Protein AF-0000000082343359 (afdb_homodimer)

Sequence (1246 aa):
MNHGQMELICETCSARFQRDDHLRRHRLSHAEPRFKCADPQCGMRFHRRDAARRHEKSHQQTAAPKRRRPRRGILPCPRIATKPIHPVGPSSCDHDNHALSAPDNAAGGPLHESPNLISSSDTDQKSAMLMDCSQCAATNMLCDECISGLLPATGLGEQDWNAFRFCMQHFVRIHAQGFPFLHSSSWRMDWEQSGKLLAMAAVGGREIAPYAEISKVYFEMAVNRLEYFMVSMGDTSCITERDDSFHRRLLVCFETCILLIEYSVWSRHRELRQRGLKEFTHQAIVAVPVLADVMNSMPKHTRWPLWILLEESKRALWCFYCLGVKSGHFLNHPLSTPEIVKNMHLPCPDAVFEAPNSPAWRERNDSNNHQSGGPVLFREALYQLMSADRMRQLIVDETAKYSSHILICGVLDNYQTSITIPCNFATLDAYMELDMSRFRLRDDLMRALRYWKALFWHDPHELWHSKHPDHKLNDIMLWMYIEVQAWRCPESHPLSPLHRRVAAELALDIFSSISLTGFLEVGAKSPLYVERAVYFSSRCLASAMLTWLDGLKPPGNTGRTMPREDGALYEKLLDCLQGIPEVSSLCQVDGTSLPSNRLREATVRVWAIVTSDARWMDGGGEHMNHGQMELICETCSARFQRDDHLRRHRLSHAEPRFKCADPQCGMRFHRRDAARRHEKSHQQTAAPKRRRPRRGILPCPRIATKPIHPVGPSSCDHDNHALSAPDNAAGGPLHESPNLISSSDTDQKSAMLMDCSQCAATNMLCDECISGLLPATGLGEQDWNAFRFCMQHFVRIHAQGFPFLHSSSWRMDWEQSGKLLAMAAVGGREIAPYAEISKVYFEMAVNRLEYFMVSMGDTSCITERDDSFHRRLLVCFETCILLIEYSVWSRHRELRQRGLKEFTHQAIVAVPVLADVMNSMPKHTRWPLWILLEESKRALWCFYCLGVKSGHFLNHPLSTPEIVKNMHLPCPDAVFEAPNSPAWRERNDSNNHQSGGPVLFREALYQLMSADRMRQLIVDETAKYSSHILICGVLDNYQTSITIPCNFATLDAYMELDMSRFRLRDDLMRALRYWKALFWHDPHELWHSKHPDHKLNDIMLWMYIEVQAWRCPESHPLSPLHRRVAAELALDIFSSISLTGFLEVGAKSPLYVERAVYFSSRCLASAMLTWLDGLKPPGNTGRTMPREDGALYEKLLDCLQGIPEVSSLCQVDGTSLPSNRLREATVRVWAIVTSDARWMDGGGEH

pLDDT: mean 72.96, std 23.95, range [14.09, 97.38]

Radius of gyration: 36.02 Å; Cα contacts (8 Å, |Δi|>4): 1416; chains: 2; bounding box: 114×90×90 Å

Secondary structure (DSSP, 8-state):
-------EE-TTT--EESSHHHHHHHHHHHS---EE-S-TT---EESSHHHHHHHHHHHHTTS----------------------------------------------------------HHHHHHHHGGG-HHHHHHTS--HHHHHHHGGGG---GGGHHHHHHHHHHIIIIIGGG-TT--TTTTTSSHHHH-HHHHHHHHHHTT-GGGHHHHHHHHHHHHHHHHHHHHHT--TT--TT--HHHHHHHHHHHHHHHHHHHHHHT-SSHHHHHHHHHHHHHHHHHTHHHHHHHHHHS----SHHHHHHHHHHHHHHHHHHHHHHHHHHHHT------HHHHTSBPPPPHHHHT-SSHHHHHHHHHHHHHHSSS--BHHHHHHHHHH----------TT-HHHHHHHHHHHHHHHHHHTT-GGGBSSHHHHHHT-GGGBTTHHHHHHHHHHHHHHH---HHHHHHSSS--THHHHHHHHHHHHHHTT---TTSTTHHHHHHHHHHHHHHHHHHHHHH-HHHHHHHHHHHS-HHHHHHHHHHHHHHHHHHHTS----SS-----HHHHHHHHHHHHHHHT-HHHHGGG---TTS--HHHHHHHHHHHHHHHHT-TTSSSS----/-------EE-TTT--EESSHHHHHHHHHHHS---EE-SSTT---EESSHHHHHHHHHHHH-------------------------------------------------------------HHHHHHHGGGG-HHHHHHTS--HHHHHHHGGGGT--GGGHHHHHHHHHHIIIIIGGG-TT--TTTTTSSHHHHTHHHHHHHHHHTTSGGGHHHHHHHHHHHHHHHHHHHHHT--TT--TT--HHHHHHHHHHHHHHHHHHHHHHT-SSHHHHHHHHHHHHHHHHHTHHHHHHHHHHS----SHHHHHHHHHHHHHHHHHHHHHHHHHHHHT------HHHHTSBPPPPHHHHT-SSHHHHHHHHHHHHHHSSS--BHHHHHHHHHH----------TT-HHHHHHHHHHHHHHHHHHTT-GGGBSSHHHHHHT-GGGBTTHHHHHHHHHHHHHHH---HHHHHHSSS--THHHHHHHHHHHHHHTT---TTSTTHHHHHHHHHHHHHHHHHHHHHH-HHHHHHHHHHHS-HHHHHHHHHHHHHHHHHHHTS----TT-----HHHHHHHHHHHHHHHT-HHHHGGG---TTS--HHHHHHHHHHHHHHHHT-TTSSSS----

Solvent-accessible surface area (backbone atoms only — not comparable to full-atom values): 71207 Å² total; per-residue (Å²): 139,76,90,73,79,83,70,48,52,35,88,83,81,67,47,75,26,93,46,72,65,56,31,52,57,49,45,40,68,73,40,75,42,74,28,59,31,79,47,90,87,46,87,52,54,25,72,44,65,66,60,18,49,55,51,34,44,67,67,58,64,67,74,83,86,82,86,83,84,86,84,81,84,81,83,80,78,83,76,78,81,69,81,78,77,84,81,85,90,88,87,94,87,93,88,93,89,95,85,88,89,82,89,84,93,87,89,79,85,83,81,83,78,80,84,80,77,86,63,84,55,63,73,64,46,57,62,57,57,62,73,74,40,63,65,21,32,73,66,39,39,82,40,74,68,56,52,61,69,45,47,75,55,68,72,60,56,80,85,49,45,62,61,45,51,49,16,37,52,42,14,62,74,50,49,41,76,80,45,78,38,67,42,47,89,53,58,72,59,64,31,66,50,38,20,36,59,33,22,44,22,14,53,31,13,53,84,38,76,90,36,30,67,59,15,52,49,29,39,53,51,14,52,53,32,30,54,52,40,53,59,71,66,48,79,75,80,72,54,77,84,69,43,73,65,52,53,48,52,51,45,52,48,51,52,30,47,49,43,45,28,61,53,20,46,74,39,88,47,62,68,47,16,50,50,15,51,51,50,50,55,47,39,41,67,61,49,44,59,58,54,47,48,51,59,72,66,52,65,94,60,88,46,58,73,59,39,50,53,48,52,30,48,51,33,41,53,48,51,50,45,43,52,33,41,50,50,16,63,76,66,68,40,56,53,51,64,43,67,70,62,55,69,32,59,50,68,74,45,49,72,42,69,53,38,69,46,60,68,57,25,52,54,42,46,52,54,43,51,73,70,30,98,60,86,48,42,39,57,56,54,53,36,31,35,34,63,64,45,84,52,65,75,67,64,62,54,90,62,32,65,65,51,55,47,50,48,54,38,48,51,50,44,46,52,61,54,49,70,71,39,52,85,39,23,82,42,70,68,34,45,77,62,56,21,30,87,43,32,72,57,44,66,39,52,50,39,22,51,52,47,49,44,74,72,64,64,68,63,64,50,60,37,68,66,36,94,69,51,50,72,59,57,46,46,51,38,50,50,51,36,52,56,40,57,61,37,32,52,48,80,88,41,88,60,21,66,60,30,33,48,52,30,19,50,56,32,44,52,55,50,43,35,40,40,74,74,27,48,68,56,44,15,67,46,32,73,63,56,47,54,74,69,42,54,56,27,50,42,51,34,48,48,32,40,46,55,34,51,68,63,53,71,66,68,50,92,66,81,61,72,75,55,67,71,58,46,55,52,51,50,50,53,48,60,50,43,60,77,33,80,92,35,32,76,44,63,61,71,64,90,78,62,70,54,52,67,36,46,44,51,37,51,55,52,50,51,19,43,35,58,64,34,78,63,62,71,52,81,66,62,84,120,133,82,82,67,83,67,68,34,60,28,87,86,86,65,47,82,24,79,41,63,69,56,25,53,54,53,45,38,69,75,43,74,48,73,28,57,35,81,50,88,88,43,87,50,57,24,62,44,62,65,60,25,48,52,54,43,43,67,69,54,70,67,74,75,81,81,82,79,80,79,82,73,82,76,79,82,76,79,78,82,78,75,82,79,85,84,83,82,88,83,80,84,90,80,89,87,79,91,78,93,88,84,86,82,91,82,90,75,81,86,79,80,81,73,84,78,75,83,66,82,59,67,72,62,51,61,66,57,62,65,71,77,41,63,65,22,34,72,67,39,39,80,39,73,67,56,52,61,67,45,46,75,57,70,73,62,56,80,87,49,45,62,61,47,51,48,15,38,51,42,16,61,74,49,50,41,75,81,45,78,37,65,45,47,88,54,58,72,62,64,29,66,53,36,19,35,59,33,22,45,21,14,53,32,13,53,82,39,75,90,35,31,67,59,16,50,50,30,37,52,52,16,53,52,32,30,53,52,38,54,58,70,67,50,78,75,79,73,52,81,83,69,45,72,65,53,55,49,52,50,46,52,49,51,53,31,46,49,43,44,28,62,54,19,46,76,38,89,46,64,68,47,17,51,50,14,51,50,50,48,54,48,39,41,68,62,49,45,58,56,55,48,48,50,60,73,65,53,64,94,60,88,47,57,73,59,37,50,53,49,51,32,47,51,32,39,52,48,50,50,46,43,51,33,42,51,50,16,63,78,69,69,40,57,54,51,64,44,67,70,59,54,70,32,60,49,68,75,43,49,73,42,70,55,36,67,44,59,68,56,25,52,54,42,44,54,54,44,51,73,70,32,98,59,86,48,42,38,55,58,54,52,36,29,36,34,63,61,46,81,54,64,76,67,63,64,53,90,58,35,63,67,51,54,46,49,46,54,40,48,50,49,45,45,50,62,55,50,71,70,38,52,84,40,25,80,43,70,66,31,45,78,62,56,23,32,88,44,31,71,58,43,64,38,52,51,39,22,50,51,48,48,43,74,72,66,64,69,64,62,49,60,38,68,66,37,93,68,52,50,71,58,57,47,46,50,39,50,50,50,38,52,55,40,59,60,36,33,51,48,80,88,42,89,60,21,65,60,30,32,46,53,30,19,49,56,33,45,52,55,50,43,36,41,39,74,72,27,49,68,58,46,15,69,45,33,71,63,55,47,55,73,69,43,56,56,27,50,41,52,35,50,46,30,39,46,56,35,48,69,63,54,73,65,67,52,91,77,72,62,74,74,55,67,70,57,48,54,51,51,49,51,51,48,61,50,43,61,76,33,81,93,34,32,75,46,61,61,70,63,91,78,62,71,56,54,66,37,47,45,51,38,52,54,50,50,51,20,42,34,58,65,34,80,65,63,69,52,76,66,63,84,119

Nearest PDB structures (foldseek):
  3nc0-assembly2_A  TM=1.835E-01  e=4.895E-01  Mus musculus
  5k7v-assembly1_B  TM=3.058E-01  e=3.503E+00  synthetic construct
  6vfk-assembly1_B  TM=2.499E-01  e=4.770E+00  synthetic construct
  4gmx-assembly1_C  TM=1.573E-01  e=1.442E+00  Saccharomyces cerevisiae
  8e0m-assembly2_D  TM=5.984E-01  e=7.051E+00  synthetic construct

InterPro domains:
  IPR007219 Xylanolytic transcriptional activator, regulatory domain [PF04082] (170-397)
  IPR013087 Zinc finger C2H2-type [PS00028] (10-30)
  IPR013087 Zinc finger C2H2-type [PS00028] (37-59)
  IPR013087 Zinc finger C2H2-type [PS50157] (8-35)
  IPR013087 Zinc finger C2H2-type [PS50157] (35-64)
  IPR013087 Zinc finger C2H2-type [SM00355] (8-30)
  IPR013087 Zinc finger C2H2-type [SM00355] (35-59)
  IPR036236 Zinc finger C2H2 superfamily [SSF57667] (9-59)
  IPR051059 Transcription factor verF-like [PTHR40626] (171-375)

Organism: NCBI:txid1220207

Foldseek 3Di:
DDDDDPFPAQPQPRRTDNDPVVSVVVNLVVDWQPQAQPPPVGRDGHSDVVVSVVVNVVVVPPDDDDDDDDDPDDDDDPDPPDPDDDDDDDDDDDDDDDDDDDDDDDDDDDDDDPDDPPPVPPVVVLLVVQQPDPVCLVVQFDDLVNLLSCQVLLVDDPVCSVLQSQLLVQLRQFVVQLQLLRGSNLCSPCCSQQLLSLLSSLLSCCLPVVCNVVSVVSLVSNVVSNVVLVVVLPDVPPPDCCDPVSLSSLLSSLSSLLSSLQSQCLDLDPVSNVVSLVSLQVCLPPRLVVLLVCLVPDPPDLDDVVVSSNLSSLSSSLSSQLVQLLSCVLVVNPRDHDCSNQFDWDHDFSCLNSNSDSVSNVVVVVVCVVVPVDTDRNVLVLVCLLVVPPPPCCVLPLGRVSSLSSNLSVLSNCVVVLLQDCVQFPDPVCSVQVALVRGNSLSSSVSSLVSSCVRHNDQVLVQLPDPRRDQVVQSVLSSLLSVLSSLDHDPPDPCNLVSLLVNLVSLLVVLLSCLVVNLLSLLVCVSRHYRSSSLSSLLSSLVSNLVNLVPQPKPPPPPDDPPPSSVVSVVSLLVSQCPDPVLVVLSPPDPHTPSSVSSNVSSLVSSCSNNVHNCSNVPPSVD/DPPDQDFQAQPQPRHTHSDPVVSVVVNLVVDDQPDAQPPPVGRDGHSDVVVSVVVNVVVVPPDDPDPPDDPPDPPDDPDPDDDDDDDDDDDDDDDDDDDDDDDDDDDDDDPDDPDDPPPVPPVVVLLVVLQPDPVCLVVQFDDLVNLLSCQVLLVDDPVCSVLLSQLLVQLRQFVVQLQLLRGSNLCSPCCSQQLLSLLSSLLSCCLPVVCNVVSVVSLVSNVVSNVVLVVVLPDCPVVDPCDPVSLSSLLSSLSSLLSSLQSQCLDLDPVSNVVSLVSLQVCLPPRLVVLLVCLVPDPPDLDDVVVSSNLSSLSSSLSSQLVQLLSCVLVVHPRDHDCSNQFDWDHDFSCLNSNSDSVSNVVVVVVCVVVPVDTDRNVLVLVCLLVVPVPDCCVLPLRRVSSLSSNLSVLSNCVVVLLQDCVQFPDPVCSVQVALVRGNSLSSSVSSLVSSCVRHNDQVLVQLPDPHRHQVVQSVLSSLLSVLSSLDHDPPDPCNLVSLLVNLVSLLVVLLSCLVVNLLSLLVCDSRHYRSSSLSSLLSSLVSNLVNLVPQPKPPPPPDDGPPSSVVSVVSLLVSQCVDPVLVVLSPPPPHTPPSVSSNVSSLVSSCSNNVHNCSNVPPSVD

Structure (mmCIF, N/CA/C/O backbone):
data_AF-0000000082343359-model_v1
#
loop_
_entity.id
_entity.type
_entity.pdbx_description
1 polymer 'C2H2-type domain-containing protein'
#
loop_
_atom_site.group_PDB
_atom_site.id
_atom_site.type_symbol
_atom_site.label_atom_id
_atom_site.label_alt_id
_atom_site.label_comp_id
_atom_site.label_asym_id
_atom_site.label_entity_id
_atom_site.label_seq_id
_atom_site.pdbx_PDB_ins_code
_atom_site.Cartn_x
_atom_site.Cartn_y
_atom_site.Cartn_z
_atom_site.occupancy
_atom_site.B_iso_or_equiv
_atom_site.auth_seq_id
_atom_site.auth_comp_id
_atom_site.auth_asym_id
_atom_site.auth_atom_id
_atom_site.pdbx_PDB_model_num
ATOM 1 N N . MET A 1 1 ? 22.938 21.547 -34.094 1 17.52 1 MET A N 1
ATOM 2 C CA . MET A 1 1 ? 21.609 21.578 -34.688 1 17.52 1 MET A CA 1
ATOM 3 C C . MET A 1 1 ? 20.578 22.156 -33.719 1 17.52 1 MET A C 1
ATOM 5 O O . MET A 1 1 ? 20.609 21.875 -32.531 1 17.52 1 MET A O 1
ATOM 9 N N . ASN A 1 2 ? 19.703 23.188 -33.938 1 19.17 2 ASN A N 1
ATOM 10 C CA . ASN A 1 2 ? 18.812 24.234 -33.406 1 19.17 2 ASN A CA 1
ATOM 11 C C . ASN A 1 2 ? 17.438 23.672 -33.062 1 19.17 2 ASN A C 1
ATOM 13 O O . ASN A 1 2 ? 16.438 24.391 -33.156 1 19.17 2 ASN A O 1
ATOM 17 N N . HIS A 1 3 ? 17.062 22.703 -32.562 1 22.98 3 HIS A N 1
ATOM 18 C CA . HIS A 1 3 ? 15.664 22.359 -32.75 1 22.98 3 HIS A CA 1
ATOM 19 C C . HIS A 1 3 ? 14.758 23.344 -32.031 1 22.98 3 HIS A C 1
ATOM 21 O O . HIS A 1 3 ? 14.883 23.516 -30.797 1 22.98 3 HIS A O 1
ATOM 27 N N . GLY A 1 4 ? 14.133 24.312 -32.406 1 29.48 4 GLY A N 1
ATOM 28 C CA . GLY A 1 4 ? 13.102 25.344 -32.344 1 29.48 4 GLY A CA 1
ATOM 29 C C . GLY A 1 4 ? 11.805 24.844 -31.734 1 29.48 4 GLY A C 1
ATOM 30 O O . GLY A 1 4 ? 11.625 23.641 -31.531 1 29.48 4 GLY A O 1
ATOM 31 N N . GLN A 1 5 ? 10.781 25.688 -31.531 1 34.41 5 GLN A N 1
ATOM 32 C CA . GLN A 1 5 ? 9.414 25.672 -31.016 1 34.41 5 GLN A CA 1
ATOM 33 C C . GLN A 1 5 ? 8.531 24.734 -31.844 1 34.41 5 GLN A C 1
ATOM 35 O O . GLN A 1 5 ? 8.234 25.031 -33 1 34.41 5 GLN A O 1
ATOM 40 N N . MET A 1 6 ? 8.297 23.672 -32.125 1 36.62 6 MET A N 1
ATOM 41 C CA . MET A 1 6 ? 7.469 23.219 -33.25 1 36.62 6 MET A CA 1
ATOM 42 C C . MET A 1 6 ? 5.992 23.484 -32.969 1 36.62 6 MET A C 1
ATOM 44 O O . MET A 1 6 ? 5.445 23 -31.969 1 36.62 6 MET A O 1
ATOM 48 N N . GLU A 1 7 ? 5.426 24.672 -33.188 1 48.5 7 GLU A N 1
ATOM 49 C CA . GLU A 1 7 ? 4.023 25.016 -33.438 1 48.5 7 GLU A CA 1
ATOM 50 C C . GLU A 1 7 ? 3.348 24 -34.344 1 48.5 7 GLU A C 1
ATOM 52 O O . GLU A 1 7 ? 3.881 23.656 -35.375 1 48.5 7 GLU A O 1
ATOM 57 N N . LEU A 1 8 ? 2.395 23.297 -33.906 1 50.16 8 LEU A N 1
ATOM 58 C CA . LEU A 1 8 ? 1.672 22.375 -34.781 1 50.16 8 LEU A CA 1
ATOM 59 C C . LEU A 1 8 ? 0.702 23.125 -35.656 1 50.16 8 LEU A C 1
ATOM 61 O O . LEU A 1 8 ? -0.133 23.891 -35.188 1 50.16 8 LEU A O 1
ATOM 65 N N . ILE A 1 9 ? 1.071 23.375 -36.781 1 59.47 9 ILE A N 1
ATOM 66 C CA . ILE A 1 9 ? 0.345 24.156 -37.75 1 59.47 9 ILE A CA 1
ATOM 67 C C . ILE A 1 9 ? -0.517 23.25 -38.625 1 59.47 9 ILE A C 1
ATOM 69 O O . ILE A 1 9 ? -0.063 22.188 -39.062 1 59.47 9 ILE A O 1
ATOM 73 N N . CYS A 1 10 ? -1.765 23.469 -38.688 1 58.22 10 CYS A N 1
ATOM 74 C CA . CYS A 1 10 ? -2.629 22.688 -39.531 1 58.22 10 CYS A CA 1
ATOM 75 C C . CYS A 1 10 ? -2.139 22.734 -41 1 58.22 10 CYS A C 1
ATOM 77 O O . CYS A 1 10 ? -1.843 23.812 -41.5 1 58.22 10 CYS A O 1
ATOM 79 N N . GLU A 1 11 ? -1.929 21.812 -41.594 1 65.31 11 GLU A N 1
ATOM 80 C CA . GLU A 1 11 ? -1.331 21.734 -42.938 1 65.31 11 GLU A CA 1
ATOM 81 C C . GLU A 1 11 ? -2.275 22.281 -44 1 65.31 11 GLU A C 1
ATOM 83 O O . GLU A 1 11 ? -1.831 22.75 -45.031 1 65.31 11 GLU A O 1
ATOM 88 N N . THR A 1 12 ? -3.584 22.344 -43.719 1 60.47 12 THR A N 1
ATOM 89 C CA . THR A 1 12 ? -4.598 22.75 -44.688 1 60.47 12 THR A CA 1
ATOM 90 C C . THR A 1 12 ? -4.902 24.234 -44.562 1 60.47 12 THR A C 1
ATOM 92 O O . THR A 1 12 ? -5.031 24.938 -45.562 1 60.47 12 THR A O 1
ATOM 95 N N . CYS A 1 13 ? -5.238 24.906 -43.531 1 56.66 13 CYS A N 1
ATOM 96 C CA . CYS A 1 13 ? -5.695 26.281 -43.406 1 56.66 13 CYS A CA 1
ATOM 97 C C . CYS A 1 13 ? -4.664 27.141 -42.656 1 56.66 13 CYS A C 1
ATOM 99 O O . CYS A 1 13 ? -4.898 28.312 -42.406 1 56.66 13 CYS A O 1
ATOM 101 N N . SER A 1 14 ? -3.361 26.656 -42.281 1 58.31 14 SER A N 1
ATOM 102 C CA . SER A 1 14 ? -2.244 27.359 -41.656 1 58.31 14 SER A CA 1
ATOM 103 C C . SER A 1 14 ? -2.598 27.828 -40.25 1 58.31 14 SER A C 1
ATOM 105 O O . SER A 1 14 ? -1.932 28.703 -39.688 1 58.31 14 SER A O 1
ATOM 107 N N . ALA A 1 15 ? -3.631 27.359 -39.875 1 61.12 15 ALA A N 1
ATOM 108 C CA . ALA A 1 15 ? -4.039 27.703 -38.531 1 61.12 15 ALA A CA 1
ATOM 109 C C . ALA A 1 15 ? -3.09 27.094 -37.5 1 61.12 15 ALA A C 1
ATOM 111 O O . ALA A 1 15 ? -2.617 25.969 -37.656 1 61.12 15 ALA A O 1
ATOM 112 N N . ARG A 1 16 ? -2.598 27.688 -36.531 1 62.31 16 ARG A N 1
ATOM 113 C CA . ARG A 1 16 ? -1.533 27.375 -35.562 1 62.31 16 ARG A CA 1
ATOM 114 C C . ARG A 1 16 ? -2.105 26.812 -34.281 1 62.31 16 ARG A C 1
ATOM 116 O O . ARG A 1 16 ? -3.076 27.344 -33.75 1 62.31 16 ARG A O 1
ATOM 123 N N . PHE A 1 17 ? -1.796 25.609 -33.938 1 54.84 17 PHE A N 1
ATOM 124 C CA . PHE A 1 17 ? -2.42 24.938 -32.812 1 54.84 17 PHE A CA 1
ATOM 125 C C . PHE A 1 17 ? -1.376 24.531 -31.781 1 54.84 17 PHE A C 1
ATOM 127 O O . PHE A 1 17 ? -0.228 24.25 -32.125 1 54.84 17 PHE A O 1
ATOM 134 N N . GLN A 1 18 ? -1.352 24.609 -30.641 1 53.69 18 GLN A N 1
ATOM 135 C CA . GLN A 1 18 ? -0.394 24.453 -29.562 1 53.69 18 GLN A CA 1
ATOM 136 C C . GLN A 1 18 ? -0.391 23.016 -29.031 1 53.69 18 GLN A C 1
ATOM 138 O O . GLN A 1 18 ? 0.606 22.547 -28.484 1 53.69 18 GLN A O 1
ATOM 143 N N . ARG A 1 19 ? -1.537 22.156 -29.172 1 50.81 19 ARG A N 1
ATOM 144 C CA . ARG A 1 19 ? -1.858 20.781 -28.766 1 50.81 19 ARG A CA 1
ATOM 145 C C . ARG A 1 19 ? -2.158 19.906 -29.984 1 50.81 19 ARG A C 1
ATOM 147 O O . ARG A 1 19 ? -2.842 20.344 -30.906 1 50.81 19 ARG A O 1
ATOM 154 N N . ASP A 1 20 ? -1.566 18.859 -29.922 1 50.22 20 ASP A N 1
ATOM 155 C CA . ASP A 1 20 ? -1.711 17.969 -31.062 1 50.22 20 ASP A CA 1
ATOM 156 C C . ASP A 1 20 ? -3.162 17.516 -31.219 1 50.22 20 ASP A C 1
ATOM 158 O O . ASP A 1 20 ? -3.67 17.453 -32.344 1 50.22 20 ASP A O 1
ATOM 162 N N . ASP A 1 21 ? -3.885 17.344 -30.25 1 52.28 21 ASP A N 1
ATOM 163 C CA . ASP A 1 21 ? -5.266 16.875 -30.328 1 52.28 21 ASP A CA 1
ATOM 164 C C . ASP A 1 21 ? -6.191 18 -30.812 1 52.28 21 ASP A C 1
ATOM 166 O O . ASP A 1 21 ? -7.129 17.75 -31.578 1 52.28 21 ASP A O 1
ATOM 170 N N . HIS A 1 22 ? -5.754 19.141 -30.469 1 65.81 22 HIS A N 1
ATOM 171 C CA . HIS A 1 22 ? -6.504 20.266 -31.016 1 65.81 22 HIS A CA 1
ATOM 172 C C . HIS A 1 22 ? -6.23 20.453 -32.5 1 65.81 22 HIS A C 1
ATOM 174 O O . HIS A 1 22 ? -7.148 20.734 -33.281 1 65.81 22 HIS A O 1
ATOM 180 N N . LEU A 1 23 ? -5.09 20.281 -32.75 1 60.34 23 LEU A N 1
ATOM 181 C CA . LEU A 1 23 ? -4.668 20.312 -34.156 1 60.34 23 LEU A CA 1
ATOM 182 C C . LEU A 1 23 ? -5.348 19.203 -34.938 1 60.34 23 LEU A C 1
ATOM 184 O O . LEU A 1 23 ? -5.828 19.422 -36.062 1 60.34 23 LEU A O 1
ATOM 188 N N . ARG A 1 24 ? -5.516 18.141 -34.469 1 58.41 24 ARG A N 1
ATOM 189 C CA . ARG A 1 24 ? -6.176 16.984 -35.062 1 58.41 24 ARG A CA 1
ATOM 190 C C . ARG A 1 24 ? -7.676 17.219 -35.219 1 58.41 24 ARG A C 1
ATOM 192 O O . ARG A 1 24 ? -8.258 16.922 -36.25 1 58.41 24 ARG A O 1
ATOM 199 N N . ARG A 1 25 ? -8.273 17.703 -34.25 1 60.44 25 ARG A N 1
ATOM 200 C CA . ARG A 1 25 ? -9.68 18.078 -34.25 1 60.44 25 ARG A CA 1
ATOM 201 C C . ARG A 1 25 ? -9.922 19.234 -35.219 1 60.44 25 ARG A C 1
ATOM 203 O O . ARG A 1 25 ? -10.914 19.234 -35.969 1 60.44 25 ARG A O 1
ATOM 210 N N . HIS A 1 26 ? -8.977 20.078 -35.219 1 65.06 26 HIS A N 1
ATOM 211 C CA . HIS A 1 26 ? -9.023 21.188 -36.156 1 65.06 26 HIS A CA 1
ATOM 212 C C . HIS A 1 26 ? -8.852 20.688 -37.594 1 65.06 26 HIS A C 1
ATOM 214 O O . HIS A 1 26 ? -9.57 21.125 -38.5 1 65.06 26 HIS A O 1
ATOM 220 N N . ARG A 1 27 ? -8.062 19.859 -37.719 1 63.31 27 ARG A N 1
ATOM 221 C CA . ARG A 1 27 ? -7.781 19.25 -39.031 1 63.31 27 ARG A CA 1
ATOM 222 C C . ARG A 1 27 ? -9.008 18.516 -39.562 1 63.31 27 ARG A C 1
ATOM 224 O O . ARG A 1 27 ? -9.219 18.469 -40.781 1 63.31 27 ARG A O 1
ATOM 231 N N . LEU A 1 28 ? -9.758 17.953 -38.781 1 59.09 28 LEU A N 1
ATOM 232 C CA . LEU A 1 28 ? -11.023 17.312 -39.125 1 59.09 28 LEU A CA 1
ATOM 233 C C . LEU A 1 28 ? -12.023 18.344 -39.656 1 59.09 28 LEU A C 1
ATOM 235 O O . LEU A 1 28 ? -12.852 18.031 -40.5 1 59.09 28 LEU A O 1
ATOM 239 N N . SER A 1 29 ? -11.828 19.469 -39.219 1 59.38 29 SER A N 1
ATOM 240 C CA . SER A 1 29 ? -12.703 20.531 -39.688 1 59.38 29 SER A CA 1
ATOM 241 C C . SER A 1 29 ? -12.391 20.922 -41.125 1 59.38 29 SER A C 1
ATOM 243 O O . SER A 1 29 ? -13.234 21.5 -41.812 1 59.38 29 SER A O 1
ATOM 245 N N . HIS A 1 30 ? -11.156 20.656 -41.469 1 61.03 30 HIS A N 1
ATOM 246 C CA . HIS A 1 30 ? -10.711 20.906 -42.812 1 61.03 30 HIS A CA 1
ATOM 247 C C . HIS A 1 30 ? -11.055 19.734 -43.75 1 61.03 30 HIS A C 1
ATOM 249 O O . HIS A 1 30 ? -10.984 19.859 -44.969 1 61.03 30 HIS A O 1
ATOM 255 N N . ALA A 1 31 ? -11.258 18.734 -43.219 1 53.75 31 ALA A N 1
ATOM 256 C CA . ALA A 1 31 ? -11.602 17.562 -44 1 53.75 31 ALA A CA 1
ATOM 257 C C . ALA A 1 31 ? -13.086 17.516 -44.312 1 53.75 31 ALA A C 1
ATOM 259 O O . ALA A 1 31 ? -13.891 18.172 -43.656 1 53.75 31 ALA A O 1
ATOM 260 N N . GLU A 1 32 ? -13.492 17.078 -45.344 1 60.53 32 GLU A N 1
ATOM 261 C CA . GLU A 1 32 ? -14.891 16.938 -45.719 1 60.53 32 GLU A CA 1
ATOM 262 C C . GLU A 1 32 ? -15.688 16.156 -44.688 1 60.53 32 GLU A C 1
ATOM 264 O O . GLU A 1 32 ? -15.227 15.125 -44.188 1 60.53 32 GLU A O 1
ATOM 269 N N . PRO A 1 33 ? -16.594 16.766 -43.969 1 54.53 33 PRO A N 1
ATOM 270 C CA . PRO A 1 33 ? -17.406 16.016 -43 1 54.53 33 PRO A CA 1
ATOM 271 C C . PRO A 1 33 ? -17.75 14.602 -43.469 1 54.53 33 PRO A C 1
ATOM 273 O O . PRO A 1 33 ? -18.25 14.414 -44.562 1 54.53 33 PRO A O 1
ATOM 276 N N . ARG A 1 34 ? -17.234 13.68 -42.875 1 59.66 34 ARG A N 1
ATOM 277 C CA . ARG A 1 34 ? -17.25 12.312 -43.375 1 59.66 34 ARG A CA 1
ATOM 278 C C . ARG A 1 34 ? -18.609 11.664 -43.156 1 59.66 34 ARG A C 1
ATOM 280 O O . ARG A 1 34 ? -18.969 10.727 -43.844 1 59.66 34 ARG A O 1
ATOM 287 N N . PHE A 1 35 ? -19.391 12.102 -42.031 1 61.97 35 PHE A N 1
ATOM 288 C CA . PHE A 1 35 ? -20.641 11.445 -41.656 1 61.97 35 PHE A CA 1
ATOM 289 C C . PHE A 1 35 ? -21.844 12.211 -42.219 1 61.97 35 PHE A C 1
ATOM 291 O O . PHE A 1 35 ? -22.047 13.375 -41.875 1 61.97 35 PHE A O 1
ATOM 298 N N . LYS A 1 36 ? -22.359 11.648 -43.062 1 65.31 36 LYS A N 1
ATOM 299 C CA . LYS A 1 36 ? -23.562 12.156 -43.719 1 65.31 36 LYS A CA 1
ATOM 300 C C . LYS A 1 36 ? -24.828 11.75 -42.969 1 65.31 36 LYS A C 1
ATOM 302 O O . LYS A 1 36 ? -24.906 10.633 -42.438 1 65.31 36 LYS A O 1
ATOM 307 N N . CYS A 1 37 ? -25.578 12.703 -42.594 1 59.94 37 CYS A N 1
ATOM 308 C CA . CYS A 1 37 ? -26.891 12.375 -42.062 1 59.94 37 CYS A CA 1
ATOM 309 C C . CYS A 1 37 ? -27.641 11.414 -42.969 1 59.94 37 CYS A C 1
ATOM 311 O O . CYS A 1 37 ? -27.656 11.602 -44.188 1 59.94 37 CYS A O 1
ATOM 313 N N . ALA A 1 38 ? -28.078 10.359 -42.531 1 63.66 38 ALA A N 1
ATOM 314 C CA . ALA A 1 38 ? -28.672 9.281 -43.344 1 63.66 38 ALA A CA 1
ATOM 315 C C . ALA A 1 38 ? -30.047 9.664 -43.844 1 63.66 38 ALA A C 1
ATOM 317 O O . ALA A 1 38 ? -30.625 8.969 -44.688 1 63.66 38 ALA A O 1
ATOM 318 N N . ASP A 1 39 ? -30.703 10.805 -43.438 1 59.06 39 ASP A N 1
ATOM 319 C CA . ASP A 1 39 ? -32 11.258 -43.938 1 59.06 39 ASP A CA 1
ATOM 320 C C . ASP A 1 39 ? -31.891 11.797 -45.375 1 59.06 39 ASP A C 1
ATOM 322 O O . ASP A 1 39 ? -31.062 12.664 -45.656 1 59.06 39 ASP A O 1
ATOM 326 N N . PRO A 1 40 ? -32.469 11.133 -46.281 1 59.06 40 PRO A N 1
ATOM 327 C CA . PRO A 1 40 ? -32.312 11.492 -47.688 1 59.06 40 PRO A CA 1
ATOM 328 C C . PRO A 1 40 ? -32.469 12.984 -47.938 1 59.06 40 PRO A C 1
ATOM 330 O O . PRO A 1 40 ? -31.906 13.516 -48.906 1 59.06 40 PRO A O 1
ATOM 333 N N . GLN A 1 41 ? -33.312 13.633 -47.094 1 54.25 41 GLN A N 1
ATOM 334 C CA . GLN A 1 41 ? -33.594 15.047 -47.344 1 54.25 41 GLN A CA 1
ATOM 335 C C . GLN A 1 41 ? -32.625 15.945 -46.594 1 54.25 41 GLN A C 1
ATOM 337 O O . GLN A 1 41 ? -32.688 17.172 -46.719 1 54.25 41 GLN A O 1
ATOM 342 N N . CYS A 1 42 ? -31.812 15.398 -45.719 1 55 42 CYS A N 1
ATOM 343 C CA . CYS A 1 42 ? -30.938 16.203 -44.844 1 55 42 CYS A CA 1
ATOM 344 C C . CYS A 1 42 ? -29.484 16.125 -45.344 1 55 42 CYS A C 1
ATOM 346 O O . CYS A 1 42 ? -28.938 15.031 -45.5 1 55 42 CYS A O 1
ATOM 348 N N . GLY A 1 43 ? -28.812 16.766 -46.375 1 60.59 43 GLY A N 1
ATOM 349 C CA . GLY A 1 43 ? -27.5 16.875 -47 1 60.59 43 GLY A CA 1
ATOM 350 C C . GLY A 1 43 ? -26.391 17.25 -46.031 1 60.59 43 GLY A C 1
ATOM 351 O O . GLY A 1 43 ? -25.281 17.594 -46.469 1 60.59 43 GLY A O 1
ATOM 352 N N . MET A 1 44 ? -26.703 17.172 -44.844 1 63.66 44 MET A N 1
ATOM 353 C CA . MET A 1 44 ? -25.734 17.75 -43.906 1 63.66 44 MET A CA 1
ATOM 354 C C . MET A 1 44 ? -24.625 16.75 -43.562 1 63.66 44 MET A C 1
ATOM 356 O O . MET A 1 44 ? -24.859 15.547 -43.531 1 63.66 44 MET A O 1
ATOM 360 N N . ARG A 1 45 ? -23.406 17 -43.562 1 68.31 45 ARG A N 1
ATOM 361 C CA . ARG A 1 45 ? -22.203 16.203 -43.281 1 68.31 45 ARG A CA 1
ATOM 362 C C . ARG A 1 45 ? -21.547 16.656 -42 1 68.31 45 ARG A C 1
ATOM 364 O O . ARG A 1 45 ? -21.578 17.844 -41.656 1 68.31 45 ARG A O 1
ATOM 371 N N . PHE A 1 46 ? -21.203 15.773 -41.156 1 63.09 46 PHE A N 1
ATOM 372 C CA . PHE A 1 46 ? -20.688 16.047 -39.812 1 63.09 46 PHE A CA 1
ATOM 373 C C . PHE A 1 46 ? -19.281 15.508 -39.656 1 63.09 46 PHE A C 1
ATOM 375 O O . PHE A 1 46 ? -18.906 14.523 -40.312 1 63.09 46 PHE A O 1
ATOM 382 N N . HIS A 1 47 ? -18.328 15.977 -39.094 1 61.25 47 HIS A N 1
ATOM 383 C CA . HIS A 1 47 ? -16.922 15.633 -38.938 1 61.25 47 HIS A CA 1
ATOM 384 C C . HIS A 1 47 ? -16.75 14.555 -37.844 1 61.25 47 HIS A C 1
ATOM 386 O O . HIS A 1 47 ? -15.734 13.852 -37.844 1 61.25 47 HIS A O 1
ATOM 392 N N . ARG A 1 48 ? -17.891 14.289 -36.969 1 56.75 48 ARG A N 1
ATOM 393 C CA . ARG A 1 48 ? -17.984 13.297 -35.906 1 56.75 48 ARG A CA 1
ATOM 394 C C . ARG A 1 48 ? -19.234 12.445 -36.062 1 56.75 48 ARG A C 1
ATOM 396 O O . ARG A 1 48 ? -20.297 12.953 -36.406 1 56.75 48 ARG A O 1
ATOM 403 N N . ARG A 1 49 ? -19.172 11.156 -35.719 1 60.06 49 ARG A N 1
ATOM 404 C CA . ARG A 1 49 ? -20.266 10.219 -35.938 1 60.06 49 ARG A CA 1
ATOM 405 C C . ARG A 1 49 ? -21.391 10.43 -34.938 1 60.06 49 ARG A C 1
ATOM 407 O O . ARG A 1 49 ? -22.578 10.297 -35.281 1 60.06 49 ARG A O 1
ATOM 414 N N . ASP A 1 50 ? -21.188 10.82 -33.781 1 58.16 50 ASP A N 1
ATOM 415 C CA . ASP A 1 50 ? -22.172 11.07 -32.75 1 58.16 50 ASP A CA 1
ATOM 416 C C . ASP A 1 50 ? -23 12.32 -33.031 1 58.16 50 ASP A C 1
ATOM 418 O O . ASP A 1 50 ? -24.203 12.352 -32.812 1 58.16 50 ASP A O 1
ATOM 422 N N . ALA A 1 51 ? -22.234 13.203 -33.594 1 64.25 51 ALA A N 1
ATOM 423 C CA . ALA A 1 51 ? -22.938 14.414 -34.031 1 64.25 51 ALA A CA 1
ATOM 424 C C . ALA A 1 51 ? -23.875 14.117 -35.188 1 64.25 51 ALA A C 1
ATOM 426 O O . ALA A 1 51 ? -25 14.625 -35.25 1 64.25 51 ALA A O 1
ATOM 427 N N . ALA A 1 52 ? -23.375 13.352 -35.938 1 63.31 52 ALA A N 1
ATOM 428 C CA . ALA A 1 52 ? -24.172 12.891 -37.094 1 63.31 52 ALA A CA 1
ATOM 429 C C . ALA A 1 52 ? -25.359 12.047 -36.625 1 63.31 52 ALA A C 1
ATOM 431 O O . ALA A 1 52 ? -26.484 12.234 -37.094 1 63.31 52 ALA A O 1
ATOM 432 N N . ARG A 1 53 ? -25.234 11.234 -35.75 1 61.75 53 ARG A N 1
ATOM 433 C CA . ARG A 1 53 ? -26.281 10.359 -35.219 1 61.75 53 ARG A CA 1
ATOM 434 C C . ARG A 1 53 ? -27.297 11.148 -34.406 1 61.75 53 ARG A C 1
ATOM 436 O O . ARG A 1 53 ? -28.5 10.898 -34.5 1 61.75 53 ARG A O 1
ATOM 443 N N . ARG A 1 54 ? -26.859 11.992 -33.719 1 60.97 54 ARG A N 1
ATOM 444 C CA . ARG A 1 54 ? -27.75 12.906 -33 1 60.97 54 ARG A CA 1
ATOM 445 C C . ARG A 1 54 ? -28.578 13.734 -33.938 1 60.97 54 ARG A C 1
ATOM 447 O O . ARG A 1 54 ? -29.781 13.922 -33.75 1 60.97 54 ARG A O 1
ATOM 454 N N . HIS A 1 55 ? -27.906 14.062 -34.938 1 65.5 55 HIS A N 1
ATOM 455 C CA . HIS A 1 55 ? -28.578 14.828 -36 1 65.5 55 HIS A CA 1
ATOM 456 C C . HIS A 1 55 ? -29.578 13.961 -36.75 1 65.5 55 HIS A C 1
ATOM 458 O O . HIS A 1 55 ? -30.688 14.398 -37.031 1 65.5 55 HIS A O 1
ATOM 464 N N . GLU A 1 56 ? -29.25 12.812 -36.906 1 63.53 56 GLU A N 1
ATOM 465 C CA . GLU A 1 56 ? -30.094 11.836 -37.594 1 63.53 56 GLU A CA 1
ATOM 466 C C . GLU A 1 56 ? -31.328 11.477 -36.781 1 63.53 56 GLU A C 1
ATOM 468 O O . GLU A 1 56 ? -32.406 11.266 -37.344 1 63.53 56 GLU A O 1
ATOM 473 N N . LYS A 1 57 ? -31.172 11.344 -35.531 1 55.28 57 LYS A N 1
ATOM 474 C CA . LYS A 1 57 ? -32.281 11.109 -34.625 1 55.28 57 LYS A CA 1
ATOM 475 C C . LYS A 1 57 ? -33.281 12.273 -34.656 1 55.28 57 LYS A C 1
ATOM 477 O O . LYS A 1 57 ? -34.469 12.086 -34.438 1 55.28 57 LYS A O 1
ATOM 482 N N . SER A 1 58 ? -32.688 13.305 -34.781 1 49.66 58 SER A N 1
ATOM 483 C CA . SER A 1 58 ? -33.562 14.461 -34.875 1 49.66 58 SER A CA 1
ATOM 484 C C . SER A 1 58 ? -34.5 14.328 -36.094 1 49.66 58 SER A C 1
ATOM 486 O O . SER A 1 58 ? -35.594 14.898 -36.094 1 49.66 58 SER A O 1
ATOM 488 N N . HIS A 1 59 ? -33.938 13.547 -37 1 49.59 59 HIS A N 1
ATOM 489 C CA . HIS A 1 59 ? -34.781 13.312 -38.156 1 49.59 59 HIS A CA 1
ATOM 490 C C . HIS A 1 59 ? -35.875 12.266 -37.875 1 49.59 59 HIS A C 1
ATOM 492 O O . HIS A 1 59 ? -36.938 12.281 -38.469 1 49.59 59 HIS A O 1
ATOM 498 N N . GLN A 1 60 ? -35.469 11.234 -37.156 1 41.31 60 GLN A N 1
ATOM 499 C CA . GLN A 1 60 ? -36.375 10.102 -37 1 41.31 60 GLN A CA 1
ATOM 500 C C . GLN A 1 60 ? -37.438 10.398 -35.938 1 41.31 60 GLN A C 1
ATOM 502 O O . GLN A 1 60 ? -38.281 9.547 -35.625 1 41.31 60 GLN A O 1
ATOM 507 N N . GLN A 1 61 ? -37.219 11.328 -35.062 1 36.44 61 GLN A N 1
ATOM 508 C CA . GLN A 1 61 ? -38.156 11.57 -33.938 1 36.44 61 GLN A CA 1
ATOM 509 C C . GLN A 1 61 ? -39.594 11.688 -34.438 1 36.44 61 GLN A C 1
ATOM 511 O O . GLN A 1 61 ? -40.125 12.789 -34.531 1 36.44 61 GLN A O 1
ATOM 516 N N . THR A 1 62 ? -39.812 10.844 -35.375 1 30.12 62 THR A N 1
ATOM 517 C CA . THR A 1 62 ? -41.25 10.984 -35.5 1 30.12 62 THR A CA 1
ATOM 518 C C . THR A 1 62 ? -41.969 10.562 -34.219 1 30.12 62 THR A C 1
ATOM 520 O O . THR A 1 62 ? -43.188 10.766 -34.062 1 30.12 62 THR A O 1
ATOM 523 N N . ALA A 1 63 ? -41.438 9.391 -33.594 1 27.44 63 ALA A N 1
ATOM 524 C CA . ALA A 1 63 ? -42.531 8.727 -32.875 1 27.44 63 ALA A CA 1
ATOM 525 C C . ALA A 1 63 ? -42.938 9.523 -31.641 1 27.44 63 ALA A C 1
ATOM 527 O O . ALA A 1 63 ? -42.156 10.344 -31.141 1 27.44 63 ALA A O 1
ATOM 528 N N . ALA A 1 64 ? -44.125 9.008 -30.797 1 26.3 64 ALA A N 1
ATOM 529 C CA . ALA A 1 64 ? -45.031 9.578 -29.797 1 26.3 64 ALA A CA 1
ATOM 530 C C . ALA A 1 64 ? -44.375 9.625 -28.422 1 26.3 64 ALA A C 1
ATOM 532 O O . ALA A 1 64 ? -43.594 8.734 -28.062 1 26.3 64 ALA A O 1
ATOM 533 N N . PRO A 1 65 ? -44.438 10.562 -27.5 1 24.19 65 PRO A N 1
ATOM 534 C CA . PRO A 1 65 ? -43.781 11.047 -26.281 1 24.19 65 PRO A CA 1
ATOM 535 C C . PRO A 1 65 ? -44.125 10.195 -25.047 1 24.19 65 PRO A C 1
ATOM 537 O O . PRO A 1 65 ? -45.25 10.234 -24.578 1 24.19 65 PRO A O 1
ATOM 540 N N . LYS A 1 66 ? -44 8.797 -25.016 1 24.67 66 LYS A N 1
ATOM 541 C CA . LYS A 1 66 ? -44.75 8.117 -23.938 1 24.67 66 LYS A CA 1
ATOM 542 C C . LYS A 1 66 ? -44.25 8.547 -22.578 1 24.67 66 LYS A C 1
ATOM 544 O O . LYS A 1 66 ? -43.031 8.68 -22.359 1 24.67 66 LYS A O 1
ATOM 549 N N . ARG A 1 67 ? -45.094 8.789 -21.422 1 24.31 67 ARG A N 1
ATOM 550 C CA . ARG A 1 67 ? -45.25 9.414 -20.125 1 24.31 67 ARG A CA 1
ATOM 551 C C . ARG A 1 67 ? -44.656 8.539 -19.016 1 24.31 67 ARG A C 1
ATOM 553 O O . ARG A 1 67 ? -45.125 7.406 -18.828 1 24.31 67 ARG A O 1
ATOM 560 N N . ARG A 1 68 ? -43.375 8.438 -18.656 1 22.17 68 ARG A N 1
ATOM 561 C CA . ARG A 1 68 ? -42.594 7.562 -17.812 1 22.17 68 ARG A CA 1
ATOM 562 C C . ARG A 1 68 ? -43.031 7.668 -16.344 1 22.17 68 ARG A C 1
ATOM 564 O O . ARG A 1 68 ? -43.062 8.766 -15.789 1 22.17 68 ARG A O 1
ATOM 571 N N . ARG A 1 69 ? -43.719 6.594 -15.695 1 23.14 69 ARG A N 1
ATOM 572 C CA . ARG A 1 69 ? -44.406 6.504 -14.406 1 23.14 69 ARG A CA 1
ATOM 573 C C . ARG A 1 69 ? -43.406 6.559 -13.25 1 23.14 69 ARG A C 1
ATOM 575 O O . ARG A 1 69 ? -42.375 5.914 -13.297 1 23.14 69 ARG A O 1
ATOM 582 N N . PRO A 1 70 ? -43.406 7.43 -12.086 1 21.8 70 PRO A N 1
ATOM 583 C CA . PRO A 1 70 ? -42.562 7.922 -11.016 1 21.8 70 PRO A CA 1
ATOM 584 C C . PRO A 1 70 ? -42.438 6.941 -9.844 1 21.8 70 PRO A C 1
ATOM 586 O O . PRO A 1 70 ? -43.438 6.613 -9.219 1 21.8 70 PRO A O 1
ATOM 589 N N . ARG A 1 71 ? -41.906 5.664 -9.805 1 19.73 71 ARG A N 1
ATOM 590 C CA . ARG A 1 71 ? -42.062 4.535 -8.898 1 19.73 71 ARG A CA 1
ATOM 591 C C . ARG A 1 71 ? -41.5 4.844 -7.523 1 19.73 71 ARG A C 1
ATOM 593 O O . ARG A 1 71 ? -40.312 5.168 -7.402 1 19.73 71 ARG A O 1
ATOM 600 N N . ARG A 1 72 ? -42.219 5.133 -6.266 1 21.69 72 ARG A N 1
ATOM 601 C CA . ARG A 1 72 ? -42.219 5.652 -4.902 1 21.69 72 ARG A CA 1
ATOM 602 C C . ARG A 1 72 ? -41.688 4.617 -3.92 1 21.69 72 ARG A C 1
ATOM 604 O O . ARG A 1 72 ? -42.281 4.375 -2.871 1 21.69 72 ARG A O 1
ATOM 611 N N . GLY A 1 73 ? -40.75 3.656 -4.152 1 17.97 73 GLY A N 1
ATOM 612 C CA . GLY A 1 73 ? -40.75 2.475 -3.305 1 17.97 73 GLY A CA 1
ATOM 613 C C . GLY A 1 73 ? -40.281 2.754 -1.891 1 17.97 73 GLY A C 1
ATOM 614 O O . GLY A 1 73 ? -39.531 3.709 -1.658 1 17.97 73 GLY A O 1
ATOM 615 N N . ILE A 1 74 ? -41 2.285 -0.741 1 19.72 74 ILE A N 1
ATOM 616 C CA . ILE A 1 74 ? -41.188 2.4 0.704 1 19.72 74 ILE A CA 1
ATOM 617 C C . ILE A 1 74 ? -40 1.729 1.414 1 19.72 74 ILE A C 1
ATOM 619 O O . ILE A 1 74 ? -39.656 0.58 1.117 1 19.72 74 ILE A O 1
ATOM 623 N N . LEU A 1 75 ? -39.062 2.371 2.008 1 19.89 75 LEU A N 1
ATOM 624 C CA . LEU A 1 75 ? -37.781 2.035 2.6 1 19.89 75 LEU A CA 1
ATOM 625 C C . LEU A 1 75 ? -37.938 1.231 3.881 1 19.89 75 LEU A C 1
ATOM 627 O O . LEU A 1 75 ? -38.594 1.703 4.832 1 19.89 75 LEU A O 1
ATOM 631 N N . PRO A 1 76 ? -38.125 -0.165 3.803 1 18.83 76 PRO A N 1
ATOM 632 C CA . PRO A 1 76 ? -38.562 -1.006 4.922 1 18.83 76 PRO A CA 1
ATOM 633 C C . PRO A 1 76 ? -37.625 -0.918 6.117 1 18.83 76 PRO A C 1
ATOM 635 O O . PRO A 1 76 ? -36.438 -0.609 5.953 1 18.83 76 PRO A O 1
ATOM 638 N N . CYS A 1 77 ? -38.156 -0.686 7.305 1 19.22 77 CYS A N 1
ATOM 639 C CA . CYS A 1 77 ? -37.781 -0.484 8.695 1 19.22 77 CYS A CA 1
ATOM 640 C C . CYS A 1 77 ? -37.094 -1.729 9.258 1 19.22 77 CYS A C 1
ATOM 642 O O . CYS A 1 77 ? -37.656 -2.826 9.188 1 19.22 77 CYS A O 1
ATOM 644 N N . PRO A 1 78 ? -35.812 -1.848 9.227 1 18.05 78 PRO A N 1
ATOM 645 C CA . PRO A 1 78 ? -35.094 -3.072 9.57 1 18.05 78 PRO A CA 1
ATOM 646 C C . PRO A 1 78 ? -35.406 -3.572 10.977 1 18.05 78 PRO A C 1
ATOM 648 O O . PRO A 1 78 ? -35.531 -2.771 11.906 1 18.05 78 PRO A O 1
ATOM 651 N N . ARG A 1 79 ? -36.188 -4.707 11.008 1 19.34 79 ARG A N 1
ATOM 652 C CA . ARG A 1 79 ? -36.719 -5.449 12.148 1 19.34 79 ARG A CA 1
ATOM 653 C C . ARG A 1 79 ? -35.625 -5.816 13.133 1 19.34 79 ARG A C 1
ATOM 655 O O . ARG A 1 79 ? -34.562 -6.312 12.727 1 19.34 79 ARG A O 1
ATOM 662 N N . ILE A 1 80 ? -35.656 -5.27 14.266 1 19.5 80 ILE A N 1
ATOM 663 C CA . ILE A 1 80 ? -34.938 -5.488 15.516 1 19.5 80 ILE A CA 1
ATOM 664 C C . ILE A 1 80 ? -35.219 -6.891 16.047 1 19.5 80 ILE A C 1
ATOM 666 O O . ILE A 1 80 ? -36.344 -7.184 16.438 1 19.5 80 ILE A O 1
ATOM 670 N N . ALA A 1 81 ? -34.75 -7.926 15.25 1 18.25 81 ALA A N 1
ATOM 671 C CA . ALA A 1 81 ? -35.031 -9.32 15.586 1 18.25 81 ALA A CA 1
ATOM 672 C C . ALA A 1 81 ? -34.719 -9.609 17.047 1 18.25 81 ALA A C 1
ATOM 674 O O . ALA A 1 81 ? -33.562 -9.484 17.5 1 18.25 81 ALA A O 1
ATOM 675 N N . THR A 1 82 ? -35.75 -9.406 17.812 1 16.66 82 THR A N 1
ATOM 676 C CA . THR A 1 82 ? -35.781 -9.773 19.219 1 16.66 82 THR A CA 1
ATOM 677 C C . THR A 1 82 ? -35.719 -11.289 19.375 1 16.66 82 THR A C 1
ATOM 679 O O . THR A 1 82 ? -36.219 -12.031 18.531 1 16.66 82 THR A O 1
ATOM 682 N N . LYS A 1 83 ? -34.875 -11.852 20.266 1 19.59 83 LYS A N 1
ATOM 683 C CA . LYS A 1 83 ? -34.5 -13.203 20.672 1 19.59 83 LYS A CA 1
ATOM 684 C C . LYS A 1 83 ? -35.688 -13.961 21.25 1 19.59 83 LYS A C 1
ATOM 686 O O . LYS A 1 83 ? -35.531 -15.094 21.703 1 19.59 83 LYS A O 1
ATOM 691 N N . PRO A 1 84 ? -37.062 -13.891 20.625 1 15.98 84 PRO A N 1
ATOM 692 C CA . PRO A 1 84 ? -37.875 -14.445 21.719 1 15.98 84 PRO A CA 1
ATOM 693 C C . PRO A 1 84 ? -37.562 -15.922 21.984 1 15.98 84 PRO A C 1
ATOM 695 O O . PRO A 1 84 ? -37.031 -16.609 21.109 1 15.98 84 PRO A O 1
ATOM 698 N N . ILE A 1 85 ? -38.094 -16.453 23.188 1 18.09 85 ILE A N 1
ATOM 699 C CA . ILE A 1 85 ? -38.094 -17.516 24.188 1 18.09 85 ILE A CA 1
ATOM 700 C C . ILE A 1 85 ? -39 -18.656 23.75 1 18.09 85 ILE A C 1
ATOM 702 O O . ILE A 1 85 ? -39.188 -19.641 24.469 1 18.09 85 ILE A O 1
ATOM 706 N N . HIS A 1 86 ? -39.344 -18.891 22.406 1 15.42 86 HIS A N 1
ATOM 707 C CA . HIS A 1 86 ? -40.531 -19.734 22.406 1 15.42 86 HIS A CA 1
ATOM 708 C C . HIS A 1 86 ? -40.219 -21.125 22.953 1 15.42 86 HIS A C 1
ATOM 710 O O . HIS A 1 86 ? -39.156 -21.703 22.656 1 15.42 86 HIS A O 1
ATOM 716 N N . PRO A 1 87 ? -41.188 -21.562 23.766 1 16.8 87 PRO A N 1
ATOM 717 C CA . PRO A 1 87 ? -41.312 -22.781 24.578 1 16.8 87 PRO A CA 1
ATOM 718 C C . PRO A 1 87 ? -41.594 -24.031 23.75 1 16.8 87 PRO A C 1
ATOM 720 O O . PRO A 1 87 ? -40.844 -25 23.812 1 16.8 87 PRO A O 1
ATOM 723 N N . VAL A 1 88 ? -42.969 -24.312 23.531 1 16.3 88 VAL A N 1
ATOM 724 C CA . VAL A 1 88 ? -43.656 -25.438 24.172 1 16.3 88 VAL A CA 1
ATOM 725 C C . VAL A 1 88 ? -43.781 -26.578 23.172 1 16.3 88 VAL A C 1
ATOM 727 O O . VAL A 1 88 ? -43.562 -26.406 21.969 1 16.3 88 VAL A O 1
ATOM 730 N N . GLY A 1 89 ? -45.125 -27 22.75 1 15.69 89 GLY A N 1
ATOM 731 C CA . GLY A 1 89 ? -45.75 -28.281 23.062 1 15.69 89 GLY A CA 1
ATOM 732 C C . GLY A 1 89 ? -45.75 -29.25 21.891 1 15.69 89 GLY A C 1
ATOM 733 O O . GLY A 1 89 ? -45.375 -28.875 20.766 1 15.69 89 GLY A O 1
ATOM 734 N N . PRO A 1 90 ? -46.781 -30.312 21.75 1 17.33 90 PRO A N 1
ATOM 735 C CA . PRO A 1 90 ? -46.719 -31.766 21.578 1 17.33 90 PRO A CA 1
ATOM 736 C C . PRO A 1 90 ? -47.094 -32.188 20.156 1 17.33 90 PRO A C 1
ATOM 738 O O . PRO A 1 90 ? -46.406 -33 19.547 1 17.33 90 PRO A O 1
ATOM 741 N N . SER A 1 91 ? -48.344 -31.859 19.438 1 14.94 91 SER A N 1
ATOM 742 C CA . SER A 1 91 ? -49.312 -32.938 19.328 1 14.94 91 SER A CA 1
ATOM 743 C C . SER A 1 91 ? -49.25 -33.625 17.969 1 14.94 91 SER A C 1
ATOM 745 O O . SER A 1 91 ? -48.688 -33.062 17.031 1 14.94 91 SER A O 1
ATOM 747 N N . SER A 1 92 ? -50.5 -34.281 17.344 1 15.94 92 SER A N 1
ATOM 748 C CA . SER A 1 92 ? -50.906 -35.594 16.906 1 15.94 92 SER A CA 1
ATOM 749 C C . SER A 1 92 ? -50.969 -35.688 15.375 1 15.94 92 SER A C 1
ATOM 751 O O . SER A 1 92 ? -50.875 -34.656 14.688 1 15.94 92 SER A O 1
ATOM 753 N N . CYS A 1 93 ? -52.125 -36.312 14.578 1 15.97 93 CYS A N 1
ATOM 754 C CA . CYS A 1 93 ? -52.406 -37.625 13.945 1 15.97 93 CYS A CA 1
ATOM 755 C C . CYS A 1 93 ? -52.688 -37.438 12.461 1 15.97 93 CYS A C 1
ATOM 757 O O . CYS A 1 93 ? -52.156 -38.188 11.633 1 15.97 93 CYS A O 1
ATOM 759 N N . ASP A 1 94 ? -53.781 -36.719 11.812 1 14.24 94 ASP A N 1
ATOM 760 C CA . ASP A 1 94 ? -54.812 -37.469 11.109 1 14.24 94 ASP A CA 1
ATOM 761 C C . ASP A 1 94 ? -54.562 -37.469 9.602 1 14.24 94 ASP A C 1
ATOM 763 O O . ASP A 1 94 ? -53.844 -36.625 9.086 1 14.24 94 ASP A O 1
ATOM 767 N N . HIS A 1 95 ? -55.688 -37.781 8.578 1 15.6 95 HIS A N 1
ATOM 768 C CA . HIS A 1 95 ? -56.125 -38.812 7.645 1 15.6 95 HIS A CA 1
ATOM 769 C C . HIS A 1 95 ? -56.094 -38.312 6.207 1 15.6 95 HIS A C 1
ATOM 771 O O . HIS A 1 95 ? -55.531 -38.969 5.32 1 15.6 95 HIS A O 1
ATOM 777 N N . ASP A 1 96 ? -56.906 -37.281 5.551 1 14.41 96 ASP A N 1
ATOM 778 C CA . ASP A 1 96 ? -57.938 -37.719 4.605 1 14.41 96 ASP A CA 1
ATOM 779 C C . ASP A 1 96 ? -57.438 -37.594 3.166 1 14.41 96 ASP A C 1
ATOM 781 O O . ASP A 1 96 ? -56.5 -36.844 2.887 1 14.41 96 ASP A O 1
ATOM 785 N N . ASN A 1 97 ? -58.469 -37.5 1.981 1 15.64 97 ASN A N 1
ATOM 786 C CA . ASN A 1 97 ? -58.906 -38.312 0.868 1 15.64 97 ASN A CA 1
ATOM 787 C C . ASN A 1 97 ? -58.562 -37.719 -0.477 1 15.64 97 ASN A C 1
ATOM 789 O O . ASN A 1 97 ? -57.969 -38.375 -1.338 1 15.64 97 ASN A O 1
ATOM 793 N N . HIS A 1 98 ? -59.25 -36.594 -1.204 1 14.71 98 HIS A N 1
ATOM 794 C CA . HIS A 1 98 ? -60.062 -36.875 -2.379 1 14.71 98 HIS A CA 1
ATOM 795 C C . HIS A 1 98 ? -59.344 -36.5 -3.664 1 14.71 98 HIS A C 1
ATOM 797 O O . HIS A 1 98 ? -58.406 -35.688 -3.646 1 14.71 98 HIS A O 1
ATOM 803 N N . ALA A 1 99 ? -59.844 -36.844 -5.145 1 15.6 99 ALA A N 1
ATOM 804 C CA . ALA A 1 99 ? -59.594 -37.5 -6.422 1 15.6 99 ALA A CA 1
ATOM 805 C C . ALA A 1 99 ? -59.5 -36.469 -7.551 1 15.6 99 ALA A C 1
ATOM 807 O O . ALA A 1 99 ? -58.812 -36.719 -8.555 1 15.6 99 ALA A O 1
ATOM 808 N N . LEU A 1 100 ? -59.938 -35.156 -7.609 1 14.09 100 LEU A N 1
ATOM 809 C CA . LEU A 1 100 ? -60.75 -34.969 -8.797 1 14.09 100 LEU A CA 1
ATOM 810 C C . LEU A 1 100 ? -59.906 -34.75 -10.031 1 14.09 100 LEU A C 1
ATOM 812 O O . LEU A 1 100 ? -58.719 -34.406 -9.906 1 14.09 100 LEU A O 1
ATOM 816 N N . SER A 1 101 ? -60.531 -33.906 -11.25 1 14.63 101 SER A N 1
ATOM 817 C CA . SER A 1 101 ? -60.969 -34.156 -12.633 1 14.63 101 SER A CA 1
ATOM 818 C C . SER A 1 101 ? -60.062 -33.375 -13.609 1 14.63 101 SER A C 1
ATOM 820 O O . SER A 1 101 ? -59.469 -32.375 -13.25 1 14.63 101 SER A O 1
ATOM 822 N N . ALA A 1 102 ? -59.906 -33.812 -15.031 1 15.16 102 ALA A N 1
ATOM 823 C CA . ALA A 1 102 ? -58.969 -34 -16.141 1 15.16 102 ALA A CA 1
ATOM 824 C C . ALA A 1 102 ? -59.125 -32.875 -17.172 1 15.16 102 ALA A C 1
ATOM 826 O O . ALA A 1 102 ? -58.312 -32.781 -18.094 1 15.16 102 ALA A O 1
ATOM 827 N N . PRO A 1 103 ? -59.719 -31.656 -17 1 14.55 103 PRO A N 1
ATOM 828 C CA . PRO A 1 103 ? -60.375 -31.359 -18.281 1 14.55 103 PRO A CA 1
ATOM 829 C C . PRO A 1 103 ? -59.375 -30.938 -19.359 1 14.55 103 PRO A C 1
ATOM 831 O O . PRO A 1 103 ? -58.281 -30.484 -19.062 1 14.55 103 PRO A O 1
ATOM 834 N N . ASP A 1 104 ? -59.875 -30.719 -20.797 1 15.15 104 ASP A N 1
ATOM 835 C CA . ASP A 1 104 ? -59.625 -31.078 -22.188 1 15.15 104 ASP A CA 1
ATOM 836 C C . ASP A 1 104 ? -59.062 -29.891 -22.969 1 15.15 104 ASP A C 1
ATOM 838 O O . ASP A 1 104 ? -58.156 -30.062 -23.797 1 15.15 104 ASP A O 1
ATOM 842 N N . ASN A 1 105 ? -59.562 -28.562 -22.953 1 14.6 105 ASN A N 1
ATOM 843 C CA . ASN A 1 105 ? -60.031 -28.031 -24.234 1 14.6 105 ASN A CA 1
ATOM 844 C C . ASN A 1 105 ? -58.875 -27.5 -25.078 1 14.6 105 ASN A C 1
ATOM 846 O O . ASN A 1 105 ? -57.812 -27.172 -24.562 1 14.6 105 ASN A O 1
ATOM 850 N N . ALA A 1 106 ? -59.25 -26.797 -26.469 1 15.74 106 ALA A N 1
ATOM 851 C CA . ALA A 1 106 ? -59.062 -26.891 -27.922 1 15.74 106 ALA A CA 1
ATOM 852 C C . ALA A 1 106 ? -58.125 -25.812 -28.422 1 15.74 106 ALA A C 1
ATOM 854 O O . ALA A 1 106 ? -57.156 -26.094 -29.125 1 15.74 106 ALA A O 1
ATOM 855 N N . ALA A 1 107 ? -58.594 -24.5 -28.844 1 15.9 107 ALA A N 1
ATOM 856 C CA . ALA A 1 107 ? -58.656 -24.047 -30.234 1 15.9 107 ALA A CA 1
ATOM 857 C C . ALA A 1 107 ? -57.469 -23.172 -30.578 1 15.9 107 ALA A C 1
ATOM 859 O O . ALA A 1 107 ? -56.938 -22.453 -29.719 1 15.9 107 ALA A O 1
ATOM 860 N N . GLY A 1 108 ? -56.812 -23.234 -31.906 1 15.48 108 GLY A N 1
ATOM 861 C CA . GLY A 1 108 ? -55.594 -23.125 -32.688 1 15.48 108 GLY A CA 1
ATOM 862 C C . GLY A 1 108 ? -55.375 -21.75 -33.312 1 15.48 108 GLY A C 1
ATOM 863 O O . GLY A 1 108 ? -54.469 -21.547 -34.094 1 15.48 108 GLY A O 1
ATOM 864 N N . GLY A 1 109 ? -56 -20.609 -33 1 16.36 109 GLY A N 1
ATOM 865 C CA . GLY A 1 109 ? -56.125 -19.656 -34.094 1 16.36 109 GLY A CA 1
ATOM 866 C C . GLY A 1 109 ? -54.812 -19.016 -34.469 1 16.36 109 GLY A C 1
ATOM 867 O O . GLY A 1 109 ? -53.844 -19 -33.688 1 16.36 109 GLY A O 1
ATOM 868 N N . PRO A 1 110 ? -54.594 -18.609 -35.938 1 17.11 110 PRO A N 1
ATOM 869 C CA . PRO A 1 110 ? -53.5 -18.422 -36.906 1 17.11 110 PRO A CA 1
ATOM 870 C C . PRO A 1 110 ? -52.875 -17.031 -36.844 1 17.11 110 PRO A C 1
ATOM 872 O O . PRO A 1 110 ? -53.562 -16.031 -37.094 1 17.11 110 PRO A O 1
ATOM 875 N N . LEU A 1 111 ? -52.219 -16.625 -35.906 1 16.48 111 LEU A N 1
ATOM 876 C CA . LEU A 1 111 ? -51.781 -15.234 -35.719 1 16.48 111 LEU A CA 1
ATOM 877 C C . LEU A 1 111 ? -50.844 -14.812 -36.844 1 16.48 111 LEU A C 1
ATOM 879 O O . LEU A 1 111 ? -50 -15.586 -37.281 1 16.48 111 LEU A O 1
ATOM 883 N N . HIS A 1 112 ? -51.219 -13.773 -37.531 1 17.14 112 HIS A N 1
ATOM 884 C CA . HIS A 1 112 ? -50.844 -13.055 -38.75 1 17.14 112 HIS A CA 1
ATOM 885 C C . HIS A 1 112 ? -49.406 -12.555 -38.656 1 17.14 112 HIS A C 1
ATOM 887 O O . HIS A 1 112 ? -48.875 -12.336 -37.562 1 17.14 112 HIS A O 1
ATOM 893 N N . GLU A 1 113 ? -48.625 -12.352 -39.938 1 17.3 113 GLU A N 1
ATOM 894 C CA . GLU A 1 113 ? -47.344 -12.383 -40.656 1 17.3 113 GLU A CA 1
ATOM 895 C C . GLU A 1 113 ? -46.656 -11.039 -40.562 1 17.3 113 GLU A C 1
ATOM 897 O O . GLU A 1 113 ? -45.594 -10.836 -41.188 1 17.3 113 GLU A O 1
ATOM 902 N N . SER A 1 114 ? -46.656 -10.281 -39.531 1 18.23 114 SER A N 1
ATOM 903 C CA . SER A 1 114 ? -46.156 -8.922 -39.719 1 18.23 114 SER A CA 1
ATOM 904 C C . SER A 1 114 ? -44.719 -8.938 -40.281 1 18.23 114 SER A C 1
ATOM 906 O O . SER A 1 114 ? -43.938 -9.828 -39.969 1 18.23 114 SER A O 1
ATOM 908 N N . PRO A 1 115 ? -44.312 -7.984 -41.25 1 19.53 115 PRO A N 1
ATOM 909 C CA . PRO A 1 115 ? -43.25 -7.906 -42.25 1 19.53 115 PRO A CA 1
ATOM 910 C C . PRO A 1 115 ? -41.875 -7.812 -41.625 1 19.53 115 PRO A C 1
ATOM 912 O O . PRO A 1 115 ? -41.719 -7.34 -40.5 1 19.53 115 PRO A O 1
ATOM 915 N N . ASN A 1 116 ? -40.781 -8.523 -42.281 1 19.75 116 ASN A N 1
ATOM 916 C CA . ASN A 1 116 ? -39.469 -9.117 -42.031 1 19.75 116 ASN A CA 1
ATOM 917 C C . ASN A 1 116 ? -38.344 -8.07 -42.094 1 19.75 116 ASN A C 1
ATOM 919 O O . ASN A 1 116 ? -37.969 -7.637 -43.188 1 19.75 116 ASN A O 1
ATOM 923 N N . LEU A 1 117 ? -38.5 -6.809 -41.562 1 21.56 117 LEU A N 1
ATOM 924 C CA . LEU A 1 117 ? -37.344 -5.91 -41.719 1 21.56 117 LEU A CA 1
ATOM 925 C C . LEU A 1 117 ? -36.031 -6.645 -41.438 1 21.56 117 LEU A C 1
ATOM 927 O O . LEU A 1 117 ? -35.906 -7.332 -40.438 1 21.56 117 LEU A O 1
ATOM 931 N N . ILE A 1 118 ? -35.094 -6.758 -42.5 1 23.73 118 ILE A N 1
ATOM 932 C CA . ILE A 1 118 ? -33.938 -7.566 -42.781 1 23.73 118 ILE A CA 1
ATOM 933 C C . ILE A 1 118 ? -32.812 -7.219 -41.812 1 23.73 118 ILE A C 1
ATOM 935 O O . ILE A 1 118 ? -32.25 -6.113 -41.875 1 23.73 118 ILE A O 1
ATOM 939 N N . SER A 1 119 ? -32.875 -7.352 -40.531 1 24.75 119 SER A N 1
ATOM 940 C CA . SER A 1 119 ? -32 -7.348 -39.375 1 24.75 119 SER A CA 1
ATOM 941 C C . SER A 1 119 ? -30.719 -8.109 -39.625 1 24.75 119 SER A C 1
ATOM 943 O O . SER A 1 119 ? -30.75 -9.289 -40 1 24.75 119 SER A O 1
ATOM 945 N N . SER A 1 120 ? -29.609 -7.289 -40.188 1 28.11 120 SER A N 1
ATOM 946 C CA . SER A 1 120 ? -28.375 -7.934 -40.625 1 28.11 120 SER A CA 1
ATOM 947 C C . SER A 1 120 ? -27.969 -9.055 -39.656 1 28.11 120 SER A C 1
ATOM 949 O O . SER A 1 120 ? -27.531 -8.797 -38.562 1 28.11 120 SER A O 1
ATOM 951 N N . SER A 1 121 ? -28.453 -10.188 -39.688 1 29.12 121 SER A N 1
ATOM 952 C CA . SER A 1 121 ? -28.656 -11.477 -39.031 1 29.12 121 SER A CA 1
ATOM 953 C C . SER A 1 121 ? -27.344 -12.25 -38.938 1 29.12 121 SER A C 1
ATOM 955 O O . SER A 1 121 ? -27.25 -13.203 -38.156 1 29.12 121 SER A O 1
ATOM 957 N N . ASP A 1 122 ? -26.406 -11.891 -39.906 1 29.92 122 ASP A N 1
ATOM 958 C CA . ASP A 1 122 ? -25.328 -12.883 -40 1 29.92 122 ASP A CA 1
ATOM 959 C C . ASP A 1 122 ? -24.297 -12.68 -38.875 1 29.92 122 ASP A C 1
ATOM 961 O O . ASP A 1 122 ? -23.656 -13.633 -38.438 1 29.92 122 ASP A O 1
ATOM 965 N N . THR A 1 123 ? -23.875 -11.469 -38.625 1 32.91 123 THR A N 1
ATOM 966 C CA . THR A 1 123 ? -22.828 -11.219 -37.656 1 32.91 123 THR A CA 1
ATOM 967 C C . THR A 1 123 ? -23.297 -11.539 -36.25 1 32.91 123 THR A C 1
ATOM 969 O O . THR A 1 123 ? -22.484 -11.836 -35.344 1 32.91 123 THR A O 1
ATOM 972 N N . ASP A 1 124 ? -24.516 -11.344 -35.969 1 34.84 124 ASP A N 1
ATOM 973 C CA . ASP A 1 124 ? -25.109 -11.703 -34.688 1 34.84 124 ASP A CA 1
ATOM 974 C C . ASP A 1 124 ? -25.188 -13.219 -34.5 1 34.84 124 ASP A C 1
ATOM 976 O O . ASP A 1 124 ? -25.25 -13.719 -33.375 1 34.84 124 ASP A O 1
ATOM 980 N N . GLN A 1 125 ? -25.344 -13.992 -35.594 1 34 125 GLN A N 1
ATOM 981 C CA . GLN A 1 125 ? -25.469 -15.445 -35.625 1 34 125 GLN A CA 1
ATOM 982 C C . GLN A 1 125 ? -24.141 -16.125 -35.312 1 34 125 GLN A C 1
ATOM 984 O O . GLN A 1 125 ? -24.109 -17.188 -34.688 1 34 125 GLN A O 1
ATOM 989 N N . LYS A 1 126 ? -23.031 -15.617 -35.875 1 37 126 LYS A N 1
ATOM 990 C CA . LYS A 1 126 ? -21.75 -16.266 -35.656 1 37 126 LYS A CA 1
ATOM 991 C C . LYS A 1 126 ? -21.266 -16.078 -34.219 1 37 126 LYS A C 1
ATOM 993 O O . LYS A 1 126 ? -20.5 -16.891 -33.688 1 37 126 LYS A O 1
ATOM 998 N N . SER A 1 127 ? -21.453 -15.055 -33.688 1 37.97 127 SER A N 1
ATOM 999 C CA . SER A 1 127 ? -21.094 -14.867 -32.281 1 37.97 127 SER A CA 1
ATOM 1000 C C . SER A 1 127 ? -21.906 -15.773 -31.391 1 37.97 127 SER A C 1
ATOM 1002 O O . SER A 1 127 ? -21.438 -16.172 -30.312 1 37.97 127 SER A O 1
ATOM 1004 N N . ALA A 1 128 ? -23.219 -16.047 -31.688 1 37.47 128 ALA A N 1
ATOM 1005 C CA . ALA A 1 128 ? -24.094 -16.969 -30.984 1 37.47 128 ALA A CA 1
ATOM 1006 C C . ALA A 1 128 ? -23.609 -18.406 -31.125 1 37.47 128 ALA A C 1
ATOM 1008 O O . ALA A 1 128 ? -24.031 -19.297 -30.359 1 37.47 128 ALA A O 1
ATOM 1009 N N . MET A 1 129 ? -23.062 -18.75 -32.25 1 38.41 129 MET A N 1
ATOM 1010 C CA . MET A 1 129 ? -22.641 -20.109 -32.562 1 38.41 129 MET A CA 1
ATOM 1011 C C . MET A 1 129 ? -21.547 -20.594 -31.625 1 38.41 129 MET A C 1
ATOM 1013 O O . MET A 1 129 ? -21.281 -21.797 -31.531 1 38.41 129 MET A O 1
ATOM 1017 N N . LEU A 1 130 ? -20.688 -19.734 -31.141 1 44.38 130 LEU A N 1
ATOM 1018 C CA . LEU A 1 130 ? -19.578 -20.156 -30.312 1 44.38 130 LEU A CA 1
ATOM 1019 C C . LEU A 1 130 ? -20.047 -20.594 -28.938 1 44.38 130 LEU A C 1
ATOM 1021 O O . LEU A 1 130 ? -19.266 -21.109 -28.125 1 44.38 130 LEU A O 1
ATOM 1025 N N . MET A 1 131 ? -21.234 -20.234 -28.516 1 50.94 131 MET A N 1
ATOM 1026 C CA . MET A 1 131 ? -21.844 -20.516 -27.203 1 50.94 131 MET A CA 1
ATOM 1027 C C . MET A 1 131 ? -21.922 -22.016 -26.953 1 50.94 131 MET A C 1
ATOM 1029 O O . MET A 1 131 ? -21.984 -22.453 -25.812 1 50.94 131 MET A O 1
ATOM 1033 N N . ASP A 1 132 ? -22.234 -22.781 -27.984 1 60.34 132 ASP A N 1
ATOM 1034 C CA . ASP A 1 132 ? -22.562 -24.172 -27.672 1 60.34 132 ASP A CA 1
ATOM 1035 C C . ASP A 1 132 ? -21.5 -25.125 -28.203 1 60.34 132 ASP A C 1
ATOM 1037 O O . ASP A 1 132 ? -21.812 -26.188 -28.75 1 60.34 132 ASP A O 1
ATOM 1041 N N . CYS A 1 133 ? -20.188 -24.516 -27.969 1 75.25 133 CYS A N 1
ATOM 1042 C CA . CYS A 1 133 ? -19.188 -25.453 -28.453 1 75.25 133 CYS A CA 1
ATOM 1043 C C . CYS A 1 133 ? -18.922 -26.531 -27.406 1 75.25 133 CYS A C 1
ATOM 1045 O O . CYS A 1 133 ? -18.469 -26.234 -26.297 1 75.25 133 CYS A O 1
ATOM 1047 N N . SER A 1 134 ? -19.234 -27.688 -27.766 1 77.06 134 SER A N 1
ATOM 1048 C CA . SER A 1 134 ? -19.094 -28.828 -26.859 1 77.06 134 SER A CA 1
ATOM 1049 C C . SER A 1 134 ? -17.641 -29.078 -26.516 1 77.06 134 SER A C 1
ATOM 1051 O O . SER A 1 134 ? -17.312 -29.5 -25.406 1 77.06 134 SER A O 1
ATOM 1053 N N . GLN A 1 135 ? -16.797 -28.812 -27.453 1 80.31 135 GLN A N 1
ATOM 1054 C CA . GLN A 1 135 ? -15.383 -29.047 -27.203 1 80.31 135 GLN A CA 1
ATOM 1055 C C . GLN A 1 135 ? -14.82 -28.031 -26.219 1 80.31 135 GLN A C 1
ATOM 1057 O O . GLN A 1 135 ? -14.031 -28.391 -25.328 1 80.31 135 GLN A O 1
ATOM 1062 N N . CYS A 1 136 ? -15.195 -26.844 -26.375 1 78.88 136 CYS A N 1
ATOM 1063 C CA . CYS A 1 136 ? -14.75 -25.812 -25.469 1 78.88 136 CYS A CA 1
ATOM 1064 C C . CYS A 1 136 ? -15.289 -26.047 -24.062 1 78.88 136 CYS A C 1
ATOM 1066 O O . CYS A 1 136 ? -14.57 -25.875 -23.078 1 78.88 136 CYS A O 1
ATOM 1068 N N . ALA A 1 137 ? -16.469 -26.5 -24 1 75.19 137 ALA A N 1
ATOM 1069 C CA . ALA A 1 137 ? -17.094 -26.766 -22.719 1 75.19 137 ALA A CA 1
ATOM 1070 C C . ALA A 1 137 ? -16.406 -27.922 -22 1 75.19 137 ALA A C 1
ATOM 1072 O O . ALA A 1 137 ? -16.25 -27.891 -20.766 1 75.19 137 ALA A O 1
ATOM 1073 N N . ALA A 1 138 ? -15.961 -28.844 -22.797 1 76.75 138 ALA A N 1
ATOM 1074 C CA . ALA A 1 138 ? -15.352 -30.047 -22.219 1 76.75 138 ALA A CA 1
ATOM 1075 C C . ALA A 1 138 ? -13.984 -29.734 -21.625 1 76.75 138 ALA A C 1
ATOM 1077 O O . ALA A 1 138 ? -13.602 -30.297 -20.609 1 76.75 138 ALA A O 1
ATOM 1078 N N . THR A 1 139 ? -13.281 -28.844 -22.188 1 74.44 139 THR A N 1
ATOM 1079 C CA . THR A 1 139 ? -11.93 -28.547 -21.734 1 74.44 139 THR A CA 1
ATOM 1080 C C . THR A 1 139 ? -11.891 -27.234 -20.953 1 74.44 139 THR A C 1
ATOM 1082 O O . THR A 1 139 ? -10.859 -26.875 -20.391 1 74.44 139 THR A O 1
ATOM 1085 N N . ASN A 1 140 ? -13.016 -26.562 -20.891 1 74.5 140 ASN A N 1
ATOM 1086 C CA . ASN A 1 140 ? -13.125 -25.234 -20.281 1 74.5 140 ASN A CA 1
ATOM 1087 C C . ASN A 1 140 ? -12.125 -24.266 -20.891 1 74.5 140 ASN A C 1
ATOM 1089 O O . ASN A 1 140 ? -11.531 -23.453 -20.172 1 74.5 140 ASN A O 1
ATOM 1093 N N . MET A 1 141 ? -11.766 -24.531 -22.203 1 78.88 141 MET A N 1
ATOM 1094 C CA . MET A 1 141 ? -10.859 -23.656 -22.938 1 78.88 141 MET A CA 1
ATOM 1095 C C . MET A 1 141 ? -11.266 -23.562 -24.406 1 78.88 141 MET A C 1
ATOM 1097 O O . MET A 1 141 ? -11.984 -24.422 -24.906 1 78.88 141 MET A O 1
ATOM 1101 N N . LEU A 1 142 ? -10.781 -22.531 -25.047 1 79.44 142 LEU A N 1
ATOM 1102 C CA . LEU A 1 142 ? -11.109 -22.312 -26.453 1 79.44 142 LEU A CA 1
ATOM 1103 C C . LEU A 1 142 ? -10.461 -23.359 -27.328 1 79.44 142 LEU A C 1
ATOM 1105 O O . LEU A 1 142 ? -9.258 -23.625 -27.219 1 79.44 142 LEU A O 1
ATOM 1109 N N . CYS A 1 143 ? -11.266 -24 -28.078 1 83 143 CYS A N 1
ATOM 1110 C CA . CYS A 1 143 ? -10.719 -24.938 -29.047 1 83 143 CYS A CA 1
ATOM 1111 C C . CYS A 1 143 ? -10.219 -24.219 -30.297 1 83 143 CYS A C 1
ATOM 1113 O O . CYS A 1 143 ? -10.484 -23.031 -30.484 1 83 143 CYS A O 1
ATOM 1115 N N . ASP A 1 144 ? -9.508 -24.922 -31.172 1 84.69 144 ASP A N 1
ATOM 1116 C CA . ASP A 1 144 ? -8.891 -24.328 -32.344 1 84.69 144 ASP A CA 1
ATOM 1117 C C . ASP A 1 144 ? -9.945 -23.797 -33.312 1 84.69 144 ASP A C 1
ATOM 1119 O O . ASP A 1 144 ? -9.75 -22.75 -33.938 1 84.69 144 ASP A O 1
ATOM 1123 N N . GLU A 1 145 ? -11.039 -24.469 -33.375 1 84.06 145 GLU A N 1
ATOM 1124 C CA . GLU A 1 145 ? -12.117 -24.047 -34.281 1 84.06 145 GLU A CA 1
ATOM 1125 C C . GLU A 1 145 ? -12.742 -22.734 -33.812 1 84.06 145 GLU A C 1
ATOM 1127 O O . GLU A 1 145 ? -13.031 -21.859 -34.594 1 84.06 145 GLU A O 1
ATOM 1132 N N . CYS A 1 146 ? -12.93 -22.688 -32.531 1 82.44 146 CYS A N 1
ATOM 1133 C CA . CYS A 1 146 ? -13.523 -21.484 -31.984 1 82.44 146 CYS A CA 1
ATOM 1134 C C . CYS A 1 146 ? -12.57 -20.297 -32.094 1 82.44 146 CYS A C 1
ATOM 1136 O O . CYS A 1 146 ? -13.008 -19.172 -32.312 1 82.44 146 CYS A O 1
ATOM 1138 N N . ILE A 1 147 ? -11.266 -20.516 -32 1 84.81 147 ILE A N 1
ATOM 1139 C CA . ILE A 1 147 ? -10.281 -19.453 -32.188 1 84.81 147 ILE A CA 1
ATOM 1140 C C . ILE A 1 147 ? -10.344 -18.922 -33.594 1 84.81 147 ILE A C 1
ATOM 1142 O O . ILE A 1 147 ? -10.312 -17.703 -33.812 1 84.81 147 ILE A O 1
ATOM 1146 N N . SER A 1 148 ? -10.469 -19.844 -34.469 1 84.25 148 SER A N 1
ATOM 1147 C CA . SER A 1 148 ? -10.539 -19.438 -35.875 1 84.25 148 SER A CA 1
ATOM 1148 C C . SER A 1 148 ? -11.797 -18.625 -36.156 1 84.25 148 SER A C 1
ATOM 1150 O O . SER A 1 148 ? -11.781 -17.719 -37 1 84.25 148 SER A O 1
ATOM 1152 N N . GLY A 1 149 ? -12.844 -18.953 -35.469 1 79.81 149 GLY A N 1
ATOM 1153 C CA . GLY A 1 149 ? -14.102 -18.25 -35.656 1 79.81 149 GLY A CA 1
ATOM 1154 C C . GLY A 1 149 ? -14.078 -16.828 -35.094 1 79.81 149 GLY A C 1
ATOM 1155 O O . GLY A 1 149 ? -14.883 -15.992 -35.5 1 79.81 149 GLY A O 1
ATOM 1156 N N . LEU A 1 150 ? -13.117 -16.594 -34.219 1 80.38 150 LEU A N 1
ATOM 1157 C CA . LEU A 1 150 ? -13.062 -15.297 -33.562 1 80.38 150 LEU A CA 1
ATOM 1158 C C . LEU A 1 150 ? -12.133 -14.344 -34.312 1 80.38 150 LEU A C 1
ATOM 1160 O O . LEU A 1 150 ? -12.086 -13.156 -34 1 80.38 150 LEU A O 1
ATOM 1164 N N . LEU A 1 151 ? -11.477 -14.781 -35.312 1 83.69 151 LEU A N 1
ATOM 1165 C CA . LEU A 1 151 ? -10.43 -14.031 -36 1 83.69 151 LEU A CA 1
ATOM 1166 C C . LEU A 1 151 ? -11 -12.758 -36.625 1 83.69 151 LEU A C 1
ATOM 1168 O O . LEU A 1 151 ? -10.414 -11.688 -36.5 1 83.69 151 LEU A O 1
ATOM 1172 N N . PRO A 1 152 ? -12.18 -12.828 -37.156 1 78.88 152 PRO A N 1
ATOM 1173 C CA . PRO A 1 152 ? -12.711 -11.609 -37.75 1 78.88 152 PRO A CA 1
ATOM 1174 C C . PRO A 1 152 ? -13.039 -10.531 -36.719 1 78.88 152 PRO A C 1
ATOM 1176 O O . PRO A 1 152 ? -12.984 -9.336 -37.031 1 78.88 152 PRO A O 1
ATOM 1179 N N . ALA A 1 153 ? -13.234 -10.922 -35.562 1 75.12 153 ALA A N 1
ATOM 1180 C CA . ALA A 1 153 ? -13.641 -9.992 -34.5 1 75.12 153 ALA A CA 1
ATOM 1181 C C . ALA A 1 153 ? -12.438 -9.234 -33.938 1 75.12 153 ALA A C 1
ATOM 1183 O O . ALA A 1 153 ? -12.594 -8.211 -33.281 1 75.12 153 ALA A O 1
ATOM 1184 N N . THR A 1 154 ? -11.289 -9.633 -34.281 1 81.69 154 THR A N 1
ATOM 1185 C CA . THR A 1 154 ? -10.086 -9.008 -33.75 1 81.69 154 THR A CA 1
ATOM 1186 C C . THR A 1 154 ? -9.797 -7.684 -34.438 1 81.69 154 THR A C 1
ATOM 1188 O O . THR A 1 154 ? -9.102 -6.824 -33.906 1 81.69 154 THR A O 1
ATOM 1191 N N . GLY A 1 155 ? -10.25 -7.484 -35.625 1 80.81 155 GLY A N 1
ATOM 1192 C CA . GLY A 1 155 ? -9.953 -6.301 -36.438 1 80.81 155 GLY A CA 1
ATOM 1193 C C . GLY A 1 155 ? -8.609 -6.375 -37.125 1 80.81 155 GLY A C 1
ATOM 1194 O O . GLY A 1 155 ? -8.203 -5.426 -37.812 1 80.81 155 GLY A O 1
ATOM 1195 N N . LEU A 1 156 ? -7.992 -7.539 -37.031 1 86.56 156 LEU A N 1
ATOM 1196 C CA . LEU A 1 156 ? -6.703 -7.73 -37.688 1 86.56 156 LEU A CA 1
ATOM 1197 C C . LEU A 1 156 ? -6.891 -8.078 -39.156 1 86.56 156 LEU A C 1
ATOM 1199 O O . LEU A 1 156 ? -7.922 -8.641 -39.531 1 86.56 156 LEU A O 1
ATOM 1203 N N . GLY A 1 157 ? -5.902 -7.695 -39.969 1 86.06 157 GLY A N 1
ATOM 1204 C CA . GLY A 1 157 ? -5.902 -8.133 -41.375 1 86.06 157 GLY A CA 1
ATOM 1205 C C . GLY A 1 157 ? -5.66 -9.625 -41.531 1 86.06 157 GLY A C 1
ATOM 1206 O O . GLY A 1 157 ? -5.086 -10.258 -40.625 1 86.06 157 GLY A O 1
ATOM 1207 N N . GLU A 1 158 ? -6.109 -10.203 -42.625 1 87.06 158 GLU A N 1
ATOM 1208 C CA . GLU A 1 158 ? -5.992 -11.633 -42.875 1 87.06 158 GLU A CA 1
ATOM 1209 C C . GLU A 1 158 ? -4.535 -12.086 -42.844 1 87.06 158 GLU A C 1
ATOM 1211 O O . GLU A 1 158 ? -4.238 -13.227 -42.5 1 87.06 158 GLU A O 1
ATOM 1216 N N . GLN A 1 159 ? -3.615 -11.172 -43.094 1 87.31 159 GLN A N 1
ATOM 1217 C CA . GLN A 1 159 ? -2.197 -11.516 -43.094 1 87.31 159 GLN A CA 1
ATOM 1218 C C . GLN A 1 159 ? -1.68 -11.773 -41.688 1 87.31 159 GLN A C 1
ATOM 1220 O O . GLN A 1 159 ? -0.7 -12.492 -41.5 1 87.31 159 GLN A O 1
ATOM 1225 N N . ASP A 1 160 ? -2.359 -11.273 -40.781 1 89.44 160 ASP A N 1
ATOM 1226 C CA . ASP A 1 160 ? -1.892 -11.391 -39.406 1 89.44 160 ASP A CA 1
ATOM 1227 C C . ASP A 1 160 ? -2.658 -12.477 -38.656 1 89.44 160 ASP A C 1
ATOM 1229 O O . ASP A 1 160 ? -2.385 -12.734 -37.469 1 89.44 160 ASP A O 1
ATOM 1233 N N . TRP A 1 161 ? -3.578 -13.219 -39.312 1 91.25 161 TRP A N 1
ATOM 1234 C CA . TRP A 1 161 ? -4.441 -14.195 -38.656 1 91.25 161 TRP A CA 1
ATOM 1235 C C . TRP A 1 161 ? -3.639 -15.406 -38.188 1 91.25 161 TRP A C 1
ATOM 1237 O O . TRP A 1 161 ? -3.926 -15.992 -37.156 1 91.25 161 TRP A O 1
ATOM 1247 N N . ASN A 1 162 ? -2.686 -15.711 -38.938 1 91.56 162 ASN A N 1
ATOM 1248 C CA . ASN A 1 162 ? -1.885 -16.875 -38.562 1 91.56 162 ASN A CA 1
ATOM 1249 C C . ASN A 1 162 ? -1.075 -16.625 -37.312 1 91.56 162 ASN A C 1
ATOM 1251 O O . ASN A 1 162 ? -0.998 -17.484 -36.438 1 91.56 162 ASN A O 1
ATOM 1255 N N . ALA A 1 163 ? -0.502 -15.484 -37.281 1 94.06 163 ALA A N 1
ATOM 1256 C CA . ALA A 1 163 ? 0.265 -15.125 -36.094 1 94.06 163 ALA A CA 1
ATOM 1257 C C . ALA A 1 163 ? -0.636 -15.039 -34.875 1 94.06 163 ALA A C 1
ATOM 1259 O O . ALA A 1 163 ? -0.262 -15.492 -33.781 1 94.06 163 ALA A O 1
ATOM 1260 N N . PHE A 1 164 ? -1.772 -14.523 -35.094 1 93.75 164 PHE A N 1
ATOM 1261 C CA . PHE A 1 164 ? -2.723 -14.398 -34 1 93.75 164 PHE A CA 1
ATOM 1262 C C . PHE A 1 164 ? -3.18 -15.766 -33.5 1 93.75 164 PHE A C 1
ATOM 1264 O O . PHE A 1 164 ? -3.258 -16.016 -32.281 1 93.75 164 PHE A O 1
ATOM 1271 N N . ARG A 1 165 ? -3.51 -16.609 -34.438 1 92.31 165 ARG A N 1
ATOM 1272 C CA . ARG A 1 165 ? -3.939 -17.953 -34.094 1 92.31 165 ARG A CA 1
ATOM 1273 C C . ARG A 1 165 ? -2.875 -18.688 -33.281 1 92.31 165 ARG A C 1
ATOM 1275 O O . ARG A 1 165 ? -3.188 -19.344 -32.281 1 92.31 165 ARG A O 1
ATOM 1282 N N . PHE A 1 166 ? -1.703 -18.484 -33.688 1 93.5 166 PHE A N 1
ATOM 1283 C CA . PHE A 1 166 ? -0.613 -19.125 -32.969 1 93.5 166 PHE A CA 1
ATOM 1284 C C . PHE A 1 166 ? -0.52 -18.609 -31.531 1 93.5 166 PHE A C 1
ATOM 1286 O O . PHE A 1 166 ? -0.421 -19.375 -30.578 1 93.5 166 PHE A O 1
ATOM 1293 N N . CYS A 1 167 ? -0.498 -17.297 -31.406 1 94.06 167 CYS A N 1
ATOM 1294 C CA . CYS A 1 167 ? -0.378 -16.672 -30.094 1 94.06 167 CYS A CA 1
ATOM 1295 C C . CYS A 1 167 ? -1.534 -17.078 -29.188 1 94.06 167 CYS A C 1
ATOM 1297 O O . CYS A 1 167 ? -1.334 -17.359 -28 1 94.06 167 CYS A O 1
ATOM 1299 N N . MET A 1 168 ? -2.697 -17.188 -29.75 1 91.38 168 MET A N 1
ATOM 1300 C CA . MET A 1 168 ? -3.873 -17.578 -28.984 1 91.38 168 MET A CA 1
ATOM 1301 C C . MET A 1 168 ? -3.785 -19.031 -28.562 1 91.38 168 MET A C 1
ATOM 1303 O O . MET A 1 168 ? -4.141 -19.391 -27.438 1 91.38 168 MET A O 1
ATOM 1307 N N . GLN A 1 169 ? -3.395 -19.859 -29.438 1 90.12 169 GLN A N 1
ATOM 1308 C CA . GLN A 1 169 ? -3.232 -21.281 -29.125 1 90.12 169 GLN A CA 1
ATOM 1309 C C . GLN A 1 169 ? -2.191 -21.484 -28.031 1 90.12 169 GLN A C 1
ATOM 1311 O O . GLN A 1 169 ? -2.381 -22.297 -27.125 1 90.12 169 GLN A O 1
ATOM 1316 N N . HIS A 1 170 ? -1.172 -20.688 -28.172 1 89.75 170 HIS A N 1
ATOM 1317 C CA . HIS A 1 170 ? -0.135 -20.766 -27.156 1 89.75 170 HIS A CA 1
ATOM 1318 C C . HIS A 1 170 ? -0.658 -20.297 -25.797 1 89.75 170 HIS A C 1
ATOM 1320 O O . HIS A 1 170 ? -0.319 -20.875 -24.766 1 89.75 170 HIS A O 1
ATOM 1326 N N . PHE A 1 171 ? -1.399 -19.234 -25.828 1 90.88 171 PHE A N 1
ATOM 1327 C CA . PHE A 1 171 ? -2 -18.75 -24.578 1 90.88 171 PHE A CA 1
ATOM 1328 C C . PHE A 1 171 ? -2.875 -19.828 -23.953 1 90.88 171 PHE A C 1
ATOM 1330 O O . PHE A 1 171 ? -2.764 -20.094 -22.75 1 90.88 171 PHE A O 1
ATOM 1337 N N . VAL A 1 172 ? -3.725 -20.438 -24.719 1 87.44 172 VAL A N 1
ATOM 1338 C CA . VAL A 1 172 ? -4.699 -21.406 -24.219 1 87.44 172 VAL A CA 1
ATOM 1339 C C . VAL A 1 172 ? -3.975 -22.625 -23.656 1 87.44 172 VAL A C 1
ATOM 1341 O O . VAL A 1 172 ? -4.359 -23.172 -22.609 1 87.44 172 VAL A O 1
ATOM 1344 N N . ARG A 1 173 ? -2.926 -22.984 -24.219 1 81.75 173 ARG A N 1
ATOM 1345 C CA . ARG A 1 173 ? -2.246 -24.219 -23.844 1 81.75 173 ARG A CA 1
ATOM 1346 C C . ARG A 1 173 ? -1.305 -23.984 -22.672 1 81.75 173 ARG A C 1
ATOM 1348 O O . ARG A 1 173 ? -1.117 -24.875 -21.828 1 81.75 173 ARG A O 1
ATOM 1355 N N . ILE A 1 174 ? -0.79 -22.781 -22.625 1 81.56 174 ILE A N 1
ATOM 1356 C CA . ILE A 1 174 ? 0.312 -22.625 -21.672 1 81.56 174 ILE A CA 1
ATOM 1357 C C . ILE A 1 174 ? -0.078 -21.609 -20.594 1 81.56 174 ILE A C 1
ATOM 1359 O O . ILE A 1 174 ? 0.083 -21.875 -19.406 1 81.56 174 ILE A O 1
ATOM 1363 N N . HIS A 1 175 ? -0.651 -20.484 -20.969 1 86.12 175 HIS A N 1
ATOM 1364 C CA . HIS A 1 175 ? -0.76 -19.359 -20.047 1 86.12 175 HIS A CA 1
ATOM 1365 C C . HIS A 1 175 ? -2.131 -19.328 -19.375 1 86.12 175 HIS A C 1
ATOM 1367 O O . HIS A 1 175 ? -2.303 -18.688 -18.344 1 86.12 175 HIS A O 1
ATOM 1373 N N . ALA A 1 176 ? -3.07 -20 -19.906 1 85.94 176 ALA A N 1
ATOM 1374 C CA . ALA A 1 176 ? -4.445 -19.906 -19.422 1 85.94 176 ALA A CA 1
ATOM 1375 C C . ALA A 1 176 ? -4.547 -20.344 -17.953 1 85.94 176 ALA A C 1
ATOM 1377 O O . ALA A 1 176 ? -5.375 -19.828 -17.203 1 85.94 176 ALA A O 1
ATOM 1378 N N . GLN A 1 177 ? -3.715 -21.172 -17.547 1 81 177 GLN A N 1
ATOM 1379 C CA . GLN A 1 177 ? -3.742 -21.688 -16.188 1 81 177 GLN A CA 1
ATOM 1380 C C . GLN A 1 177 ? -3.369 -20.594 -15.18 1 81 177 GLN A C 1
ATOM 1382 O O . GLN A 1 177 ? -3.744 -20.672 -14.008 1 81 177 GLN A O 1
ATOM 1387 N N . GLY A 1 178 ? -2.67 -19.625 -15.703 1 85.12 178 GLY A N 1
ATOM 1388 C CA . GLY A 1 178 ? -2.297 -18.5 -14.852 1 85.12 178 GLY A CA 1
ATOM 1389 C C . GLY A 1 178 ? -3.428 -17.516 -14.625 1 85.12 178 GLY A C 1
ATOM 1390 O O . GLY A 1 178 ? -3.312 -16.609 -13.797 1 85.12 178 GLY A O 1
ATOM 1391 N N . PHE A 1 179 ? -4.512 -17.766 -15.336 1 90.5 179 PHE A N 1
ATOM 1392 C CA . PHE A 1 179 ? -5.684 -16.906 -15.227 1 90.5 179 PHE A CA 1
ATOM 1393 C C . PHE A 1 179 ? -6.934 -17.734 -14.938 1 90.5 179 PHE A C 1
ATOM 1395 O O . PHE A 1 179 ? -7.832 -17.828 -15.773 1 90.5 179 PHE A O 1
ATOM 1402 N N . PRO A 1 180 ? -7.012 -18.188 -13.719 1 89.31 180 PRO A N 1
ATOM 1403 C CA . PRO A 1 180 ? -8.039 -19.188 -13.383 1 89.31 180 PRO A CA 1
ATOM 1404 C C . PRO A 1 180 ? -9.43 -18.562 -13.25 1 89.31 180 PRO A C 1
ATOM 1406 O O . PRO A 1 180 ? -10.305 -19.141 -12.602 1 89.31 180 PRO A O 1
ATOM 1409 N N . PHE A 1 181 ? -9.641 -17.391 -13.797 1 91.38 181 PHE A N 1
ATOM 1410 C CA . PHE A 1 181 ? -10.969 -16.797 -13.758 1 91.38 181 PHE A CA 1
ATOM 1411 C C . PHE A 1 181 ? -11.672 -16.938 -15.102 1 91.38 181 PHE A C 1
ATOM 1413 O O . PHE A 1 181 ? -12.836 -16.578 -15.242 1 91.38 181 PHE A O 1
ATOM 1420 N N . LEU A 1 182 ? -10.969 -17.547 -16.016 1 86.62 182 LEU A N 1
ATOM 1421 C CA . LEU A 1 182 ? -11.531 -17.734 -17.359 1 86.62 182 LEU A CA 1
ATOM 1422 C C . LEU A 1 182 ? -12.414 -18.969 -17.422 1 86.62 182 LEU A C 1
ATOM 1424 O O . LEU A 1 182 ? -11.938 -20.078 -17.188 1 86.62 182 LEU A O 1
ATOM 1428 N N . HIS A 1 183 ? -13.648 -18.797 -17.594 1 85.44 183 HIS A N 1
ATOM 1429 C CA . HIS A 1 183 ? -14.602 -19.891 -17.75 1 85.44 183 HIS A CA 1
ATOM 1430 C C . HIS A 1 183 ? -15.125 -19.984 -19.172 1 85.44 183 HIS A C 1
ATOM 1432 O O . HIS A 1 183 ? -15.383 -18.953 -19.812 1 85.44 183 HIS A O 1
ATOM 1438 N N . SER A 1 184 ? -15.32 -21.156 -19.672 1 76.56 184 SER A N 1
ATOM 1439 C CA . SER A 1 184 ? -15.711 -21.391 -21.062 1 76.56 184 SER A CA 1
ATOM 1440 C C . SER A 1 184 ? -17.047 -20.719 -21.375 1 76.56 184 SER A C 1
ATOM 1442 O O . SER A 1 184 ? -17.266 -20.266 -22.5 1 76.56 184 SER A O 1
ATOM 1444 N N . SER A 1 185 ? -17.891 -20.625 -20.359 1 71.69 185 SER A N 1
ATOM 1445 C CA . SER A 1 185 ? -19.203 -20.047 -20.594 1 71.69 185 SER A CA 1
ATOM 1446 C C . SER A 1 185 ? -19.125 -18.547 -20.781 1 71.69 185 SER A C 1
ATOM 1448 O O . SER A 1 185 ? -20.047 -17.922 -21.312 1 71.69 185 SER A O 1
ATOM 1450 N N . SER A 1 186 ? -17.984 -17.953 -20.297 1 68.19 186 SER A N 1
ATOM 1451 C CA . SER A 1 186 ? -17.891 -16.5 -20.344 1 68.19 186 SER A CA 1
ATOM 1452 C C . SER A 1 186 ? -17.016 -16.031 -21.5 1 68.19 186 SER A C 1
ATOM 1454 O O . SER A 1 186 ? -16.922 -14.836 -21.766 1 68.19 186 SER A O 1
ATOM 1456 N N . TRP A 1 187 ? -16.312 -16.938 -22.078 1 63.66 187 TRP A N 1
ATOM 1457 C CA . TRP A 1 187 ? -15.375 -16.547 -23.141 1 63.66 187 TRP A CA 1
ATOM 1458 C C . TRP A 1 187 ? -16.078 -15.75 -24.234 1 63.66 187 TRP A C 1
ATOM 1460 O O . TRP A 1 187 ? -15.492 -14.828 -24.797 1 63.66 187 TRP A O 1
ATOM 1470 N N . ARG A 1 188 ? -17.234 -16.016 -24.375 1 56.38 188 ARG A N 1
ATOM 1471 C CA . ARG A 1 188 ? -17.812 -15.492 -25.594 1 56.38 188 ARG A CA 1
ATOM 1472 C C . ARG A 1 188 ? -18.625 -14.227 -25.312 1 56.38 188 ARG A C 1
ATOM 1474 O O . ARG A 1 188 ? -19.156 -13.602 -26.234 1 56.38 188 ARG A O 1
ATOM 1481 N N . MET A 1 189 ? -18.547 -13.82 -24.094 1 59.88 189 MET A N 1
ATOM 1482 C CA . MET A 1 189 ? -19.344 -12.633 -23.828 1 59.88 189 MET A CA 1
ATOM 1483 C C . MET A 1 189 ? -18.516 -11.367 -24 1 59.88 189 MET A C 1
ATOM 1485 O O . MET A 1 189 ? -17.484 -11.188 -23.344 1 59.88 189 MET A O 1
ATOM 1489 N N . ASP A 1 190 ? -18.891 -10.508 -24.891 1 59.69 190 ASP A N 1
ATOM 1490 C CA . ASP A 1 190 ? -18.391 -9.156 -25.141 1 59.69 190 ASP A CA 1
ATOM 1491 C C . ASP A 1 190 ? -16.891 -9.18 -25.438 1 59.69 190 ASP A C 1
ATOM 1493 O O . ASP A 1 190 ? -16.188 -8.188 -25.219 1 59.69 190 ASP A O 1
ATOM 1497 N N . TRP A 1 191 ? -16.359 -10.305 -25.875 1 64.5 191 TRP A N 1
ATOM 1498 C CA . TRP A 1 191 ? -14.93 -10.422 -26.125 1 64.5 191 TRP A CA 1
ATOM 1499 C C . TRP A 1 191 ? -14.508 -9.539 -27.297 1 64.5 191 TRP A C 1
ATOM 1501 O O . TRP A 1 191 ? -13.391 -9.016 -27.328 1 64.5 191 TRP A O 1
ATOM 1511 N N . GLU A 1 192 ? -15.43 -9.43 -28.109 1 62.81 192 GLU A N 1
ATOM 1512 C CA . GLU A 1 192 ? -15.141 -8.656 -29.297 1 62.81 192 GLU A CA 1
ATOM 1513 C C . GLU A 1 192 ? -14.953 -7.172 -28.969 1 62.81 192 GLU A C 1
ATOM 1515 O O . GLU A 1 192 ? -14.141 -6.488 -29.594 1 62.81 192 GLU A O 1
ATOM 1520 N N . GLN A 1 193 ? -15.547 -6.855 -27.891 1 72.94 193 GLN A N 1
ATOM 1521 C CA . GLN A 1 193 ? -15.586 -5.418 -27.641 1 72.94 193 GLN A CA 1
ATOM 1522 C C . GLN A 1 193 ? -14.594 -5.012 -26.562 1 72.94 193 GLN A C 1
ATOM 1524 O O . GLN A 1 193 ? -14.094 -3.885 -26.547 1 72.94 193 GLN A O 1
ATOM 1529 N N . SER A 1 194 ? -14.242 -5.844 -25.781 1 79.12 194 SER A N 1
ATOM 1530 C CA . SER A 1 194 ? -13.438 -5.461 -24.625 1 79.12 194 SER A CA 1
ATOM 1531 C C . SER A 1 194 ? -11.945 -5.516 -24.953 1 79.12 194 SER A C 1
ATOM 1533 O O . SER A 1 194 ? -11.133 -4.945 -24.234 1 79.12 194 SER A O 1
ATOM 1535 N N . GLY A 1 195 ? -11.547 -6.211 -26.047 1 88.5 195 GLY A N 1
ATOM 1536 C CA . GLY A 1 195 ? -10.141 -6.41 -26.359 1 88.5 195 GLY A CA 1
ATOM 1537 C C . GLY A 1 195 ? -9.516 -7.562 -25.594 1 88.5 195 GLY A C 1
ATOM 1538 O O . GLY A 1 195 ? -8.305 -7.758 -25.625 1 88.5 195 GLY A O 1
ATOM 1539 N N . LYS A 1 196 ? -10.312 -8.328 -24.938 1 90.38 196 LYS A N 1
ATOM 1540 C CA . LYS A 1 196 ? -9.828 -9.445 -24.125 1 90.38 196 LYS A CA 1
ATOM 1541 C C . LYS A 1 196 ? -9.07 -10.461 -24.969 1 90.38 196 LYS A C 1
ATOM 1543 O O . LYS A 1 196 ? -8.023 -10.961 -24.562 1 90.38 196 LYS A O 1
ATOM 1548 N N . LEU A 1 197 ? -9.555 -10.719 -26.188 1 89.19 197 LEU A N 1
ATOM 1549 C CA . LEU A 1 197 ? -8.906 -11.664 -27.094 1 89.19 197 LEU A CA 1
ATOM 1550 C C . LEU A 1 197 ? -7.508 -11.18 -27.469 1 89.19 197 LEU A C 1
ATOM 1552 O O . LEU A 1 197 ? -6.562 -11.969 -27.516 1 89.19 197 LEU A O 1
ATOM 1556 N N . LEU A 1 198 ? -7.469 -9.938 -27.719 1 92.75 198 LEU A N 1
ATOM 1557 C CA . LEU A 1 198 ? -6.188 -9.352 -28.094 1 92.75 198 LEU A CA 1
ATOM 1558 C C . LEU A 1 198 ? -5.207 -9.398 -26.922 1 92.75 198 LEU A C 1
ATOM 1560 O O . LEU A 1 198 ? -4.02 -9.672 -27.109 1 92.75 198 LEU A O 1
ATOM 1564 N N . ALA A 1 199 ? -5.746 -9.125 -25.734 1 94.75 199 ALA A N 1
ATOM 1565 C CA . ALA A 1 199 ? -4.898 -9.18 -24.547 1 94.75 199 ALA A CA 1
ATOM 1566 C C . ALA A 1 199 ? -4.367 -10.594 -24.312 1 94.75 199 ALA A C 1
ATOM 1568 O O . ALA A 1 199 ? -3.201 -10.773 -23.969 1 94.75 199 ALA A O 1
ATOM 1569 N N . MET A 1 200 ? -5.211 -11.594 -24.547 1 93 200 MET A N 1
ATOM 1570 C CA . MET A 1 200 ? -4.797 -12.992 -24.422 1 93 200 MET A CA 1
ATOM 1571 C C . MET A 1 200 ? -3.705 -13.336 -25.422 1 93 200 MET A C 1
ATOM 1573 O O . MET A 1 200 ? -2.699 -13.953 -25.062 1 93 200 MET A O 1
ATOM 1577 N N . ALA A 1 201 ? -3.926 -12.891 -26.562 1 94.25 201 ALA A N 1
ATOM 1578 C CA . ALA A 1 201 ? -2.936 -13.156 -27.609 1 94.25 201 ALA A CA 1
ATOM 1579 C C . ALA A 1 201 ? -1.615 -12.453 -27.297 1 94.25 201 ALA A C 1
ATOM 1581 O O . ALA A 1 201 ? -0.541 -12.992 -27.578 1 94.25 201 ALA A O 1
ATOM 1582 N N . ALA A 1 202 ? -1.711 -11.258 -26.781 1 95.88 202 ALA A N 1
ATOM 1583 C CA . ALA A 1 202 ? -0.5 -10.531 -26.406 1 95.88 202 ALA A CA 1
ATOM 1584 C C . ALA A 1 202 ? 0.312 -11.297 -25.375 1 95.88 202 ALA A C 1
ATOM 1586 O O . ALA A 1 202 ? 1.53 -11.438 -25.516 1 95.88 202 ALA A O 1
ATOM 1587 N N . VAL A 1 203 ? -0.345 -11.82 -24.406 1 93.88 203 VAL A N 1
ATOM 1588 C CA . VAL A 1 203 ? 0.327 -12.594 -23.375 1 93.88 203 VAL A CA 1
ATOM 1589 C C . VAL A 1 203 ? 0.893 -13.883 -23.969 1 93.88 203 VAL A C 1
ATOM 1591 O O . VAL A 1 203 ? 2 -14.305 -23.625 1 93.88 203 VAL A O 1
ATOM 1594 N N . GLY A 1 204 ? 0.227 -14.469 -24.859 1 92.06 204 GLY A N 1
ATOM 1595 C CA . GLY A 1 204 ? 0.645 -15.719 -25.484 1 92.06 204 GLY A CA 1
ATOM 1596 C C . GLY A 1 204 ? 1.914 -15.578 -26.297 1 92.06 204 GLY A C 1
ATOM 1597 O O . GLY A 1 204 ? 2.713 -16.516 -26.375 1 92.06 204 GLY A O 1
ATOM 1598 N N . GLY A 1 205 ? 2.096 -14.422 -26.875 1 91.69 205 GLY A N 1
ATOM 1599 C CA . GLY A 1 205 ? 3.232 -14.25 -27.766 1 91.69 205 GLY A CA 1
ATOM 1600 C C . GLY A 1 205 ? 4.367 -13.461 -27.156 1 91.69 205 GLY A C 1
ATOM 1601 O O . GLY A 1 205 ? 5.41 -13.266 -27.766 1 91.69 205 GLY A O 1
ATOM 1602 N N . ARG A 1 206 ? 4.277 -13.047 -25.969 1 88.56 206 ARG A N 1
ATOM 1603 C CA . ARG A 1 206 ? 5.188 -12.102 -25.328 1 88.56 206 ARG A CA 1
ATOM 1604 C C . ARG A 1 206 ? 6.602 -12.664 -25.25 1 88.56 206 ARG A C 1
ATOM 1606 O O . ARG A 1 206 ? 7.574 -11.953 -25.484 1 88.56 206 ARG A O 1
ATOM 1613 N N . GLU A 1 207 ? 6.746 -13.992 -24.984 1 81.56 207 GLU A N 1
ATOM 1614 C CA . GLU A 1 207 ? 8.062 -14.562 -24.703 1 81.56 207 GLU A CA 1
ATOM 1615 C C . GLU A 1 207 ? 8.609 -15.305 -25.906 1 81.56 207 GLU A C 1
ATOM 1617 O O . GLU A 1 207 ? 9.672 -15.922 -25.844 1 81.56 207 GLU A O 1
ATOM 1622 N N . ILE A 1 208 ? 7.84 -15.297 -26.953 1 85.81 208 ILE A N 1
ATOM 1623 C CA . ILE A 1 208 ? 8.289 -15.953 -28.172 1 85.81 208 ILE A CA 1
ATOM 1624 C C . ILE A 1 208 ? 8.906 -14.922 -29.125 1 85.81 208 ILE A C 1
ATOM 1626 O O . ILE A 1 208 ? 8.195 -14.078 -29.672 1 85.81 208 ILE A O 1
ATOM 1630 N N . ALA A 1 209 ? 10.141 -15.039 -29.312 1 84.5 209 ALA A N 1
ATOM 1631 C CA . ALA A 1 209 ? 10.969 -14.023 -29.953 1 84.5 209 ALA A CA 1
ATOM 1632 C C . ALA A 1 209 ? 10.367 -13.586 -31.281 1 84.5 209 ALA A C 1
ATOM 1634 O O . ALA A 1 209 ? 10.211 -12.391 -31.547 1 84.5 209 ALA A O 1
ATOM 1635 N N . PRO A 1 210 ? 9.922 -14.516 -32.125 1 89.94 210 PRO A N 1
ATOM 1636 C CA . PRO A 1 210 ? 9.398 -14.07 -33.438 1 89.94 210 PRO A CA 1
ATOM 1637 C C . PRO A 1 210 ? 8.078 -13.32 -33.312 1 89.94 210 PRO A C 1
ATOM 1639 O O . PRO A 1 210 ? 7.684 -12.602 -34.219 1 89.94 210 PRO A O 1
ATOM 1642 N N . TYR A 1 211 ? 7.414 -13.547 -32.219 1 92.38 211 TYR A N 1
ATOM 1643 C CA . TYR A 1 211 ? 6.086 -12.961 -32.094 1 92.38 211 TYR A CA 1
ATOM 1644 C C . TYR A 1 211 ? 6.094 -11.805 -31.094 1 92.38 211 TYR A C 1
ATOM 1646 O O . TYR A 1 211 ? 5.047 -11.242 -30.766 1 92.38 211 TYR A O 1
ATOM 1654 N N . ALA A 1 212 ? 7.246 -11.438 -30.578 1 89.75 212 ALA A N 1
ATOM 1655 C CA . ALA A 1 212 ? 7.359 -10.406 -29.547 1 89.75 212 ALA A CA 1
ATOM 1656 C C . ALA A 1 212 ? 6.887 -9.055 -30.062 1 89.75 212 ALA A C 1
ATOM 1658 O O . ALA A 1 212 ? 6.195 -8.32 -29.359 1 89.75 212 ALA A O 1
ATOM 1659 N N . GLU A 1 213 ? 7.203 -8.742 -31.25 1 91.31 213 GLU A N 1
ATOM 1660 C CA . GLU A 1 213 ? 6.844 -7.441 -31.812 1 91.31 213 GLU A CA 1
ATOM 1661 C C . GLU A 1 213 ? 5.348 -7.352 -32.094 1 91.31 213 GLU A C 1
ATOM 1663 O O . GLU A 1 213 ? 4.715 -6.332 -31.812 1 91.31 213 GLU A O 1
ATOM 1668 N N . ILE A 1 214 ? 4.844 -8.414 -32.656 1 93.25 214 ILE A N 1
ATOM 1669 C CA . ILE A 1 214 ? 3.422 -8.383 -32.969 1 93.25 214 ILE A CA 1
ATOM 1670 C C . ILE A 1 214 ? 2.6 -8.438 -31.703 1 93.25 214 ILE A C 1
ATOM 1672 O O . ILE A 1 214 ? 1.49 -7.906 -31.641 1 93.25 214 ILE A O 1
ATOM 1676 N N . SER A 1 215 ? 3.096 -9.109 -30.734 1 94.75 215 SER A N 1
ATOM 1677 C CA . SER A 1 215 ? 2.424 -9.156 -29.438 1 94.75 215 SER A CA 1
ATOM 1678 C C . SER A 1 215 ? 2.275 -7.762 -28.844 1 94.75 215 SER A C 1
ATOM 1680 O O . SER A 1 215 ? 1.288 -7.473 -28.172 1 94.75 215 SER A O 1
ATOM 1682 N N . LYS A 1 216 ? 3.223 -6.934 -29.047 1 94.69 216 LYS A N 1
ATOM 1683 C CA . LYS A 1 216 ? 3.145 -5.551 -28.578 1 94.69 216 LYS A CA 1
ATOM 1684 C C . LYS A 1 216 ? 2.01 -4.801 -29.281 1 94.69 216 LYS A C 1
ATOM 1686 O O . LYS A 1 216 ? 1.334 -3.977 -28.656 1 94.69 216 LYS A O 1
ATOM 1691 N N . VAL A 1 217 ? 1.856 -5.129 -30.5 1 94.25 217 VAL A N 1
ATOM 1692 C CA . VAL A 1 217 ? 0.765 -4.52 -31.25 1 94.25 217 VAL A CA 1
ATOM 1693 C C . VAL A 1 217 ? -0.575 -4.98 -30.672 1 94.25 217 VAL A C 1
ATOM 1695 O O . VAL A 1 217 ? -1.493 -4.176 -30.516 1 94.25 217 VAL A O 1
ATOM 1698 N N . TYR A 1 218 ? -0.686 -6.32 -30.453 1 95.81 218 TYR A N 1
ATOM 1699 C CA . TYR A 1 218 ? -1.905 -6.828 -29.828 1 95.81 218 TYR A CA 1
ATOM 1700 C C . TYR A 1 218 ? -2.201 -6.102 -28.531 1 95.81 218 TYR A C 1
ATOM 1702 O O . TYR A 1 218 ? -3.352 -5.758 -28.25 1 95.81 218 TYR A O 1
ATOM 1710 N N . PHE A 1 219 ? -1.137 -5.855 -27.781 1 96.31 219 PHE A N 1
ATOM 1711 C CA . PHE A 1 219 ? -1.259 -5.164 -26.5 1 96.31 219 PHE A CA 1
ATOM 1712 C C . PHE A 1 219 ? -1.82 -3.76 -26.703 1 96.31 219 PHE A C 1
ATOM 1714 O O . PHE A 1 219 ? -2.768 -3.363 -26.016 1 96.31 219 PHE A O 1
ATOM 1721 N N . GLU A 1 220 ? -1.284 -3.035 -27.609 1 95.38 220 GLU A N 1
ATOM 1722 C CA . GLU A 1 220 ? -1.718 -1.662 -27.844 1 95.38 220 GLU A CA 1
ATOM 1723 C C . GLU A 1 220 ? -3.158 -1.619 -28.344 1 95.38 220 GLU A C 1
ATOM 1725 O O . GLU A 1 220 ? -3.936 -0.752 -27.953 1 95.38 220 GLU A O 1
ATOM 1730 N N . MET A 1 221 ? -3.475 -2.545 -29.172 1 93.75 221 MET A N 1
ATOM 1731 C CA . MET A 1 221 ? -4.84 -2.617 -29.688 1 93.75 221 MET A CA 1
ATOM 1732 C C . MET A 1 221 ? -5.824 -2.941 -28.562 1 93.75 221 MET A C 1
ATOM 1734 O O . MET A 1 221 ? -6.93 -2.395 -28.516 1 93.75 221 MET A O 1
ATOM 1738 N N . ALA A 1 222 ? -5.414 -3.84 -27.75 1 94.88 222 ALA A N 1
ATOM 1739 C CA . ALA A 1 222 ? -6.27 -4.223 -26.625 1 94.88 222 ALA A CA 1
ATOM 1740 C C . ALA A 1 222 ? -6.512 -3.043 -25.688 1 94.88 222 ALA A C 1
ATOM 1742 O O . ALA A 1 222 ? -7.633 -2.842 -25.219 1 94.88 222 ALA A O 1
ATOM 1743 N N . VAL A 1 223 ? -5.457 -2.264 -25.391 1 94.94 223 VAL A N 1
ATOM 1744 C CA . VAL A 1 223 ? -5.57 -1.102 -24.516 1 94.94 223 VAL A CA 1
ATOM 1745 C C . VAL A 1 223 ? -6.551 -0.097 -25.109 1 94.94 223 VAL A C 1
ATOM 1747 O O . VAL A 1 223 ? -7.414 0.431 -24.406 1 94.94 223 VAL A O 1
ATOM 1750 N N . ASN A 1 224 ? -6.426 0.108 -26.344 1 91.31 224 ASN A N 1
ATOM 1751 C CA . ASN A 1 224 ? -7.301 1.062 -27.016 1 91.31 224 ASN A CA 1
ATOM 1752 C C . ASN A 1 224 ? -8.75 0.595 -27 1 91.31 224 ASN A C 1
ATOM 1754 O O . ASN A 1 224 ? -9.656 1.383 -26.719 1 91.31 224 ASN A O 1
ATOM 1758 N N . ARG A 1 225 ? -8.953 -0.628 -27.312 1 90.94 225 ARG A N 1
ATOM 1759 C CA . ARG A 1 225 ? -10.305 -1.173 -27.328 1 90.94 225 ARG A CA 1
ATOM 1760 C C . ARG A 1 225 ? -10.93 -1.132 -25.938 1 90.94 225 ARG A C 1
ATOM 1762 O O . ARG A 1 225 ? -12.125 -0.89 -25.797 1 90.94 225 ARG A O 1
ATOM 1769 N N . LEU A 1 226 ? -10.133 -1.445 -25.016 1 91.62 226 LEU A N 1
ATOM 1770 C CA . LEU A 1 226 ? -10.617 -1.428 -23.641 1 91.62 226 LEU A CA 1
ATOM 1771 C C . LEU A 1 226 ? -11.047 -0.023 -23.234 1 91.62 226 LEU A C 1
ATOM 1773 O O . LEU A 1 226 ? -12.062 0.145 -22.547 1 91.62 226 LEU A O 1
ATOM 1777 N N . GLU A 1 227 ? -10.297 0.955 -23.562 1 87.94 227 GLU A N 1
ATOM 1778 C CA . GLU A 1 227 ? -10.648 2.338 -23.25 1 87.94 227 GLU A CA 1
ATOM 1779 C C . GLU A 1 227 ? -11.992 2.721 -23.859 1 87.94 227 GLU A C 1
ATOM 1781 O O . GLU A 1 227 ? -12.82 3.354 -23.188 1 87.94 227 GLU A O 1
ATOM 1786 N N . TYR A 1 228 ? -12.188 2.25 -25.047 1 84.5 228 TYR A N 1
ATOM 1787 C CA . TYR A 1 228 ? -13.453 2.535 -25.703 1 84.5 228 TYR A CA 1
ATOM 1788 C C . TYR A 1 228 ? -14.602 1.79 -25.031 1 84.5 228 TYR A C 1
ATOM 1790 O O . TYR A 1 228 ? -15.695 2.334 -24.891 1 84.5 228 TYR A O 1
ATOM 1798 N N . PHE A 1 229 ? -14.273 0.617 -24.703 1 85.81 229 PHE A N 1
ATOM 1799 C CA . PHE A 1 229 ? -15.281 -0.208 -24.047 1 85.81 229 PHE A CA 1
ATOM 1800 C C . PHE A 1 229 ? -15.68 0.389 -22.703 1 85.81 229 PHE A C 1
ATOM 1802 O O . PHE A 1 229 ? -16.875 0.443 -22.375 1 85.81 229 PHE A O 1
ATOM 1809 N N . MET A 1 230 ? -14.812 0.87 -21.984 1 83.06 230 MET A N 1
ATOM 1810 C CA . MET A 1 230 ? -15.062 1.452 -20.672 1 83.06 230 MET A CA 1
ATOM 1811 C C . MET A 1 230 ? -15.867 2.742 -20.797 1 83.06 230 MET A C 1
ATOM 1813 O O . MET A 1 230 ? -16.734 3.023 -19.969 1 83.06 230 MET A O 1
ATOM 1817 N N . VAL A 1 231 ? -15.578 3.479 -21.766 1 78.44 231 VAL A N 1
ATOM 1818 C CA . VAL A 1 231 ? -16.312 4.711 -22.016 1 78.44 231 VAL A CA 1
ATOM 1819 C C . VAL A 1 231 ? -17.766 4.383 -22.375 1 78.44 231 VAL A C 1
ATOM 1821 O O . VAL A 1 231 ? -18.688 5.094 -21.969 1 78.44 231 VAL A O 1
ATOM 1824 N N . SER A 1 232 ? -17.906 3.32 -23.062 1 77.62 232 SER A N 1
ATOM 1825 C CA . SER A 1 232 ? -19.234 2.92 -23.484 1 77.62 232 SER A CA 1
ATOM 1826 C C . SER A 1 232 ? -20.094 2.465 -22.312 1 77.62 232 SER A C 1
ATOM 1828 O O . SER A 1 232 ? -21.328 2.436 -22.406 1 77.62 232 SER A O 1
ATOM 1830 N N . MET A 1 233 ? -19.422 2.016 -21.297 1 75.56 233 MET A N 1
ATOM 1831 C CA . MET A 1 233 ? -20.156 1.557 -20.125 1 75.56 233 MET A CA 1
ATOM 1832 C C . MET A 1 233 ? -20.75 2.732 -19.359 1 75.56 233 MET A C 1
ATOM 1834 O O . MET A 1 233 ? -21.703 2.561 -18.594 1 75.56 233 MET A O 1
ATOM 1838 N N . GLY A 1 234 ? -20.516 3.91 -19.594 1 60.06 234 GLY A N 1
ATOM 1839 C CA . GLY A 1 234 ? -21.031 5.074 -18.891 1 60.06 234 GLY A CA 1
ATOM 1840 C C . GLY A 1 234 ? -20.469 5.215 -17.484 1 60.06 234 GLY A C 1
ATOM 1841 O O . GLY A 1 234 ? -19.578 4.461 -17.094 1 60.06 234 GLY A O 1
ATOM 1842 N N . ASP A 1 235 ? -20.844 6.309 -16.688 1 53.59 235 ASP A N 1
ATOM 1843 C CA . ASP A 1 235 ? -20.359 6.668 -15.359 1 53.59 235 ASP A CA 1
ATOM 1844 C C . ASP A 1 235 ? -20.734 5.598 -14.336 1 53.59 235 ASP A C 1
ATOM 1846 O O . ASP A 1 235 ? -21.922 5.344 -14.086 1 53.59 235 ASP A O 1
ATOM 1850 N N . THR A 1 236 ? -19.859 4.613 -14.109 1 50.22 236 THR A N 1
ATOM 1851 C CA . THR A 1 236 ? -19.984 3.514 -13.156 1 50.22 236 THR A CA 1
ATOM 1852 C C . THR A 1 236 ? -20.453 4.02 -11.805 1 50.22 236 THR A C 1
ATOM 1854 O O . THR A 1 236 ? -20.672 3.23 -10.883 1 50.22 236 THR A O 1
ATOM 1857 N N . SER A 1 237 ? -20.281 5.297 -11.5 1 43.69 237 SER A N 1
ATOM 1858 C CA . SER A 1 237 ? -20.562 5.797 -10.164 1 43.69 237 SER A CA 1
ATOM 1859 C C . SER A 1 237 ? -22.047 5.668 -9.828 1 43.69 237 SER A C 1
ATOM 1861 O O . SER A 1 237 ? -22.453 5.84 -8.68 1 43.69 237 SER A O 1
ATOM 1863 N N . CYS A 1 238 ? -22.969 5.77 -10.711 1 38.22 238 CYS A N 1
ATOM 1864 C CA . CYS A 1 238 ? -24.391 5.746 -10.359 1 38.22 238 CYS A CA 1
ATOM 1865 C C . CYS A 1 238 ? -24.875 4.316 -10.133 1 38.22 238 CYS A C 1
ATOM 1867 O O . CYS A 1 238 ? -25.172 3.598 -11.086 1 38.22 238 CYS A O 1
ATOM 1869 N N . ILE A 1 239 ? -24.484 3.715 -9.172 1 43.59 239 ILE A N 1
ATOM 1870 C CA . ILE A 1 239 ? -24.641 2.363 -8.641 1 43.59 239 ILE A CA 1
ATOM 1871 C C . ILE A 1 239 ? -26.125 1.997 -8.586 1 43.59 239 ILE A C 1
ATOM 1873 O O . ILE A 1 239 ? -26.484 0.943 -8.062 1 43.59 239 ILE A O 1
ATOM 1877 N N . THR A 1 240 ? -27.047 2.861 -8.711 1 42.03 240 THR A N 1
ATOM 1878 C CA . THR A 1 240 ? -28.312 2.275 -8.297 1 42.03 240 THR A CA 1
ATOM 1879 C C . THR A 1 240 ? -28.469 0.859 -8.844 1 42.03 240 THR A C 1
ATOM 1881 O O . THR A 1 240 ? -28.688 -0.087 -8.086 1 42.03 240 THR A O 1
ATOM 1884 N N . GLU A 1 241 ? -29.234 0.751 -9.961 1 47.53 241 GLU A N 1
ATOM 1885 C CA . GLU A 1 241 ? -29.828 -0.495 -10.445 1 47.53 241 GLU A CA 1
ATOM 1886 C C . GLU A 1 241 ? -28.812 -1.325 -11.219 1 47.53 241 GLU A C 1
ATOM 1888 O O . GLU A 1 241 ? -28.859 -1.396 -12.445 1 47.53 241 GLU A O 1
ATOM 1893 N N . ARG A 1 242 ? -27.609 -1.349 -10.672 1 54.84 242 ARG A N 1
ATOM 1894 C CA . ARG A 1 242 ? -26.594 -2.104 -11.383 1 54.84 242 ARG A CA 1
ATOM 1895 C C . ARG A 1 242 ? -27.016 -3.551 -11.594 1 54.84 242 ARG A C 1
ATOM 1897 O O . ARG A 1 242 ? -27.25 -4.281 -10.625 1 54.84 242 ARG A O 1
ATOM 1904 N N . ASP A 1 243 ? -27.516 -3.738 -12.742 1 68.44 243 ASP A N 1
ATOM 1905 C CA . ASP A 1 243 ? -28.016 -5.039 -13.164 1 68.44 243 ASP A CA 1
ATOM 1906 C C . ASP A 1 243 ? -26.875 -5.996 -13.5 1 68.44 243 ASP A C 1
ATOM 1908 O O . ASP A 1 243 ? -25.703 -5.617 -13.43 1 68.44 243 ASP A O 1
ATOM 1912 N N . ASP A 1 244 ? -27.188 -7.156 -13.609 1 74.06 244 ASP A N 1
ATOM 1913 C CA . ASP A 1 244 ? -26.281 -8.258 -13.914 1 74.06 244 ASP A CA 1
ATOM 1914 C C . ASP A 1 244 ? -25.453 -7.961 -15.164 1 74.06 244 ASP A C 1
ATOM 1916 O O . ASP A 1 244 ? -24.281 -8.336 -15.25 1 74.06 244 ASP A O 1
ATOM 1920 N N . SER A 1 245 ? -26.031 -7.121 -15.969 1 77.12 245 SER A N 1
ATOM 1921 C CA . SER A 1 245 ? -25.344 -6.816 -17.219 1 77.12 245 SER A CA 1
ATOM 1922 C C . SER A 1 245 ? -24.172 -5.871 -16.984 1 77.12 245 SER A C 1
ATOM 1924 O O . SER A 1 245 ? -23.094 -6.043 -17.562 1 77.12 245 SER A O 1
ATOM 1926 N N . PHE A 1 246 ? -24.391 -4.953 -16.125 1 80.5 246 PHE A N 1
ATOM 1927 C CA . PHE A 1 246 ? -23.312 -4.023 -15.812 1 80.5 246 PHE A CA 1
ATOM 1928 C C . PHE A 1 246 ? -22.156 -4.746 -15.125 1 80.5 246 PHE A C 1
ATOM 1930 O O . PHE A 1 246 ? -21 -4.535 -15.477 1 80.5 246 PHE A O 1
ATOM 1937 N N . HIS A 1 247 ? -22.516 -5.562 -14.227 1 82.06 247 HIS A N 1
ATOM 1938 C CA . HIS A 1 247 ? -21.484 -6.27 -13.484 1 82.06 247 HIS A CA 1
ATOM 1939 C C . HIS A 1 247 ? -20.688 -7.203 -14.406 1 82.06 247 HIS A C 1
ATOM 1941 O O . HIS A 1 247 ? -19.484 -7.387 -14.219 1 82.06 247 HIS A O 1
ATOM 1947 N N . ARG A 1 248 ? -21.328 -7.707 -15.32 1 83.94 248 ARG A N 1
ATOM 1948 C CA . ARG A 1 248 ? -20.656 -8.578 -16.281 1 83.94 248 ARG A CA 1
ATOM 1949 C C . ARG A 1 248 ? -19.703 -7.781 -17.156 1 83.94 248 ARG A C 1
ATOM 1951 O O . ARG A 1 248 ? -18.578 -8.234 -17.438 1 83.94 248 ARG A O 1
ATOM 1958 N N . ARG A 1 249 ? -20.125 -6.676 -17.562 1 85.19 249 ARG A N 1
ATOM 1959 C CA . ARG A 1 249 ? -19.266 -5.828 -18.391 1 85.19 249 ARG A CA 1
ATOM 1960 C C . ARG A 1 249 ? -18.062 -5.34 -17.578 1 85.19 249 ARG A C 1
ATOM 1962 O O . ARG A 1 249 ? -16.938 -5.289 -18.094 1 85.19 249 ARG A O 1
ATOM 1969 N N . LEU A 1 250 ? -18.359 -4.988 -16.344 1 88.06 250 LEU A N 1
ATOM 1970 C CA . LEU A 1 250 ? -17.266 -4.562 -15.469 1 88.06 250 LEU A CA 1
ATOM 1971 C C . LEU A 1 250 ? -16.266 -5.695 -15.258 1 88.06 250 LEU A C 1
ATOM 1973 O O . LEU A 1 250 ? -15.062 -5.465 -15.234 1 88.06 250 LEU A O 1
ATOM 1977 N N . LEU A 1 251 ? -16.828 -6.848 -15.102 1 90.06 251 LEU A N 1
ATOM 1978 C CA . LEU A 1 251 ? -15.969 -8.008 -14.906 1 90.06 251 LEU A CA 1
ATOM 1979 C C . LEU A 1 251 ? -15.086 -8.25 -16.125 1 90.06 251 LEU A C 1
ATOM 1981 O O . LEU A 1 251 ? -13.891 -8.516 -15.992 1 90.06 251 LEU A O 1
ATOM 1985 N N . VAL A 1 252 ? -15.641 -8.141 -17.25 1 89.94 252 VAL A N 1
ATOM 1986 C CA . VAL A 1 252 ? -14.891 -8.367 -18.484 1 89.94 252 VAL A CA 1
ATOM 1987 C C . VAL A 1 252 ? -13.773 -7.328 -18.609 1 89.94 252 VAL A C 1
ATOM 1989 O O . VAL A 1 252 ? -12.648 -7.66 -18.984 1 89.94 252 VAL A O 1
ATOM 1992 N N . CYS A 1 253 ? -14.07 -6.141 -18.281 1 91.62 253 CYS A N 1
ATOM 1993 C CA . CYS A 1 253 ? -13.062 -5.09 -18.297 1 91.62 253 CYS A CA 1
ATOM 1994 C C . CYS A 1 253 ? -11.945 -5.395 -17.297 1 91.62 253 CYS A C 1
ATOM 1996 O O . CYS A 1 253 ? -10.766 -5.262 -17.625 1 91.62 253 CYS A O 1
ATOM 1998 N N . PHE A 1 254 ? -12.383 -5.77 -16.172 1 93.81 254 PHE A N 1
ATOM 1999 C CA . PHE A 1 254 ? -11.422 -6.047 -15.109 1 93.81 254 PHE A CA 1
ATOM 2000 C C . PHE A 1 254 ? -10.516 -7.211 -15.484 1 93.81 254 PHE A C 1
ATOM 2002 O O . PHE A 1 254 ? -9.305 -7.152 -15.281 1 93.81 254 PHE A O 1
ATOM 2009 N N . GLU A 1 255 ? -11.086 -8.234 -16.031 1 93.88 255 GLU A N 1
ATOM 2010 C CA . GLU A 1 255 ? -10.312 -9.391 -16.5 1 93.88 255 GLU A CA 1
ATOM 2011 C C . GLU A 1 255 ? -9.328 -9 -17.594 1 93.88 255 GLU A C 1
ATOM 2013 O O . GLU A 1 255 ? -8.188 -9.461 -17.609 1 93.88 255 GLU A O 1
ATOM 2018 N N . THR A 1 256 ? -9.789 -8.203 -18.484 1 94.31 256 THR A N 1
ATOM 2019 C CA . THR A 1 256 ? -8.922 -7.723 -19.547 1 94.31 256 THR A CA 1
ATOM 2020 C C . THR A 1 256 ? -7.758 -6.914 -18.984 1 94.31 256 THR A C 1
ATOM 2022 O O . THR A 1 256 ? -6.617 -7.055 -19.422 1 94.31 256 THR A O 1
ATOM 2025 N N . CYS A 1 257 ? -8.062 -6.113 -18.016 1 95.88 257 CYS A N 1
ATOM 2026 C CA . CYS A 1 257 ? -7.023 -5.312 -17.375 1 95.88 257 CYS A CA 1
ATOM 2027 C C . CYS A 1 257 ? -5.984 -6.199 -16.703 1 95.88 257 CYS A C 1
ATOM 2029 O O . CYS A 1 257 ? -4.789 -5.91 -16.75 1 95.88 257 CYS A O 1
ATOM 2031 N N . ILE A 1 258 ? -6.422 -7.266 -16.094 1 96.88 258 ILE A N 1
ATOM 2032 C CA . ILE A 1 258 ? -5.492 -8.172 -15.438 1 96.88 258 ILE A CA 1
ATOM 2033 C C . ILE A 1 258 ? -4.504 -8.734 -16.453 1 96.88 258 ILE A C 1
ATOM 2035 O O . ILE A 1 258 ? -3.299 -8.781 -16.203 1 96.88 258 ILE A O 1
ATOM 2039 N N . LEU A 1 259 ? -5.043 -9.102 -17.562 1 95.94 259 LEU A N 1
ATOM 2040 C CA . LEU A 1 259 ? -4.199 -9.633 -18.625 1 95.94 259 LEU A CA 1
ATOM 2041 C C . LEU A 1 259 ? -3.199 -8.578 -19.109 1 95.94 259 LEU A C 1
ATOM 2043 O O . LEU A 1 259 ? -2.02 -8.883 -19.297 1 95.94 259 LEU A O 1
ATOM 2047 N N . LEU A 1 260 ? -3.66 -7.418 -19.25 1 97 260 LEU A N 1
ATOM 2048 C CA . LEU A 1 260 ? -2.807 -6.336 -19.734 1 97 260 LEU A CA 1
ATOM 2049 C C . LEU A 1 260 ? -1.753 -5.973 -18.688 1 97 260 LEU A C 1
ATOM 2051 O O . LEU A 1 260 ? -0.611 -5.66 -19.031 1 97 260 LEU A O 1
ATOM 2055 N N . ILE A 1 261 ? -2.145 -5.957 -17.438 1 96.94 261 ILE A N 1
ATOM 2056 C CA . ILE A 1 261 ? -1.188 -5.684 -16.375 1 96.94 261 ILE A CA 1
ATOM 2057 C C . ILE A 1 261 ? -0.127 -6.781 -16.344 1 96.94 261 ILE A C 1
ATOM 2059 O O . ILE A 1 261 ? 1.068 -6.492 -16.25 1 96.94 261 ILE A O 1
ATOM 2063 N N . GLU A 1 262 ? -0.528 -8.023 -16.438 1 95.62 262 GLU A N 1
ATOM 2064 C CA . GLU A 1 262 ? 0.415 -9.133 -16.453 1 95.62 262 GLU A CA 1
ATOM 2065 C C . GLU A 1 262 ? 1.414 -8.992 -17.594 1 95.62 262 GLU A C 1
ATOM 2067 O O . GLU A 1 262 ? 2.6 -9.297 -17.438 1 95.62 262 GLU A O 1
ATOM 2072 N N . TYR A 1 263 ? 0.951 -8.586 -18.703 1 95.81 263 TYR A N 1
ATOM 2073 C CA . TYR A 1 263 ? 1.81 -8.398 -19.859 1 95.81 263 TYR A CA 1
ATOM 2074 C C . TYR A 1 263 ? 2.824 -7.285 -19.609 1 95.81 263 TYR A C 1
ATOM 2076 O O . TYR A 1 263 ? 3.982 -7.395 -20.016 1 95.81 263 TYR A O 1
ATOM 2084 N N . SER A 1 264 ? 2.455 -6.242 -18.953 1 95.94 264 SER A N 1
ATOM 2085 C CA . SER A 1 264 ? 3.236 -5.012 -18.938 1 95.94 264 SER A CA 1
ATOM 2086 C C . SER A 1 264 ? 4.098 -4.918 -17.688 1 95.94 264 SER A C 1
ATOM 2088 O O . SER A 1 264 ? 5.23 -4.434 -17.734 1 95.94 264 SER A O 1
ATOM 2090 N N . VAL A 1 265 ? 3.664 -5.363 -16.578 1 93.69 265 VAL A N 1
ATOM 2091 C CA . VAL A 1 265 ? 4.305 -5.109 -15.297 1 93.69 265 VAL A CA 1
ATOM 2092 C C . VAL A 1 265 ? 5.676 -5.785 -15.266 1 93.69 265 VAL A C 1
ATOM 2094 O O . VAL A 1 265 ? 6.617 -5.258 -14.664 1 93.69 265 VAL A O 1
ATOM 2097 N N . TRP A 1 266 ? 5.801 -6.895 -15.93 1 89.56 266 TRP A N 1
ATOM 2098 C CA . TRP A 1 266 ? 7.035 -7.668 -15.867 1 89.56 266 TRP A CA 1
ATOM 2099 C C . TRP A 1 266 ? 7.961 -7.312 -17.031 1 89.56 266 TRP A C 1
ATOM 2101 O O . TRP A 1 266 ? 8.992 -7.961 -17.234 1 89.56 266 TRP A O 1
ATOM 2111 N N . SER A 1 267 ? 7.586 -6.301 -17.781 1 88.56 267 SER A N 1
ATOM 2112 C CA . SER A 1 267 ? 8.352 -5.941 -18.969 1 88.56 267 SER A CA 1
ATOM 2113 C C . SER A 1 267 ? 9.727 -5.387 -18.594 1 88.56 267 SER A C 1
ATOM 2115 O O . SER A 1 267 ? 9.883 -4.754 -17.547 1 88.56 267 SER A O 1
ATOM 2117 N N . ARG A 1 268 ? 10.633 -5.617 -19.469 1 80.75 268 ARG A N 1
ATOM 2118 C CA . ARG A 1 268 ? 11.977 -5.074 -19.297 1 80.75 268 ARG A CA 1
ATOM 2119 C C . ARG A 1 268 ? 12.016 -3.584 -19.609 1 80.75 268 ARG A C 1
ATOM 2121 O O . ARG A 1 268 ? 12.922 -2.871 -19.172 1 80.75 268 ARG A O 1
ATOM 2128 N N . HIS A 1 269 ? 11.039 -3.248 -20.359 1 85.25 269 HIS A N 1
ATOM 2129 C CA . HIS A 1 269 ? 10.953 -1.831 -20.703 1 85.25 269 HIS A CA 1
ATOM 2130 C C . HIS A 1 269 ? 10.312 -1.034 -19.578 1 85.25 269 HIS A C 1
ATOM 2132 O O . HIS A 1 269 ? 9.156 -1.279 -19.203 1 85.25 269 HIS A O 1
ATOM 2138 N N . ARG A 1 270 ? 11.016 -0.107 -19.141 1 83.94 270 ARG A N 1
ATOM 2139 C CA . ARG A 1 270 ? 10.602 0.678 -17.984 1 83.94 270 ARG A CA 1
ATOM 2140 C C . ARG A 1 270 ? 9.25 1.341 -18.219 1 83.94 270 ARG A C 1
ATOM 2142 O O . ARG A 1 270 ? 8.391 1.358 -17.344 1 83.94 270 ARG A O 1
ATOM 2149 N N . GLU A 1 271 ? 9.094 1.905 -19.359 1 85.19 271 GLU A N 1
ATOM 2150 C CA . GLU A 1 271 ? 7.852 2.613 -19.656 1 85.19 271 GLU A CA 1
ATOM 2151 C C . GLU A 1 271 ? 6.652 1.672 -19.609 1 85.19 271 GLU A C 1
ATOM 2153 O O . GLU A 1 271 ? 5.605 2.02 -19.047 1 85.19 271 GLU A O 1
ATOM 2158 N N . LEU A 1 272 ? 6.859 0.534 -20.25 1 91.69 272 LEU A N 1
ATOM 2159 C CA . LEU A 1 272 ? 5.773 -0.44 -20.25 1 91.69 272 LEU A CA 1
ATOM 2160 C C . LEU A 1 272 ? 5.492 -0.944 -18.844 1 91.69 272 LEU A C 1
ATOM 2162 O O . LEU A 1 272 ? 4.332 -1.139 -18.469 1 91.69 272 LEU A O 1
ATOM 2166 N N . ARG A 1 273 ? 6.512 -1.161 -18.109 1 92.31 273 ARG A N 1
ATOM 2167 C CA . ARG A 1 273 ? 6.352 -1.581 -16.719 1 92.31 273 ARG A CA 1
ATOM 2168 C C . ARG A 1 273 ? 5.59 -0.531 -15.914 1 92.31 273 ARG A C 1
ATOM 2170 O O . ARG A 1 273 ? 4.691 -0.865 -15.141 1 92.31 273 ARG A O 1
ATOM 2177 N N . GLN A 1 274 ? 5.941 0.725 -16.094 1 87.94 274 GLN A N 1
ATOM 2178 C CA . GLN A 1 274 ? 5.27 1.81 -15.383 1 87.94 274 GLN A CA 1
ATOM 2179 C C . GLN A 1 274 ? 3.795 1.888 -15.758 1 87.94 274 GLN A C 1
ATOM 2181 O O . GLN A 1 274 ? 2.945 2.172 -14.914 1 87.94 274 GLN A O 1
ATOM 2186 N N . ARG A 1 275 ? 3.557 1.608 -16.984 1 89.88 275 ARG A N 1
ATOM 2187 C CA . ARG A 1 275 ? 2.164 1.583 -17.422 1 89.88 275 ARG A CA 1
ATOM 2188 C C . ARG A 1 275 ? 1.382 0.491 -16.703 1 89.88 275 ARG A C 1
ATOM 2190 O O . ARG A 1 275 ? 0.228 0.696 -16.328 1 89.88 275 ARG A O 1
ATOM 2197 N N . GLY A 1 276 ? 2.016 -0.666 -16.609 1 94.06 276 GLY A N 1
ATOM 2198 C CA . GLY A 1 276 ? 1.381 -1.76 -15.898 1 94.06 276 GLY A CA 1
ATOM 2199 C C . GLY A 1 276 ? 1.131 -1.448 -14.438 1 94.06 276 GLY A C 1
ATOM 2200 O O . GLY A 1 276 ? 0.052 -1.73 -13.914 1 94.06 276 GLY A O 1
ATOM 2201 N N . LEU A 1 277 ? 2.08 -0.815 -13.836 1 91.31 277 LEU A N 1
ATOM 2202 C CA . LEU A 1 277 ? 1.962 -0.462 -12.422 1 91.31 277 LEU A CA 1
ATOM 2203 C C . LEU A 1 277 ? 0.87 0.581 -12.219 1 91.31 277 LEU A C 1
ATOM 2205 O O . LEU A 1 277 ? 0.084 0.482 -11.273 1 91.31 277 LEU A O 1
ATOM 2209 N N . LYS A 1 278 ? 0.821 1.541 -13.102 1 87.69 278 LYS A N 1
ATOM 2210 C CA . LYS A 1 278 ? -0.203 2.58 -13.031 1 87.69 278 LYS A CA 1
ATOM 2211 C C . LYS A 1 278 ? -1.599 1.989 -13.203 1 87.69 278 LYS A C 1
ATOM 2213 O O . LYS A 1 278 ? -2.527 2.352 -12.477 1 87.69 278 LYS A O 1
ATOM 2218 N N . GLU A 1 279 ? -1.672 1.123 -14.125 1 92.06 279 GLU A N 1
ATOM 2219 C CA . GLU A 1 279 ? -2.965 0.489 -14.367 1 92.06 279 GLU A CA 1
ATOM 2220 C C . GLU A 1 279 ? -3.396 -0.354 -13.172 1 92.06 279 GLU A C 1
ATOM 2222 O O . GLU A 1 279 ? -4.582 -0.396 -12.828 1 92.06 279 GLU A O 1
ATOM 2227 N N . PHE A 1 280 ? -2.488 -1.02 -12.602 1 93.19 280 PHE A N 1
ATOM 2228 C CA . PHE A 1 280 ? -2.795 -1.813 -11.422 1 93.19 280 PHE A CA 1
ATOM 2229 C C . PHE A 1 280 ? -3.398 -0.94 -10.32 1 93.19 280 PHE A C 1
ATOM 2231 O O . PHE A 1 280 ? -4.43 -1.285 -9.742 1 93.19 280 PHE A O 1
ATOM 2238 N N . THR A 1 281 ? -2.793 0.132 -10.031 1 88.25 281 THR A N 1
ATOM 2239 C CA . THR A 1 281 ? -3.246 1.021 -8.961 1 88.25 281 THR A CA 1
ATOM 2240 C C . THR A 1 281 ? -4.605 1.628 -9.305 1 88.25 281 THR A C 1
ATOM 2242 O O . THR A 1 281 ? -5.453 1.803 -8.43 1 88.25 281 THR A O 1
ATOM 2245 N N . HIS A 1 282 ? -4.738 1.902 -10.547 1 87.12 282 HIS A N 1
ATOM 2246 C CA . HIS A 1 282 ? -6.016 2.443 -11 1 87.12 282 HIS A CA 1
ATOM 2247 C C . HIS A 1 282 ? -7.152 1.465 -10.727 1 87.12 282 HIS A C 1
ATOM 2249 O O . HIS A 1 282 ? -8.195 1.851 -10.195 1 87.12 282 HIS A O 1
ATOM 2255 N N . GLN A 1 283 ? -6.941 0.256 -11.07 1 91.12 283 GLN A N 1
ATOM 2256 C CA . GLN A 1 283 ? -7.977 -0.755 -10.883 1 91.12 283 GLN A CA 1
ATOM 2257 C C . GLN A 1 283 ? -8.234 -1.009 -9.398 1 91.12 283 GLN A C 1
ATOM 2259 O O . GLN A 1 283 ? -9.367 -1.289 -9 1 91.12 283 GLN A O 1
ATOM 2264 N N . ALA A 1 284 ? -7.234 -0.938 -8.609 1 90.06 284 ALA A N 1
ATOM 2265 C CA . ALA A 1 284 ? -7.363 -1.14 -7.168 1 90.06 284 ALA A CA 1
ATOM 2266 C C . ALA A 1 284 ? -8.281 -0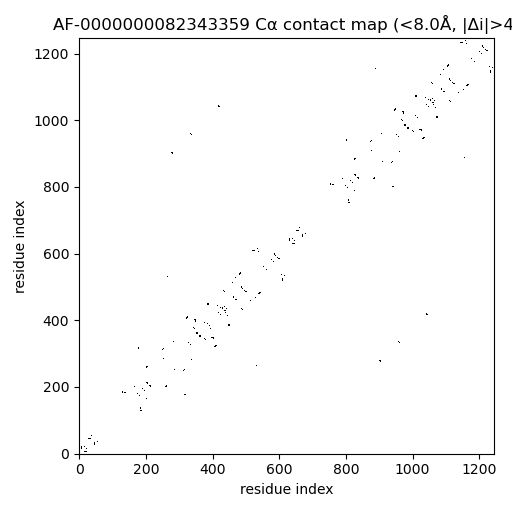.089 -6.547 1 90.06 284 ALA A C 1
ATOM 2268 O O . ALA A 1 284 ? -8.969 -0.359 -5.559 1 90.06 284 ALA A O 1
ATOM 2269 N N . ILE A 1 285 ? -8.312 1.064 -7.148 1 84.19 285 ILE A N 1
ATOM 2270 C CA . ILE A 1 285 ? -9.07 2.18 -6.598 1 84.19 285 ILE A CA 1
ATOM 2271 C C . ILE A 1 285 ? -10.484 2.178 -7.176 1 84.19 285 ILE A C 1
ATOM 2273 O O . ILE A 1 285 ? -11.461 2.408 -6.457 1 84.19 285 ILE A O 1
ATOM 2277 N N . VAL A 1 286 ? -10.609 1.789 -8.461 1 83.31 286 VAL A N 1
ATOM 2278 C CA . VAL A 1 286 ? -11.875 2.068 -9.133 1 83.31 286 VAL A CA 1
ATOM 2279 C C . VAL A 1 286 ? -12.688 0.779 -9.273 1 83.31 286 VAL A C 1
ATOM 2281 O O . VAL A 1 286 ? -13.875 0.753 -8.969 1 83.31 286 VAL A O 1
ATOM 2284 N N . ALA A 1 287 ? -12.094 -0.276 -9.656 1 87.81 287 ALA A N 1
ATOM 2285 C CA . ALA A 1 287 ? -12.844 -1.469 -10.031 1 87.81 287 ALA A CA 1
ATOM 2286 C C . ALA A 1 287 ? -12.969 -2.436 -8.859 1 87.81 287 ALA A C 1
ATOM 2288 O O . ALA A 1 287 ? -14.047 -2.996 -8.617 1 87.81 287 ALA A O 1
ATOM 2289 N N . VAL A 1 288 ? -11.945 -2.621 -8.102 1 91.06 288 VAL A N 1
ATOM 2290 C CA . VAL A 1 288 ? -11.867 -3.67 -7.094 1 91.06 288 VAL A CA 1
ATOM 2291 C C . VAL A 1 288 ? -12.922 -3.426 -6.012 1 91.06 288 VAL A C 1
ATOM 2293 O O . VAL A 1 288 ? -13.672 -4.336 -5.652 1 91.06 288 VAL A O 1
ATOM 2296 N N . PRO A 1 289 ? -13.039 -2.17 -5.523 1 83.75 289 PRO A N 1
ATOM 2297 C CA . PRO A 1 289 ? -14.039 -1.98 -4.477 1 83.75 289 PRO A CA 1
ATOM 2298 C C . PRO A 1 289 ? -15.461 -2.268 -4.957 1 83.75 289 PRO A C 1
ATOM 2300 O O . PRO A 1 289 ? -16.266 -2.824 -4.211 1 83.75 289 PRO A O 1
ATOM 2303 N N . VAL A 1 290 ? -15.75 -2.018 -6.199 1 83.06 290 VAL A N 1
ATOM 2304 C CA . VAL A 1 290 ? -17.094 -2.217 -6.75 1 83.06 290 VAL A CA 1
ATOM 2305 C C . VAL A 1 290 ? -17.359 -3.711 -6.906 1 83.06 290 VAL A C 1
ATOM 2307 O O . VAL A 1 290 ? -18.438 -4.195 -6.516 1 83.06 290 VAL A O 1
ATOM 2310 N N . LEU A 1 291 ? -16.438 -4.391 -7.422 1 87.12 291 LEU A N 1
ATOM 2311 C CA . LEU A 1 291 ? -16.609 -5.824 -7.637 1 87.12 291 LEU A CA 1
ATOM 2312 C C . LEU A 1 291 ? -16.641 -6.57 -6.309 1 87.12 291 LEU A C 1
ATOM 2314 O O . LEU A 1 291 ? -17.422 -7.516 -6.152 1 87.12 291 LEU A O 1
ATOM 2318 N N . ALA A 1 292 ? -15.789 -6.148 -5.418 1 87.12 292 ALA A N 1
ATOM 2319 C CA . ALA A 1 292 ? -15.766 -6.805 -4.113 1 87.12 292 ALA A CA 1
ATOM 2320 C C . ALA A 1 292 ? -17.078 -6.582 -3.359 1 87.12 292 ALA A C 1
ATOM 2322 O O . ALA A 1 292 ? -17.547 -7.469 -2.648 1 87.12 292 ALA A O 1
ATOM 2323 N N . ASP A 1 293 ? -17.625 -5.434 -3.504 1 79.06 293 ASP A N 1
ATOM 2324 C CA . ASP A 1 293 ? -18.891 -5.117 -2.838 1 79.06 293 ASP A CA 1
ATOM 2325 C C . ASP A 1 293 ? -20.031 -5.988 -3.373 1 79.06 293 ASP A C 1
ATOM 2327 O O . ASP A 1 293 ? -20.875 -6.445 -2.607 1 79.06 293 ASP A O 1
ATOM 2331 N N . VAL A 1 294 ? -20.016 -6.242 -4.605 1 74.88 294 VAL A N 1
ATOM 2332 C CA . VAL A 1 294 ? -21.047 -7.066 -5.227 1 74.88 294 VAL A CA 1
ATOM 2333 C C . VAL A 1 294 ? -20.953 -8.5 -4.707 1 74.88 294 VAL A C 1
ATOM 2335 O O . VAL A 1 294 ? -21.953 -9.156 -4.457 1 74.88 294 VAL A O 1
ATOM 2338 N N . MET A 1 295 ? -19.766 -8.906 -4.516 1 77.5 295 MET A N 1
ATOM 2339 C CA . MET A 1 295 ? -19.516 -10.266 -4.051 1 77.5 295 MET A CA 1
ATOM 2340 C C . MET A 1 295 ? -19.984 -10.445 -2.611 1 77.5 295 MET A C 1
ATOM 2342 O O . MET A 1 295 ? -20.531 -11.492 -2.254 1 77.5 295 MET A O 1
ATOM 2346 N N . ASN A 1 296 ? -19.828 -9.391 -1.892 1 68 296 ASN A N 1
ATOM 2347 C CA . ASN A 1 296 ? -20.172 -9.477 -0.48 1 68 296 ASN A CA 1
ATOM 2348 C C . ASN A 1 296 ? -21.688 -9.312 -0.271 1 68 296 ASN A C 1
ATOM 2350 O O . ASN A 1 296 ? -22.219 -9.773 0.735 1 68 296 ASN A O 1
ATOM 2354 N N . SER A 1 297 ? -22.344 -8.641 -1.226 1 59.12 297 SER A N 1
ATOM 2355 C CA . SER A 1 297 ? -23.75 -8.344 -1.059 1 59.12 297 SER A CA 1
ATOM 2356 C C . SER A 1 297 ? -24.625 -9.461 -1.639 1 59.12 297 SER A C 1
ATOM 2358 O O . SER A 1 297 ? -25.812 -9.57 -1.309 1 59.12 297 SER A O 1
ATOM 2360 N N . MET A 1 298 ? -24.125 -10.242 -2.523 1 56.56 298 MET A N 1
ATOM 2361 C CA . MET A 1 298 ? -25.031 -11.109 -3.262 1 56.56 298 MET A CA 1
ATOM 2362 C C . MET A 1 298 ? -25.297 -12.414 -2.5 1 56.56 298 MET A C 1
ATOM 2364 O O . MET A 1 298 ? -24.344 -13.062 -2.045 1 56.56 298 MET A O 1
ATOM 2368 N N . PRO A 1 299 ? -26.422 -12.516 -2.094 1 53.06 299 PRO A N 1
ATOM 2369 C CA . PRO A 1 299 ? -26.875 -13.75 -1.448 1 53.06 299 PRO A CA 1
ATOM 2370 C C . PRO A 1 299 ? -26.453 -15 -2.219 1 53.06 299 PRO A C 1
ATOM 2372 O O . PRO A 1 299 ? -26.156 -14.922 -3.412 1 53.06 299 PRO A O 1
ATOM 2375 N N . LYS A 1 300 ? -26.234 -16.141 -1.424 1 56.72 300 LYS A N 1
ATOM 2376 C CA . LYS A 1 300 ? -26 -17.5 -1.924 1 56.72 300 LYS A CA 1
ATOM 2377 C C . LYS A 1 300 ? -26.891 -17.797 -3.127 1 56.72 300 LYS A C 1
ATOM 2379 O O . LYS A 1 300 ? -28.109 -17.844 -3.006 1 56.72 300 LYS A O 1
ATOM 2384 N N . HIS A 1 301 ? -26.406 -17.328 -4.309 1 58.53 301 HIS A N 1
ATOM 2385 C CA . HIS A 1 301 ? -27.25 -17.406 -5.5 1 58.53 301 HIS A CA 1
ATOM 2386 C C . HIS A 1 301 ? -27.297 -18.828 -6.055 1 58.53 301 HIS A C 1
ATOM 2388 O O . HIS A 1 301 ? -26.281 -19.516 -6.066 1 58.53 301 HIS A O 1
ATOM 2394 N N . THR A 1 302 ? -28.438 -19.281 -6.246 1 64.31 302 THR A N 1
ATOM 2395 C CA . THR A 1 302 ? -28.766 -20.641 -6.676 1 64.31 302 THR A CA 1
ATOM 2396 C C . THR A 1 302 ? -28.844 -20.719 -8.195 1 64.31 302 THR A C 1
ATOM 2398 O O . THR A 1 302 ? -28.938 -21.812 -8.758 1 64.31 302 THR A O 1
ATOM 2401 N N . ARG A 1 303 ? -28.703 -19.609 -8.961 1 79.69 303 ARG A N 1
ATOM 2402 C CA . ARG A 1 303 ? -28.781 -19.688 -10.414 1 79.69 303 ARG A CA 1
ATOM 2403 C C . ARG A 1 303 ? -27.391 -19.734 -11.039 1 79.69 303 ARG A C 1
ATOM 2405 O O . ARG A 1 303 ? -26.516 -18.969 -10.648 1 79.69 303 ARG A O 1
ATOM 2412 N N . TRP A 1 304 ? -27.312 -20.578 -12.055 1 84.44 304 TRP A N 1
ATOM 2413 C CA . TRP A 1 304 ? -26.047 -20.906 -12.695 1 84.44 304 TRP A CA 1
ATOM 2414 C C . TRP A 1 304 ? -25.391 -19.656 -13.273 1 84.44 304 TRP A C 1
ATOM 2416 O O . TRP A 1 304 ? -24.219 -19.359 -13 1 84.44 304 TRP A O 1
ATOM 2426 N N . PRO A 1 305 ? -26.109 -18.75 -14.031 1 79.5 305 PRO A N 1
ATOM 2427 C CA . PRO A 1 305 ? -25.438 -17.594 -14.633 1 79.5 305 PRO A CA 1
ATOM 2428 C C . PRO A 1 305 ? -24.922 -16.594 -13.586 1 79.5 305 PRO A C 1
ATOM 2430 O O . PRO A 1 305 ? -23.875 -15.984 -13.781 1 79.5 305 PRO A O 1
ATOM 2433 N N . LEU A 1 306 ? -25.703 -16.531 -12.594 1 83 306 LEU A N 1
ATOM 2434 C CA . LEU A 1 306 ? -25.281 -15.617 -11.539 1 83 306 LEU A CA 1
ATOM 2435 C C . LEU A 1 306 ? -24.125 -16.203 -10.734 1 83 306 LEU A C 1
ATOM 2437 O O . LEU A 1 306 ? -23.219 -15.484 -10.312 1 83 306 LEU A O 1
ATOM 2441 N N . TRP A 1 307 ? -24.203 -17.438 -10.531 1 87.12 307 TRP A N 1
ATOM 2442 C CA . TRP A 1 307 ? -23.125 -18.094 -9.797 1 87.12 307 TRP A CA 1
ATOM 2443 C C . TRP A 1 307 ? -21.797 -17.953 -10.547 1 87.12 307 TRP A C 1
ATOM 2445 O O . TRP A 1 307 ? -20.766 -17.688 -9.93 1 87.12 307 TRP A O 1
ATOM 2455 N N . ILE A 1 308 ? -21.844 -18.109 -11.805 1 87.25 308 ILE A N 1
ATOM 2456 C CA . ILE A 1 308 ? -20.641 -18.016 -12.617 1 87.25 308 ILE A CA 1
ATOM 2457 C C . ILE A 1 308 ? -20.078 -16.594 -12.539 1 87.25 308 ILE A C 1
ATOM 2459 O O . ILE A 1 308 ? -18.859 -16.391 -12.438 1 87.25 308 ILE A O 1
ATOM 2463 N N . LEU A 1 309 ? -20.969 -15.656 -12.633 1 86 309 LEU A N 1
ATOM 2464 C CA . LEU A 1 309 ? -20.547 -14.266 -12.555 1 86 309 LEU A CA 1
ATOM 2465 C C . LEU A 1 309 ? -19.844 -13.984 -11.234 1 86 309 LEU A C 1
ATOM 2467 O O . LEU A 1 309 ? -18.766 -13.359 -11.211 1 86 309 LEU A O 1
ATOM 2471 N N . LEU A 1 310 ? -20.375 -14.461 -10.219 1 88.38 310 LEU A N 1
ATOM 2472 C CA . LEU A 1 310 ? -19.844 -14.188 -8.891 1 88.38 310 LEU A CA 1
ATOM 2473 C C . LEU A 1 310 ? -18.531 -14.938 -8.68 1 88.38 310 LEU A C 1
ATOM 2475 O O . LEU A 1 310 ? -17.562 -14.383 -8.141 1 88.38 310 LEU A O 1
ATOM 2479 N N . GLU A 1 311 ? -18.5 -16.188 -9.094 1 90.75 311 GLU A N 1
ATOM 2480 C CA . GLU A 1 311 ? -17.297 -16.984 -8.906 1 90.75 311 GLU A CA 1
ATOM 2481 C C . GLU A 1 311 ? -16.156 -16.469 -9.797 1 90.75 311 GLU A C 1
ATOM 2483 O O . GLU A 1 311 ? -15 -16.438 -9.375 1 90.75 311 GLU A O 1
ATOM 2488 N N . GLU A 1 312 ? -16.469 -16.078 -10.984 1 91.25 312 GLU A N 1
ATOM 2489 C CA . GLU A 1 312 ? -15.469 -15.484 -11.852 1 91.25 312 GLU A CA 1
ATOM 2490 C C . GLU A 1 312 ? -14.922 -14.188 -11.258 1 91.25 312 GLU A C 1
ATOM 2492 O O . GLU A 1 312 ? -13.727 -13.906 -11.359 1 91.25 312 GLU A O 1
ATOM 2497 N N . SER A 1 313 ? -15.844 -13.422 -10.719 1 91.81 313 SER A N 1
ATOM 2498 C CA . SER A 1 313 ? -15.414 -12.18 -10.078 1 91.81 313 SER A CA 1
ATOM 2499 C C . SER A 1 313 ? -14.484 -12.453 -8.906 1 91.81 313 SER A C 1
ATOM 2501 O O . SER A 1 313 ? -13.461 -11.797 -8.75 1 91.81 313 SER A O 1
ATOM 2503 N N . LYS A 1 314 ? -14.852 -13.398 -8.156 1 92.5 314 LYS A N 1
ATOM 2504 C CA . LYS A 1 314 ? -14.031 -13.781 -7.012 1 92.5 314 LYS A CA 1
ATOM 2505 C C . LYS A 1 314 ? -12.648 -14.242 -7.457 1 92.5 314 LYS A C 1
ATOM 2507 O O . LYS A 1 314 ? -11.633 -13.797 -6.91 1 92.5 314 LYS A O 1
ATOM 2512 N N . ARG A 1 315 ? -12.617 -15.062 -8.414 1 93.69 315 ARG A N 1
ATOM 2513 C CA . ARG A 1 315 ? -11.367 -15.602 -8.922 1 93.69 315 ARG A CA 1
ATOM 2514 C C . ARG A 1 315 ? -10.523 -14.508 -9.57 1 93.69 315 ARG A C 1
ATOM 2516 O O . ARG A 1 315 ? -9.297 -14.508 -9.445 1 93.69 315 ARG A O 1
ATOM 2523 N N . ALA A 1 316 ? -11.18 -13.594 -10.25 1 95.5 316 ALA A N 1
ATOM 2524 C CA . ALA A 1 316 ? -10.461 -12.484 -10.859 1 95.5 316 ALA A CA 1
ATOM 2525 C C . ALA A 1 316 ? -9.852 -11.57 -9.797 1 95.5 316 ALA A C 1
ATOM 2527 O O . ALA A 1 316 ? -8.719 -11.109 -9.945 1 95.5 316 ALA A O 1
ATOM 2528 N N . LEU A 1 317 ? -10.594 -11.305 -8.766 1 95.75 317 LEU A N 1
ATOM 2529 C CA . LEU A 1 317 ? -10.094 -10.469 -7.688 1 95.75 317 LEU A CA 1
ATOM 2530 C C . LEU A 1 317 ? -8.883 -11.109 -7.012 1 95.75 317 LEU A C 1
ATOM 2532 O O . LEU A 1 317 ? -7.902 -10.422 -6.711 1 95.75 317 LEU A O 1
ATOM 2536 N N . TRP A 1 318 ? -8.906 -12.367 -6.875 1 95.06 318 TRP A N 1
ATOM 2537 C CA . TRP A 1 318 ? -7.777 -13.062 -6.27 1 95.06 318 TRP A CA 1
ATOM 2538 C C . TRP A 1 318 ? -6.574 -13.07 -7.211 1 95.06 318 TRP A C 1
ATOM 2540 O O . TRP A 1 318 ? -5.43 -12.977 -6.766 1 95.06 318 TRP A O 1
ATOM 2550 N N . CYS A 1 319 ? -6.871 -13.266 -8.477 1 96.06 319 CYS A N 1
ATOM 2551 C CA . CYS A 1 319 ? -5.777 -13.188 -9.445 1 96.06 319 CYS A CA 1
ATOM 2552 C C . CYS A 1 319 ? -5.102 -11.82 -9.391 1 96.06 319 CYS A C 1
ATOM 2554 O O . CYS A 1 319 ? -3.875 -11.727 -9.453 1 96.06 319 CYS A O 1
ATOM 2556 N N . PHE A 1 320 ? -5.918 -10.789 -9.289 1 96.56 320 PHE A N 1
ATOM 2557 C CA . PHE A 1 320 ? -5.426 -9.422 -9.156 1 96.56 320 PHE A CA 1
ATOM 2558 C C . PHE A 1 320 ? -4.598 -9.266 -7.887 1 96.56 320 PHE A C 1
ATOM 2560 O O . PHE A 1 320 ? -3.521 -8.664 -7.91 1 96.56 320 PHE A O 1
ATOM 2567 N N . TYR A 1 321 ? -5.074 -9.836 -6.762 1 96.31 321 TYR A N 1
ATOM 2568 C CA . TYR A 1 321 ? -4.371 -9.805 -5.484 1 96.31 321 TYR A CA 1
ATOM 2569 C C . TYR A 1 321 ? -3.01 -10.484 -5.598 1 96.31 321 TYR A C 1
ATOM 2571 O O . TYR A 1 321 ? -1.994 -9.922 -5.18 1 96.31 321 TYR A O 1
ATOM 2579 N N . CYS A 1 322 ? -2.955 -11.68 -6.191 1 95.88 322 CYS A N 1
ATOM 2580 C CA . CYS A 1 322 ? -1.713 -12.438 -6.305 1 95.88 322 CYS A CA 1
ATOM 2581 C C . CYS A 1 322 ? -0.719 -11.719 -7.211 1 95.88 322 CYS A C 1
ATOM 2583 O O . CYS A 1 322 ? 0.478 -11.68 -6.922 1 95.88 322 CYS A O 1
ATOM 2585 N N . LEU A 1 323 ? -1.262 -11.18 -8.281 1 95.62 323 LEU A N 1
ATOM 2586 C CA . LEU A 1 323 ? -0.415 -10.414 -9.195 1 95.62 323 LEU A CA 1
ATOM 2587 C C . LEU A 1 323 ? 0.194 -9.211 -8.484 1 95.62 323 LEU A C 1
ATOM 2589 O O . LEU A 1 323 ? 1.377 -8.914 -8.664 1 95.62 323 LEU A O 1
ATOM 2593 N N . GLY A 1 324 ? -0.623 -8.539 -7.684 1 94.5 324 GLY A N 1
ATOM 2594 C CA . GLY A 1 324 ? -0.142 -7.391 -6.938 1 94.5 324 GLY A CA 1
ATOM 2595 C C . GLY A 1 324 ? 0.904 -7.75 -5.898 1 94.5 324 GLY A C 1
ATOM 2596 O O . GLY A 1 324 ? 1.908 -7.047 -5.754 1 94.5 324 GLY A O 1
ATOM 2597 N N . VAL A 1 325 ? 0.714 -8.812 -5.191 1 95.69 325 VAL A N 1
ATOM 2598 C CA . VAL A 1 325 ? 1.637 -9.242 -4.148 1 95.69 325 VAL A CA 1
ATOM 2599 C C . VAL A 1 325 ? 2.988 -9.594 -4.766 1 95.69 325 VAL A C 1
ATOM 2601 O O . VAL A 1 325 ? 4.031 -9.125 -4.301 1 95.69 325 VAL A O 1
ATOM 2604 N N . LYS A 1 326 ? 2.949 -10.344 -5.82 1 95.69 326 LYS A N 1
ATOM 2605 C CA . LYS A 1 326 ? 4.191 -10.789 -6.441 1 95.69 326 LYS A CA 1
ATOM 2606 C C . LYS A 1 326 ? 4.922 -9.625 -7.105 1 95.69 326 LYS A C 1
ATOM 2608 O O . LYS A 1 326 ? 6.113 -9.422 -6.875 1 95.69 326 LYS A O 1
ATOM 2613 N N . SER A 1 327 ? 4.227 -8.875 -7.883 1 93.75 327 SER A N 1
ATOM 2614 C CA . SER A 1 327 ? 4.871 -7.766 -8.578 1 93.75 327 SER A CA 1
ATOM 2615 C C . SER A 1 327 ? 5.367 -6.711 -7.594 1 93.75 327 SER A C 1
ATOM 2617 O O . SER A 1 327 ? 6.457 -6.16 -7.762 1 93.75 327 SER A O 1
ATOM 2619 N N . GLY A 1 328 ? 4.523 -6.457 -6.59 1 91.56 328 GLY A N 1
ATOM 2620 C CA . GLY A 1 328 ? 4.949 -5.492 -5.59 1 91.56 328 GLY A CA 1
ATOM 2621 C C . GLY A 1 328 ? 6.207 -5.914 -4.852 1 91.56 328 GLY A C 1
ATOM 2622 O O . GLY A 1 328 ? 7.105 -5.098 -4.633 1 91.56 328 GLY A O 1
ATOM 2623 N N . HIS A 1 329 ? 6.312 -7.121 -4.504 1 93.56 329 HIS A N 1
ATOM 2624 C CA . HIS A 1 329 ? 7.449 -7.637 -3.742 1 93.56 329 HIS A CA 1
ATOM 2625 C C . HIS A 1 329 ? 8.711 -7.672 -4.598 1 93.56 329 HIS A C 1
ATOM 2627 O O . HIS A 1 329 ? 9.75 -7.152 -4.191 1 93.56 329 HIS A O 1
ATOM 2633 N N . PHE A 1 330 ? 8.602 -8.203 -5.762 1 93.06 330 PHE A N 1
ATOM 2634 C CA . PHE A 1 330 ? 9.805 -8.484 -6.543 1 93.06 330 PHE A CA 1
ATOM 2635 C C . PHE A 1 330 ? 10.273 -7.238 -7.285 1 93.06 330 PHE A C 1
ATOM 2637 O O . PHE A 1 330 ? 11.461 -7.082 -7.559 1 93.06 330 PHE A O 1
ATOM 2644 N N . LEU A 1 331 ? 9.352 -6.359 -7.59 1 89 331 LEU A N 1
ATOM 2645 C CA . LEU A 1 331 ? 9.742 -5.129 -8.273 1 89 331 LEU A CA 1
ATOM 2646 C C . LEU A 1 331 ? 9.922 -3.986 -7.281 1 89 331 LEU A C 1
ATOM 2648 O O . LEU A 1 331 ? 10.227 -2.859 -7.676 1 89 331 LEU A O 1
ATOM 2652 N N . ASN A 1 332 ? 9.648 -4.266 -5.992 1 85 332 ASN A N 1
ATOM 2653 C CA . ASN A 1 332 ? 9.844 -3.309 -4.91 1 85 332 ASN A CA 1
ATOM 2654 C C . ASN A 1 332 ? 8.977 -2.064 -5.102 1 85 332 ASN A C 1
ATOM 2656 O O . ASN A 1 332 ? 9.484 -0.941 -5.066 1 85 332 ASN A O 1
ATOM 2660 N N . HIS A 1 333 ? 7.758 -2.309 -5.426 1 83.88 333 HIS A N 1
ATOM 2661 C CA . HIS A 1 333 ? 6.758 -1.25 -5.504 1 83.88 333 HIS A CA 1
ATOM 2662 C C . HIS A 1 333 ? 5.629 -1.483 -4.504 1 83.88 333 HIS A C 1
ATOM 2664 O O . HIS A 1 333 ? 5.234 -2.627 -4.266 1 83.88 333 HIS A O 1
ATOM 2670 N N . PRO A 1 334 ? 5.211 -0.463 -3.926 1 78.5 334 PRO A N 1
ATOM 2671 C CA . PRO A 1 334 ? 4.133 -0.631 -2.947 1 78.5 334 PRO A CA 1
ATOM 2672 C C . PRO A 1 334 ? 2.766 -0.823 -3.602 1 78.5 334 PRO A C 1
ATOM 2674 O O . PRO A 1 334 ? 1.946 0.1 -3.609 1 78.5 334 PRO A O 1
ATOM 2677 N N . LEU A 1 335 ? 2.562 -1.983 -4.098 1 83.88 335 LEU A N 1
ATOM 2678 C CA . LEU A 1 335 ? 1.254 -2.297 -4.66 1 83.88 335 LEU A CA 1
ATOM 2679 C C . LEU A 1 335 ? 0.347 -2.926 -3.605 1 83.88 335 LEU A C 1
ATOM 2681 O O . LEU A 1 335 ? 0.767 -3.828 -2.879 1 83.88 335 LEU A O 1
ATOM 2685 N N . SER A 1 336 ? -0.702 -2.262 -3.305 1 77.19 336 SER A N 1
ATOM 2686 C CA . SER A 1 336 ? -1.598 -2.809 -2.291 1 77.19 336 SER A CA 1
ATOM 2687 C C . SER A 1 336 ? -3.012 -2.982 -2.836 1 77.19 336 SER A C 1
ATOM 2689 O O . SER A 1 336 ? -3.443 -2.223 -3.705 1 77.19 336 SER A O 1
ATOM 2691 N N . THR A 1 337 ? -3.537 -4.07 -2.463 1 82.25 337 THR A N 1
ATOM 2692 C CA . THR A 1 337 ? -4.945 -4.324 -2.748 1 82.25 337 THR A CA 1
ATOM 2693 C C . THR A 1 337 ? -5.816 -3.936 -1.555 1 82.25 337 THR A C 1
ATOM 2695 O O . THR A 1 337 ? -5.418 -4.121 -0.403 1 82.25 337 THR A O 1
ATOM 2698 N N . PRO A 1 338 ? -6.949 -3.4 -1.881 1 81.44 338 PRO A N 1
ATOM 2699 C CA . PRO A 1 338 ? -7.859 -3.014 -0.801 1 81.44 338 PRO A CA 1
ATOM 2700 C C . PRO A 1 338 ? -8.164 -4.164 0.158 1 81.44 338 PRO A C 1
ATOM 2702 O O . PRO A 1 338 ? -8.242 -5.32 -0.266 1 81.44 338 PRO A O 1
ATOM 2705 N N . GLU A 1 339 ? -8.367 -3.859 1.361 1 84.06 339 GLU A N 1
ATOM 2706 C CA . GLU A 1 339 ? -8.578 -4.836 2.428 1 84.06 339 GLU A CA 1
ATOM 2707 C C . GLU A 1 339 ? -9.867 -5.621 2.213 1 84.06 339 GLU A C 1
ATOM 2709 O O . GLU A 1 339 ? -9.984 -6.758 2.668 1 84.06 339 GLU A O 1
ATOM 2714 N N . ILE A 1 340 ? -10.727 -5.031 1.499 1 86.25 340 ILE A N 1
ATOM 2715 C CA . ILE A 1 340 ? -12.008 -5.684 1.26 1 86.25 340 ILE A CA 1
ATOM 2716 C C . ILE A 1 340 ? -11.781 -7.012 0.545 1 86.25 340 ILE A C 1
ATOM 2718 O O . ILE A 1 340 ? -12.547 -7.965 0.735 1 86.25 340 ILE A O 1
ATOM 2722 N N . VAL A 1 341 ? -10.742 -7.113 -0.187 1 88.88 341 VAL A N 1
ATOM 2723 C CA . VAL A 1 341 ? -10.445 -8.328 -0.936 1 88.88 341 VAL A CA 1
ATOM 2724 C C . VAL A 1 341 ? -9.992 -9.43 0.021 1 88.88 341 VAL A C 1
ATOM 2726 O O . VAL A 1 341 ? -10.359 -10.594 -0.14 1 88.88 341 VAL A O 1
ATOM 2729 N N . LYS A 1 342 ? -9.281 -9.055 1.025 1 88.38 342 LYS A N 1
ATOM 2730 C CA . LYS A 1 342 ? -8.75 -10.031 1.973 1 88.38 342 LYS A CA 1
ATOM 2731 C C . LYS A 1 342 ? -9.844 -10.57 2.885 1 88.38 342 LYS A C 1
ATOM 2733 O O . LYS A 1 342 ? -9.648 -11.562 3.586 1 88.38 342 LYS A O 1
ATOM 2738 N N . ASN A 1 343 ? -11.008 -9.961 2.781 1 87.88 343 ASN A N 1
ATOM 2739 C CA . ASN A 1 343 ? -12.141 -10.414 3.576 1 87.88 343 ASN A CA 1
ATOM 2740 C C . ASN A 1 343 ? -13.078 -11.297 2.762 1 87.88 343 ASN A C 1
ATOM 2742 O O . ASN A 1 343 ? -14.188 -11.617 3.205 1 87.88 343 ASN A O 1
ATOM 2746 N N . MET A 1 344 ? -12.602 -11.742 1.672 1 90.31 344 MET A N 1
ATOM 2747 C CA . MET A 1 344 ? -13.422 -12.594 0.811 1 90.31 344 MET A CA 1
ATOM 2748 C C . MET A 1 344 ? -13.133 -14.07 1.066 1 90.31 344 MET A C 1
ATOM 2750 O O . MET A 1 344 ? -12.078 -14.414 1.611 1 90.31 344 MET A O 1
ATOM 2754 N N . HIS A 1 345 ? -14.055 -14.859 0.616 1 89.81 345 HIS A N 1
ATOM 2755 C CA . HIS A 1 345 ? -13.867 -16.312 0.658 1 89.81 345 HIS A CA 1
ATOM 2756 C C . HIS A 1 345 ? -12.883 -16.766 -0.414 1 89.81 345 HIS A C 1
ATOM 2758 O O . HIS A 1 345 ? -12.758 -16.125 -1.462 1 89.81 345 HIS A O 1
ATOM 2764 N N . LEU A 1 346 ? -12.18 -17.797 -0.119 1 90.25 346 LEU A N 1
ATOM 2765 C CA . LEU A 1 346 ? -11.391 -18.469 -1.152 1 90.25 346 LEU A CA 1
ATOM 2766 C C . LEU A 1 346 ? -12.289 -19.016 -2.248 1 90.25 346 LEU A C 1
ATOM 2768 O O . LEU A 1 346 ? -13.477 -19.266 -2.014 1 90.25 346 LEU A O 1
ATOM 2772 N N . PRO A 1 347 ? -11.781 -19.125 -3.438 1 90.25 347 PRO A N 1
ATOM 2773 C CA . PRO A 1 347 ? -12.602 -19.672 -4.512 1 90.25 347 PRO A CA 1
ATOM 2774 C C . PRO A 1 347 ? -13.016 -21.125 -4.25 1 90.25 347 PRO A C 1
ATOM 2776 O O . PRO A 1 347 ? -12.391 -21.812 -3.441 1 90.25 347 PRO A O 1
ATOM 2779 N N . CYS A 1 348 ? -14.07 -21.5 -4.93 1 87.44 348 CYS A N 1
ATOM 2780 C CA . CYS A 1 348 ? -14.484 -22.891 -4.867 1 87.44 348 CYS A CA 1
ATOM 2781 C C . CYS A 1 348 ? -13.445 -23.797 -5.508 1 87.44 348 CYS A C 1
ATOM 2783 O O . CYS A 1 348 ? -12.547 -23.328 -6.207 1 87.44 348 CYS A O 1
ATOM 2785 N N . PRO A 1 349 ? -13.492 -25.031 -5.172 1 85.06 349 PRO A N 1
ATOM 2786 C CA . PRO A 1 349 ? -12.57 -25.953 -5.84 1 85.06 349 PRO A CA 1
ATOM 2787 C C . PRO A 1 349 ? -12.648 -25.875 -7.363 1 85.06 349 PRO A C 1
ATOM 2789 O O . PRO A 1 349 ? -13.727 -25.656 -7.918 1 85.06 349 PRO A O 1
ATOM 2792 N N . ASP A 1 350 ? -11.562 -26.094 -8.016 1 84.06 350 ASP A N 1
ATOM 2793 C CA . ASP A 1 350 ? -11.477 -25.953 -9.469 1 84.06 350 ASP A CA 1
ATOM 2794 C C . ASP A 1 350 ? -12.438 -26.906 -10.172 1 84.06 350 ASP A C 1
ATOM 2796 O O . ASP A 1 350 ? -12.992 -26.562 -11.219 1 84.06 350 ASP A O 1
ATOM 2800 N N . ALA A 1 351 ? -12.648 -28.047 -9.57 1 83.31 351 ALA A N 1
ATOM 2801 C CA . ALA A 1 351 ? -13.539 -29.031 -10.18 1 83.31 351 ALA A CA 1
ATOM 2802 C C . ALA A 1 351 ? -14.969 -28.5 -10.273 1 83.31 351 ALA A C 1
ATOM 2804 O O . ALA A 1 351 ? -15.688 -28.781 -11.234 1 83.31 351 ALA A O 1
ATOM 2805 N N . VAL A 1 352 ? -15.359 -27.766 -9.32 1 87 352 VAL A N 1
ATOM 2806 C CA . VAL A 1 352 ? -16.703 -27.188 -9.312 1 87 352 VAL A CA 1
ATOM 2807 C C . VAL A 1 352 ? -16.781 -26.047 -10.32 1 87 352 VAL A C 1
ATOM 2809 O O . VAL A 1 352 ? -17.766 -25.938 -11.07 1 87 352 VAL A O 1
ATOM 2812 N N . PHE A 1 353 ? -15.781 -25.234 -10.383 1 89.12 353 PHE A N 1
ATOM 2813 C CA . PHE A 1 353 ? -15.758 -24.078 -11.273 1 89.12 353 PHE A CA 1
ATOM 2814 C C . PHE A 1 353 ? -15.734 -24.516 -12.734 1 89.12 353 PHE A C 1
ATOM 2816 O O . PHE A 1 353 ? -16.328 -23.859 -13.594 1 89.12 353 PHE A O 1
ATOM 2823 N N . GLU A 1 354 ? -15.086 -25.609 -12.984 1 86.31 354 GLU A N 1
ATOM 2824 C CA . GLU A 1 354 ? -14.883 -26.062 -14.352 1 86.31 354 GLU A CA 1
ATOM 2825 C C . GLU A 1 354 ? -16.078 -26.859 -14.859 1 86.31 354 GLU A C 1
ATOM 2827 O O . GLU A 1 354 ? -16.062 -27.391 -15.969 1 86.31 354 GLU A O 1
ATOM 2832 N N . ALA A 1 355 ? -17.156 -26.891 -14.062 1 87.62 355 ALA A N 1
ATOM 2833 C CA . ALA A 1 355 ? -18.359 -27.547 -14.547 1 87.62 355 ALA A CA 1
ATOM 2834 C C . ALA A 1 355 ? -18.844 -26.922 -15.852 1 87.62 355 ALA A C 1
ATOM 2836 O O . ALA A 1 355 ? -18.922 -25.703 -15.969 1 87.62 355 ALA A O 1
ATOM 2837 N N . PRO A 1 356 ? -19.156 -27.719 -16.797 1 82.31 356 PRO A N 1
ATOM 2838 C CA . PRO A 1 356 ? -19.484 -27.172 -18.125 1 82.31 356 PRO A CA 1
ATOM 2839 C C . PRO A 1 356 ? -20.906 -26.609 -18.188 1 82.31 356 PRO A C 1
ATOM 2841 O O . PRO A 1 356 ? -21.203 -25.812 -19.078 1 82.31 356 PRO A O 1
ATOM 2844 N N . ASN A 1 357 ? -21.797 -27.141 -17.312 1 83 357 ASN A N 1
ATOM 2845 C CA . ASN A 1 357 ? -23.188 -26.719 -17.344 1 83 357 ASN A CA 1
ATOM 2846 C C . ASN A 1 357 ? -23.828 -26.734 -15.953 1 83 357 ASN A C 1
ATOM 2848 O O . ASN A 1 357 ? -23.188 -27.156 -14.984 1 83 357 ASN A O 1
ATOM 2852 N N . SER A 1 358 ? -25.078 -26.266 -15.906 1 86.81 358 SER A N 1
ATOM 2853 C CA . SER A 1 358 ? -25.781 -26.078 -14.641 1 86.81 358 SER A CA 1
ATOM 2854 C C . SER A 1 358 ? -26 -27.422 -13.93 1 86.81 358 SER A C 1
ATOM 2856 O O . SER A 1 358 ? -25.766 -27.531 -12.734 1 86.81 358 SER A O 1
ATOM 2858 N N . PRO A 1 359 ? -26.375 -28.469 -14.656 1 87.44 359 PRO A N 1
ATOM 2859 C CA . PRO A 1 359 ? -26.578 -29.734 -13.945 1 87.44 359 PRO A CA 1
ATOM 2860 C C . PRO A 1 359 ? -25.297 -30.312 -13.367 1 87.44 359 PRO A C 1
ATOM 2862 O O . PRO A 1 359 ? -25.281 -30.781 -12.227 1 87.44 359 PRO A O 1
ATOM 2865 N N . ALA A 1 360 ? -24.234 -30.297 -14.18 1 88.75 360 ALA A N 1
ATOM 2866 C CA . ALA A 1 360 ? -22.938 -30.781 -13.688 1 88.75 360 ALA A CA 1
ATOM 2867 C C . ALA A 1 360 ? -22.484 -29.953 -12.484 1 88.75 360 ALA A C 1
ATOM 2869 O O . ALA A 1 360 ? -21.891 -30.5 -11.547 1 88.75 360 ALA A O 1
ATOM 2870 N N . TRP A 1 361 ? -22.75 -28.719 -12.539 1 88.94 361 TRP A N 1
ATOM 2871 C CA . TRP A 1 361 ? -22.391 -27.812 -11.445 1 88.94 361 TRP A CA 1
ATOM 2872 C C . TRP A 1 361 ? -23.141 -28.172 -10.172 1 88.94 361 TRP A C 1
ATOM 2874 O O . TRP A 1 361 ? -22.547 -28.234 -9.086 1 88.94 361 TRP A O 1
ATOM 2884 N N . ARG A 1 362 ? -24.422 -28.391 -10.281 1 89.31 362 ARG A N 1
ATOM 2885 C CA . ARG A 1 362 ? -25.234 -28.719 -9.117 1 89.31 362 ARG A CA 1
ATOM 2886 C C . ARG A 1 362 ? -24.75 -30.016 -8.469 1 89.31 362 ARG A C 1
ATOM 2888 O O . ARG A 1 362 ? -24.688 -30.109 -7.238 1 89.31 362 ARG A O 1
ATOM 2895 N N . GLU A 1 363 ? -24.438 -30.906 -9.289 1 89.75 363 GLU A N 1
ATOM 2896 C CA . GLU A 1 363 ? -23.953 -32.188 -8.781 1 89.75 363 GLU A CA 1
ATOM 2897 C C . GLU A 1 363 ? -22.641 -32.031 -8.031 1 89.75 363 GLU A C 1
ATOM 2899 O O . GLU A 1 363 ? -22.484 -32.531 -6.914 1 89.75 363 GLU A O 1
ATOM 2904 N N . ARG A 1 364 ? -21.734 -31.312 -8.641 1 87.38 364 ARG A N 1
ATOM 2905 C CA . ARG A 1 364 ? -20.406 -31.141 -8.055 1 87.38 364 ARG A CA 1
ATOM 2906 C C . ARG A 1 364 ? -20.469 -30.234 -6.824 1 87.38 364 ARG A C 1
ATOM 2908 O O . ARG A 1 364 ? -19.734 -30.453 -5.855 1 87.38 364 ARG A O 1
ATOM 2915 N N . ASN A 1 365 ? -21.281 -29.266 -6.91 1 84.94 365 ASN A N 1
ATOM 2916 C CA . ASN A 1 365 ? -21.422 -28.328 -5.801 1 84.94 365 ASN A CA 1
ATOM 2917 C C . ASN A 1 365 ? -22.062 -29 -4.586 1 84.94 365 ASN A C 1
ATOM 2919 O O . ASN A 1 365 ? -21.672 -28.719 -3.449 1 84.94 365 ASN A O 1
ATOM 2923 N N . ASP A 1 366 ? -23.031 -29.766 -4.836 1 82.69 366 ASP A N 1
ATOM 2924 C CA . ASP A 1 366 ? -23.688 -30.5 -3.752 1 82.69 366 ASP A CA 1
ATOM 2925 C C . ASP A 1 366 ? -22.719 -31.484 -3.105 1 82.69 366 ASP A C 1
ATOM 2927 O O . ASP A 1 366 ? -22.688 -31.625 -1.881 1 82.69 366 ASP A O 1
ATOM 2931 N N . SER A 1 367 ? -21.984 -32.156 -3.887 1 82.44 367 SER A N 1
ATOM 2932 C CA . SER A 1 367 ? -20.984 -33.062 -3.371 1 82.44 367 SER A CA 1
ATOM 2933 C C . SER A 1 367 ? -19.938 -32.344 -2.525 1 82.44 367 SER A C 1
ATOM 2935 O O . SER A 1 367 ? -19.516 -32.844 -1.481 1 82.44 367 SER A O 1
ATOM 2937 N N . ASN A 1 368 ? -19.547 -31.203 -3.002 1 79.75 368 ASN A N 1
ATOM 2938 C CA . ASN A 1 368 ? -18.562 -30.422 -2.281 1 79.75 368 ASN A CA 1
ATOM 2939 C C . ASN A 1 368 ? -19.109 -29.906 -0.954 1 79.75 368 ASN A C 1
ATOM 2941 O O . ASN A 1 368 ? -18.391 -29.859 0.046 1 79.75 368 ASN A O 1
ATOM 2945 N N . ASN A 1 369 ? -20.281 -29.438 -0.99 1 75.44 369 ASN A N 1
ATOM 2946 C CA . ASN A 1 369 ? -20.891 -28.922 0.225 1 75.44 369 ASN A CA 1
ATOM 2947 C C . ASN A 1 369 ? -21.031 -30 1.292 1 75.44 369 ASN A C 1
ATOM 2949 O O . ASN A 1 369 ? -20.953 -29.719 2.488 1 75.44 369 ASN A O 1
ATOM 2953 N N . HIS A 1 370 ? -21.25 -31.141 0.878 1 70.31 370 HIS A N 1
ATOM 2954 C CA . HIS A 1 370 ? -21.391 -32.25 1.809 1 70.31 370 HIS A CA 1
ATOM 2955 C C . HIS A 1 370 ? -20.047 -32.625 2.434 1 70.31 370 HIS A C 1
ATOM 2957 O O . HIS A 1 370 ? -19.984 -33 3.6 1 70.31 370 HIS A O 1
ATOM 2963 N N . GLN A 1 371 ? -19.078 -32.406 1.644 1 67.81 371 GLN A N 1
ATOM 2964 C CA . GLN A 1 371 ? -17.75 -32.844 2.094 1 67.81 371 GLN A CA 1
ATOM 2965 C C . GLN A 1 371 ? -17.047 -31.703 2.844 1 67.81 371 GLN A C 1
ATOM 2967 O O . GLN A 1 371 ? -16.297 -31.953 3.795 1 67.81 371 GLN A O 1
ATOM 2972 N N . SER A 1 372 ? -17.391 -30.516 2.26 1 66.88 372 SER A N 1
ATOM 2973 C CA . SER A 1 372 ? -16.609 -29.406 2.781 1 66.88 372 SER A CA 1
ATOM 2974 C C . SER A 1 372 ? -17.438 -28.531 3.707 1 66.88 372 SER A C 1
ATOM 2976 O O . SER A 1 372 ? -18.672 -28.453 3.57 1 66.88 372 SER A O 1
ATOM 2978 N N . GLY A 1 373 ? -17.188 -28.391 5 1 63.69 373 GLY A N 1
ATOM 2979 C CA . GLY A 1 373 ? -17.828 -27.547 5.992 1 63.69 373 GLY A CA 1
ATOM 2980 C C . GLY A 1 373 ? -18.141 -26.156 5.477 1 63.69 373 GLY A C 1
ATOM 2981 O O . GLY A 1 373 ? -18.406 -25.234 6.262 1 63.69 373 GLY A O 1
ATOM 2982 N N . GLY A 1 374 ? -18.172 -25.859 4.035 1 71.25 374 GLY A N 1
ATOM 2983 C CA . GLY A 1 374 ? -18.547 -24.562 3.525 1 71.25 374 GLY A CA 1
ATOM 2984 C C . GLY A 1 374 ? -17.359 -23.719 3.078 1 71.25 374 GLY A C 1
ATOM 2985 O O . GLY A 1 374 ? -16.219 -24.172 3.166 1 71.25 374 GLY A O 1
ATOM 2986 N N . PRO A 1 375 ? -17.641 -22.5 2.52 1 78.44 375 PRO A N 1
ATOM 2987 C CA . PRO A 1 375 ? -16.578 -21.609 2.055 1 78.44 375 PRO A CA 1
ATOM 2988 C C . PRO A 1 375 ? -15.727 -21.047 3.197 1 78.44 375 PRO A C 1
ATOM 2990 O O . PRO A 1 375 ? -16.234 -20.797 4.289 1 78.44 375 PRO A O 1
ATOM 2993 N N . VAL A 1 376 ? -14.461 -20.969 2.971 1 83.38 376 VAL A N 1
ATOM 2994 C CA . VAL A 1 376 ? -13.516 -20.516 3.986 1 83.38 376 VAL A CA 1
ATOM 2995 C C . VAL A 1 376 ? -13.031 -19.109 3.65 1 83.38 376 VAL A C 1
ATOM 2997 O O . VAL A 1 376 ? -12.688 -18.812 2.502 1 83.38 376 VAL A O 1
ATOM 3000 N N . LEU A 1 377 ? -13.078 -18.266 4.676 1 88.75 377 LEU A N 1
ATOM 3001 C CA . LEU A 1 377 ? -12.531 -16.922 4.512 1 88.75 377 LEU A CA 1
ATOM 3002 C C . LEU A 1 377 ? -11.016 -16.969 4.391 1 88.75 377 LEU A C 1
ATOM 3004 O O . LEU A 1 377 ? -10.352 -17.734 5.082 1 88.75 377 LEU A O 1
ATOM 3008 N N . PHE A 1 378 ? -10.5 -16.234 3.557 1 92 378 PHE A N 1
ATOM 3009 C CA . PHE A 1 378 ? -9.055 -16.172 3.346 1 92 378 PHE A CA 1
ATOM 3010 C C . PHE A 1 378 ? -8.328 -15.867 4.652 1 92 378 PHE A C 1
ATOM 3012 O O . PHE A 1 378 ? -7.324 -16.5 4.973 1 92 378 PHE A O 1
ATOM 3019 N N . ARG A 1 379 ? -8.789 -14.867 5.363 1 90.88 379 ARG A N 1
ATOM 3020 C CA . ARG A 1 379 ? -8.148 -14.461 6.613 1 90.88 379 ARG A CA 1
ATOM 3021 C C . ARG A 1 379 ? -8.094 -15.625 7.598 1 90.88 379 ARG A C 1
ATOM 3023 O O . ARG A 1 379 ? -7.113 -15.789 8.32 1 90.88 379 ARG A O 1
ATOM 3030 N N . GLU A 1 380 ? -9.148 -16.375 7.582 1 88.81 380 GLU A N 1
ATOM 3031 C CA . GLU A 1 380 ? -9.203 -17.531 8.461 1 88.81 380 GLU A CA 1
ATOM 3032 C C . GLU A 1 380 ? -8.195 -18.609 8.023 1 88.81 380 GLU A C 1
ATOM 3034 O O . GLU A 1 380 ? -7.48 -19.172 8.852 1 88.81 380 GLU A O 1
ATOM 3039 N N . ALA A 1 381 ? -8.18 -18.859 6.75 1 88.62 381 ALA A N 1
ATOM 3040 C CA . ALA A 1 381 ? -7.266 -19.859 6.207 1 88.62 381 ALA A CA 1
ATOM 3041 C C . ALA A 1 381 ? -5.812 -19.453 6.445 1 88.62 381 ALA A C 1
ATOM 3043 O O . ALA A 1 381 ? -4.98 -20.297 6.789 1 88.62 381 ALA A O 1
ATOM 3044 N N . LEU A 1 382 ? -5.52 -18.203 6.242 1 90.31 382 LEU A N 1
ATOM 3045 C CA . LEU A 1 382 ? -4.156 -17.719 6.426 1 90.31 382 LEU A CA 1
ATOM 3046 C C . LEU A 1 382 ? -3.74 -17.797 7.891 1 90.31 382 LEU A C 1
ATOM 3048 O O . LEU A 1 382 ? -2.604 -18.156 8.195 1 90.31 382 LEU A O 1
ATOM 3052 N N . TYR A 1 383 ? -4.664 -17.391 8.773 1 90.5 383 TYR A N 1
ATOM 3053 C CA . TYR A 1 383 ? -4.379 -17.5 10.203 1 90.5 383 TYR A CA 1
ATOM 3054 C C . TYR A 1 383 ? -4.102 -18.938 10.602 1 90.5 383 TYR A C 1
ATOM 3056 O O . TYR A 1 383 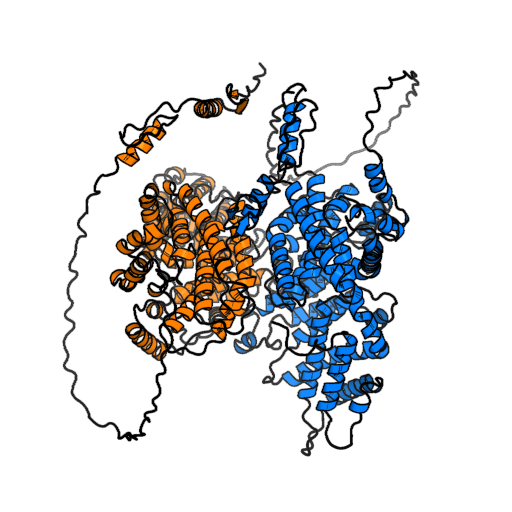? -3.17 -19.203 11.359 1 90.5 383 TYR A O 1
ATOM 3064 N N . GLN A 1 384 ? -4.852 -19.781 10.102 1 87.25 384 GLN A N 1
ATOM 3065 C CA . GLN A 1 384 ? -4.691 -21.203 10.43 1 87.25 384 GLN A CA 1
ATOM 3066 C C . GLN A 1 384 ? -3.375 -21.75 9.883 1 87.25 384 GLN A C 1
ATOM 3068 O O . GLN A 1 384 ? -2.73 -22.578 10.523 1 87.25 384 GLN A O 1
ATOM 3073 N N . LEU A 1 385 ? -3.023 -21.328 8.781 1 86.94 385 LEU A N 1
ATOM 3074 C CA . LEU A 1 385 ? -1.747 -21.734 8.203 1 86.94 385 LEU A CA 1
ATOM 3075 C C . LEU A 1 385 ? -0.585 -21.281 9.078 1 86.94 385 LEU A C 1
ATOM 3077 O O . LEU A 1 385 ? 0.391 -22 9.258 1 86.94 385 LEU A O 1
ATOM 3081 N N . MET A 1 386 ? -0.682 -20.141 9.672 1 85.44 386 MET A N 1
ATOM 3082 C CA . MET A 1 386 ? 0.428 -19.547 10.414 1 85.44 386 MET A CA 1
ATOM 3083 C C . MET A 1 386 ? 0.425 -20.031 11.867 1 85.44 386 MET A C 1
ATOM 3085 O O . MET A 1 386 ? 1.471 -20.047 12.516 1 85.44 386 MET A O 1
ATOM 3089 N N . SER A 1 387 ? -0.702 -20.297 12.531 1 79 387 SER A N 1
ATOM 3090 C CA . SER A 1 387 ? -0.796 -20.75 13.914 1 79 387 SER A CA 1
ATOM 3091 C C . SER A 1 387 ? -0.702 -22.266 14 1 79 387 SER A C 1
ATOM 3093 O O . SER A 1 387 ? -0.532 -22.828 15.094 1 79 387 SER A O 1
ATOM 3095 N N . ALA A 1 388 ? -0.454 -22.922 13.062 1 63.44 388 ALA A N 1
ATOM 3096 C CA . ALA A 1 388 ? -0.477 -24.375 12.977 1 63.44 388 ALA A CA 1
ATOM 3097 C C . ALA A 1 388 ? -1.626 -24.953 13.797 1 63.44 388 ALA A C 1
ATOM 3099 O O . ALA A 1 388 ? -1.49 -26.016 14.398 1 63.44 388 ALA A O 1
ATOM 3100 N N . ASP A 1 389 ? -2.531 -24.047 14.359 1 56 389 ASP A N 1
ATOM 3101 C CA . ASP A 1 389 ? -3.699 -24.609 15.039 1 56 389 ASP A CA 1
ATOM 3102 C C . ASP A 1 389 ? -4.445 -25.578 14.141 1 56 389 ASP A C 1
ATOM 3104 O O . ASP A 1 389 ? -4.402 -25.469 12.914 1 56 389 ASP A O 1
ATOM 3108 N N . ARG A 1 390 ? -4.703 -26.828 14.773 1 50.22 390 ARG A N 1
ATOM 3109 C CA . ARG A 1 390 ? -5.398 -27.875 14.031 1 50.22 390 ARG A CA 1
ATOM 3110 C C . ARG A 1 390 ? -6.453 -27.281 13.102 1 50.22 390 ARG A C 1
ATOM 3112 O O . ARG A 1 390 ? -7.375 -26.594 13.555 1 50.22 390 ARG A O 1
ATOM 3119 N N . MET A 1 391 ? -5.996 -26.734 12.078 1 49.16 391 MET A N 1
ATOM 3120 C CA . MET A 1 391 ? -6.906 -26.297 11.023 1 49.16 391 MET A CA 1
ATOM 3121 C C . MET A 1 391 ? -8.18 -27.141 11.023 1 49.16 391 MET A C 1
ATOM 3123 O O . MET A 1 391 ? -8.117 -28.375 11.117 1 49.16 391 MET A O 1
ATOM 3127 N N . ARG A 1 392 ? -9.164 -26.766 11.578 1 45.25 392 ARG A N 1
ATOM 3128 C CA . ARG A 1 392 ? -10.281 -27.484 10.984 1 45.25 392 ARG A CA 1
ATOM 3129 C C . ARG A 1 392 ? -9.953 -27.938 9.562 1 45.25 392 ARG A C 1
ATOM 3131 O O . ARG A 1 392 ? -9.117 -27.312 8.898 1 45.25 392 ARG A O 1
ATOM 3138 N N . GLN A 1 393 ? -10.305 -29.125 9.211 1 44.34 393 GLN A N 1
ATOM 3139 C CA . GLN A 1 393 ? -10.094 -29.766 7.914 1 44.34 393 GLN A CA 1
ATOM 3140 C C . GLN A 1 393 ? -10.078 -28.734 6.789 1 44.34 393 GLN A C 1
ATOM 3142 O O . GLN A 1 393 ? -11.117 -28.188 6.414 1 44.34 393 GLN A O 1
ATOM 3147 N N . LEU A 1 394 ? -9.43 -27.594 6.961 1 47.5 394 LEU A N 1
ATOM 3148 C CA . LEU A 1 394 ? -9.242 -27.078 5.605 1 47.5 394 LEU A CA 1
ATOM 3149 C C . LEU A 1 394 ? -9.305 -28.219 4.586 1 47.5 394 LEU A C 1
ATOM 3151 O O . LEU A 1 394 ? -8.469 -29.125 4.602 1 47.5 394 LEU A O 1
ATOM 3155 N N . ILE A 1 395 ? -10.445 -28.922 4.684 1 42.44 395 ILE A N 1
ATOM 3156 C CA . ILE A 1 395 ? -10.641 -29.969 3.689 1 42.44 395 ILE A CA 1
ATOM 3157 C C . ILE A 1 395 ? -9.875 -29.609 2.416 1 42.44 395 ILE A C 1
ATOM 3159 O O . ILE A 1 395 ? -10.25 -28.703 1.685 1 42.44 395 ILE A O 1
ATOM 3163 N N . VAL A 1 396 ? -8.586 -29.438 2.658 1 45.41 396 VAL A N 1
ATOM 3164 C CA . VAL A 1 396 ? -7.719 -29.438 1.484 1 45.41 396 VAL A CA 1
ATOM 3165 C C . VAL A 1 396 ? -8.25 -30.422 0.452 1 45.41 396 VAL A C 1
ATOM 3167 O O . VAL A 1 396 ? -8.094 -31.641 0.608 1 45.41 396 VAL A O 1
ATOM 3170 N N . ASP A 1 397 ? -9.359 -30.469 0.315 1 42.44 397 ASP A N 1
ATOM 3171 C CA . ASP A 1 397 ? -9.453 -31.281 -0.895 1 42.44 397 ASP A CA 1
ATOM 3172 C C . ASP A 1 397 ? -8.258 -31.031 -1.812 1 42.44 397 ASP A C 1
ATOM 3174 O O . ASP A 1 397 ? -7.711 -29.938 -1.852 1 42.44 397 ASP A O 1
ATOM 3178 N N . GLU A 1 398 ? -7.445 -32.031 -2 1 43 398 GLU A N 1
ATOM 3179 C CA . GLU A 1 398 ? -6.418 -32.156 -3.023 1 43 398 GLU A CA 1
ATOM 3180 C C . GLU A 1 398 ? -6.531 -31.078 -4.082 1 43 398 GLU A C 1
ATOM 3182 O O . GLU A 1 398 ? -5.551 -30.75 -4.758 1 43 398 GLU A O 1
ATOM 3187 N N . THR A 1 399 ? -7.805 -30.797 -4.555 1 47.03 399 THR A N 1
ATOM 3188 C CA . THR A 1 399 ? -8.094 -30.281 -5.887 1 47.03 399 THR A CA 1
ATOM 3189 C C . THR A 1 399 ? -8.039 -28.75 -5.898 1 47.03 399 THR A C 1
ATOM 3191 O O . THR A 1 399 ? -8.273 -28.125 -6.934 1 47.03 399 THR A O 1
ATOM 3194 N N . ALA A 1 400 ? -7.664 -27.938 -4.715 1 63.5 400 ALA A N 1
ATOM 3195 C CA . ALA A 1 400 ? -7.918 -26.516 -4.98 1 63.5 400 ALA A CA 1
ATOM 3196 C C . ALA A 1 400 ? -6.613 -25.766 -5.258 1 63.5 400 ALA A C 1
ATOM 3198 O O . ALA A 1 400 ? -6.078 -25.094 -4.375 1 63.5 400 ALA A O 1
ATOM 3199 N N . LYS A 1 401 ? -6.125 -26.094 -6.512 1 75.94 401 LYS A N 1
ATOM 3200 C CA . LYS A 1 401 ? -4.867 -25.547 -7.02 1 75.94 401 LYS A CA 1
ATOM 3201 C C . LYS A 1 401 ? -4.832 -24.031 -6.887 1 75.94 401 LYS A C 1
ATOM 3203 O O . LYS A 1 401 ? -3.83 -23.469 -6.441 1 75.94 401 LYS A O 1
ATOM 3208 N N . TYR A 1 402 ? -5.957 -23.484 -7.078 1 88.62 402 TYR A N 1
ATOM 3209 C CA . TYR A 1 402 ? -5.945 -22.031 -7.078 1 88.62 402 TYR A CA 1
ATOM 3210 C C . TYR A 1 402 ? -5.855 -21.484 -5.656 1 88.62 402 TYR A C 1
ATOM 3212 O O . TYR A 1 402 ? -5.164 -20.5 -5.41 1 88.62 402 TYR A O 1
ATOM 3220 N N . SER A 1 403 ? -6.469 -22.156 -4.672 1 88.94 403 SER A N 1
ATOM 3221 C CA . SER A 1 403 ? -6.422 -21.719 -3.283 1 88.94 403 SER A CA 1
ATOM 3222 C C . SER A 1 403 ? -5.016 -21.828 -2.709 1 88.94 403 SER A C 1
ATOM 3224 O O . SER A 1 403 ? -4.602 -21.016 -1.89 1 88.94 403 SER A O 1
ATOM 3226 N N . SER A 1 404 ? -4.285 -22.906 -3.129 1 90.06 404 SER A N 1
ATOM 3227 C CA . SER A 1 404 ? -2.91 -23.062 -2.668 1 90.06 404 SER A CA 1
ATOM 3228 C C . SER A 1 404 ? -2.041 -21.891 -3.1 1 90.06 404 SER A C 1
ATOM 3230 O O . SER A 1 404 ? -1.198 -21.406 -2.334 1 90.06 404 SER A O 1
ATOM 3232 N N . HIS A 1 405 ? -2.289 -21.453 -4.352 1 92.75 405 HIS A N 1
ATOM 3233 C CA . HIS A 1 405 ? -1.535 -20.328 -4.879 1 92.75 405 HIS A CA 1
ATOM 3234 C C . HIS A 1 405 ? -1.863 -19.047 -4.121 1 92.75 405 HIS A C 1
ATOM 3236 O O . HIS A 1 405 ? -0.965 -18.266 -3.791 1 92.75 405 HIS A O 1
ATOM 3242 N N . ILE A 1 406 ? -3.127 -18.859 -3.846 1 93.69 406 ILE A N 1
ATOM 3243 C CA . ILE A 1 406 ? -3.566 -17.672 -3.117 1 93.69 406 ILE A CA 1
ATOM 3244 C C . ILE A 1 406 ? -2.939 -17.656 -1.726 1 93.69 406 ILE A C 1
ATOM 3246 O O . ILE A 1 406 ? -2.459 -16.609 -1.265 1 93.69 406 ILE A O 1
ATOM 3250 N N . LEU A 1 407 ? -2.875 -18.75 -1.108 1 92.88 407 LEU A N 1
ATOM 3251 C CA . LEU A 1 407 ? -2.383 -18.828 0.263 1 92.88 407 LEU A CA 1
ATOM 3252 C C . LEU A 1 407 ? -0.879 -18.578 0.318 1 92.88 407 LEU A C 1
ATOM 3254 O O . LEU A 1 407 ? -0.389 -17.922 1.24 1 92.88 407 LEU A O 1
ATOM 3258 N N . ILE A 1 408 ? -0.114 -19.141 -0.663 1 95.31 408 ILE A N 1
ATOM 3259 C CA . ILE A 1 408 ? 1.324 -18.891 -0.63 1 95.31 408 ILE A CA 1
ATOM 3260 C C . ILE A 1 408 ? 1.604 -17.422 -0.916 1 95.31 408 ILE A C 1
ATOM 3262 O O . ILE A 1 408 ? 2.551 -16.844 -0.373 1 95.31 408 ILE A O 1
ATOM 3266 N N . CYS A 1 409 ? 0.791 -16.828 -1.8 1 95.62 409 CYS A N 1
ATOM 3267 C CA . CYS A 1 409 ? 0.902 -15.391 -2.006 1 95.62 409 CYS A CA 1
ATOM 3268 C C . CYS A 1 409 ? 0.545 -14.625 -0.735 1 95.62 409 CYS A C 1
ATOM 3270 O O . CYS A 1 409 ? 1.15 -13.594 -0.432 1 95.62 409 CYS A O 1
ATOM 3272 N N . GLY A 1 410 ? -0.487 -15.156 0.008 1 95 410 GLY A N 1
ATOM 3273 C CA . GLY A 1 410 ? -0.83 -14.57 1.294 1 95 410 GLY A CA 1
ATOM 3274 C C . GLY A 1 410 ? 0.309 -14.617 2.295 1 95 410 GLY A C 1
ATOM 3275 O O . GLY A 1 410 ? 0.529 -13.664 3.041 1 95 410 GLY A O 1
ATOM 3276 N N . VAL A 1 411 ? 1.047 -15.688 2.279 1 95.94 411 VAL A N 1
ATOM 3277 C CA . VAL A 1 411 ? 2.195 -15.828 3.168 1 95.94 411 VAL A CA 1
ATOM 3278 C C . VAL A 1 411 ? 3.287 -14.836 2.764 1 95.94 411 VAL A C 1
ATOM 3280 O O . VAL A 1 411 ? 3.916 -14.211 3.621 1 95.94 411 VAL A O 1
ATOM 3283 N N . LEU A 1 412 ? 3.49 -14.75 1.437 1 96.5 412 LEU A N 1
ATOM 3284 C CA . LEU A 1 412 ? 4.469 -13.781 0.945 1 96.5 412 LEU A CA 1
ATOM 3285 C C . LEU A 1 412 ? 4.082 -12.359 1.348 1 96.5 412 LEU A C 1
ATOM 3287 O O . LEU A 1 412 ? 4.934 -11.578 1.774 1 96.5 412 LEU A O 1
ATOM 3291 N N . ASP A 1 413 ? 2.824 -12.062 1.207 1 95.19 413 ASP A N 1
ATOM 3292 C CA . ASP A 1 413 ? 2.311 -10.742 1.566 1 95.19 413 ASP A CA 1
ATOM 3293 C C . ASP A 1 413 ? 2.52 -10.461 3.051 1 95.19 413 ASP A C 1
ATOM 3295 O O . ASP A 1 413 ? 2.943 -9.359 3.424 1 95.19 413 ASP A O 1
ATOM 3299 N N . ASN A 1 414 ? 2.221 -11.43 3.863 1 94.44 414 ASN A N 1
ATOM 3300 C CA . ASN A 1 414 ? 2.404 -11.297 5.305 1 94.44 414 ASN A CA 1
ATOM 3301 C C . ASN A 1 414 ? 3.879 -11.148 5.668 1 94.44 414 ASN A C 1
ATOM 3303 O O . ASN A 1 414 ? 4.223 -10.406 6.59 1 94.44 414 ASN A O 1
ATOM 3307 N N . TYR A 1 415 ? 4.738 -11.93 5.027 1 95.56 415 TYR A N 1
ATOM 3308 C CA . TYR A 1 415 ? 6.176 -11.797 5.25 1 95.56 415 TYR A CA 1
ATOM 3309 C C . TYR A 1 415 ? 6.652 -10.391 4.922 1 95.56 415 TYR A C 1
ATOM 3311 O O . TYR A 1 415 ? 7.336 -9.75 5.727 1 95.56 415 TYR A O 1
ATOM 3319 N N . GLN A 1 416 ? 6.207 -9.938 3.748 1 93.19 416 GLN A N 1
ATOM 3320 C CA . GLN A 1 416 ? 6.633 -8.625 3.271 1 93.19 416 GLN A CA 1
ATOM 3321 C C . GLN A 1 416 ? 6.188 -7.52 4.227 1 93.19 416 GLN A C 1
ATOM 3323 O O . GLN A 1 416 ? 6.945 -6.586 4.5 1 93.19 416 GLN A O 1
ATOM 3328 N N . THR A 1 417 ? 5.051 -7.582 4.727 1 92.31 417 THR A N 1
ATOM 3329 C CA . THR A 1 417 ? 4.5 -6.574 5.629 1 92.31 417 THR A CA 1
ATOM 3330 C C . THR A 1 417 ? 5.133 -6.684 7.012 1 92.31 417 THR A C 1
ATOM 3332 O O . THR A 1 417 ? 5.461 -5.672 7.633 1 92.31 417 THR A O 1
ATOM 3335 N N . SER A 1 418 ? 5.359 -7.867 7.48 1 94.44 418 SER A N 1
ATOM 3336 C CA . SER A 1 418 ? 5.848 -8.109 8.836 1 94.44 418 SER A CA 1
ATOM 3337 C C . SER A 1 418 ? 7.27 -7.582 9.008 1 94.44 418 SER A C 1
ATOM 3339 O O . SER A 1 418 ? 7.641 -7.133 10.094 1 94.44 418 SER A O 1
ATOM 3341 N N . ILE A 1 419 ? 8.023 -7.613 7.965 1 94 419 ILE A N 1
ATOM 3342 C CA . ILE A 1 419 ? 9.43 -7.242 8.102 1 94 419 ILE A CA 1
ATOM 3343 C C . ILE A 1 419 ? 9.562 -5.719 8.133 1 94 419 ILE A C 1
ATOM 3345 O O . ILE A 1 419 ? 10.617 -5.191 8.492 1 94 419 ILE A O 1
ATOM 3349 N N . THR A 1 420 ? 8.484 -4.984 7.797 1 91.56 420 THR A N 1
ATOM 3350 C CA . THR A 1 420 ? 8.539 -3.525 7.812 1 91.56 420 THR A CA 1
ATOM 3351 C C . THR A 1 420 ? 8.203 -2.988 9.203 1 91.56 420 THR A C 1
ATOM 3353 O O . THR A 1 420 ? 8.375 -1.797 9.469 1 91.56 420 THR A O 1
ATOM 3356 N N . ILE A 1 421 ? 7.738 -3.812 10.117 1 92.5 421 ILE A N 1
ATOM 3357 C CA . ILE A 1 421 ? 7.332 -3.4 11.453 1 92.5 421 ILE A CA 1
ATOM 3358 C C . ILE A 1 421 ? 8.531 -3.469 12.398 1 92.5 421 ILE A C 1
ATOM 3360 O O . ILE A 1 421 ? 9.078 -4.547 12.641 1 92.5 421 ILE A O 1
ATOM 3364 N N . PRO A 1 422 ? 8.898 -2.363 12.969 1 90.81 422 PRO A N 1
ATOM 3365 C CA . PRO A 1 422 ? 10.102 -2.336 13.805 1 90.81 422 PRO A CA 1
ATOM 3366 C C . PRO A 1 422 ? 10.008 -3.279 15 1 90.81 422 PRO A C 1
ATOM 3368 O O . PRO A 1 422 ? 10.969 -4 15.297 1 90.81 422 PRO A O 1
ATOM 3371 N N . CYS A 1 423 ? 8.875 -3.408 15.602 1 88.94 423 CYS A N 1
ATOM 3372 C CA . CYS A 1 423 ? 8.727 -4.133 16.859 1 88.94 423 CYS A CA 1
ATOM 3373 C C . CYS A 1 423 ? 8.711 -5.641 16.625 1 88.94 423 CYS A C 1
ATOM 3375 O O . CYS A 1 423 ? 8.734 -6.422 17.578 1 88.94 423 CYS A O 1
ATOM 3377 N N . ASN A 1 424 ? 8.766 -6.012 15.383 1 93.06 424 ASN A N 1
ATOM 3378 C CA . ASN A 1 424 ? 8.883 -7.434 15.078 1 93.06 424 ASN A CA 1
ATOM 3379 C C . ASN A 1 424 ? 10.336 -7.902 15.156 1 93.06 424 ASN A C 1
ATOM 3381 O O . ASN A 1 424 ? 10.609 -9.094 15.023 1 93.06 424 ASN A O 1
ATOM 3385 N N . PHE A 1 425 ? 11.25 -6.98 15.414 1 92.62 425 PHE A N 1
ATOM 3386 C CA . PHE A 1 425 ? 12.656 -7.312 15.602 1 92.62 425 PHE A CA 1
ATOM 3387 C C . PHE A 1 425 ? 13.102 -7.004 17.031 1 92.62 425 PHE A C 1
ATOM 3389 O O . PHE A 1 425 ? 12.664 -6.016 17.609 1 92.62 425 PHE A O 1
ATOM 3396 N N . ALA A 1 426 ? 13.961 -7.766 17.547 1 89.56 426 ALA A N 1
ATOM 3397 C CA . ALA A 1 426 ? 14.375 -7.672 18.938 1 89.56 426 ALA A CA 1
ATOM 3398 C C . ALA A 1 426 ? 15.289 -6.473 19.156 1 89.56 426 ALA A C 1
ATOM 3400 O O . ALA A 1 426 ? 15.289 -5.875 20.25 1 89.56 426 ALA A O 1
ATOM 3401 N N . THR A 1 427 ? 16.125 -6.168 18.156 1 90.56 427 THR A N 1
ATOM 3402 C CA . THR A 1 427 ? 17.062 -5.066 18.281 1 90.56 427 THR A CA 1
ATOM 3403 C C . THR A 1 427 ? 17 -4.16 17.062 1 90.56 427 THR A C 1
ATOM 3405 O O . THR A 1 427 ? 16.516 -4.57 16 1 90.56 427 THR A O 1
ATOM 3408 N N . LEU A 1 428 ? 17.484 -2.971 17.25 1 90.06 428 LEU A N 1
ATOM 3409 C CA . LEU A 1 428 ? 17.516 -2.008 16.141 1 90.06 428 LEU A CA 1
ATOM 3410 C C . LEU A 1 428 ? 18.406 -2.506 15.016 1 90.06 428 LEU A C 1
ATOM 3412 O O . LEU A 1 428 ? 18.047 -2.389 13.844 1 90.06 428 LEU A O 1
ATOM 3416 N N . ASP A 1 429 ? 19.547 -3.074 15.344 1 90.81 429 ASP A N 1
ATOM 3417 C CA . ASP A 1 429 ? 20.469 -3.576 14.328 1 90.81 429 ASP A CA 1
ATOM 3418 C C . ASP A 1 429 ? 19.828 -4.691 13.5 1 90.81 429 ASP A C 1
ATOM 3420 O O . ASP A 1 429 ? 19.984 -4.746 12.281 1 90.81 429 ASP A O 1
ATOM 3424 N N . ALA A 1 430 ? 19.125 -5.539 14.242 1 93 430 ALA A N 1
ATOM 3425 C CA . ALA A 1 430 ? 18.438 -6.633 13.547 1 93 430 ALA A CA 1
ATOM 3426 C C . ALA A 1 430 ? 17.375 -6.098 12.594 1 93 430 ALA A C 1
ATOM 3428 O O . ALA A 1 430 ? 17.188 -6.637 11.5 1 93 430 ALA A O 1
ATOM 3429 N N . TYR A 1 431 ? 16.688 -5.023 13.055 1 92.81 431 TYR A N 1
ATOM 3430 C CA . TYR A 1 431 ? 15.656 -4.402 12.227 1 92.81 431 TYR A CA 1
ATOM 3431 C C . TYR A 1 431 ? 16.266 -3.77 10.984 1 92.81 431 TYR A C 1
ATOM 3433 O O . TYR A 1 431 ? 15.773 -3.959 9.867 1 92.81 431 TYR A O 1
ATOM 3441 N N . MET A 1 432 ? 17.406 -3.08 11.133 1 91.25 432 MET A N 1
ATOM 3442 C CA . MET A 1 432 ? 18.031 -2.348 10.039 1 91.25 432 MET A CA 1
ATOM 3443 C C . MET A 1 432 ? 18.656 -3.309 9.031 1 91.25 432 MET A C 1
ATOM 3445 O O . MET A 1 432 ? 18.672 -3.033 7.832 1 91.25 432 MET A O 1
ATOM 3449 N N . GLU A 1 433 ? 19.109 -4.465 9.484 1 91.75 433 GLU A N 1
ATOM 3450 C CA . GLU A 1 433 ? 19.781 -5.418 8.617 1 91.75 433 GLU A CA 1
ATOM 3451 C C . GLU A 1 433 ? 18.859 -6.551 8.203 1 91.75 433 GLU A C 1
ATOM 3453 O O . GLU A 1 433 ? 19.25 -7.441 7.445 1 91.75 433 GLU A O 1
ATOM 3458 N N . LEU A 1 434 ? 17.641 -6.535 8.672 1 92.88 434 LEU A N 1
ATOM 3459 C CA . LEU A 1 434 ? 16.656 -7.582 8.391 1 92.88 434 LEU A CA 1
ATOM 3460 C C . LEU A 1 434 ? 17.203 -8.953 8.789 1 92.88 434 LEU A C 1
ATOM 3462 O O . LEU A 1 434 ? 17.188 -9.883 7.977 1 92.88 434 LEU A O 1
ATOM 3466 N N . ASP A 1 435 ? 17.75 -8.992 10 1 93.94 435 ASP A N 1
ATOM 3467 C CA . ASP A 1 435 ? 18.25 -10.234 10.57 1 93.94 435 ASP A CA 1
ATOM 3468 C C . ASP A 1 435 ? 17.109 -11.141 11.016 1 93.94 435 ASP A C 1
ATOM 3470 O O . ASP A 1 435 ? 16.5 -10.906 12.062 1 93.94 435 ASP A O 1
ATOM 3474 N N . MET A 1 436 ? 16.922 -12.211 10.297 1 94.75 436 MET A N 1
ATOM 3475 C CA . MET A 1 436 ? 15.781 -13.086 10.539 1 94.75 436 MET A CA 1
ATOM 3476 C C . MET A 1 436 ? 16 -13.945 11.781 1 94.75 436 MET A C 1
ATOM 3478 O O . MET A 1 436 ? 15.062 -14.531 12.312 1 94.75 436 MET A O 1
ATOM 3482 N N . SER A 1 437 ? 17.266 -14.031 12.273 1 92.38 437 SER A N 1
ATOM 3483 C CA . SER A 1 437 ? 17.531 -14.758 13.508 1 92.38 437 SER A CA 1
ATOM 3484 C C . SER A 1 437 ? 16.922 -14.047 14.711 1 92.38 437 SER A C 1
ATOM 3486 O O . SER A 1 437 ? 16.703 -14.664 15.758 1 92.38 437 SER A O 1
ATOM 3488 N N . ARG A 1 438 ? 16.641 -12.805 14.555 1 93.38 438 ARG A N 1
ATOM 3489 C CA . ARG A 1 438 ? 16.062 -12.008 15.633 1 93.38 438 ARG A CA 1
ATOM 3490 C C . ARG A 1 438 ? 14.68 -11.492 15.258 1 93.38 438 ARG A C 1
ATOM 3492 O O . ARG A 1 438 ? 14.219 -10.484 15.797 1 93.38 438 ARG A O 1
ATOM 3499 N N . PHE A 1 439 ? 14.102 -12.117 14.242 1 94.56 439 PHE A N 1
ATOM 3500 C CA . PHE A 1 439 ? 12.75 -11.789 13.805 1 94.56 439 PHE A CA 1
ATOM 3501 C C . PHE A 1 439 ? 11.719 -12.555 14.617 1 94.56 439 PHE A C 1
ATOM 3503 O O . PHE A 1 439 ? 11.711 -13.789 14.617 1 94.56 439 PHE A O 1
ATOM 3510 N N . ARG A 1 440 ? 10.773 -11.891 15.328 1 92.19 440 ARG A N 1
ATOM 3511 C CA . ARG A 1 440 ? 9.875 -12.469 16.328 1 92.19 440 ARG A CA 1
ATOM 3512 C C . ARG A 1 440 ? 8.875 -13.414 15.672 1 92.19 440 ARG A C 1
ATOM 3514 O O . ARG A 1 440 ? 8.43 -14.375 16.297 1 92.19 440 ARG A O 1
ATOM 3521 N N . LEU A 1 441 ? 8.539 -13.148 14.406 1 92.75 441 LEU A N 1
ATOM 3522 C CA . LEU A 1 441 ? 7.496 -13.938 13.75 1 92.75 441 LEU A CA 1
ATOM 3523 C C . LEU A 1 441 ? 8.109 -15.016 12.867 1 92.75 441 LEU A C 1
ATOM 3525 O O . LEU A 1 441 ? 7.418 -15.594 12.023 1 92.75 441 LEU A O 1
ATOM 3529 N N . ARG A 1 442 ? 9.367 -15.273 12.961 1 93.62 442 ARG A N 1
ATOM 3530 C CA . ARG A 1 442 ? 10.055 -16.219 12.094 1 93.62 442 ARG A CA 1
ATOM 3531 C C . ARG A 1 442 ? 9.469 -17.625 12.242 1 93.62 442 ARG A C 1
ATOM 3533 O O . ARG A 1 442 ? 9.227 -18.312 11.25 1 93.62 442 ARG A O 1
ATOM 3540 N N . ASP A 1 443 ? 9.234 -18.047 13.508 1 91.88 443 ASP A N 1
ATOM 3541 C CA . ASP A 1 443 ? 8.695 -19.391 13.75 1 91.88 443 ASP A CA 1
ATOM 3542 C C . ASP A 1 443 ? 7.301 -19.531 13.148 1 91.88 443 ASP A C 1
ATOM 3544 O O . ASP A 1 443 ? 6.949 -20.594 12.641 1 91.88 443 ASP A O 1
ATOM 3548 N N . ASP A 1 444 ? 6.496 -18.5 13.297 1 92 444 ASP A N 1
ATOM 3549 C CA . ASP A 1 444 ? 5.168 -18.516 12.688 1 92 444 ASP A CA 1
ATOM 3550 C C . ASP A 1 444 ? 5.262 -18.641 11.172 1 92 444 ASP A C 1
ATOM 3552 O O . ASP A 1 444 ? 4.488 -19.391 10.555 1 92 444 ASP A O 1
ATOM 3556 N N . LEU A 1 445 ? 6.188 -17.938 10.562 1 94 445 LEU A N 1
ATOM 3557 C CA . LEU A 1 445 ? 6.41 -18 9.117 1 94 445 LEU A CA 1
ATOM 3558 C C . LEU A 1 445 ? 6.84 -19.391 8.695 1 94 445 LEU A C 1
ATOM 3560 O O . LEU A 1 445 ? 6.301 -19.953 7.738 1 94 445 LEU A O 1
ATOM 3564 N N . MET A 1 446 ? 7.785 -20 9.469 1 93.75 446 MET A N 1
ATOM 3565 C CA . MET A 1 446 ? 8.297 -21.328 9.148 1 93.75 446 MET A CA 1
ATOM 3566 C C . MET A 1 446 ? 7.203 -22.375 9.328 1 93.75 446 MET A C 1
ATOM 3568 O O . MET A 1 446 ? 7.117 -23.328 8.539 1 93.75 446 MET A O 1
ATOM 3572 N N . ARG A 1 447 ? 6.426 -22.188 10.297 1 91.94 447 ARG A N 1
ATOM 3573 C CA . ARG A 1 447 ? 5.297 -23.094 10.508 1 91.94 447 ARG A CA 1
ATOM 3574 C C . ARG A 1 447 ? 4.32 -23.016 9.336 1 91.94 447 ARG A C 1
ATOM 3576 O O . ARG A 1 447 ? 3.824 -24.047 8.875 1 91.94 447 ARG A O 1
ATOM 3583 N N . ALA A 1 448 ? 3.996 -21.812 8.914 1 93.12 448 ALA A N 1
ATOM 3584 C CA . ALA A 1 448 ? 3.1 -21.641 7.777 1 93.12 448 ALA A CA 1
ATOM 3585 C C . ALA A 1 448 ? 3.645 -22.344 6.535 1 93.12 448 ALA A C 1
ATOM 3587 O O . ALA A 1 448 ? 2.895 -22.984 5.797 1 93.12 448 ALA A O 1
ATOM 3588 N N . LEU A 1 449 ? 4.941 -22.219 6.324 1 94.38 449 LEU A N 1
ATOM 3589 C CA . LEU A 1 449 ? 5.574 -22.828 5.16 1 94.38 449 LEU A CA 1
ATOM 3590 C C . LEU A 1 449 ? 5.559 -24.359 5.266 1 94.38 449 LEU A C 1
ATOM 3592 O O . LEU A 1 449 ? 5.262 -25.047 4.289 1 94.38 449 LEU A O 1
ATOM 3596 N N . ARG A 1 450 ? 5.84 -24.844 6.438 1 92.06 450 ARG A N 1
ATOM 3597 C CA . ARG A 1 450 ? 5.82 -26.281 6.645 1 92.06 450 ARG A CA 1
ATOM 3598 C C . ARG A 1 450 ? 4.414 -26.844 6.438 1 92.06 450 ARG A C 1
ATOM 3600 O O . ARG A 1 450 ? 4.246 -27.891 5.82 1 92.06 450 ARG A O 1
ATOM 3607 N N . TYR A 1 451 ? 3.504 -26.141 6.973 1 89.88 451 TYR A N 1
ATOM 3608 C CA . TYR A 1 451 ? 2.123 -26.594 6.836 1 89.88 451 TYR A CA 1
ATOM 3609 C C . TYR A 1 451 ? 1.665 -26.516 5.387 1 89.88 451 TYR A C 1
ATOM 3611 O O . TYR A 1 451 ? 0.972 -27.422 4.898 1 89.88 451 TYR A O 1
ATOM 3619 N N . TRP A 1 452 ? 1.945 -25.453 4.688 1 91.31 452 TRP A N 1
ATOM 3620 C CA . TRP A 1 452 ? 1.611 -25.328 3.271 1 91.31 452 TRP A CA 1
ATOM 3621 C C . TRP A 1 452 ? 2.234 -26.469 2.467 1 91.31 452 TRP A C 1
ATOM 3623 O O . TRP A 1 452 ? 1.585 -27.047 1.594 1 91.31 452 TRP A O 1
ATOM 3633 N N . LYS A 1 453 ? 3.49 -26.781 2.738 1 90.25 453 LYS A N 1
ATOM 3634 C CA . LYS A 1 453 ? 4.188 -27.875 2.061 1 90.25 453 LYS A CA 1
ATOM 3635 C C . LYS A 1 453 ? 3.498 -29.203 2.311 1 90.25 453 LYS A C 1
ATOM 3637 O O . LYS A 1 453 ? 3.35 -30.016 1.393 1 90.25 453 LYS A O 1
ATOM 3642 N N . ALA A 1 454 ? 3.119 -29.406 3.52 1 87.75 454 ALA A N 1
ATOM 3643 C CA . ALA A 1 454 ? 2.455 -30.656 3.879 1 87.75 454 ALA A CA 1
ATOM 3644 C C . ALA A 1 454 ? 1.146 -30.828 3.113 1 87.75 454 ALA A C 1
ATOM 3646 O O . ALA A 1 454 ? 0.761 -31.938 2.762 1 87.75 454 ALA A O 1
ATOM 3647 N N . LEU A 1 455 ? 0.521 -29.734 2.812 1 83 455 LEU A N 1
ATOM 3648 C CA . LEU A 1 455 ? -0.798 -29.781 2.191 1 83 455 LEU A CA 1
ATOM 3649 C C . LEU A 1 455 ? -0.683 -29.812 0.671 1 83 455 LEU A C 1
ATOM 3651 O O . LEU A 1 455 ? -1.462 -30.5 0.001 1 83 455 LEU A O 1
ATOM 3655 N N . PHE A 1 456 ? 0.266 -29.094 0.128 1 84.62 456 PHE A N 1
ATOM 3656 C CA . PHE A 1 456 ? 0.129 -28.781 -1.291 1 84.62 456 PHE A CA 1
ATOM 3657 C C . PHE A 1 456 ? 1.39 -29.172 -2.053 1 84.62 456 PHE A C 1
ATOM 3659 O O . PHE A 1 456 ? 1.421 -29.109 -3.285 1 84.62 456 PHE A O 1
ATOM 3666 N N . TRP A 1 457 ? 2.406 -29.641 -1.438 1 88.06 457 TRP A N 1
ATOM 3667 C CA . TRP A 1 457 ? 3.691 -29.891 -2.08 1 88.06 457 TRP A CA 1
ATOM 3668 C C . TRP A 1 457 ? 3.586 -31.047 -3.066 1 88.06 457 TRP A C 1
ATOM 3670 O O . TRP A 1 457 ? 2.873 -32.031 -2.816 1 88.06 457 TRP A O 1
ATOM 3680 N N . HIS A 1 458 ? 4.199 -30.812 -4.172 1 85.75 458 HIS A N 1
ATOM 3681 C CA . HIS A 1 458 ? 4.41 -31.859 -5.168 1 85.75 458 HIS A CA 1
ATOM 3682 C C . HIS A 1 458 ? 5.875 -31.938 -5.578 1 85.75 458 HIS A C 1
ATOM 3684 O O . HIS A 1 458 ? 6.547 -30.922 -5.707 1 85.75 458 HIS A O 1
ATOM 3690 N N . ASP A 1 459 ? 6.359 -33.094 -5.801 1 85.12 459 ASP A N 1
ATOM 3691 C CA . ASP A 1 459 ? 7.762 -33.281 -6.148 1 85.12 459 ASP A CA 1
ATOM 3692 C C . ASP A 1 459 ? 8.117 -32.531 -7.438 1 85.12 459 ASP A C 1
ATOM 3694 O O . ASP A 1 459 ? 7.547 -32.812 -8.492 1 85.12 459 ASP A O 1
ATOM 3698 N N . PRO A 1 460 ? 9.031 -31.609 -7.301 1 86.12 460 PRO A N 1
ATOM 3699 C CA . PRO A 1 460 ? 9.398 -30.812 -8.477 1 86.12 460 PRO A CA 1
ATOM 3700 C C . PRO A 1 460 ? 9.922 -31.688 -9.625 1 86.12 460 PRO A C 1
ATOM 3702 O O . PRO A 1 460 ? 9.742 -31.328 -10.797 1 86.12 460 PRO A O 1
ATOM 3705 N N . HIS A 1 461 ? 10.578 -32.781 -9.328 1 84.94 461 HIS A N 1
ATOM 3706 C CA . HIS A 1 461 ? 11.07 -33.688 -10.375 1 84.94 461 HIS A CA 1
ATOM 3707 C C . HIS A 1 461 ? 9.93 -34.188 -11.242 1 84.94 461 HIS A C 1
ATOM 3709 O O . HIS A 1 461 ? 10.047 -34.25 -12.469 1 84.94 461 HIS A O 1
ATOM 3715 N N . GLU A 1 462 ? 8.883 -34.531 -10.648 1 84.06 462 GLU A N 1
ATOM 3716 C CA . GLU A 1 462 ? 7.723 -35.031 -11.375 1 84.06 462 GLU A CA 1
ATOM 3717 C C . GLU A 1 462 ? 7.062 -33.938 -12.195 1 84.06 462 GLU A C 1
ATOM 3719 O O . GLU A 1 462 ? 6.562 -34.188 -13.289 1 84.06 462 GLU A O 1
ATOM 3724 N N . LEU A 1 463 ? 7.082 -32.812 -11.664 1 84.12 463 LEU A N 1
ATOM 3725 C CA . LEU A 1 463 ? 6.438 -31.688 -12.336 1 84.12 463 LEU A CA 1
ATOM 3726 C C . LEU A 1 463 ? 7.195 -31.297 -13.602 1 84.12 463 LEU A C 1
ATOM 3728 O O . LEU A 1 463 ? 6.586 -31.016 -14.641 1 84.12 463 LEU A O 1
ATOM 3732 N N . TRP A 1 464 ? 8.453 -31.344 -13.586 1 81.19 464 TRP A N 1
ATOM 3733 C CA . TRP A 1 464 ? 9.266 -30.984 -14.75 1 81.19 464 TRP A CA 1
ATOM 3734 C C . TRP A 1 464 ? 9.211 -32.094 -15.805 1 81.19 464 TRP A C 1
ATOM 3736 O O . TRP A 1 464 ? 9.352 -31.812 -17 1 81.19 464 TRP A O 1
ATOM 3746 N N . HIS A 1 465 ? 8.977 -33.25 -15.289 1 77.44 465 HIS A N 1
ATOM 3747 C CA . HIS A 1 465 ? 8.961 -34.375 -16.203 1 77.44 465 HIS A CA 1
ATOM 3748 C C . HIS A 1 465 ? 7.637 -34.469 -16.953 1 77.44 465 HIS A C 1
ATOM 3750 O O . HIS A 1 465 ? 7.559 -35.062 -18.031 1 77.44 465 HIS A O 1
ATOM 3756 N N . SER A 1 466 ? 6.676 -33.812 -16.391 1 74.06 466 SER A N 1
ATOM 3757 C CA . SER A 1 466 ? 5.379 -33.812 -17.062 1 74.06 466 SER A CA 1
ATOM 3758 C C . SER A 1 466 ? 5.418 -33 -18.359 1 74.06 466 SER A C 1
ATOM 3760 O O . SER A 1 466 ? 6.234 -32.094 -18.5 1 74.06 466 SER A O 1
ATOM 3762 N N . LYS A 1 467 ? 4.672 -33.469 -19.297 1 64.25 467 LYS A N 1
ATOM 3763 C CA . LYS A 1 467 ? 4.602 -32.781 -20.594 1 64.25 467 LYS A CA 1
ATOM 3764 C C . LYS A 1 467 ? 4.129 -31.328 -20.406 1 64.25 467 LYS A C 1
ATOM 3766 O O . LYS A 1 467 ? 4.617 -30.422 -21.094 1 64.25 467 LYS A O 1
ATOM 3771 N N . HIS A 1 468 ? 3.232 -31.234 -19.5 1 64.81 468 HIS A N 1
ATOM 3772 C CA . HIS A 1 468 ? 2.736 -29.906 -19.203 1 64.81 468 HIS A CA 1
ATOM 3773 C C . HIS A 1 468 ? 2.895 -29.562 -17.734 1 64.81 468 HIS A C 1
ATOM 3775 O O . HIS A 1 468 ? 2.02 -29.891 -16.922 1 64.81 468 HIS A O 1
ATOM 3781 N N . PRO A 1 469 ? 4.113 -28.969 -17.578 1 58.19 469 PRO A N 1
ATOM 3782 C CA . PRO A 1 469 ? 4.336 -28.656 -16.172 1 58.19 469 PRO A CA 1
ATOM 3783 C C . PRO A 1 469 ? 3.252 -27.734 -15.586 1 58.19 469 PRO A C 1
ATOM 3785 O O . PRO A 1 469 ? 2.713 -26.891 -16.297 1 58.19 469 PRO A O 1
ATOM 3788 N N . ASP A 1 470 ? 2.83 -28.109 -14.406 1 64.44 470 ASP A N 1
ATOM 3789 C CA . ASP A 1 470 ? 1.698 -27.516 -13.695 1 64.44 470 ASP A CA 1
ATOM 3790 C C . ASP A 1 470 ? 2.109 -26.234 -12.984 1 64.44 470 ASP A C 1
ATOM 3792 O O . ASP A 1 470 ? 3.293 -26.016 -12.719 1 64.44 470 ASP A O 1
ATOM 3796 N N . HIS A 1 471 ? 1.209 -25.359 -12.812 1 71.81 471 HIS A N 1
ATOM 3797 C CA . HIS A 1 471 ? 1.34 -24.078 -12.125 1 71.81 471 HIS A CA 1
ATOM 3798 C C . HIS A 1 471 ? 1.77 -24.266 -10.672 1 71.81 471 HIS A C 1
ATOM 3800 O O . HIS A 1 471 ? 2.188 -23.312 -10.016 1 71.81 471 HIS A O 1
ATOM 3806 N N . LYS A 1 472 ? 1.892 -25.5 -10.344 1 81.88 472 LYS A N 1
ATOM 3807 C CA . LYS A 1 472 ? 2.355 -25.797 -8.992 1 81.88 472 LYS A CA 1
ATOM 3808 C C . LYS A 1 472 ? 3.836 -25.469 -8.828 1 81.88 472 LYS A C 1
ATOM 3810 O O . LYS A 1 472 ? 4.301 -25.203 -7.723 1 81.88 472 LYS A O 1
ATOM 3815 N N . LEU A 1 473 ? 4.539 -25.531 -10 1 86.94 473 LEU A N 1
ATOM 3816 C CA . LEU A 1 473 ? 5.953 -25.172 -9.953 1 86.94 473 LEU A CA 1
ATOM 3817 C C . LEU A 1 473 ? 6.145 -23.734 -9.5 1 86.94 473 LEU A C 1
ATOM 3819 O O . LEU A 1 473 ? 7.109 -23.422 -8.797 1 86.94 473 LEU A O 1
ATOM 3823 N N . ASN A 1 474 ? 5.215 -22.906 -9.914 1 90.19 474 ASN A N 1
ATOM 3824 C CA . ASN A 1 474 ? 5.285 -21.516 -9.508 1 90.19 474 ASN A CA 1
ATOM 3825 C C . ASN A 1 474 ? 5.152 -21.359 -7.992 1 90.19 474 ASN A C 1
ATOM 3827 O O . ASN A 1 474 ? 5.883 -20.594 -7.375 1 90.19 474 ASN A O 1
ATOM 3831 N N . ASP A 1 475 ? 4.266 -22.141 -7.426 1 92.38 475 ASP A N 1
ATOM 3832 C CA . ASP A 1 475 ? 4.047 -22.078 -5.984 1 92.38 475 ASP A CA 1
ATOM 3833 C C . ASP A 1 475 ? 5.246 -22.641 -5.227 1 92.38 475 ASP A C 1
ATOM 3835 O O . ASP A 1 475 ? 5.629 -22.109 -4.18 1 92.38 475 ASP A O 1
ATOM 3839 N N . ILE A 1 476 ? 5.816 -23.703 -5.766 1 92.81 476 ILE A N 1
ATOM 3840 C CA . ILE A 1 476 ? 6.957 -24.344 -5.121 1 92.81 476 ILE A CA 1
ATOM 3841 C C . ILE A 1 476 ? 8.148 -23.375 -5.117 1 92.81 476 ILE A C 1
ATOM 3843 O O . ILE A 1 476 ? 8.836 -23.234 -4.102 1 92.81 476 ILE A O 1
ATOM 3847 N N . MET A 1 477 ? 8.344 -22.734 -6.254 1 93.25 477 MET A N 1
ATOM 3848 C CA . MET A 1 477 ? 9.461 -21.797 -6.344 1 93.25 477 MET A CA 1
ATOM 3849 C C . MET A 1 477 ? 9.25 -20.609 -5.41 1 93.25 477 MET A C 1
ATOM 3851 O O . MET A 1 477 ? 10.203 -20.125 -4.805 1 93.25 477 MET A O 1
ATOM 3855 N N . LEU A 1 478 ? 8.023 -20.141 -5.324 1 95 478 LEU A N 1
ATOM 3856 C CA . LEU A 1 478 ? 7.711 -19.062 -4.395 1 95 478 LEU A CA 1
ATOM 3857 C C . LEU A 1 478 ? 7.922 -19.5 -2.953 1 95 478 LEU A C 1
ATOM 3859 O O . LEU A 1 478 ? 8.445 -18.75 -2.133 1 95 478 LEU A O 1
ATOM 3863 N N . TRP A 1 479 ? 7.457 -20.719 -2.705 1 95.94 479 TRP A N 1
ATOM 3864 C CA . TRP A 1 479 ? 7.664 -21.312 -1.389 1 95.94 479 TRP A CA 1
ATOM 3865 C C . TRP A 1 479 ? 9.148 -21.344 -1.034 1 95.94 479 TRP A C 1
ATOM 3867 O O . TRP A 1 479 ? 9.539 -20.953 0.069 1 95.94 479 TRP A O 1
ATOM 3877 N N . MET A 1 480 ? 9.992 -21.797 -1.956 1 95.75 480 MET A N 1
ATOM 3878 C CA . MET A 1 480 ? 11.438 -21.875 -1.745 1 95.75 480 MET A CA 1
ATOM 3879 C C . MET A 1 480 ? 12.023 -20.484 -1.503 1 95.75 480 MET A C 1
ATOM 3881 O O . MET A 1 480 ? 12.875 -20.312 -0.629 1 95.75 480 MET A O 1
ATOM 3885 N N . TYR A 1 481 ? 11.531 -19.578 -2.254 1 96.5 481 TYR A N 1
ATOM 3886 C CA . TYR A 1 481 ? 12 -18.203 -2.098 1 96.5 481 TYR A CA 1
ATOM 3887 C C . TYR A 1 481 ? 11.75 -17.703 -0.679 1 96.5 481 TYR A C 1
ATOM 3889 O O . TYR A 1 481 ? 12.656 -17.172 -0.037 1 96.5 481 TYR A O 1
ATOM 3897 N N . ILE A 1 482 ? 10.531 -17.875 -0.186 1 97.38 482 ILE A N 1
ATOM 3898 C CA . ILE A 1 482 ? 10.164 -17.375 1.133 1 97.38 482 ILE A CA 1
ATOM 3899 C C . ILE A 1 482 ? 10.984 -18.078 2.207 1 97.38 482 ILE A C 1
ATOM 3901 O O . ILE A 1 482 ? 11.438 -17.453 3.166 1 97.38 482 ILE A O 1
ATOM 3905 N N . GLU A 1 483 ? 11.172 -19.359 2.035 1 97 483 GLU A N 1
ATOM 3906 C CA . GLU A 1 483 ? 11.945 -20.125 3.004 1 97 483 GLU A CA 1
ATOM 3907 C C . GLU A 1 483 ? 13.391 -19.625 3.062 1 97 483 GLU A C 1
ATOM 3909 O O . GLU A 1 483 ? 13.969 -19.516 4.145 1 97 483 GLU A O 1
ATOM 3914 N N . VAL A 1 484 ? 13.953 -19.344 1.919 1 96.31 484 VAL A N 1
ATOM 3915 C CA . VAL A 1 484 ? 15.32 -18.844 1.885 1 96.31 484 VAL A CA 1
ATOM 3916 C C . VAL A 1 484 ? 15.383 -17.484 2.568 1 96.31 484 VAL A C 1
ATOM 3918 O O . VAL A 1 484 ? 16.328 -17.188 3.301 1 96.31 484 VAL A O 1
ATOM 3921 N N . GLN A 1 485 ? 14.359 -16.641 2.324 1 95.38 485 GLN A N 1
ATOM 3922 C CA . GLN A 1 485 ? 14.305 -15.32 2.959 1 95.38 485 GLN A CA 1
ATOM 3923 C C . GLN A 1 485 ? 14.242 -15.453 4.477 1 95.38 485 GLN A C 1
ATOM 3925 O O . GLN A 1 485 ? 14.766 -14.602 5.199 1 95.38 485 GLN A O 1
ATOM 3930 N N . ALA A 1 486 ? 13.609 -16.5 4.969 1 95.5 486 ALA A N 1
ATOM 3931 C CA . ALA A 1 486 ? 13.438 -16.719 6.402 1 95.5 486 ALA A CA 1
ATOM 3932 C C . ALA A 1 486 ? 14.766 -17.078 7.062 1 95.5 486 ALA A C 1
ATOM 3934 O O . ALA A 1 486 ? 14.883 -17.047 8.289 1 95.5 486 ALA A O 1
ATOM 3935 N N . TRP A 1 487 ? 15.812 -17.297 6.223 1 94.38 487 TRP A N 1
ATOM 3936 C CA . TRP A 1 487 ? 17.125 -17.656 6.77 1 94.38 487 TRP A CA 1
ATOM 3937 C C . TRP A 1 487 ? 18.141 -16.547 6.543 1 94.38 487 TRP A C 1
ATOM 3939 O O . TRP A 1 487 ? 19.344 -16.75 6.723 1 94.38 487 TRP A O 1
ATOM 3949 N N . ARG A 1 488 ? 17.719 -15.398 6.191 1 92.06 488 ARG A N 1
ATOM 3950 C CA . ARG A 1 488 ? 18.594 -14.258 6 1 92.06 488 ARG A CA 1
ATOM 3951 C C . ARG A 1 488 ? 19.281 -13.867 7.309 1 92.06 488 ARG A C 1
ATOM 3953 O O . ARG A 1 488 ? 18.625 -13.766 8.352 1 92.06 488 ARG A O 1
ATOM 3960 N N . CYS A 1 489 ? 20.562 -13.688 7.227 1 91.25 489 CYS A N 1
ATOM 3961 C CA . CYS A 1 489 ? 21.375 -13.336 8.383 1 91.25 489 CYS A CA 1
ATOM 3962 C C . CYS A 1 489 ? 22.609 -12.539 7.953 1 91.25 489 CYS A C 1
ATOM 3964 O O . CYS A 1 489 ? 23.281 -12.898 6.988 1 91.25 489 CYS A O 1
ATOM 3966 N N . PRO A 1 490 ? 22.797 -11.445 8.625 1 88.88 490 PRO A N 1
ATOM 3967 C CA . PRO A 1 490 ? 23.984 -10.656 8.289 1 88.88 490 PRO A CA 1
ATOM 3968 C C . PRO A 1 490 ? 25.281 -11.445 8.438 1 88.88 490 PRO A C 1
ATOM 3970 O O . PRO A 1 490 ? 25.375 -12.336 9.289 1 88.88 490 PRO A O 1
ATOM 3973 N N . GLU A 1 491 ? 26.266 -11.016 7.684 1 84.75 491 GLU A N 1
ATOM 3974 C CA . GLU A 1 491 ? 27.547 -11.734 7.633 1 84.75 491 GLU A CA 1
ATOM 3975 C C . GLU A 1 491 ? 28.266 -11.664 8.977 1 84.75 491 GLU A C 1
ATOM 3977 O O . GLU A 1 491 ? 28.969 -12.602 9.352 1 84.75 491 GLU A O 1
ATOM 3982 N N . SER A 1 492 ? 28.031 -10.578 9.641 1 83.69 492 SER A N 1
ATOM 3983 C CA . SER A 1 492 ? 28.766 -10.359 10.891 1 83.69 492 SER A CA 1
ATOM 3984 C C . SER A 1 492 ? 28.172 -11.172 12.031 1 83.69 492 SER A C 1
ATOM 3986 O O . SER A 1 492 ? 28.828 -11.375 13.055 1 83.69 492 SER A O 1
ATOM 3988 N N . HIS A 1 493 ? 27.094 -11.812 11.758 1 86.94 493 HIS A N 1
ATOM 3989 C CA . HIS A 1 493 ? 26.422 -12.562 12.805 1 86.94 493 HIS A CA 1
ATOM 3990 C C . HIS A 1 493 ? 27.047 -13.945 12.992 1 86.94 493 HIS A C 1
ATOM 3992 O O . HIS A 1 493 ? 27.422 -14.594 12.016 1 86.94 493 HIS A O 1
ATOM 3998 N N . PRO A 1 494 ? 27.125 -14.445 14.18 1 84.38 494 PRO A N 1
ATOM 3999 C CA . PRO A 1 494 ? 27.734 -15.75 14.461 1 84.38 494 PRO A CA 1
ATOM 4000 C C . PRO A 1 494 ? 26.984 -16.906 13.82 1 84.38 494 PRO A C 1
ATOM 4002 O O . PRO A 1 494 ? 27.578 -17.953 13.508 1 84.38 494 PRO A O 1
ATOM 4005 N N . LEU A 1 495 ? 25.719 -16.75 13.672 1 87.88 495 LEU A N 1
ATOM 4006 C CA . LEU A 1 495 ? 24.906 -17.812 13.102 1 87.88 495 LEU A CA 1
ATOM 4007 C C . LEU A 1 495 ? 24.891 -17.734 11.578 1 87.88 495 LEU A C 1
ATOM 4009 O O . LEU A 1 495 ? 24.297 -18.578 10.906 1 87.88 495 LEU A O 1
ATOM 4013 N N . SER A 1 496 ? 25.562 -16.844 11.016 1 89.31 496 SER A N 1
ATOM 4014 C CA . SER A 1 496 ? 25.531 -16.578 9.578 1 89.31 496 SER A CA 1
ATOM 4015 C C . SER A 1 496 ? 25.953 -17.797 8.773 1 89.31 496 SER A C 1
ATOM 4017 O O . SER A 1 496 ? 25.312 -18.156 7.789 1 89.31 496 SER A O 1
ATOM 4019 N N . PRO A 1 497 ? 27.031 -18.531 9.203 1 87.12 497 PRO A N 1
ATOM 4020 C CA . PRO A 1 497 ? 27.438 -19.703 8.414 1 87.12 497 PRO A CA 1
ATOM 4021 C C . PRO A 1 497 ? 26.359 -20.797 8.375 1 87.12 497 PRO A C 1
ATOM 4023 O O . PRO A 1 497 ? 26.141 -21.406 7.336 1 87.12 497 PRO A O 1
ATOM 4026 N N . LEU A 1 498 ? 25.766 -21.016 9.508 1 90.62 498 LEU A N 1
ATOM 4027 C CA . LEU A 1 498 ? 24.703 -22.016 9.57 1 90.62 498 LEU A CA 1
ATOM 4028 C C . LEU A 1 498 ? 23.531 -21.609 8.688 1 90.62 498 LEU A C 1
ATOM 4030 O O . LEU A 1 498 ? 22.984 -22.438 7.945 1 90.62 498 LEU A O 1
ATOM 4034 N N . HIS A 1 499 ? 23.109 -20.359 8.766 1 92.75 499 HIS A N 1
ATOM 4035 C CA . HIS A 1 499 ? 21.984 -19.859 7.996 1 92.75 499 HIS A CA 1
ATOM 4036 C C . HIS A 1 499 ? 22.266 -19.922 6.5 1 92.75 499 HIS A C 1
ATOM 4038 O O . HIS A 1 499 ? 21.391 -20.297 5.711 1 92.75 499 HIS A O 1
ATOM 4044 N N . ARG A 1 500 ? 23.438 -19.609 6.156 1 91.25 500 ARG A N 1
ATOM 4045 C CA . ARG A 1 500 ? 23.844 -19.656 4.754 1 91.25 500 ARG A CA 1
ATOM 4046 C C . ARG A 1 500 ? 23.828 -21.094 4.23 1 91.25 500 ARG A C 1
ATOM 4048 O O . ARG A 1 500 ? 23.422 -21.344 3.094 1 91.25 500 ARG A O 1
ATOM 4055 N N . ARG A 1 501 ? 24.281 -21.984 5.051 1 93.19 501 ARG A N 1
ATOM 4056 C CA . ARG A 1 501 ? 24.312 -23.391 4.66 1 93.19 501 ARG A CA 1
ATOM 4057 C C . ARG A 1 501 ? 22.906 -23.922 4.441 1 93.19 501 ARG A C 1
ATOM 4059 O O . ARG A 1 501 ? 22.641 -24.609 3.455 1 93.19 501 ARG A O 1
ATOM 4066 N N . VAL A 1 502 ? 22.031 -23.594 5.348 1 94.75 502 VAL A N 1
ATOM 4067 C CA . VAL A 1 502 ? 20.656 -24.094 5.242 1 94.75 502 VAL A CA 1
ATOM 4068 C C . VAL A 1 502 ? 20 -23.516 3.986 1 94.75 502 VAL A C 1
ATOM 4070 O O . VAL A 1 502 ? 19.312 -24.234 3.262 1 94.75 502 VAL A O 1
ATOM 4073 N N . ALA A 1 503 ? 20.172 -22.219 3.75 1 95.06 503 ALA A N 1
ATOM 4074 C CA . ALA A 1 503 ? 19.641 -21.594 2.547 1 95.06 503 ALA A CA 1
ATOM 4075 C C . ALA A 1 503 ? 20.203 -22.234 1.287 1 95.06 503 ALA A C 1
ATOM 4077 O O . ALA A 1 503 ? 19.469 -22.469 0.322 1 95.06 503 ALA A O 1
ATOM 4078 N N . ALA A 1 504 ? 21.453 -22.531 1.281 1 95 504 ALA A N 1
ATOM 4079 C CA . ALA A 1 504 ? 22.094 -23.172 0.136 1 95 504 ALA A CA 1
ATOM 4080 C C . ALA A 1 504 ? 21.578 -24.594 -0.056 1 95 504 ALA A C 1
ATOM 4082 O O . ALA A 1 504 ? 21.453 -25.078 -1.188 1 95 504 ALA A O 1
ATOM 4083 N N . GLU A 1 505 ? 21.422 -25.281 1.032 1 95.56 505 GLU A N 1
ATOM 4084 C CA . GLU A 1 505 ? 20.891 -26.641 0.959 1 95.56 505 GLU A CA 1
ATOM 4085 C C . GLU A 1 505 ? 19.516 -26.656 0.3 1 95.56 505 GLU A C 1
ATOM 4087 O O . GLU A 1 505 ? 19.234 -27.516 -0.535 1 95.56 505 GLU A O 1
ATOM 4092 N N . LEU A 1 506 ? 18.703 -25.703 0.688 1 94.31 506 LEU A N 1
ATOM 4093 C CA . LEU A 1 506 ? 17.375 -25.594 0.09 1 94.31 506 LEU A CA 1
ATOM 4094 C C . LEU A 1 506 ? 17.469 -25.328 -1.409 1 94.31 506 LEU A C 1
ATOM 4096 O O . LEU A 1 506 ? 16.75 -25.953 -2.201 1 94.31 506 LEU A O 1
ATOM 4100 N N . ALA A 1 507 ? 18.312 -24.438 -1.772 1 94.81 507 ALA A N 1
ATOM 4101 C CA . ALA A 1 507 ? 18.5 -24.094 -3.18 1 94.81 507 ALA A CA 1
ATOM 4102 C C . ALA A 1 507 ? 19.047 -25.281 -3.963 1 94.81 507 ALA A C 1
ATOM 4104 O O . ALA A 1 507 ? 18.641 -25.531 -5.098 1 94.81 507 ALA A O 1
ATOM 4105 N N . LEU A 1 508 ? 19.953 -26 -3.365 1 94.06 508 LEU A N 1
ATOM 4106 C CA . LEU A 1 508 ? 20.594 -27.141 -4.027 1 94.06 508 LEU A CA 1
ATOM 4107 C C . LEU A 1 508 ? 19.609 -28.297 -4.203 1 94.06 508 LEU A C 1
ATOM 4109 O O . LEU A 1 508 ? 19.734 -29.094 -5.137 1 94.06 508 LEU A O 1
ATOM 4113 N N . ASP A 1 509 ? 18.656 -28.406 -3.309 1 92 509 ASP A N 1
ATOM 4114 C CA . ASP A 1 509 ? 17.656 -29.438 -3.451 1 92 509 ASP A CA 1
ATOM 4115 C C . ASP A 1 509 ? 16.875 -29.281 -4.758 1 92 509 ASP A C 1
ATOM 4117 O O . ASP A 1 509 ? 16.672 -30.266 -5.48 1 92 509 ASP A O 1
ATOM 4121 N N . ILE A 1 510 ? 16.469 -28.078 -5.031 1 91.75 510 ILE A N 1
ATOM 4122 C CA . ILE A 1 510 ? 15.742 -27.844 -6.277 1 91.75 510 ILE A CA 1
ATOM 4123 C C . ILE A 1 510 ? 16.703 -27.953 -7.457 1 91.75 510 ILE A C 1
ATOM 4125 O O . ILE A 1 510 ? 16.328 -28.422 -8.531 1 91.75 510 ILE A O 1
ATOM 4129 N N . PHE A 1 511 ? 17.891 -27.5 -7.258 1 91.94 511 PHE A N 1
ATOM 4130 C CA . PHE A 1 511 ? 18.922 -27.594 -8.281 1 91.94 511 PHE A CA 1
ATOM 4131 C C . PHE A 1 511 ? 19.188 -29.047 -8.664 1 91.94 511 PHE A C 1
ATOM 4133 O O . PHE A 1 511 ? 19.312 -29.375 -9.844 1 91.94 511 PHE A O 1
ATOM 4140 N N . SER A 1 512 ? 19.25 -29.859 -7.676 1 91.19 512 SER A N 1
ATOM 4141 C CA . SER A 1 512 ? 19.453 -31.281 -7.887 1 91.19 512 SER A CA 1
ATOM 4142 C C . SER A 1 512 ? 18.266 -31.906 -8.594 1 91.19 512 SER A C 1
ATOM 4144 O O . SER A 1 512 ? 18.422 -32.781 -9.461 1 91.19 512 SER A O 1
ATOM 4146 N N . SER A 1 513 ? 17.094 -31.516 -8.219 1 89.69 513 SER A N 1
ATOM 4147 C CA . SER A 1 513 ? 15.898 -32.031 -8.875 1 89.69 513 SER A CA 1
ATOM 4148 C C . SER A 1 513 ? 15.883 -31.656 -10.352 1 89.69 513 SER A C 1
ATOM 4150 O O . SER A 1 513 ? 15.453 -32.469 -11.188 1 89.69 513 SER A O 1
ATOM 4152 N N . ILE A 1 514 ? 16.281 -30.484 -10.68 1 89.06 514 ILE A N 1
ATOM 4153 C CA . ILE A 1 514 ? 16.359 -30.031 -12.062 1 89.06 514 ILE A CA 1
ATOM 4154 C C . ILE A 1 514 ? 17.422 -30.828 -12.812 1 89.06 514 ILE A C 1
ATOM 4156 O O . ILE A 1 514 ? 17.234 -31.188 -13.977 1 89.06 514 ILE A O 1
ATOM 4160 N N . SER A 1 515 ? 18.484 -31.078 -12.102 1 89 515 SER A N 1
ATOM 4161 C CA . SER A 1 515 ? 19.562 -31.859 -12.695 1 89 515 SER A CA 1
ATOM 4162 C C . SER A 1 515 ? 19.094 -33.25 -13.086 1 89 515 SER A C 1
ATOM 4164 O O . SER A 1 515 ? 19.516 -33.781 -14.125 1 89 515 SER A O 1
ATOM 4166 N N . LEU A 1 516 ? 18.312 -33.844 -12.273 1 86.75 516 LEU A N 1
ATOM 4167 C CA . LEU A 1 516 ? 17.797 -35.188 -12.555 1 86.75 516 LEU A CA 1
ATOM 4168 C C . LEU A 1 516 ? 16.953 -35.188 -13.828 1 86.75 516 LEU A C 1
ATOM 4170 O O . LEU A 1 516 ? 16.984 -36.156 -14.594 1 86.75 516 LEU A O 1
ATOM 4174 N N . THR A 1 517 ? 16.188 -34.156 -14.086 1 85.06 517 THR A N 1
ATOM 4175 C CA . THR A 1 517 ? 15.406 -34 -15.305 1 85.06 517 THR A CA 1
ATOM 4176 C C . THR A 1 517 ? 16.281 -33.594 -16.469 1 85.06 517 THR A C 1
ATOM 4178 O O . THR A 1 517 ? 16.062 -34 -17.609 1 85.06 517 THR A O 1
ATOM 4181 N N . GLY A 1 518 ? 17.297 -32.875 -16.203 1 87 518 GLY A N 1
ATOM 4182 C CA . GLY A 1 518 ? 18.188 -32.281 -17.203 1 87 518 GLY A CA 1
ATOM 4183 C C . GLY A 1 518 ? 18.078 -30.781 -17.297 1 87 518 GLY A C 1
ATOM 4184 O O . GLY A 1 518 ? 17.016 -30.25 -17.625 1 87 518 GLY A O 1
ATOM 4185 N N . PHE A 1 519 ? 19.141 -30.125 -17.047 1 88.75 519 PHE A N 1
ATOM 4186 C CA . PHE A 1 519 ? 19.156 -28.656 -17.016 1 88.75 519 PHE A CA 1
ATOM 4187 C C . PHE A 1 519 ? 18.734 -28.094 -18.375 1 88.75 519 PHE A C 1
ATOM 4189 O O . PHE A 1 519 ? 18.016 -27.094 -18.438 1 88.75 519 PHE A O 1
ATOM 4196 N N . LEU A 1 520 ? 19.141 -28.703 -19.438 1 85.75 520 LEU A N 1
ATOM 4197 C CA . LEU A 1 520 ? 18.812 -28.219 -20.781 1 85.75 520 LEU A CA 1
ATOM 4198 C C . LEU A 1 520 ? 17.328 -28.422 -21.094 1 85.75 520 LEU A C 1
ATOM 4200 O O . LEU A 1 520 ? 16.703 -27.562 -21.719 1 85.75 520 LEU A O 1
ATOM 4204 N N . GLU A 1 521 ? 16.891 -29.531 -20.609 1 85.69 521 GLU A N 1
ATOM 4205 C CA . GLU A 1 521 ? 15.477 -29.812 -20.828 1 85.69 521 GLU A CA 1
ATOM 4206 C C . GLU A 1 521 ? 14.602 -28.828 -20.062 1 85.69 521 GLU A C 1
ATOM 4208 O O . GLU A 1 521 ? 13.625 -28.297 -20.609 1 85.69 521 GLU A O 1
ATOM 4213 N N . VAL A 1 522 ? 14.961 -28.609 -18.844 1 87.06 522 VAL A N 1
ATOM 4214 C CA . VAL A 1 522 ? 14.203 -27.672 -18.031 1 87.06 522 VAL A CA 1
ATOM 4215 C C . VAL A 1 522 ? 14.352 -26.266 -18.578 1 87.06 522 VAL A C 1
ATOM 4217 O O . VAL A 1 522 ? 13.391 -25.5 -18.594 1 87.06 522 VAL A O 1
ATOM 4220 N N . GLY A 1 523 ? 15.523 -25.859 -19.016 1 84.69 523 GLY A N 1
ATOM 4221 C CA . GLY A 1 523 ? 15.75 -24.547 -19.609 1 84.69 523 GLY A CA 1
ATOM 4222 C C . GLY A 1 523 ? 14.914 -24.297 -20.844 1 84.69 523 GLY A C 1
ATOM 4223 O O . GLY A 1 523 ? 14.516 -23.172 -21.125 1 84.69 523 GLY A O 1
ATOM 4224 N N . ALA A 1 524 ? 14.641 -25.344 -21.547 1 81.94 524 ALA A N 1
ATOM 4225 C CA . ALA A 1 524 ? 13.844 -25.234 -22.766 1 81.94 524 ALA A CA 1
ATOM 4226 C C . ALA A 1 524 ? 12.359 -25.078 -22.438 1 81.94 524 ALA A C 1
ATOM 4228 O O . ALA A 1 524 ? 11.625 -24.391 -23.156 1 81.94 524 ALA A O 1
ATOM 4229 N N . LYS A 1 525 ? 11.977 -25.625 -21.375 1 80.69 525 LYS A N 1
ATOM 4230 C CA . LYS A 1 525 ? 10.562 -25.641 -21 1 80.69 525 LYS A CA 1
ATOM 4231 C C . LYS A 1 525 ? 10.227 -24.453 -20.094 1 80.69 525 LYS A C 1
ATOM 4233 O O . LYS A 1 525 ? 9.117 -23.922 -20.141 1 80.69 525 LYS A O 1
ATOM 4238 N N . SER A 1 526 ? 11.172 -23.984 -19.328 1 81.88 526 SER A N 1
ATOM 4239 C CA . SER A 1 526 ? 10.938 -23.062 -18.234 1 81.88 526 SER A CA 1
ATOM 4240 C C . SER A 1 526 ? 10.367 -21.734 -18.75 1 81.88 526 SER A C 1
ATOM 4242 O O . SER A 1 526 ? 9.391 -21.219 -18.188 1 81.88 526 SER A O 1
ATOM 4244 N N . PRO A 1 527 ? 10.805 -21.156 -19.828 1 75.38 527 PRO A N 1
ATOM 4245 C CA . PRO A 1 527 ? 10.281 -19.859 -20.25 1 75.38 527 PRO A CA 1
ATOM 4246 C C . PRO A 1 527 ? 8.805 -19.922 -20.625 1 75.38 527 PRO A C 1
ATOM 4248 O O . PRO A 1 527 ? 8.117 -18.891 -20.609 1 75.38 527 PRO A O 1
ATOM 4251 N N . LEU A 1 528 ? 8.367 -21.141 -20.844 1 75.31 528 LEU A N 1
ATOM 4252 C CA . LEU A 1 528 ? 6.996 -21.297 -21.328 1 75.31 528 LEU A CA 1
ATOM 4253 C C . LEU A 1 528 ? 6.039 -21.578 -20.172 1 75.31 528 LEU A C 1
ATOM 4255 O O . LEU A 1 528 ? 4.859 -21.219 -20.234 1 75.31 528 LEU A O 1
ATOM 4259 N N . TYR A 1 529 ? 6.57 -22.188 -19.141 1 77.75 529 TYR A N 1
ATOM 4260 C CA . TYR A 1 529 ? 5.629 -22.719 -18.172 1 77.75 529 TYR A CA 1
ATOM 4261 C C . TYR A 1 529 ? 5.746 -21.984 -16.844 1 77.75 529 TYR A C 1
ATOM 4263 O O . TYR A 1 529 ? 4.859 -22.094 -15.984 1 77.75 529 TYR A O 1
ATOM 4271 N N . VAL A 1 530 ? 6.77 -21.234 -16.672 1 83.25 530 VAL A N 1
ATOM 4272 C CA . VAL A 1 530 ? 6.934 -20.594 -15.367 1 83.25 530 VAL A CA 1
ATOM 4273 C C . VAL A 1 530 ? 6.594 -19.109 -15.469 1 83.25 530 VAL A C 1
ATOM 4275 O O . VAL A 1 530 ? 6.773 -18.5 -16.531 1 83.25 530 VAL A O 1
ATOM 4278 N N . GLU A 1 531 ? 5.996 -18.609 -14.383 1 85.5 531 GLU A N 1
ATOM 4279 C CA . GLU A 1 531 ? 5.703 -17.188 -14.289 1 85.5 531 GLU A CA 1
ATOM 4280 C C . GLU A 1 531 ? 6.98 -16.359 -14.125 1 85.5 531 GLU A C 1
ATOM 4282 O O . GLU A 1 531 ? 8.031 -16.906 -13.781 1 85.5 531 GLU A O 1
ATOM 4287 N N . ARG A 1 532 ? 6.875 -15.148 -14.328 1 83.56 532 ARG A N 1
ATOM 4288 C CA . ARG A 1 532 ? 8.031 -14.258 -14.266 1 83.56 532 ARG A CA 1
ATOM 4289 C C . ARG A 1 532 ? 8.555 -14.141 -12.836 1 83.56 532 ARG A C 1
ATOM 4291 O O . ARG A 1 532 ? 9.75 -13.945 -12.617 1 83.56 532 ARG A O 1
ATOM 4298 N N . ALA A 1 533 ? 7.688 -14.266 -11.898 1 88.44 533 ALA A N 1
ATOM 4299 C CA . ALA A 1 533 ? 8.102 -14.211 -10.5 1 88.44 533 ALA A CA 1
ATOM 4300 C C . ALA A 1 533 ? 9.102 -15.312 -10.188 1 88.44 533 ALA A C 1
ATOM 4302 O O . ALA A 1 533 ? 9.961 -15.156 -9.312 1 88.44 533 ALA A O 1
ATOM 4303 N N . VAL A 1 534 ? 9.039 -16.391 -10.914 1 88.88 534 VAL A N 1
ATOM 4304 C CA . VAL A 1 534 ? 9.914 -17.547 -10.695 1 88.88 534 VAL A CA 1
ATOM 4305 C C . VAL A 1 534 ? 11.352 -17.172 -11.039 1 88.88 534 VAL A C 1
ATOM 4307 O O . VAL A 1 534 ? 12.297 -17.672 -10.422 1 88.88 534 VAL A O 1
ATOM 4310 N N . TYR A 1 535 ? 11.531 -16.281 -11.914 1 87.69 535 TYR A N 1
ATOM 4311 C CA . TYR A 1 535 ? 12.875 -15.844 -12.266 1 87.69 535 TYR A CA 1
ATOM 4312 C C . TYR A 1 535 ? 13.539 -15.141 -11.086 1 87.69 535 TYR A C 1
ATOM 4314 O O . TYR A 1 535 ? 14.734 -15.336 -10.836 1 87.69 535 TYR A O 1
ATOM 4322 N N . PHE A 1 536 ? 12.758 -14.391 -10.43 1 90.56 536 PHE A N 1
ATOM 4323 C CA . PHE A 1 536 ? 13.289 -13.711 -9.258 1 90.56 536 PHE A CA 1
ATOM 4324 C C . PHE A 1 536 ? 13.586 -14.711 -8.141 1 90.56 536 PHE A C 1
ATOM 4326 O O . PHE A 1 536 ? 14.578 -14.57 -7.426 1 90.56 536 PHE A O 1
ATOM 4333 N N . SER A 1 537 ? 12.742 -15.68 -8.031 1 92.81 537 SER A N 1
ATOM 4334 C CA . SER A 1 537 ? 12.977 -16.734 -7.047 1 92.81 537 SER A CA 1
ATOM 4335 C C . SER A 1 537 ? 14.25 -17.5 -7.367 1 92.81 537 SER A C 1
ATOM 4337 O O . SER A 1 537 ? 15.031 -17.812 -6.469 1 92.81 537 SER A O 1
ATOM 4339 N N . SER A 1 538 ? 14.445 -17.781 -8.648 1 91.5 538 SER A N 1
ATOM 4340 C CA . SER A 1 538 ? 15.633 -18.516 -9.07 1 91.5 538 SER A CA 1
ATOM 4341 C C . SER A 1 538 ? 16.906 -17.703 -8.805 1 91.5 538 SER A C 1
ATOM 4343 O O . SER A 1 538 ? 17.938 -18.266 -8.438 1 91.5 538 SER A O 1
ATOM 4345 N N . ARG A 1 539 ? 16.797 -16.469 -8.969 1 91.19 539 ARG A N 1
ATOM 4346 C CA . ARG A 1 539 ? 17.938 -15.609 -8.672 1 91.19 539 ARG A CA 1
ATOM 4347 C C . ARG A 1 539 ? 18.281 -15.656 -7.191 1 91.19 539 ARG A C 1
ATOM 4349 O O . ARG A 1 539 ? 19.469 -15.688 -6.832 1 91.19 539 ARG A O 1
ATOM 4356 N N . CYS A 1 540 ? 17.297 -15.586 -6.469 1 93.31 540 CYS A N 1
ATOM 4357 C CA . CYS A 1 540 ? 17.5 -15.656 -5.027 1 93.31 540 CYS A CA 1
ATOM 4358 C C . CYS A 1 540 ? 18.141 -16.984 -4.629 1 93.31 540 CYS A C 1
ATOM 4360 O O . CYS A 1 540 ? 19.047 -17.016 -3.803 1 93.31 540 CYS A O 1
ATOM 4362 N N . LEU A 1 541 ? 17.688 -18.062 -5.223 1 94.31 541 LEU A N 1
ATOM 4363 C CA . LEU A 1 541 ? 18.25 -19.375 -4.93 1 94.31 541 LEU A CA 1
ATOM 4364 C C . LEU A 1 541 ? 19.688 -19.484 -5.387 1 94.31 541 LEU A C 1
ATOM 4366 O O . LEU A 1 541 ? 20.547 -20 -4.66 1 94.31 541 LEU A O 1
ATOM 4370 N N . ALA A 1 542 ? 19.938 -18.906 -6.504 1 92.81 542 ALA A N 1
ATOM 4371 C CA . ALA A 1 542 ? 21.312 -18.875 -7 1 92.81 542 ALA A CA 1
ATOM 4372 C C . ALA A 1 542 ? 22.219 -18.062 -6.078 1 92.81 542 ALA A C 1
ATOM 4374 O O . ALA A 1 542 ? 23.344 -18.469 -5.781 1 92.81 542 ALA A O 1
ATOM 4375 N N . SER A 1 543 ? 21.703 -16.922 -5.668 1 92.19 543 SER A N 1
ATOM 4376 C CA . SER A 1 543 ? 22.469 -16.062 -4.77 1 92.19 543 SER A CA 1
ATOM 4377 C C . SER A 1 543 ? 22.766 -16.766 -3.449 1 92.19 543 SER A C 1
ATOM 4379 O O . SER A 1 543 ? 23.828 -16.562 -2.852 1 92.19 543 SER A O 1
ATOM 4381 N N . ALA A 1 544 ? 21.812 -17.516 -2.982 1 94.12 544 ALA A N 1
ATOM 4382 C CA . ALA A 1 544 ? 22.016 -18.281 -1.75 1 94.12 544 ALA A CA 1
ATOM 4383 C C . ALA A 1 544 ? 23.141 -19.281 -1.91 1 94.12 544 ALA A C 1
ATOM 4385 O O . ALA A 1 544 ? 23.969 -19.453 -1.014 1 94.12 544 ALA A O 1
ATOM 4386 N N . MET A 1 545 ? 23.203 -19.953 -3.049 1 93.38 545 MET A N 1
ATOM 4387 C CA . MET A 1 545 ? 24.266 -20.906 -3.33 1 93.38 545 MET A CA 1
ATOM 4388 C C . MET A 1 545 ? 25.625 -20.219 -3.428 1 93.38 545 MET A C 1
ATOM 4390 O O . MET A 1 545 ? 26.609 -20.688 -2.871 1 93.38 545 MET A O 1
ATOM 4394 N N . LEU A 1 546 ? 25.625 -19.062 -4.055 1 90.81 546 LEU A N 1
ATOM 4395 C CA . LEU A 1 546 ? 26.859 -18.328 -4.27 1 90.81 546 LEU A CA 1
ATOM 4396 C C . LEU A 1 546 ? 27.391 -17.766 -2.957 1 90.81 546 LEU A C 1
ATOM 4398 O O . LEU A 1 546 ? 28.594 -17.797 -2.699 1 90.81 546 LEU A O 1
ATOM 4402 N N . THR A 1 547 ? 26.453 -17.188 -2.186 1 90.62 547 THR A N 1
ATOM 4403 C CA . THR A 1 547 ? 26.844 -16.656 -0.889 1 90.62 547 THR A CA 1
ATOM 4404 C C . THR A 1 547 ? 27.453 -17.75 -0.015 1 90.62 547 THR A C 1
ATOM 4406 O O . THR A 1 547 ? 28.406 -17.5 0.722 1 90.62 547 THR A O 1
ATOM 4409 N N . TRP A 1 548 ? 26.875 -18.906 -0.051 1 91.81 548 TRP A N 1
ATOM 4410 C CA . TRP A 1 548 ? 27.406 -20.047 0.675 1 91.81 548 TRP A CA 1
ATOM 4411 C C . TRP A 1 548 ? 28.781 -20.453 0.13 1 91.81 548 TRP A C 1
ATOM 4413 O O . TRP A 1 548 ? 29.719 -20.672 0.896 1 91.81 548 TRP A O 1
ATOM 4423 N N . LEU A 1 549 ? 28.938 -20.453 -1.179 1 88.38 549 LEU A N 1
ATOM 4424 C CA . LEU A 1 549 ? 30.203 -20.828 -1.815 1 88.38 549 LEU A CA 1
ATOM 4425 C C . LEU A 1 549 ? 31.297 -19.828 -1.447 1 88.38 549 LEU A C 1
ATOM 4427 O O . LEU A 1 549 ? 32.438 -20.219 -1.22 1 88.38 549 LEU A O 1
ATOM 4431 N N . ASP A 1 550 ? 30.922 -18.578 -1.416 1 84.44 550 ASP A N 1
ATOM 4432 C CA . ASP A 1 550 ? 31.875 -17.516 -1.083 1 84.44 550 ASP A CA 1
ATOM 4433 C C . ASP A 1 550 ? 32.344 -17.641 0.364 1 84.44 550 ASP A C 1
ATOM 4435 O O . ASP A 1 550 ? 33.469 -17.234 0.695 1 84.44 550 ASP A O 1
ATOM 4439 N N . GLY A 1 551 ? 31.5 -18.172 1.112 1 83.31 551 GLY A N 1
ATOM 4440 C CA . GLY A 1 551 ? 31.844 -18.281 2.521 1 83.31 551 GLY A CA 1
ATOM 4441 C C . GLY A 1 551 ? 32.688 -19.516 2.834 1 83.31 551 GLY A C 1
ATOM 4442 O O . GLY A 1 551 ? 33.188 -19.656 3.947 1 83.31 551 GLY A O 1
ATOM 4443 N N . LEU A 1 552 ? 32.844 -20.281 1.812 1 82.5 552 LEU A N 1
ATOM 4444 C CA . LEU A 1 552 ? 33.625 -21.484 2.043 1 82.5 552 LEU A CA 1
ATOM 4445 C C . LEU A 1 552 ? 35.125 -21.156 2.076 1 82.5 552 LEU A C 1
ATOM 4447 O O . LEU A 1 552 ? 35.594 -20.375 1.25 1 82.5 552 LEU A O 1
ATOM 4451 N N . LYS A 1 553 ? 35.75 -20.875 3.262 1 64.94 553 LYS A N 1
ATOM 4452 C CA . LYS A 1 553 ? 37.188 -20.594 3.414 1 64.94 553 LYS A CA 1
ATOM 4453 C C . LYS A 1 553 ? 38.031 -21.625 2.688 1 64.94 553 LYS A C 1
ATOM 4455 O O . LYS A 1 553 ? 37.75 -22.828 2.729 1 64.94 553 LYS A O 1
ATOM 4460 N N . PRO A 1 554 ? 38.938 -21.078 1.705 1 53.94 554 PRO A N 1
ATOM 4461 C CA . PRO A 1 554 ? 39.844 -22 1.033 1 53.94 554 PRO A CA 1
ATOM 4462 C C . PRO A 1 554 ? 40.531 -22.969 2.006 1 53.94 554 PRO A C 1
ATOM 4464 O O . PRO A 1 554 ? 40.75 -22.609 3.164 1 53.94 554 PRO A O 1
ATOM 4467 N N . PRO A 1 555 ? 40.406 -24.234 1.621 1 46.44 555 PRO A N 1
ATOM 4468 C CA . PRO A 1 555 ? 41.281 -25.094 2.447 1 46.44 555 PRO A CA 1
ATOM 4469 C C . PRO A 1 555 ? 42.688 -24.531 2.619 1 46.44 555 PRO A C 1
ATOM 4471 O O . PRO A 1 555 ? 43.469 -24.547 1.674 1 46.44 555 PRO A O 1
ATOM 4474 N N . GLY A 1 556 ? 42.844 -23.266 2.85 1 40.69 556 GLY A N 1
ATOM 4475 C CA . GLY A 1 556 ? 44.25 -22.969 3.057 1 40.69 556 GLY A CA 1
ATOM 4476 C C . GLY A 1 556 ? 45 -24.031 3.848 1 40.69 556 GLY A C 1
ATOM 4477 O O . GLY A 1 556 ? 44.375 -24.984 4.34 1 40.69 556 GLY A O 1
ATOM 4478 N N . ASN A 1 557 ? 46.469 -23.859 3.869 1 39.34 557 ASN A N 1
ATOM 4479 C CA . ASN A 1 557 ? 47.438 -24.609 4.664 1 39.34 557 ASN A CA 1
ATOM 4480 C C . ASN A 1 557 ? 46.969 -24.812 6.098 1 39.34 557 ASN A C 1
ATOM 4482 O O . ASN A 1 557 ? 47.688 -25.328 6.941 1 39.34 557 ASN A O 1
ATOM 4486 N N . THR A 1 558 ? 46.219 -23.734 6.609 1 41 558 THR A N 1
ATOM 4487 C CA . THR A 1 558 ? 46.062 -23.938 8.047 1 41 558 THR A CA 1
ATOM 4488 C C . THR A 1 558 ? 44.938 -24.953 8.305 1 41 558 THR A C 1
ATOM 4490 O O . THR A 1 558 ? 43.844 -24.859 7.738 1 41 558 THR A O 1
ATOM 4493 N N . GLY A 1 559 ? 45.031 -26.219 8.43 1 44.22 559 GLY A N 1
ATOM 4494 C CA . GLY A 1 559 ? 44.406 -27.438 8.922 1 44.22 559 GLY A CA 1
ATOM 4495 C C . GLY A 1 559 ? 42.906 -27.297 9.086 1 44.22 559 GLY A C 1
ATOM 4496 O O . GLY A 1 559 ? 42.25 -28.125 9.75 1 44.22 559 GLY A O 1
ATOM 4497 N N . ARG A 1 560 ? 42.438 -26.156 8.875 1 48.81 560 ARG A N 1
ATOM 4498 C CA . ARG A 1 560 ? 41.031 -26.188 9.273 1 48.81 560 ARG A CA 1
ATOM 4499 C C . ARG A 1 560 ? 40.156 -26.859 8.203 1 48.81 560 ARG A C 1
ATOM 4501 O O . ARG A 1 560 ? 40.188 -26.438 7.047 1 48.81 560 ARG A O 1
ATOM 4508 N N . THR A 1 561 ? 39.656 -28.078 8.328 1 60.59 561 THR A N 1
ATOM 4509 C CA . THR A 1 561 ? 38.844 -29 7.566 1 60.59 561 THR A CA 1
ATOM 4510 C C . THR A 1 561 ? 37.406 -28.438 7.41 1 60.59 561 THR A C 1
ATOM 4512 O O . THR A 1 561 ? 36.875 -27.828 8.336 1 60.59 561 THR A O 1
ATOM 4515 N N . MET A 1 562 ? 36.875 -28.234 6.137 1 74.44 562 MET A N 1
ATOM 4516 C CA . MET A 1 562 ? 35.469 -27.922 5.852 1 74.44 562 MET A CA 1
ATOM 4517 C C . MET A 1 562 ? 34.531 -28.766 6.707 1 74.44 562 MET A C 1
ATOM 4519 O O . MET A 1 562 ? 34.75 -29.969 6.855 1 74.44 562 MET A O 1
ATOM 4523 N N . PRO A 1 563 ? 33.688 -28.031 7.449 1 81.94 563 PRO A N 1
ATOM 4524 C CA . PRO A 1 563 ? 32.719 -28.844 8.195 1 81.94 563 PRO A CA 1
ATOM 4525 C C . PRO A 1 563 ? 32.062 -29.922 7.344 1 81.94 563 PRO A C 1
ATOM 4527 O O . PRO A 1 563 ? 31.891 -29.734 6.137 1 81.94 563 PRO A O 1
ATOM 4530 N N . ARG A 1 564 ? 31.844 -31.047 7.902 1 84.69 564 ARG A N 1
ATOM 4531 C CA . ARG A 1 564 ? 31.312 -32.219 7.219 1 84.69 564 ARG A CA 1
ATOM 4532 C C . ARG A 1 564 ? 30.047 -31.875 6.434 1 84.69 564 ARG A C 1
ATOM 4534 O O . ARG A 1 564 ? 29.859 -32.344 5.309 1 84.69 564 ARG A O 1
ATOM 4541 N N . GLU A 1 565 ? 29.234 -31.078 7.031 1 87.69 565 GLU A N 1
ATOM 4542 C CA . GLU A 1 565 ? 27.969 -30.734 6.383 1 87.69 565 GLU A CA 1
ATOM 4543 C C . GLU A 1 565 ? 28.219 -29.891 5.125 1 87.69 565 GLU A C 1
ATOM 4545 O O . GLU A 1 565 ? 27.531 -30.078 4.109 1 87.69 565 GLU A O 1
ATOM 4550 N N . ASP A 1 566 ? 29.141 -29.047 5.125 1 89.75 566 ASP A N 1
ATOM 4551 C CA . ASP A 1 566 ? 29.5 -28.25 3.959 1 89.75 566 ASP A CA 1
ATOM 4552 C C . ASP A 1 566 ? 30.156 -29.109 2.881 1 89.75 566 ASP A C 1
ATOM 4554 O O . ASP A 1 566 ? 29.969 -28.875 1.687 1 89.75 566 ASP A O 1
ATOM 4558 N N . GLY A 1 567 ? 30.891 -30.062 3.387 1 85.81 567 GLY A N 1
ATOM 4559 C CA . GLY A 1 567 ? 31.5 -30.984 2.445 1 85.81 567 GLY A CA 1
ATOM 4560 C C . GLY A 1 567 ? 30.484 -31.812 1.664 1 85.81 567 GLY A C 1
ATOM 4561 O O . GLY A 1 567 ? 30.641 -32 0.459 1 85.81 567 GLY A O 1
ATOM 4562 N N . ALA A 1 568 ? 29.5 -32.25 2.35 1 89.25 568 ALA A N 1
ATOM 4563 C CA . ALA A 1 568 ? 28.438 -33.031 1.7 1 89.25 568 ALA A CA 1
ATOM 4564 C C . ALA A 1 568 ? 27.703 -32.188 0.663 1 89.25 568 ALA A C 1
ATOM 4566 O O . ALA A 1 568 ? 27.359 -32.688 -0.417 1 89.25 568 ALA A O 1
ATOM 4567 N N . LEU A 1 569 ? 27.453 -30.953 0.979 1 91.19 569 LEU A N 1
ATOM 4568 C CA . LEU A 1 569 ? 26.766 -30.047 0.062 1 91.19 569 LEU A CA 1
ATOM 4569 C C . LEU A 1 569 ? 27.641 -29.734 -1.152 1 91.19 569 LEU A C 1
ATOM 4571 O O . LEU A 1 569 ? 27.125 -29.641 -2.271 1 91.19 569 LEU A O 1
ATOM 4575 N N . TYR A 1 570 ? 28.844 -29.578 -0.877 1 87.81 570 TYR A N 1
ATOM 4576 C CA . TYR A 1 570 ? 29.797 -29.297 -1.943 1 87.81 570 TYR A CA 1
ATOM 4577 C C . TYR A 1 570 ? 29.859 -30.469 -2.93 1 87.81 570 TYR A C 1
ATOM 4579 O O . TYR A 1 570 ? 29.859 -30.25 -4.145 1 87.81 570 TYR A O 1
ATOM 4587 N N . GLU A 1 571 ? 29.859 -31.656 -2.416 1 86.75 571 GLU A N 1
ATOM 4588 C CA . GLU A 1 571 ? 29.875 -32.844 -3.262 1 86.75 571 GLU A CA 1
ATOM 4589 C C . GLU A 1 571 ? 28.594 -32.969 -4.07 1 86.75 571 GLU A C 1
ATOM 4591 O O . GLU A 1 571 ? 28.609 -33.375 -5.234 1 86.75 571 GLU A O 1
ATOM 4596 N N . LYS A 1 572 ? 27.547 -32.656 -3.42 1 90.25 572 LYS A N 1
ATOM 4597 C CA . LYS A 1 572 ? 26.266 -32.688 -4.113 1 90.25 572 LYS A CA 1
ATOM 4598 C C . LYS A 1 572 ? 26.234 -31.719 -5.285 1 90.25 572 LYS A C 1
ATOM 4600 O O . LYS A 1 572 ? 25.719 -32.031 -6.359 1 90.25 572 LYS A O 1
ATOM 4605 N N . LEU A 1 573 ? 26.75 -30.516 -5.094 1 90.69 573 LEU A N 1
ATOM 4606 C CA . LEU A 1 573 ? 26.828 -29.516 -6.156 1 90.69 573 LEU A CA 1
ATOM 4607 C C . LEU A 1 573 ? 27.703 -30.016 -7.301 1 90.69 573 LEU A C 1
ATOM 4609 O O . LEU A 1 573 ? 27.344 -29.859 -8.469 1 90.69 573 LEU A O 1
ATOM 4613 N N . LEU A 1 574 ? 28.797 -30.656 -6.957 1 86.56 574 LEU A N 1
ATOM 4614 C CA . LEU A 1 574 ? 29.703 -31.188 -7.965 1 86.56 574 LEU A CA 1
ATOM 4615 C C . LEU A 1 574 ? 29.031 -32.281 -8.789 1 86.56 574 LEU A C 1
ATOM 4617 O O . LEU A 1 574 ? 29.219 -32.344 -10.008 1 86.56 574 LEU A O 1
ATOM 4621 N N . ASP A 1 575 ? 28.312 -33.062 -8.117 1 86.94 575 ASP A N 1
ATOM 4622 C CA . ASP A 1 575 ? 27.609 -34.125 -8.789 1 86.94 575 ASP A CA 1
ATOM 4623 C C . ASP A 1 575 ? 26.594 -33.594 -9.797 1 86.94 575 ASP A C 1
ATOM 4625 O O . ASP A 1 575 ? 26.422 -34.156 -10.875 1 86.94 575 ASP A O 1
ATOM 4629 N N . CYS A 1 576 ? 25.906 -32.5 -9.445 1 89.44 576 CYS A N 1
ATOM 4630 C CA . CYS A 1 576 ? 24.906 -31.906 -10.32 1 89.44 576 CYS A CA 1
ATOM 4631 C C . CYS A 1 576 ? 25.562 -31.281 -11.555 1 89.44 576 CYS A C 1
ATOM 4633 O O . CYS A 1 576 ? 25.016 -31.328 -12.648 1 89.44 576 CYS A O 1
ATOM 4635 N N . LEU A 1 577 ? 26.766 -30.75 -11.406 1 87.06 577 LEU A N 1
ATOM 4636 C CA . LEU A 1 577 ? 27.391 -29.984 -12.469 1 87.06 577 LEU A CA 1
ATOM 4637 C C . LEU A 1 577 ? 28.172 -30.891 -13.414 1 87.06 577 LEU A C 1
ATOM 4639 O O . LEU A 1 577 ? 28.391 -30.562 -14.578 1 87.06 577 LEU A O 1
ATOM 4643 N N . GLN A 1 578 ? 28.688 -31.953 -12.938 1 79.19 578 GLN A N 1
ATOM 4644 C CA . GLN A 1 578 ? 29.5 -32.844 -13.75 1 79.19 578 GLN A CA 1
ATOM 4645 C C . GLN A 1 578 ? 28.688 -33.406 -14.914 1 79.19 578 GLN A C 1
ATOM 4647 O O . GLN A 1 578 ? 29.25 -33.75 -15.961 1 79.19 578 GLN A O 1
ATOM 4652 N N . GLY A 1 579 ? 27.453 -33.438 -14.852 1 69.81 579 GLY A N 1
ATOM 4653 C CA . GLY A 1 579 ? 26.609 -34 -15.906 1 69.81 579 GLY A CA 1
ATOM 4654 C C . GLY A 1 579 ? 26.344 -33.031 -17.031 1 69.81 579 GLY A C 1
ATOM 4655 O O . GLY A 1 579 ? 25.719 -33.406 -18.031 1 69.81 579 GLY A O 1
ATOM 4656 N N . ILE A 1 580 ? 27.031 -31.828 -17.016 1 77.31 580 ILE A N 1
ATOM 4657 C CA . ILE A 1 580 ? 26.703 -30.828 -18.016 1 77.31 580 ILE A CA 1
ATOM 4658 C C . ILE A 1 580 ? 27.938 -30.531 -18.875 1 77.31 580 ILE A C 1
ATOM 4660 O O . ILE A 1 580 ? 28.922 -29.969 -18.391 1 77.31 580 ILE A O 1
ATOM 4664 N N . PRO A 1 581 ? 27.891 -30.906 -20.078 1 73.06 581 PRO A N 1
ATOM 4665 C CA . PRO A 1 581 ? 29.062 -30.703 -20.938 1 73.06 581 PRO A CA 1
ATOM 4666 C C . PRO A 1 581 ? 29.516 -29.25 -20.984 1 73.06 581 PRO A C 1
ATOM 4668 O O . PRO A 1 581 ? 30.719 -28.984 -21.047 1 73.06 581 PRO A O 1
ATOM 4671 N N . GLU A 1 582 ? 28.609 -28.344 -20.891 1 71.44 582 GLU A N 1
ATOM 4672 C CA . GLU A 1 582 ? 28.953 -26.938 -21.016 1 71.44 582 GLU A CA 1
ATOM 4673 C C . GLU A 1 582 ? 29.781 -26.453 -19.828 1 71.44 582 GLU A C 1
ATOM 4675 O O . GLU A 1 582 ? 30.5 -25.453 -19.922 1 71.44 582 GLU A O 1
ATOM 4680 N N . VAL A 1 583 ? 29.641 -27.156 -18.703 1 72.69 583 VAL A N 1
ATOM 4681 C CA . VAL A 1 583 ? 30.312 -26.656 -17.516 1 72.69 583 VAL A CA 1
ATOM 4682 C C . VAL A 1 583 ? 31.281 -27.719 -16.984 1 72.69 583 VAL A C 1
ATOM 4684 O O . VAL A 1 583 ? 32 -27.484 -16.016 1 72.69 583 VAL A O 1
ATOM 4687 N N . SER A 1 584 ? 31.391 -28.781 -17.594 1 70.94 584 SER A N 1
ATOM 4688 C CA . SER A 1 584 ? 32.219 -29.891 -17.109 1 70.94 584 SER A CA 1
ATOM 4689 C C . SER A 1 584 ? 33.656 -29.469 -16.969 1 70.94 584 SER A C 1
ATOM 4691 O O . SER A 1 584 ? 34.344 -29.891 -16.031 1 70.94 584 SER A O 1
ATOM 4693 N N . SER A 1 585 ? 34.062 -28.625 -17.812 1 68.62 585 SER A N 1
ATOM 4694 C CA . SER A 1 585 ? 35.469 -28.188 -17.766 1 68.62 585 SER A CA 1
ATOM 4695 C C . SER A 1 585 ? 35.719 -27.328 -16.516 1 68.62 585 SER A C 1
ATOM 4697 O O . SER A 1 585 ? 36.844 -27.281 -16.031 1 68.62 585 SER A O 1
ATOM 4699 N N . LEU A 1 586 ? 34.656 -26.75 -16.062 1 68.12 586 LEU A N 1
ATOM 4700 C CA . LEU A 1 586 ? 34.812 -25.859 -14.922 1 68.12 586 LEU A CA 1
ATOM 4701 C C . LEU A 1 586 ? 34.844 -26.656 -13.617 1 68.12 586 LEU A C 1
ATOM 4703 O O . LEU A 1 586 ? 35.312 -26.141 -12.594 1 68.12 586 LEU A O 1
ATOM 4707 N N . CYS A 1 587 ? 34.375 -27.828 -13.656 1 64.5 587 CYS A N 1
ATOM 4708 C CA . CYS A 1 587 ? 34.25 -28.641 -12.453 1 64.5 587 CYS A CA 1
ATOM 4709 C C . CYS A 1 587 ? 35.531 -29.469 -12.219 1 64.5 587 CYS A C 1
ATOM 4711 O O . CYS A 1 587 ? 35.656 -30.125 -11.195 1 64.5 587 CYS A O 1
ATOM 4713 N N . GLN A 1 588 ? 36.5 -29.438 -13.156 1 59.91 588 GLN A N 1
ATOM 4714 C CA . GLN A 1 588 ? 37.688 -30.25 -12.992 1 59.91 588 GLN A CA 1
ATOM 4715 C C . GLN A 1 588 ? 38.625 -29.656 -11.922 1 59.91 588 GLN A C 1
ATOM 4717 O O . GLN A 1 588 ? 38.875 -28.453 -11.922 1 59.91 588 GLN A O 1
ATOM 4722 N N . VAL A 1 589 ? 38.469 -30.172 -10.688 1 53.78 589 VAL A N 1
ATOM 4723 C CA . VAL A 1 589 ? 39.281 -29.812 -9.531 1 53.78 589 VAL A CA 1
ATOM 4724 C C . VAL A 1 589 ? 40.75 -30.062 -9.844 1 53.78 589 VAL A C 1
ATOM 4726 O O . VAL A 1 589 ? 41.156 -31.188 -10.164 1 53.78 589 VAL A O 1
ATOM 4729 N N . ASP A 1 590 ? 41.375 -29.141 -10.398 1 44.53 590 ASP A N 1
ATOM 4730 C CA . ASP A 1 590 ? 42.812 -29.375 -10.406 1 44.53 590 ASP A CA 1
ATOM 4731 C C . ASP A 1 590 ? 43.406 -29.344 -8.992 1 44.53 590 ASP A C 1
ATOM 4733 O O . ASP A 1 590 ? 43.125 -28.422 -8.227 1 44.53 590 ASP A O 1
ATOM 4737 N N . GLY A 1 591 ? 43.812 -30.453 -8.375 1 42.44 591 GLY A N 1
ATOM 4738 C CA . GLY A 1 591 ? 44.5 -30.844 -7.148 1 42.44 591 GLY A CA 1
ATOM 4739 C C . GLY A 1 591 ? 44.438 -29.766 -6.074 1 42.44 591 GLY A C 1
ATOM 4740 O O . GLY A 1 591 ? 44.531 -30.078 -4.883 1 42.44 591 GLY A O 1
ATOM 4741 N N . THR A 1 592 ? 45.031 -28.609 -6.109 1 42.88 592 THR A N 1
ATOM 4742 C CA . THR A 1 592 ? 45.344 -27.719 -4.988 1 42.88 592 THR A CA 1
ATOM 4743 C C . THR A 1 592 ? 44.094 -26.953 -4.547 1 42.88 592 THR A C 1
ATOM 4745 O O . THR A 1 592 ? 43.906 -26.703 -3.355 1 42.88 592 THR A O 1
ATOM 4748 N N . SER A 1 593 ? 43.594 -25.781 -5.109 1 46.69 593 SER A N 1
ATOM 4749 C CA . SER A 1 593 ? 42.781 -24.688 -4.625 1 46.69 593 SER A CA 1
ATOM 4750 C C . SER A 1 593 ? 41.281 -24.953 -4.867 1 46.69 593 SER A C 1
ATOM 4752 O O . SER A 1 593 ? 40.938 -25.547 -5.875 1 46.69 593 SER A O 1
ATOM 4754 N N . LEU A 1 594 ? 40.5 -25.219 -3.807 1 51.12 594 LEU A N 1
ATOM 4755 C CA . LEU A 1 594 ? 39.062 -25.266 -3.908 1 51.12 594 LEU A CA 1
ATOM 4756 C C . LEU A 1 594 ? 38.562 -24.344 -5.023 1 51.12 594 LEU A C 1
ATOM 4758 O O . LEU A 1 594 ? 38.812 -23.141 -5 1 51.12 594 LEU A O 1
ATOM 4762 N N . PRO A 1 595 ? 38.312 -24.781 -6.23 1 56.25 595 PRO A N 1
ATOM 4763 C CA . PRO A 1 595 ? 38.062 -23.812 -7.309 1 56.25 595 PRO A CA 1
ATOM 4764 C C . PRO A 1 595 ? 36.75 -23.078 -7.137 1 56.25 595 PRO A C 1
ATOM 4766 O O . PRO A 1 595 ? 35.75 -23.391 -7.809 1 56.25 595 PRO A O 1
ATOM 4769 N N . SER A 1 596 ? 36.562 -22.391 -5.906 1 61.88 596 SER A N 1
ATOM 4770 C CA . SER A 1 596 ? 35.344 -21.641 -5.582 1 61.88 596 SER A CA 1
ATOM 4771 C C . SER A 1 596 ? 34.938 -20.75 -6.738 1 61.88 596 SER A C 1
ATOM 4773 O O . SER A 1 596 ? 33.75 -20.688 -7.074 1 61.88 596 SER A O 1
ATOM 4775 N N . ASN A 1 597 ? 35.938 -20.266 -7.449 1 71.06 597 ASN A N 1
ATOM 4776 C CA . ASN A 1 597 ? 35.594 -19.328 -8.508 1 71.06 597 ASN A CA 1
ATOM 4777 C C . ASN A 1 597 ? 35.031 -20.031 -9.727 1 71.06 597 ASN A C 1
ATOM 4779 O O . ASN A 1 597 ? 34.062 -19.547 -10.344 1 71.06 597 ASN A O 1
ATOM 4783 N N . ARG A 1 598 ? 35.625 -21.25 -9.953 1 76.75 598 ARG A N 1
ATOM 4784 C CA . ARG A 1 598 ? 35.125 -22 -11.109 1 76.75 598 ARG A CA 1
ATOM 4785 C C . ARG A 1 598 ? 33.719 -22.547 -10.844 1 76.75 598 ARG A C 1
ATOM 4787 O O . ARG A 1 598 ? 32.844 -22.516 -11.727 1 76.75 598 ARG A O 1
ATOM 4794 N N . LEU A 1 599 ? 33.531 -23.047 -9.68 1 81.75 599 LEU A N 1
ATOM 4795 C CA . LEU A 1 599 ? 32.219 -23.562 -9.328 1 81.75 599 LEU A CA 1
ATOM 4796 C C . LEU A 1 599 ? 31.188 -22.453 -9.312 1 81.75 599 LEU A C 1
ATOM 4798 O O . LEU A 1 599 ? 30.016 -22.672 -9.641 1 81.75 599 LEU A O 1
ATOM 4802 N N . ARG A 1 600 ? 31.656 -21.297 -8.938 1 84.75 600 ARG A N 1
ATOM 4803 C CA . ARG A 1 600 ? 30.781 -20.125 -8.969 1 84.75 600 ARG A CA 1
ATOM 4804 C C . ARG A 1 600 ? 30.312 -19.844 -10.391 1 84.75 600 ARG A C 1
ATOM 4806 O O . ARG A 1 600 ? 29.125 -19.656 -10.625 1 84.75 600 ARG A O 1
ATOM 4813 N N . GLU A 1 601 ? 31.203 -19.828 -11.211 1 83.75 601 GLU A N 1
ATOM 4814 C CA . GLU A 1 601 ? 30.891 -19.547 -12.609 1 83.75 601 GLU A CA 1
ATOM 4815 C C . GLU A 1 601 ? 29.984 -20.625 -13.195 1 83.75 601 GLU A C 1
ATOM 4817 O O . GLU A 1 601 ? 29.062 -20.312 -13.945 1 83.75 601 GLU A O 1
ATOM 4822 N N . ALA A 1 602 ? 30.297 -21.859 -12.891 1 86.88 602 ALA A N 1
ATOM 4823 C CA . ALA A 1 602 ? 29.484 -22.969 -13.391 1 86.88 602 ALA A CA 1
ATOM 4824 C C . ALA A 1 602 ? 28.047 -22.859 -12.883 1 86.88 602 ALA A C 1
ATOM 4826 O O . ALA A 1 602 ? 27.094 -23.094 -13.633 1 86.88 602 ALA A O 1
ATOM 4827 N N . THR A 1 603 ? 27.938 -22.562 -11.625 1 87.69 603 THR A N 1
ATOM 4828 C CA . THR A 1 603 ? 26.625 -22.438 -11.016 1 87.69 603 THR A CA 1
ATOM 4829 C C . THR A 1 603 ? 25.828 -21.312 -11.68 1 87.69 603 THR A C 1
ATOM 4831 O O . THR A 1 603 ? 24.641 -21.484 -11.977 1 87.69 603 THR A O 1
ATOM 4834 N N . VAL A 1 604 ? 26.438 -20.188 -11.922 1 86.5 604 VAL A N 1
ATOM 4835 C CA . VAL A 1 604 ? 25.781 -19.047 -12.562 1 86.5 604 VAL A CA 1
ATOM 4836 C C . VAL A 1 604 ? 25.344 -19.422 -13.977 1 86.5 604 VAL A C 1
ATOM 4838 O O . VAL A 1 604 ? 24.234 -19.109 -14.398 1 86.5 604 VAL A O 1
ATOM 4841 N N . ARG A 1 605 ? 26.141 -20.156 -14.672 1 85.25 605 ARG A N 1
ATOM 4842 C CA . ARG A 1 605 ? 25.844 -20.547 -16.047 1 85.25 605 ARG A CA 1
ATOM 4843 C C . ARG A 1 605 ? 24.688 -21.516 -16.094 1 85.25 605 ARG A C 1
ATOM 4845 O O . ARG A 1 605 ? 23.844 -21.453 -17 1 85.25 605 ARG A O 1
ATOM 4852 N N . VAL A 1 606 ? 24.688 -22.438 -15.211 1 88.31 606 VAL A N 1
ATOM 4853 C CA . VAL A 1 606 ? 23.625 -23.438 -15.219 1 88.31 606 VAL A CA 1
ATOM 4854 C C . VAL A 1 606 ? 22.297 -22.781 -14.898 1 88.31 606 VAL A C 1
ATOM 4856 O O . VAL A 1 606 ? 21.281 -23.078 -15.523 1 88.31 606 VAL A O 1
ATOM 4859 N N . TRP A 1 607 ? 22.297 -21.906 -13.891 1 88.69 607 TRP A N 1
ATOM 4860 C CA . TRP A 1 607 ? 21.062 -21.203 -13.578 1 88.69 607 TRP A CA 1
ATOM 4861 C C . TRP A 1 607 ? 20.609 -20.344 -14.766 1 88.69 607 TRP A C 1
ATOM 4863 O O . TRP A 1 607 ? 19.422 -20.188 -14.992 1 88.69 607 TRP A O 1
ATOM 4873 N N . ALA A 1 608 ? 21.516 -19.781 -15.492 1 85.81 608 ALA A N 1
ATOM 4874 C CA . ALA A 1 608 ? 21.188 -19.016 -16.688 1 85.81 608 ALA A CA 1
ATOM 4875 C C . ALA A 1 608 ? 20.516 -19.906 -17.734 1 85.81 608 ALA A C 1
ATOM 4877 O O . ALA A 1 608 ? 19.609 -19.469 -18.438 1 85.81 608 ALA A O 1
ATOM 4878 N N . ILE A 1 609 ? 20.969 -21.125 -17.828 1 85 609 ILE A N 1
ATOM 4879 C CA . ILE A 1 609 ? 20.391 -22.094 -18.766 1 85 609 ILE A CA 1
ATOM 4880 C C . ILE A 1 609 ? 18.969 -22.438 -18.328 1 85 609 ILE A C 1
ATOM 4882 O O . ILE A 1 609 ? 18.047 -22.453 -19.156 1 85 609 ILE A O 1
ATOM 4886 N N . VAL A 1 610 ? 18.844 -22.641 -17.062 1 85.88 610 VAL A N 1
ATOM 4887 C CA . VAL A 1 610 ? 17.562 -23.062 -16.516 1 85.88 610 VAL A CA 1
ATOM 4888 C C . VAL A 1 610 ? 16.531 -21.953 -16.672 1 85.88 610 VAL A C 1
ATOM 4890 O O . VAL A 1 610 ? 15.359 -22.219 -16.953 1 85.88 610 VAL A O 1
ATOM 4893 N N . THR A 1 611 ? 16.938 -20.688 -16.5 1 82.75 611 THR A N 1
ATOM 4894 C CA . THR A 1 611 ? 16 -19.562 -16.578 1 82.75 611 THR A CA 1
ATOM 4895 C C . THR A 1 611 ? 15.977 -19 -18 1 82.75 611 THR A C 1
ATOM 4897 O O . THR A 1 611 ? 15.172 -18.109 -18.297 1 82.75 611 THR A O 1
ATOM 4900 N N . SER A 1 612 ? 16.703 -19.531 -18.875 1 74.06 612 SER A N 1
ATOM 4901 C CA . SER A 1 612 ? 16.812 -19.078 -20.25 1 74.06 612 SER A CA 1
ATOM 4902 C C . SER A 1 612 ? 17.062 -17.578 -20.328 1 74.06 612 SER A C 1
ATOM 4904 O O . SER A 1 612 ? 16.438 -16.875 -21.141 1 74.06 612 SER A O 1
ATOM 4906 N N . ASP A 1 613 ? 17.703 -17.031 -19.344 1 70.5 613 ASP A N 1
ATOM 4907 C CA . ASP A 1 613 ? 18.062 -15.617 -19.297 1 70.5 613 ASP A CA 1
ATOM 4908 C C . ASP A 1 613 ? 19.484 -15.43 -18.766 1 70.5 613 ASP A C 1
ATOM 4910 O O . ASP A 1 613 ? 19.719 -15.523 -17.562 1 70.5 613 ASP A O 1
ATOM 4914 N N . ALA A 1 614 ? 20.344 -15.227 -19.641 1 61.06 614 ALA A N 1
ATOM 4915 C CA . ALA A 1 614 ? 21.75 -15.086 -19.266 1 61.06 614 ALA A CA 1
ATOM 4916 C C . ALA A 1 614 ? 21.969 -13.844 -18.406 1 61.06 614 ALA A C 1
ATOM 4918 O O . ALA A 1 614 ? 22.953 -13.758 -17.672 1 61.06 614 ALA A O 1
ATOM 4919 N N . ARG A 1 615 ? 21.203 -12.836 -18.469 1 57.91 615 ARG A N 1
ATOM 4920 C CA . ARG A 1 615 ? 21.406 -11.578 -17.766 1 57.91 615 ARG A CA 1
ATOM 4921 C C . ARG A 1 615 ? 20.75 -11.602 -16.391 1 57.91 615 ARG A C 1
ATOM 4923 O O . ARG A 1 615 ? 20.703 -10.578 -15.703 1 57.91 615 ARG A O 1
ATOM 4930 N N . TRP A 1 616 ? 20.344 -12.727 -16.188 1 60.5 616 TRP A N 1
ATOM 4931 C CA . TRP A 1 616 ? 19.406 -12.789 -15.055 1 60.5 616 TRP A CA 1
ATOM 4932 C C . TRP A 1 616 ? 20.125 -12.523 -13.742 1 60.5 616 TRP A C 1
ATOM 4934 O O . TRP A 1 616 ? 19.547 -11.977 -12.805 1 60.5 616 TRP A O 1
ATOM 4944 N N . MET A 1 617 ? 21.328 -13.047 -13.664 1 58.38 617 MET A N 1
ATOM 4945 C CA . MET A 1 617 ? 22.078 -12.859 -12.422 1 58.38 617 MET A CA 1
ATOM 4946 C C . MET A 1 617 ? 22.797 -11.523 -12.414 1 58.38 617 MET A C 1
ATOM 4948 O O . MET A 1 617 ? 23.328 -11.094 -11.383 1 58.38 617 MET A O 1
ATOM 4952 N N . ASP A 1 618 ? 23.062 -11.008 -13.555 1 52.47 618 ASP A N 1
ATOM 4953 C CA . ASP A 1 618 ? 23.828 -9.766 -13.555 1 52.47 618 ASP A CA 1
ATOM 4954 C C . ASP A 1 618 ? 23.062 -8.648 -12.844 1 52.47 618 ASP A C 1
ATOM 4956 O O . ASP A 1 618 ? 21.844 -8.523 -12.984 1 52.47 618 ASP A O 1
ATOM 4960 N N . GLY A 1 619 ? 23.125 -8.648 -11.594 1 46.12 619 GLY A N 1
ATOM 4961 C CA . GLY A 1 619 ? 22.688 -7.625 -10.656 1 46.12 619 GLY A CA 1
ATOM 4962 C C . GLY A 1 619 ? 21.922 -6.492 -11.32 1 46.12 619 GLY A C 1
ATOM 4963 O O . GLY A 1 619 ? 21.562 -5.52 -10.656 1 46.12 619 GLY A O 1
ATOM 4964 N N . GLY A 1 620 ? 22.328 -6.121 -12.602 1 37.66 620 GLY A N 1
ATOM 4965 C CA . GLY A 1 620 ? 21.891 -4.848 -13.156 1 37.66 620 GLY A CA 1
ATOM 4966 C C . GLY A 1 620 ? 20.391 -4.793 -13.422 1 37.66 620 GLY A C 1
ATOM 4967 O O . GLY A 1 620 ? 19.938 -5.117 -14.523 1 37.66 620 GLY A O 1
ATOM 4968 N N . GLY A 1 621 ? 19.641 -5.359 -12.656 1 36.69 621 GLY A N 1
ATOM 4969 C CA . GLY A 1 621 ? 18.266 -4.898 -12.844 1 36.69 621 GLY A CA 1
ATOM 4970 C C . GLY A 1 621 ? 18.188 -3.539 -13.516 1 36.69 621 GLY A C 1
ATOM 4971 O O . GLY A 1 621 ? 18.906 -2.611 -13.148 1 36.69 621 GLY A O 1
ATOM 4972 N N . GLU A 1 622 ? 18.109 -3.512 -14.812 1 32.56 622 GLU A N 1
ATOM 4973 C CA . GLU A 1 622 ? 17.797 -2.186 -15.344 1 32.56 622 GLU A CA 1
ATOM 4974 C C . GLU A 1 622 ? 16.906 -1.396 -14.383 1 32.56 622 GLU A C 1
ATOM 4976 O O . GLU A 1 622 ? 15.797 -1.822 -14.07 1 32.56 622 GLU A O 1
ATOM 4981 N N . HIS A 1 623 ? 17.297 -0.966 -13.18 1 28.89 623 HIS A N 1
ATOM 4982 C CA . HIS A 1 623 ? 16.625 0.134 -12.508 1 28.89 623 HIS A CA 1
ATOM 4983 C C . HIS A 1 623 ? 15.977 1.084 -13.508 1 28.89 623 HIS A C 1
ATOM 4985 O O . HIS A 1 623 ? 16.578 1.399 -14.539 1 28.89 623 HIS A O 1
ATOM 4991 N N . MET B 1 1 ? -59.781 9.953 -2.689 1 20.39 1 MET B N 1
ATOM 4992 C CA . MET B 1 1 ? -59.281 11.031 -3.547 1 20.39 1 MET B CA 1
ATOM 4993 C C . MET B 1 1 ? -57.781 10.914 -3.775 1 20.39 1 MET B C 1
ATOM 4995 O O . MET B 1 1 ? -57.031 10.812 -2.82 1 20.39 1 MET B O 1
ATOM 4999 N N . ASN B 1 2 ? -57.375 10.242 -4.848 1 23.88 2 ASN B N 1
ATOM 5000 C CA . ASN B 1 2 ? -56.125 9.664 -5.332 1 23.88 2 ASN B CA 1
ATOM 5001 C C . ASN B 1 2 ? -55.062 10.742 -5.613 1 23.88 2 ASN B C 1
ATOM 5003 O O . ASN B 1 2 ? -55.219 11.531 -6.547 1 23.88 2 ASN B O 1
ATOM 5007 N N . HIS B 1 3 ? -54.656 11.445 -4.66 1 26.28 3 HIS B N 1
ATOM 5008 C CA . HIS B 1 3 ? -53.875 12.672 -4.828 1 26.28 3 HIS B CA 1
ATOM 5009 C C . HIS B 1 3 ? -52.625 12.414 -5.66 1 26.28 3 HIS B C 1
ATOM 5011 O O . HIS B 1 3 ? -51.75 11.617 -5.27 1 26.28 3 HIS B O 1
ATOM 5017 N N . GLY B 1 4 ? -52.688 12.406 -6.934 1 31.45 4 GLY B N 1
ATOM 5018 C CA . GLY B 1 4 ? -51.875 12.281 -8.133 1 31.45 4 GLY B CA 1
ATOM 5019 C C . GLY B 1 4 ? -50.656 13.172 -8.109 1 31.45 4 GLY B C 1
ATOM 5020 O O . GLY B 1 4 ? -50.75 14.383 -7.93 1 31.45 4 GLY B O 1
ATOM 5021 N N . GLN B 1 5 ? -49.688 12.812 -7.617 1 36.12 5 GLN B N 1
ATOM 5022 C CA . GLN B 1 5 ? -48.531 13.688 -7.41 1 36.12 5 GLN B CA 1
ATOM 5023 C C . GLN B 1 5 ? -48.094 14.344 -8.719 1 36.12 5 GLN B C 1
ATOM 5025 O O . GLN B 1 5 ? -47.844 13.656 -9.703 1 36.12 5 GLN B O 1
ATOM 5030 N N . MET B 1 6 ? -48.5 15.547 -9.117 1 35.78 6 MET B N 1
ATOM 5031 C CA . MET B 1 6 ? -48.344 16.453 -10.242 1 35.78 6 MET B CA 1
ATOM 5032 C C . MET B 1 6 ? -46.875 16.75 -10.523 1 35.78 6 MET B C 1
ATOM 5034 O O . MET B 1 6 ? -46.125 17.156 -9.625 1 35.78 6 MET B O 1
ATOM 5038 N N . GLU B 1 7 ? -46.344 16.047 -11.359 1 51.19 7 GLU B N 1
ATOM 5039 C CA . GLU B 1 7 ? -45 16.359 -11.875 1 51.19 7 GLU B CA 1
ATOM 5040 C C . GLU B 1 7 ? -45 17.719 -12.562 1 51.19 7 GLU B C 1
ATOM 5042 O O . GLU B 1 7 ? -45.812 18 -13.445 1 51.19 7 GLU B O 1
ATOM 5047 N N . LEU B 1 8 ? -44.438 18.734 -12.078 1 53.09 8 LEU B N 1
ATOM 5048 C CA . LEU B 1 8 ? -44.406 20.094 -12.617 1 53.09 8 LEU B CA 1
ATOM 5049 C C . LEU B 1 8 ? -43.375 20.234 -13.727 1 53.09 8 LEU B C 1
ATOM 5051 O O . LEU B 1 8 ? -42.219 19.891 -13.539 1 53.09 8 LEU B O 1
ATOM 5055 N N . ILE B 1 9 ? -43.812 20.406 -14.953 1 60.28 9 ILE B N 1
ATOM 5056 C CA . ILE B 1 9 ? -43 20.453 -16.156 1 60.28 9 ILE B CA 1
ATOM 5057 C C . ILE B 1 9 ? -42.75 21.906 -16.547 1 60.28 9 ILE B C 1
ATOM 5059 O O . ILE B 1 9 ? -43.688 22.734 -16.531 1 60.28 9 ILE B O 1
ATOM 5063 N N . CYS B 1 10 ? -41.531 22.234 -16.766 1 59.75 10 CYS B N 1
ATOM 5064 C CA . CYS B 1 10 ? -41.281 23.609 -17.219 1 59.75 10 CYS B CA 1
ATOM 5065 C C . CYS B 1 10 ? -41.812 23.844 -18.609 1 59.75 10 CYS B C 1
ATOM 5067 O O . CYS B 1 10 ? -41.656 23.031 -19.516 1 59.75 10 CYS B O 1
ATOM 5069 N N . GLU B 1 11 ? -42.531 24.719 -18.922 1 64 11 GLU B N 1
ATOM 5070 C CA . GLU B 1 11 ? -43.281 25 -20.141 1 64 11 GLU B CA 1
ATOM 5071 C C . GLU B 1 11 ? -42.344 25.453 -21.266 1 64 11 GLU B C 1
ATOM 5073 O O . GLU B 1 11 ? -42.656 25.281 -22.453 1 64 11 GLU B O 1
ATOM 5078 N N . THR B 1 12 ? -41.125 25.984 -20.938 1 57.94 12 THR B N 1
ATOM 5079 C CA . THR B 1 12 ? -40.25 26.609 -21.938 1 57.94 12 THR B CA 1
ATOM 5080 C C . THR B 1 12 ? -39.281 25.578 -22.516 1 57.94 12 THR B C 1
ATOM 5082 O O . THR B 1 12 ? -39.031 25.578 -23.719 1 57.94 12 THR B O 1
ATOM 5085 N N . CYS B 1 13 ? -38.562 24.828 -21.703 1 52.72 13 CYS B N 1
ATOM 5086 C CA . CYS B 1 13 ? -37.5 23.953 -22.188 1 52.72 13 CYS B CA 1
ATOM 5087 C C . CYS B 1 13 ? -37.844 22.484 -21.922 1 52.72 13 CYS B C 1
ATOM 5089 O O . CYS B 1 13 ? -37 21.609 -22.156 1 52.72 13 CYS B O 1
ATOM 5091 N N . SER B 1 14 ? -39.188 22.172 -21.234 1 57.59 14 SER B N 1
ATOM 5092 C CA . SER B 1 14 ? -39.781 20.844 -21 1 57.59 14 SER B CA 1
ATOM 5093 C C . SER B 1 14 ? -38.969 20.062 -19.969 1 57.59 14 SER B C 1
ATOM 5095 O O . SER B 1 14 ? -39.094 18.844 -19.859 1 57.59 14 SER B O 1
ATOM 5097 N N . ALA B 1 15 ? -38.312 20.688 -19.156 1 62.75 15 ALA B N 1
ATOM 5098 C CA . ALA B 1 15 ? -37.625 20.094 -18.031 1 62.75 15 ALA B CA 1
ATOM 5099 C C . ALA B 1 15 ? -38.594 19.688 -16.922 1 62.75 15 ALA B C 1
ATOM 5101 O O . ALA B 1 15 ? -39.562 20.391 -16.656 1 62.75 15 ALA B O 1
ATOM 5102 N N . ARG B 1 16 ? -38.406 18.531 -16.188 1 64.19 16 ARG B N 1
ATOM 5103 C CA . ARG B 1 16 ? -39.344 17.953 -15.242 1 64.19 16 ARG B CA 1
ATOM 5104 C C . ARG B 1 16 ? -38.906 18.172 -13.805 1 64.19 16 ARG B C 1
ATOM 5106 O O . ARG B 1 16 ? -37.719 17.984 -13.492 1 64.19 16 ARG B O 1
ATOM 5113 N N . PHE B 1 17 ? -39.781 18.703 -12.898 1 61.22 17 PHE B N 1
ATOM 5114 C CA . PHE B 1 17 ? -39.562 19.047 -11.492 1 61.22 17 PHE B CA 1
ATOM 5115 C C . PHE B 1 17 ? -40.594 18.375 -10.602 1 61.22 17 PHE B C 1
ATOM 5117 O O . PHE B 1 17 ? -41.75 18.172 -11.008 1 61.22 17 PHE B O 1
ATOM 5124 N N . GLN B 1 18 ? -40.344 17.734 -9.477 1 61.03 18 GLN B N 1
ATOM 5125 C CA . GLN B 1 18 ? -41.312 17.125 -8.57 1 61.03 18 GLN B CA 1
ATOM 5126 C C . GLN B 1 18 ? -41.938 18.172 -7.656 1 61.03 18 GLN B C 1
ATOM 5128 O O . GLN B 1 18 ? -43.031 17.969 -7.125 1 61.03 18 GLN B O 1
ATOM 5133 N N . ARG B 1 19 ? -41.219 19.25 -7.488 1 60.09 19 ARG B N 1
ATOM 5134 C CA . ARG B 1 19 ? -41.688 20.312 -6.594 1 60.09 19 ARG B CA 1
ATOM 5135 C C . ARG B 1 19 ? -41.938 21.594 -7.359 1 60.09 19 ARG B C 1
ATOM 5137 O O . ARG B 1 19 ? -41.25 21.922 -8.312 1 60.09 19 ARG B O 1
ATOM 5144 N N . ASP B 1 20 ? -42.875 22.078 -6.992 1 55.34 20 ASP B N 1
ATOM 5145 C CA . ASP B 1 20 ? -43.344 23.312 -7.609 1 55.34 20 ASP B CA 1
ATOM 5146 C C . ASP B 1 20 ? -42.281 24.422 -7.508 1 55.34 20 ASP B C 1
ATOM 5148 O O . ASP B 1 20 ? -42.094 25.172 -8.461 1 55.34 20 ASP B O 1
ATOM 5152 N N . ASP B 1 21 ? -41.594 24.438 -6.352 1 56.44 21 ASP B N 1
ATOM 5153 C CA . ASP B 1 21 ? -40.656 25.531 -6.129 1 56.44 21 ASP B CA 1
ATOM 5154 C C . ASP B 1 21 ? -39.438 25.391 -7.035 1 56.44 21 ASP B C 1
ATOM 5156 O O . ASP B 1 21 ? -38.906 26.375 -7.547 1 56.44 21 ASP B O 1
ATOM 5160 N N . HIS B 1 22 ? -39.094 24.156 -7.453 1 65 22 HIS B N 1
ATOM 5161 C CA . HIS B 1 22 ? -37.969 23.922 -8.359 1 65 22 HIS B CA 1
ATOM 5162 C C . HIS B 1 22 ? -38.344 24.25 -9.797 1 65 22 HIS B C 1
ATOM 5164 O O . HIS B 1 22 ? -37.531 24.828 -10.539 1 65 22 HIS B O 1
ATOM 5170 N N . LEU B 1 23 ? -39.5 23.859 -10.102 1 64.12 23 LEU B N 1
ATOM 5171 C CA . LEU B 1 23 ? -40.031 24.219 -11.406 1 64.12 23 LEU B CA 1
ATOM 5172 C C . LEU B 1 23 ? -40.062 25.734 -11.578 1 64.12 23 LEU B C 1
ATOM 5174 O O . LEU B 1 23 ? -39.688 26.25 -12.625 1 64.12 23 LEU B O 1
ATOM 5178 N N . ARG B 1 24 ? -40.438 26.359 -10.594 1 60.94 24 ARG B N 1
ATOM 5179 C CA . ARG B 1 24 ? -40.5 27.812 -10.594 1 60.94 24 ARG B CA 1
ATOM 5180 C C . ARG B 1 24 ? -39.125 28.438 -10.766 1 60.94 24 ARG B C 1
ATOM 5182 O O . ARG B 1 24 ? -38.969 29.391 -11.531 1 60.94 24 ARG B O 1
ATOM 5189 N N . ARG B 1 25 ? -38.219 27.859 -10.148 1 59.41 25 ARG B N 1
ATOM 5190 C CA . ARG B 1 25 ? -36.844 28.359 -10.242 1 59.41 25 ARG B CA 1
ATOM 5191 C C . ARG B 1 25 ? -36.25 28.062 -11.617 1 59.41 25 ARG B C 1
ATOM 5193 O O . ARG B 1 25 ? -35.562 28.906 -12.195 1 59.41 25 ARG B O 1
ATOM 5200 N N . HIS B 1 26 ? -36.531 26.969 -12.086 1 67.06 26 HIS B N 1
ATOM 5201 C CA . HIS B 1 26 ? -36.094 26.594 -13.43 1 67.06 26 HIS B CA 1
ATOM 5202 C C . HIS B 1 26 ? -36.688 27.516 -14.484 1 67.06 26 HIS B C 1
ATOM 5204 O O . HIS B 1 26 ? -36 27.953 -15.398 1 67.06 26 HIS B O 1
ATOM 5210 N N . ARG B 1 27 ? -37.812 27.828 -14.359 1 63.03 27 ARG B N 1
ATOM 5211 C CA . ARG B 1 27 ? -38.5 28.734 -15.258 1 63.03 27 ARG B CA 1
ATOM 5212 C C . ARG B 1 27 ? -37.844 30.109 -15.281 1 63.03 27 ARG B C 1
ATOM 5214 O O . ARG B 1 27 ? -37.875 30.797 -16.312 1 63.03 27 ARG B O 1
ATOM 5221 N N . LEU B 1 28 ? -37.375 30.438 -14.188 1 61.56 28 LEU B N 1
ATOM 5222 C CA . LEU B 1 28 ? -36.688 31.734 -14.094 1 61.56 28 LEU B CA 1
ATOM 5223 C C . LEU B 1 28 ? -35.406 31.734 -14.938 1 61.56 28 LEU B C 1
ATOM 5225 O O . LEU B 1 28 ? -35 32.75 -15.477 1 61.56 28 LEU B O 1
ATOM 5229 N N . SER B 1 29 ? -34.938 30.625 -15.227 1 56.56 29 SER B N 1
ATOM 5230 C CA . SER B 1 29 ? -33.719 30.531 -16.031 1 56.56 29 SER B CA 1
ATOM 5231 C C . SER B 1 29 ? -34.031 30.719 -17.516 1 56.56 29 SER B C 1
ATOM 5233 O O . SER B 1 29 ? -33.156 31.078 -18.297 1 56.56 29 SER B O 1
ATOM 5235 N N . HIS B 1 30 ? -35.219 30.5 -17.859 1 60.66 30 HIS B N 1
ATOM 5236 C CA . HIS B 1 30 ? -35.688 30.719 -19.219 1 60.66 30 HIS B CA 1
ATOM 5237 C C . HIS B 1 30 ? -36.062 32.188 -19.438 1 60.66 30 HIS B C 1
ATOM 5239 O O . HIS B 1 30 ? -36.219 32.625 -20.578 1 60.66 30 HIS B O 1
ATOM 5245 N N . ALA B 1 31 ? -36.344 32.812 -18.406 1 56.06 31 ALA B N 1
ATOM 5246 C CA . ALA B 1 31 ? -36.781 34.219 -18.516 1 56.06 31 ALA B CA 1
ATOM 5247 C C . ALA B 1 31 ? -35.594 35.156 -18.562 1 56.06 31 ALA B C 1
ATOM 5249 O O . ALA B 1 31 ? -34.5 34.812 -18.141 1 56.06 31 ALA B O 1
ATOM 5250 N N . GLU B 1 32 ? -35.688 36.25 -19.188 1 58.47 32 GLU B N 1
ATOM 5251 C CA . GLU B 1 32 ? -34.688 37.281 -19.188 1 58.47 32 GLU B CA 1
ATOM 5252 C C . GLU B 1 32 ? -34.344 37.75 -17.781 1 58.47 32 GLU B C 1
ATOM 5254 O O . GLU B 1 32 ? -35.219 37.938 -16.953 1 58.47 32 GLU B O 1
ATOM 5259 N N . PRO B 1 33 ? -33.125 37.562 -17.312 1 56.69 33 PRO B N 1
ATOM 5260 C CA . PRO B 1 33 ? -32.875 38.031 -15.961 1 56.69 33 PRO B CA 1
ATOM 5261 C C . PRO B 1 33 ? -33.469 39.406 -15.695 1 56.69 33 PRO B C 1
ATOM 5263 O O . PRO B 1 33 ? -33.25 40.344 -16.484 1 56.69 33 PRO B O 1
ATOM 5266 N N . ARG B 1 34 ? -34.344 39.5 -14.711 1 60.19 34 ARG B N 1
ATOM 5267 C CA . ARG B 1 34 ? -35.156 40.688 -14.492 1 60.19 34 ARG B CA 1
ATOM 5268 C C . ARG B 1 34 ? -34.438 41.719 -13.633 1 60.19 34 ARG B C 1
ATOM 5270 O O . ARG B 1 34 ? -34.75 42.906 -13.68 1 60.19 34 ARG B O 1
ATOM 5277 N N . PHE B 1 35 ? -33.5 41.156 -12.688 1 63.97 35 PHE B N 1
ATOM 5278 C CA . PHE B 1 35 ? -32.906 42.094 -11.734 1 63.97 35 PHE B CA 1
ATOM 5279 C C . PHE B 1 35 ? -31.516 42.531 -12.172 1 63.97 35 PHE B C 1
ATOM 5281 O O . PHE B 1 35 ? -30.625 41.688 -12.32 1 63.97 35 PHE B O 1
ATOM 5288 N N . LYS B 1 36 ? -31.312 43.625 -12.492 1 63.56 36 LYS B N 1
ATOM 5289 C CA . LYS B 1 36 ? -30.078 44.312 -12.883 1 63.56 36 LYS B CA 1
ATOM 5290 C C . LYS B 1 36 ? -29.297 44.781 -11.656 1 63.56 36 LYS B C 1
ATOM 5292 O O . LYS B 1 36 ? -29.891 45.25 -10.68 1 63.56 36 LYS B O 1
ATOM 5297 N N . CYS B 1 37 ? -28.094 44.344 -11.594 1 61.22 37 CYS B N 1
ATOM 5298 C CA . CYS B 1 37 ? -27.281 45 -10.57 1 61.22 37 CYS B CA 1
ATOM 5299 C C . CYS B 1 37 ? -27.359 46.5 -10.688 1 61.22 37 CYS B C 1
ATOM 5301 O O . CYS B 1 37 ? -27.328 47.062 -11.797 1 61.22 37 CYS B O 1
ATOM 5303 N N . ALA B 1 38 ? -27.578 47.188 -9.617 1 63.88 38 ALA B N 1
ATOM 5304 C CA . ALA B 1 38 ? -27.797 48.625 -9.578 1 63.88 38 ALA B CA 1
ATOM 5305 C C . ALA B 1 38 ? -26.484 49.375 -9.781 1 63.88 38 ALA B C 1
ATOM 5307 O O . ALA B 1 38 ? -26.484 50.594 -9.969 1 63.88 38 ALA B O 1
ATOM 5308 N N . ASP B 1 39 ? -25.266 48.688 -9.742 1 56.19 39 ASP B N 1
ATOM 5309 C CA . ASP B 1 39 ? -24.031 49.438 -9.961 1 56.19 39 ASP B CA 1
ATOM 5310 C C . ASP B 1 39 ? -23.844 49.781 -11.438 1 56.19 39 ASP B C 1
ATOM 5312 O O . ASP B 1 39 ? -23.969 48.906 -12.305 1 56.19 39 ASP B O 1
ATOM 5316 N N . PRO B 1 40 ? -23.844 51.031 -11.773 1 58.25 40 PRO B N 1
ATOM 5317 C CA . PRO B 1 40 ? -23.797 51.469 -13.164 1 58.25 40 PRO B CA 1
ATOM 5318 C C . PRO B 1 40 ? -22.75 50.75 -13.992 1 58.25 40 PRO B C 1
ATOM 5320 O O . PRO B 1 40 ? -22.875 50.656 -15.219 1 58.25 40 PRO B O 1
ATOM 5323 N N . GLN B 1 41 ? -21.703 50.344 -13.352 1 52.91 41 GLN B N 1
ATOM 5324 C CA . GLN B 1 41 ? -20.625 49.719 -14.117 1 52.91 41 GLN B CA 1
ATOM 5325 C C . GLN B 1 41 ? -20.797 48.219 -14.211 1 52.91 41 GLN B C 1
ATOM 5327 O O . GLN B 1 41 ? -19.984 47.531 -14.836 1 52.91 41 GLN B O 1
ATOM 5332 N N . CYS B 1 42 ? -21.906 47.625 -13.523 1 53.19 42 CYS B N 1
ATOM 5333 C CA . CYS B 1 42 ? -22.125 46.188 -13.5 1 53.19 42 CYS B CA 1
ATOM 5334 C C . CYS B 1 42 ? -23.344 45.812 -14.32 1 53.19 42 CYS B C 1
ATOM 5336 O O . CYS B 1 42 ? -24.438 46.312 -14.07 1 53.19 42 CYS B O 1
ATOM 5338 N N . GLY B 1 43 ? -23.375 45.594 -15.578 1 56.69 43 GLY B N 1
ATOM 5339 C CA . GLY B 1 43 ? -24.422 45.219 -16.516 1 56.69 43 GLY B CA 1
ATOM 5340 C C . GLY B 1 43 ? -24.969 43.812 -16.266 1 56.69 43 GLY B C 1
ATOM 5341 O O . GLY B 1 43 ? -25.703 43.281 -17.094 1 56.69 43 GLY B O 1
ATOM 5342 N N . MET B 1 44 ? -24.734 43.375 -15.148 1 61.59 44 MET B N 1
ATOM 5343 C CA . MET B 1 44 ? -25.141 42 -14.938 1 61.59 44 MET B CA 1
ATOM 5344 C C . MET B 1 44 ? -26.625 41.906 -14.562 1 61.59 44 MET B C 1
ATOM 5346 O O . MET B 1 44 ? -27.125 42.781 -13.859 1 61.59 44 MET B O 1
ATOM 5350 N N . ARG B 1 45 ? -27.297 41.031 -14.977 1 67.12 45 ARG B N 1
ATOM 5351 C CA . ARG B 1 45 ? -28.703 40.75 -14.727 1 67.12 45 ARG B CA 1
ATOM 5352 C C . ARG B 1 45 ? -28.891 39.375 -14.078 1 67.12 45 ARG B C 1
ATOM 5354 O O . ARG B 1 45 ? -28.125 38.469 -14.336 1 67.12 45 ARG B O 1
ATOM 5361 N N . PHE B 1 46 ? -29.766 39.375 -13.109 1 62.62 46 PHE B N 1
ATOM 5362 C CA . PHE B 1 46 ? -30.047 38.219 -12.281 1 62.62 46 PHE B CA 1
ATOM 5363 C C . PHE B 1 46 ? -31.5 37.812 -12.383 1 62.62 46 PHE B C 1
ATOM 5365 O O . PHE B 1 46 ? -32.375 38.656 -12.633 1 62.62 46 PHE B O 1
ATOM 5372 N N . HIS B 1 47 ? -31.844 36.656 -12.273 1 62.81 47 HIS B N 1
ATOM 5373 C CA . HIS B 1 47 ? -33.219 36.188 -12.336 1 62.81 47 HIS B CA 1
ATOM 5374 C C . HIS B 1 47 ? -33.906 36.281 -10.977 1 62.81 47 HIS B C 1
ATOM 5376 O O . HIS B 1 47 ? -35.125 36.312 -10.891 1 62.81 47 HIS B O 1
ATOM 5382 N N . ARG B 1 48 ? -33.125 36.312 -9.766 1 63.41 48 ARG B N 1
ATOM 5383 C CA . ARG B 1 48 ? -33.656 36.5 -8.422 1 63.41 48 ARG B CA 1
ATOM 5384 C C . ARG B 1 48 ? -33.156 37.812 -7.812 1 63.41 48 ARG B C 1
ATOM 5386 O O . ARG B 1 48 ? -32 38.188 -8.016 1 63.41 48 ARG B O 1
ATOM 5393 N N . ARG B 1 49 ? -33.906 38.344 -7.105 1 62.44 49 ARG B N 1
ATOM 5394 C CA . ARG B 1 49 ? -33.625 39.656 -6.469 1 62.44 49 ARG B CA 1
ATOM 5395 C C . ARG B 1 49 ? -32.594 39.5 -5.363 1 62.44 49 ARG B C 1
ATOM 5397 O O . ARG B 1 49 ? -31.75 40.375 -5.16 1 62.44 49 ARG B O 1
ATOM 5404 N N . ASP B 1 50 ? -32.562 38.438 -4.574 1 63.31 50 ASP B N 1
ATOM 5405 C CA . ASP B 1 50 ? -31.609 38.281 -3.477 1 63.31 50 ASP B CA 1
ATOM 5406 C C . ASP B 1 50 ? -30.203 38.031 -4.004 1 63.31 50 ASP B C 1
ATOM 5408 O O . ASP B 1 50 ? -29.219 38.5 -3.432 1 63.31 50 ASP B O 1
ATOM 5412 N N . ALA B 1 51 ? -30.078 37.344 -5.047 1 65.31 51 ALA B N 1
ATOM 5413 C CA . ALA B 1 51 ? -28.812 37.219 -5.754 1 65.31 51 ALA B CA 1
ATOM 5414 C C . ALA B 1 51 ? -28.344 38.562 -6.285 1 65.31 51 ALA B C 1
ATOM 5416 O O . ALA B 1 51 ? -27.156 38.875 -6.207 1 65.31 51 ALA B O 1
ATOM 5417 N N . ALA B 1 52 ? -29.25 39.219 -6.805 1 64.94 52 ALA B N 1
ATOM 5418 C CA . ALA B 1 52 ? -28.953 40.594 -7.227 1 64.94 52 ALA B CA 1
ATOM 5419 C C . ALA B 1 52 ? -28.562 41.469 -6.035 1 64.94 52 ALA B C 1
ATOM 5421 O O . ALA B 1 52 ? -27.594 42.219 -6.105 1 64.94 52 ALA B O 1
ATOM 5422 N N . ARG B 1 53 ? -29.141 41.312 -4.926 1 64 53 ARG B N 1
ATOM 5423 C CA . ARG B 1 53 ? -28.828 42.062 -3.703 1 64 53 ARG B CA 1
ATOM 5424 C C . ARG B 1 53 ? -27.5 41.594 -3.119 1 64 53 ARG B C 1
ATOM 5426 O O . ARG B 1 53 ? -26.703 42.438 -2.654 1 64 53 ARG B O 1
ATOM 5433 N N . ARG B 1 54 ? -27.266 40.406 -3.102 1 60.72 54 ARG B N 1
ATOM 5434 C CA . ARG B 1 54 ? -25.984 39.906 -2.625 1 60.72 54 ARG B CA 1
ATOM 5435 C C . ARG B 1 54 ? -24.844 40.312 -3.553 1 60.72 54 ARG B C 1
ATOM 5437 O O . ARG B 1 54 ? -23.766 40.688 -3.09 1 60.72 54 ARG B O 1
ATOM 5444 N N . HIS B 1 55 ? -25.156 40.281 -4.719 1 64.06 55 HIS B N 1
ATOM 5445 C CA . HIS B 1 55 ? -24.219 40.812 -5.707 1 64.06 55 HIS B CA 1
ATOM 5446 C C . HIS B 1 55 ? -24.031 42.312 -5.555 1 64.06 55 HIS B C 1
ATOM 5448 O O . HIS B 1 55 ? -22.906 42.812 -5.613 1 64.06 55 HIS B O 1
ATOM 5454 N N . GLU B 1 56 ? -24.969 42.906 -5.262 1 63.19 56 GLU B N 1
ATOM 5455 C CA . GLU B 1 56 ? -24.922 44.344 -5.031 1 63.19 56 GLU B CA 1
ATOM 5456 C C . GLU B 1 56 ? -24.188 44.656 -3.738 1 63.19 56 GLU B C 1
ATOM 5458 O O . GLU B 1 56 ? -23.484 45.688 -3.656 1 63.19 56 GLU B O 1
ATOM 5463 N N . LYS B 1 57 ? -24.312 43.812 -2.748 1 58.66 57 LYS B N 1
ATOM 5464 C CA . LYS B 1 57 ? -23.578 44.031 -1.507 1 58.66 57 LYS B CA 1
ATOM 5465 C C . LYS B 1 57 ? -22.078 43.812 -1.724 1 58.66 57 LYS B C 1
ATOM 5467 O O . LYS B 1 57 ? -21.25 44.406 -1.038 1 58.66 57 LYS B O 1
ATOM 5472 N N . SER B 1 58 ? -21.859 42.969 -2.473 1 51.25 58 SER B N 1
ATOM 5473 C CA . SER B 1 58 ? -20.453 42.75 -2.814 1 51.25 58 SER B CA 1
ATOM 5474 C C . SER B 1 58 ? -19.859 44 -3.461 1 51.25 58 SER B C 1
ATOM 5476 O O . SER B 1 58 ? -18.656 44.25 -3.365 1 51.25 58 SER B O 1
ATOM 5478 N N . HIS B 1 59 ? -20.703 44.688 -4.035 1 49.84 59 HIS B N 1
ATOM 5479 C CA . HIS B 1 59 ? -20.25 45.969 -4.551 1 49.84 59 HIS B CA 1
ATOM 5480 C C . HIS B 1 59 ? -20.109 47 -3.432 1 49.84 59 HIS B C 1
ATOM 5482 O O . HIS B 1 59 ? -19.344 47.969 -3.555 1 49.84 59 HIS B O 1
ATOM 5488 N N . GLN B 1 60 ? -20.859 46.844 -2.34 1 40.06 60 GLN B N 1
ATOM 5489 C CA . GLN B 1 60 ? -20.844 47.844 -1.267 1 40.06 60 GLN B CA 1
ATOM 5490 C C . GLN B 1 60 ? -19.688 47.562 -0.303 1 40.06 60 GLN B C 1
ATOM 5492 O O . GLN B 1 60 ? -19.328 48.438 0.503 1 40.06 60 GLN B O 1
ATOM 5497 N N . GLN B 1 61 ? -19.422 46.281 0.087 1 36.09 61 GLN B N 1
ATOM 5498 C CA . GLN B 1 61 ? -18.578 46.125 1.266 1 36.09 61 GLN B CA 1
ATOM 5499 C C . GLN B 1 61 ? -17.219 46.812 1.061 1 36.09 61 GLN B C 1
ATOM 5501 O O . GLN B 1 61 ? -16.266 46.156 0.633 1 36.09 61 GLN B O 1
ATOM 5506 N N . THR B 1 62 ? -17.156 47.781 0.455 1 31.28 62 THR B N 1
ATOM 5507 C CA . THR B 1 62 ? -15.977 48.625 0.5 1 31.28 62 THR B CA 1
ATOM 5508 C C . THR B 1 62 ? -15.633 49 1.939 1 31.28 62 THR B C 1
ATOM 5510 O O . THR B 1 62 ? -14.766 49.844 2.178 1 31.28 62 THR B O 1
ATOM 5513 N N . ALA B 1 63 ? -16.562 48.781 3 1 27.34 63 ALA B N 1
ATOM 5514 C CA . ALA B 1 63 ? -16.219 49.625 4.145 1 27.34 63 ALA B CA 1
ATOM 5515 C C . ALA B 1 63 ? -14.93 49.156 4.801 1 27.34 63 ALA B C 1
ATOM 5517 O O . ALA B 1 63 ? -14.625 47.938 4.805 1 27.34 63 ALA B O 1
ATOM 5518 N N . ALA B 1 64 ? -14.109 50.062 5.406 1 26.86 64 ALA B N 1
ATOM 5519 C CA . ALA B 1 64 ? -12.812 50.188 6.062 1 26.86 64 ALA B CA 1
ATOM 5520 C C . ALA B 1 64 ? -12.812 49.469 7.41 1 26.86 64 ALA B C 1
ATOM 5522 O O . ALA B 1 64 ? -13.547 49.844 8.328 1 26.86 64 ALA B O 1
ATOM 5523 N N . PRO B 1 65 ? -13.078 48.25 7.625 1 25.64 65 PRO B N 1
ATOM 5524 C CA . PRO B 1 65 ? -13.195 47.812 9.023 1 25.64 65 PRO B CA 1
ATOM 5525 C C . PRO B 1 65 ? -12.156 48.469 9.93 1 25.64 65 PRO B C 1
ATOM 5527 O O . PRO B 1 65 ? -11.047 48.781 9.484 1 25.64 65 PRO B O 1
ATOM 5530 N N . LYS B 1 66 ? -12.539 49.094 11.023 1 26.8 66 LYS B N 1
ATOM 5531 C CA . LYS B 1 66 ? -11.914 49.781 12.133 1 26.8 66 LYS B CA 1
ATOM 5532 C C . LYS B 1 66 ? -10.805 48.969 12.766 1 26.8 66 LYS B C 1
ATOM 5534 O O . LYS B 1 66 ? -11.008 47.781 13.078 1 26.8 66 LYS B O 1
ATOM 5539 N N . ARG B 1 67 ? -9.523 49.406 12.891 1 25.06 67 ARG B N 1
ATOM 5540 C CA . ARG B 1 67 ? -8.188 49.094 13.391 1 25.06 67 ARG B CA 1
ATOM 5541 C C . ARG B 1 67 ? -8.188 48.938 14.914 1 25.06 67 ARG B C 1
ATOM 5543 O O . ARG B 1 67 ? -8.305 49.938 15.641 1 25.06 67 ARG B O 1
ATOM 5550 N N . ARG B 1 68 ? -9.023 48.156 15.594 1 23.06 68 ARG B N 1
ATOM 5551 C CA . ARG B 1 68 ? -8.922 48.25 17.047 1 23.06 68 ARG B CA 1
ATOM 5552 C C . ARG B 1 68 ? -7.477 48.094 17.5 1 23.06 68 ARG B C 1
ATOM 5554 O O . ARG B 1 68 ? -6.695 47.375 16.875 1 23.06 68 ARG B O 1
ATOM 5561 N N . ARG B 1 69 ? -6.977 48.875 18.516 1 21.62 69 ARG B N 1
ATOM 5562 C CA . ARG B 1 69 ? -5.758 49.312 19.188 1 21.62 69 ARG B CA 1
ATOM 5563 C C . ARG B 1 69 ? -5.145 48.188 19.984 1 21.62 69 ARG B C 1
ATOM 5565 O O . ARG B 1 69 ? -5.82 47.562 20.828 1 21.62 69 ARG B O 1
ATOM 5572 N N . PRO B 1 70 ? -4.219 47.438 19.562 1 19.94 70 PRO B N 1
ATOM 5573 C CA . PRO B 1 70 ? -3.535 46.344 20.281 1 19.94 70 PRO B CA 1
ATOM 5574 C C . PRO B 1 70 ? -2.977 46.812 21.625 1 19.94 70 PRO B C 1
ATOM 5576 O O . PRO B 1 70 ? -2.312 47.844 21.703 1 19.94 70 PRO B O 1
ATOM 5579 N N . ARG B 1 71 ? -3.607 46.688 22.719 1 18.81 71 ARG B N 1
ATOM 5580 C CA . ARG B 1 71 ? -3.141 47.125 24.047 1 18.81 71 ARG B CA 1
ATOM 5581 C C . ARG B 1 71 ? -1.778 46.531 24.359 1 18.81 71 ARG B C 1
ATOM 5583 O O . ARG B 1 71 ? -1.597 45.312 24.266 1 18.81 71 ARG B O 1
ATOM 5590 N N . ARG B 1 72 ? -0.597 47.281 24.406 1 19.38 72 ARG B N 1
ATOM 5591 C CA . ARG B 1 72 ? 0.857 47.25 24.531 1 19.38 72 ARG B CA 1
ATOM 5592 C C . ARG B 1 72 ? 1.289 46.719 25.891 1 19.38 72 ARG B C 1
ATOM 5594 O O . ARG B 1 72 ? 2.475 46.719 26.219 1 19.38 72 ARG B O 1
ATOM 5601 N N . GLY B 1 73 ? 0.502 45.969 26.703 1 17.5 73 GLY B N 1
ATOM 5602 C CA . GLY B 1 73 ? 0.988 46.156 28.062 1 17.5 73 GLY B CA 1
ATOM 5603 C C . GLY B 1 73 ? 2.426 45.688 28.25 1 17.5 73 GLY B C 1
ATOM 5604 O O . GLY B 1 73 ? 2.93 44.875 27.484 1 17.5 73 GLY B O 1
ATOM 5605 N N . ILE B 1 74 ? 3.414 46.5 28.922 1 18.25 74 ILE B N 1
ATOM 5606 C CA . ILE B 1 74 ? 4.801 46.75 29.312 1 18.25 74 ILE B CA 1
ATOM 5607 C C . ILE B 1 74 ? 5.281 45.625 30.234 1 18.25 74 ILE B C 1
ATOM 5609 O O . ILE B 1 74 ? 4.848 45.531 31.391 1 18.25 74 ILE B O 1
ATOM 5613 N N . LEU B 1 75 ? 4.984 44.375 30.062 1 18.8 75 LEU B N 1
ATOM 5614 C CA . LEU B 1 75 ? 5.391 43.688 31.281 1 18.8 75 LEU B CA 1
ATOM 5615 C C . LEU B 1 75 ? 6.863 43.938 31.578 1 18.8 75 LEU B C 1
ATOM 5617 O O . LEU B 1 75 ? 7.672 44.094 30.672 1 18.8 75 LEU B O 1
ATOM 5621 N N . PRO B 1 76 ? 7.324 44.219 32.812 1 17.69 76 PRO B N 1
ATOM 5622 C CA . PRO B 1 76 ? 8.477 44.781 33.531 1 17.69 76 PRO B CA 1
ATOM 5623 C C . PRO B 1 76 ? 9.758 43.969 33.312 1 17.69 76 PRO B C 1
ATOM 5625 O O . PRO B 1 76 ? 9.695 42.781 33 1 17.69 76 PRO B O 1
ATOM 5628 N N . CYS B 1 77 ? 10.891 44.625 32.969 1 17.11 77 CYS B N 1
ATOM 5629 C CA . CYS B 1 77 ? 12.305 44.562 32.625 1 17.11 77 CYS B CA 1
ATOM 5630 C C . CYS B 1 77 ? 13.086 43.781 33.656 1 17.11 77 CYS B C 1
ATOM 5632 O O . CYS B 1 77 ? 13.469 44.312 34.719 1 17.11 77 CYS B O 1
ATOM 5634 N N . PRO B 1 78 ? 12.656 42.5 34.125 1 17.77 78 PRO B N 1
ATOM 5635 C CA . PRO B 1 78 ? 13.484 42.344 35.312 1 17.77 78 PRO B CA 1
ATOM 5636 C C . PRO B 1 78 ? 14.977 42.469 35.031 1 17.77 78 PRO B C 1
ATOM 5638 O O . PRO B 1 78 ? 15.406 42.25 33.906 1 17.77 78 PRO B O 1
ATOM 5641 N N . ARG B 1 79 ? 15.836 43.094 35.812 1 17.23 79 ARG B N 1
ATOM 5642 C CA . ARG B 1 79 ? 17.156 43.688 36 1 17.23 79 ARG B CA 1
ATOM 5643 C C . ARG B 1 79 ? 18.234 42.625 36.062 1 17.23 79 ARG B C 1
ATOM 5645 O O . ARG B 1 79 ? 18.422 41.969 37.125 1 17.23 79 ARG B O 1
ATOM 5652 N N . ILE B 1 80 ? 18.234 41.562 35.125 1 17.08 80 ILE B N 1
ATOM 5653 C CA . ILE B 1 80 ? 19.297 40.656 35.562 1 17.08 80 ILE B CA 1
ATOM 5654 C C . ILE B 1 80 ? 20.625 41.375 35.562 1 17.08 80 ILE B C 1
ATOM 5656 O O . ILE B 1 80 ? 20.969 42.062 34.562 1 17.08 80 ILE B O 1
ATOM 5660 N N . ALA B 1 81 ? 21.328 41.406 36.625 1 16.89 81 ALA B N 1
ATOM 5661 C CA . ALA B 1 81 ? 22.562 41.906 37.25 1 16.89 81 ALA B CA 1
ATOM 5662 C C . ALA B 1 81 ? 23.797 41.406 36.5 1 16.89 81 ALA B C 1
ATOM 5664 O O . ALA B 1 81 ? 23.812 40.25 36 1 16.89 81 ALA B O 1
ATOM 5665 N N . THR B 1 82 ? 24.75 42.25 36.094 1 16 82 THR B N 1
ATOM 5666 C CA . THR B 1 82 ? 25.922 42.562 35.312 1 16 82 THR B CA 1
ATOM 5667 C C . THR B 1 82 ? 27.125 41.719 35.75 1 16 82 THR B C 1
ATOM 5669 O O . THR B 1 82 ? 28.234 41.906 35.219 1 16 82 THR B O 1
ATOM 5672 N N . LYS B 1 83 ? 27.062 40.531 36.375 1 18.14 83 LYS B N 1
ATOM 5673 C CA . LYS B 1 83 ? 28.344 40.469 37.094 1 18.14 83 LYS B CA 1
ATOM 5674 C C . LYS B 1 83 ? 29.5 40.312 36.094 1 18.14 83 LYS B C 1
ATOM 5676 O O . LYS B 1 83 ? 29.344 39.688 35.062 1 18.14 83 LYS B O 1
ATOM 5681 N N . PRO B 1 84 ? 30.859 40.781 36.281 1 16.23 84 PRO B N 1
ATOM 5682 C CA . PRO B 1 84 ? 32.094 41.25 35.656 1 16.23 84 PRO B CA 1
ATOM 5683 C C . PRO B 1 84 ? 33 40.094 35.219 1 16.23 84 PRO B C 1
ATOM 5685 O O . PRO B 1 84 ? 34.125 40.344 34.719 1 16.23 84 PRO B O 1
ATOM 5688 N N . ILE B 1 85 ? 32.562 38.938 34.656 1 17.22 85 ILE B N 1
ATOM 5689 C CA . ILE B 1 85 ? 33.594 37.938 34.875 1 17.22 85 ILE B CA 1
ATOM 5690 C C . ILE B 1 85 ? 34.812 38.25 34 1 17.22 85 ILE B C 1
ATOM 5692 O O . ILE B 1 85 ? 34.688 38.625 32.844 1 17.22 85 ILE B O 1
ATOM 5696 N N . HIS B 1 86 ? 36.125 37.969 34.375 1 16.19 86 HIS B N 1
ATOM 5697 C CA . HIS B 1 86 ? 37.531 38.281 34.219 1 16.19 86 HIS B CA 1
ATOM 5698 C C . HIS B 1 86 ? 38.125 37.688 32.938 1 16.19 86 HIS B C 1
ATOM 5700 O O . HIS B 1 86 ? 37.531 36.75 32.375 1 16.19 86 HIS B O 1
ATOM 5706 N N . PRO B 1 87 ? 39.5 37.875 32.531 1 16.12 87 PRO B N 1
ATOM 5707 C CA . PRO B 1 87 ? 40.438 38.312 31.5 1 16.12 87 PRO B CA 1
ATOM 5708 C C . PRO B 1 87 ? 41.062 37.156 30.719 1 16.12 87 PRO B C 1
ATOM 5710 O O . PRO B 1 87 ? 41.594 37.344 29.625 1 16.12 87 PRO B O 1
ATOM 5713 N N . VAL B 1 88 ? 40.906 35.844 31.031 1 16.8 88 VAL B N 1
ATOM 5714 C CA . VAL B 1 88 ? 42.25 35.25 31.047 1 16.8 88 VAL B CA 1
ATOM 5715 C C . VAL B 1 88 ? 42.75 35.062 29.609 1 16.8 88 VAL B C 1
ATOM 5717 O O . VAL B 1 88 ? 41.969 35.094 28.672 1 16.8 88 VAL B O 1
ATOM 5720 N N . GLY B 1 89 ? 43.625 34.031 29.25 1 16.5 89 GLY B N 1
ATOM 5721 C CA . GLY B 1 89 ? 45 33.844 28.828 1 16.5 89 GLY B CA 1
ATOM 5722 C C . GLY B 1 89 ? 45.125 33.438 27.359 1 16.5 89 GLY B C 1
ATOM 5723 O O . GLY B 1 89 ? 44.156 32.969 26.75 1 16.5 89 GLY B O 1
ATOM 5724 N N . PRO B 1 90 ? 46.156 33.844 26.516 1 16.08 90 PRO B N 1
ATOM 5725 C CA . PRO B 1 90 ? 46.688 34.25 25.203 1 16.08 90 PRO B CA 1
ATOM 5726 C C . PRO B 1 90 ? 47 33.031 24.328 1 16.08 90 PRO B C 1
ATOM 5728 O O . PRO B 1 90 ? 47.344 33.188 23.141 1 16.08 90 PRO B O 1
ATOM 5731 N N . SER B 1 91 ? 47 31.719 24.562 1 15.47 91 SER B N 1
ATOM 5732 C CA . SER B 1 91 ? 48.281 31.094 24.172 1 15.47 91 SER B CA 1
ATOM 5733 C C . SER B 1 91 ? 48.25 30.688 22.703 1 15.47 91 SER B C 1
ATOM 5735 O O . SER B 1 91 ? 49.312 30.297 22.156 1 15.47 91 SER B O 1
ATOM 5737 N N . SER B 1 92 ? 47.188 30.609 21.844 1 14.88 92 SER B N 1
ATOM 5738 C CA . SER B 1 92 ? 47.375 29.469 20.969 1 14.88 92 SER B CA 1
ATOM 5739 C C . SER B 1 92 ? 48.375 29.781 19.859 1 14.88 92 SER B C 1
ATOM 5741 O O . SER B 1 92 ? 48.625 30.953 19.562 1 14.88 92 SER B O 1
ATOM 5743 N N . CYS B 1 93 ? 48.594 28.719 18.766 1 15.71 93 CYS B N 1
ATOM 5744 C CA . CYS B 1 93 ? 49.625 27.984 18.031 1 15.71 93 CYS B CA 1
ATOM 5745 C C . CYS B 1 93 ? 49.75 28.516 16.609 1 15.71 93 CYS B C 1
ATOM 5747 O O . CYS B 1 93 ? 48.844 29.156 16.094 1 15.71 93 CYS B O 1
ATOM 5749 N N . ASP B 1 94 ? 50.75 28.125 15.688 1 15.05 94 ASP B N 1
ATOM 5750 C CA . ASP B 1 94 ? 51.875 28.422 14.797 1 15.05 94 ASP B CA 1
ATOM 5751 C C . ASP B 1 94 ? 51.5 28.109 13.344 1 15.05 94 ASP B C 1
ATOM 5753 O O . ASP B 1 94 ? 52.375 28.172 12.461 1 15.05 94 ASP B O 1
ATOM 5757 N N . HIS B 1 95 ? 50.281 27.938 12.797 1 15.52 95 HIS B N 1
ATOM 5758 C CA . HIS B 1 95 ? 50.375 27.141 11.57 1 15.52 95 HIS B CA 1
ATOM 5759 C C . HIS B 1 95 ? 50.906 27.984 10.414 1 15.52 95 HIS B C 1
ATOM 5761 O O . HIS B 1 95 ? 50.625 29.188 10.336 1 15.52 95 HIS B O 1
ATOM 5767 N N . ASP B 1 96 ? 51.719 27.391 9.375 1 15.35 96 ASP B N 1
ATOM 5768 C CA . ASP B 1 96 ? 52.688 27.734 8.336 1 15.35 96 ASP B CA 1
ATOM 5769 C C . ASP B 1 96 ? 51.969 27.969 7 1 15.35 96 ASP B C 1
ATOM 5771 O O . ASP B 1 96 ? 51.031 27.25 6.645 1 15.35 96 ASP B O 1
ATOM 5775 N N . ASN B 1 97 ? 52.25 29.062 6.012 1 15.38 97 ASN B N 1
ATOM 5776 C CA . ASN B 1 97 ? 51.812 29.969 4.957 1 15.38 97 ASN B CA 1
ATOM 5777 C C . ASN B 1 97 ? 52.156 29.422 3.572 1 15.38 97 ASN B C 1
ATOM 5779 O O . ASN B 1 97 ? 52.094 30.141 2.58 1 15.38 97 ASN B O 1
ATOM 5783 N N . HIS B 1 98 ? 52.156 28.156 3.113 1 15.77 98 HIS B N 1
ATOM 5784 C CA . HIS B 1 98 ? 52.969 28.172 1.908 1 15.77 98 HIS B CA 1
ATOM 5785 C C . HIS B 1 98 ? 52.188 28.703 0.714 1 15.77 98 HIS B C 1
ATOM 5787 O O . HIS B 1 98 ? 50.969 28.594 0.674 1 15.77 98 HIS B O 1
ATOM 5793 N N . ALA B 1 99 ? 52.812 29.344 -0.617 1 14.95 99 ALA B N 1
ATOM 5794 C CA . ALA B 1 99 ? 52.812 30.453 -1.57 1 14.95 99 ALA B CA 1
ATOM 5795 C C . ALA B 1 99 ? 52.312 30 -2.941 1 14.95 99 ALA B C 1
ATOM 5797 O O . ALA B 1 99 ? 52.094 30.812 -3.832 1 14.95 99 ALA B O 1
ATOM 5798 N N . LEU B 1 100 ? 51.844 28.797 -3.406 1 16.47 100 LEU B N 1
ATOM 5799 C CA . LEU B 1 100 ? 52.344 28.531 -4.746 1 16.47 100 LEU B CA 1
ATOM 5800 C C . LEU B 1 100 ? 51.531 29.297 -5.797 1 16.47 100 LEU B C 1
ATOM 5802 O O . LEU B 1 100 ? 50.312 29.484 -5.648 1 16.47 100 LEU B O 1
ATOM 5806 N N . SER B 1 101 ? 52.094 29.891 -7.086 1 14.96 101 SER B N 1
ATOM 5807 C CA . SER B 1 101 ? 52.062 30.938 -8.102 1 14.96 101 SER B CA 1
ATOM 5808 C C . SER B 1 101 ? 51.25 30.484 -9.328 1 14.96 101 SER B C 1
ATOM 5810 O O . SER B 1 101 ? 51.5 29.406 -9.859 1 14.96 101 SER B O 1
ATOM 5812 N N . ALA B 1 102 ? 50.031 31.047 -9.711 1 15.57 102 ALA B N 1
ATOM 5813 C CA . ALA B 1 102 ? 48.938 30.844 -10.664 1 15.57 102 ALA B CA 1
ATOM 5814 C C . ALA B 1 102 ? 49.312 31.344 -12.055 1 15.57 102 ALA B C 1
ATOM 5816 O O . ALA B 1 102 ? 49.594 32.531 -12.227 1 15.57 102 ALA B O 1
ATOM 5817 N N . PRO B 1 103 ? 49.688 30.547 -13.016 1 15.58 103 PRO B N 1
ATOM 5818 C CA . PRO B 1 103 ? 50.188 31.109 -14.281 1 15.58 103 PRO B CA 1
ATOM 5819 C C . PRO B 1 103 ? 49.062 31.656 -15.164 1 15.58 103 PRO B C 1
ATOM 5821 O O . PRO B 1 103 ? 47.906 31.297 -14.977 1 15.58 103 PRO B O 1
ATOM 5824 N N . ASP B 1 104 ? 49.25 32.406 -16.469 1 15.63 104 ASP B N 1
ATOM 5825 C CA . ASP B 1 104 ? 48.906 33.594 -17.234 1 15.63 104 ASP B CA 1
ATOM 5826 C C . ASP B 1 104 ? 48.031 33.25 -18.422 1 15.63 104 ASP B C 1
ATOM 5828 O O . ASP B 1 104 ? 47.438 34.156 -19.047 1 15.63 104 ASP B O 1
ATOM 5832 N N . ASN B 1 105 ? 47.75 32.062 -18.969 1 16.19 105 ASN B N 1
ATOM 5833 C CA . ASN B 1 105 ? 47.781 32.062 -20.422 1 16.19 105 ASN B CA 1
ATOM 5834 C C . ASN B 1 105 ? 46.562 32.75 -21.031 1 16.19 105 ASN B C 1
ATOM 5836 O O . ASN B 1 105 ? 45.5 32.719 -20.438 1 16.19 105 ASN B O 1
ATOM 5840 N N . ALA B 1 106 ? 46.5 33.219 -22.438 1 15.95 106 ALA B N 1
ATOM 5841 C CA . ALA B 1 106 ? 46.219 34.344 -23.328 1 15.95 106 ALA B CA 1
ATOM 5842 C C . ALA B 1 106 ? 44.875 34.156 -24.016 1 15.95 106 ALA B C 1
ATOM 5844 O O . ALA B 1 106 ? 44.062 35.062 -23.984 1 15.95 106 ALA B O 1
ATOM 5845 N N . ALA B 1 107 ? 44.656 33.344 -25.156 1 17.52 107 ALA B N 1
ATOM 5846 C CA . ALA B 1 107 ? 44.406 33.906 -26.484 1 17.52 107 ALA B CA 1
ATOM 5847 C C . ALA B 1 107 ? 42.906 33.875 -26.797 1 17.52 107 ALA B C 1
ATOM 5849 O O . ALA B 1 107 ? 42.25 32.844 -26.672 1 17.52 107 ALA B O 1
ATOM 5850 N N . GLY B 1 108 ? 42.094 35.062 -26.969 1 16.02 108 GLY B N 1
ATOM 5851 C CA . GLY B 1 108 ? 40.719 35.531 -26.891 1 16.02 108 GLY B CA 1
ATOM 5852 C C . GLY B 1 108 ? 40 35.469 -28.219 1 16.02 108 GLY B C 1
ATOM 5853 O O . GLY B 1 108 ? 38.938 36.031 -28.375 1 16.02 108 GLY B O 1
ATOM 5854 N N . GLY B 1 109 ? 40.156 34.469 -29.078 1 17.83 109 GLY B N 1
ATOM 5855 C CA . GLY B 1 109 ? 39.719 34.844 -30.422 1 17.83 109 GLY B CA 1
ATOM 5856 C C . GLY B 1 109 ? 38.25 35.156 -30.516 1 17.83 109 GLY B C 1
ATOM 5857 O O . GLY B 1 109 ? 37.469 34.812 -29.609 1 17.83 109 GLY B O 1
ATOM 5858 N N . PRO B 1 110 ? 37.656 35.938 -31.609 1 17.91 110 PRO B N 1
ATOM 5859 C CA . PRO B 1 110 ? 36.625 36.938 -31.875 1 17.91 110 PRO B CA 1
ATOM 5860 C C . PRO B 1 110 ? 35.281 36.312 -32.25 1 17.91 110 PRO B C 1
ATOM 5862 O O . PRO B 1 110 ? 35.188 35.594 -33.25 1 17.91 110 PRO B O 1
ATOM 5865 N N . LEU B 1 111 ? 34.562 35.688 -31.391 1 16.73 111 LEU B N 1
ATOM 5866 C CA . LEU B 1 111 ? 33.344 34.938 -31.656 1 16.73 111 LEU B CA 1
ATOM 5867 C C . LEU B 1 111 ? 32.25 35.812 -32.281 1 16.73 111 LEU B C 1
ATOM 5869 O O . LEU B 1 111 ? 32.031 36.938 -31.797 1 16.73 111 LEU B O 1
ATOM 5873 N N . HIS B 1 112 ? 31.969 35.594 -33.469 1 18.3 112 HIS B N 1
ATOM 5874 C CA . HIS B 1 112 ? 31.078 36.312 -34.406 1 18.3 112 HIS B CA 1
ATOM 5875 C C . HIS B 1 112 ? 29.672 36.438 -33.844 1 18.3 112 HIS B C 1
ATOM 5877 O O . HIS B 1 112 ? 29.25 35.625 -33.031 1 18.3 112 HIS B O 1
ATOM 5883 N N . GLU B 1 113 ? 28.828 37.562 -34.156 1 17.47 113 GLU B N 1
ATOM 5884 C CA . GLU B 1 113 ? 27.781 38.5 -33.75 1 17.47 113 GLU B CA 1
ATOM 5885 C C . GLU B 1 113 ? 26.391 37.906 -34.031 1 17.47 113 GLU B C 1
ATOM 5887 O O . GLU B 1 113 ? 25.953 37.875 -35.156 1 17.47 113 GLU B O 1
ATOM 5892 N N . SER B 1 114 ? 26.078 36.656 -33.844 1 18.62 114 SER B N 1
ATOM 5893 C CA . SER B 1 114 ? 24.812 36.219 -34.406 1 18.62 114 SER B CA 1
ATOM 5894 C C . SER B 1 114 ? 23.656 37.062 -33.906 1 18.62 114 SER B C 1
ATOM 5896 O O . SER B 1 114 ? 23.672 37.531 -32.781 1 18.62 114 SER B O 1
ATOM 5898 N N . PRO B 1 115 ? 22.641 37.5 -34.781 1 19.72 115 PRO B N 1
ATOM 5899 C CA . PRO B 1 115 ? 21.641 38.562 -34.594 1 19.72 115 PRO B CA 1
ATOM 5900 C C . PRO B 1 115 ? 20.719 38.312 -33.406 1 19.72 115 PRO B C 1
ATOM 5902 O O . PRO B 1 115 ? 20.562 37.188 -32.969 1 19.72 115 PRO B O 1
ATOM 5905 N N . ASN B 1 116 ? 20.297 39.375 -32.688 1 19.36 116 ASN B N 1
ATOM 5906 C CA . ASN B 1 116 ? 19.766 39.812 -31.391 1 19.36 116 ASN B CA 1
ATOM 5907 C C . ASN B 1 116 ? 18.281 39.5 -31.25 1 19.36 116 ASN B C 1
ATOM 5909 O O . ASN B 1 116 ? 17.438 40.094 -31.922 1 19.36 116 ASN B O 1
ATOM 5913 N N . LEU B 1 117 ? 17.828 38.219 -31.5 1 21.25 117 LEU B N 1
ATOM 5914 C CA . LEU B 1 117 ? 16.391 38 -31.297 1 21.25 117 LEU B CA 1
ATOM 5915 C C . LEU B 1 117 ? 15.906 38.719 -30.047 1 21.25 117 LEU B C 1
ATOM 5917 O O . LEU B 1 117 ? 16.5 38.562 -28.969 1 21.25 117 LEU B O 1
ATOM 5921 N N . ILE B 1 118 ? 15.141 39.812 -30.172 1 23.31 118 ILE B N 1
ATOM 5922 C CA . ILE B 1 118 ? 14.602 40.75 -29.203 1 23.31 118 ILE B CA 1
ATOM 5923 C C . ILE B 1 118 ? 13.805 40.031 -28.141 1 23.31 118 ILE B C 1
ATOM 5925 O O . ILE B 1 118 ? 12.789 39.406 -28.438 1 23.31 118 ILE B O 1
ATOM 5929 N N . SER B 1 119 ? 14.391 39.375 -27.188 1 25 119 SER B N 1
ATOM 5930 C CA . SER B 1 119 ? 14.031 38.781 -25.906 1 25 119 SER B CA 1
ATOM 5931 C C . SER B 1 119 ? 13.133 39.688 -25.094 1 25 119 SER B C 1
ATOM 5933 O O . SER B 1 119 ? 13.523 40.812 -24.75 1 25 119 SER B O 1
ATOM 5935 N N . SER B 1 120 ? 11.766 39.656 -25.438 1 28.22 120 SER B N 1
ATOM 5936 C CA . SER B 1 120 ? 10.906 40.594 -24.719 1 28.22 120 SER B CA 1
ATOM 5937 C C . SER B 1 120 ? 11.25 40.625 -23.234 1 28.22 120 SER B C 1
ATOM 5939 O O . SER B 1 120 ? 11.133 39.625 -22.531 1 28.22 120 SER B O 1
ATOM 5941 N N . SER B 1 121 ? 12.055 41.469 -22.672 1 29.55 121 SER B N 1
ATOM 5942 C CA . SER B 1 121 ? 12.844 41.875 -21.516 1 29.55 121 SER B CA 1
ATOM 5943 C C . SER B 1 121 ? 11.969 42.125 -20.297 1 29.55 121 SER B C 1
ATOM 5945 O O . SER B 1 121 ? 12.43 42.062 -19.156 1 29.55 121 SER B O 1
ATOM 5947 N N . ASP B 1 122 ? 10.727 42.594 -20.594 1 30.39 122 ASP B N 1
ATOM 5948 C CA . ASP B 1 122 ? 10.055 43.188 -19.453 1 30.39 122 ASP B CA 1
ATOM 5949 C C . ASP B 1 122 ? 9.5 42.125 -18.5 1 30.39 122 ASP B C 1
ATOM 5951 O O . ASP B 1 122 ? 9.359 42.344 -17.297 1 30.39 122 ASP B O 1
ATOM 5955 N N . THR B 1 123 ? 8.969 41.094 -19 1 33.25 123 THR B N 1
ATOM 5956 C CA . THR B 1 123 ? 8.336 40.062 -18.141 1 33.25 123 THR B CA 1
ATOM 5957 C C . THR B 1 123 ? 9.391 39.312 -17.344 1 33.25 123 THR B C 1
ATOM 5959 O O . THR B 1 123 ? 9.07 38.656 -16.344 1 33.25 123 THR B O 1
ATOM 5962 N N . ASP B 1 124 ? 10.562 39.281 -17.797 1 35.09 124 ASP B N 1
ATOM 5963 C CA . ASP B 1 124 ? 11.664 38.625 -17.094 1 35.09 124 ASP B CA 1
ATOM 5964 C C . ASP B 1 124 ? 12.094 39.438 -15.867 1 35.09 124 ASP B C 1
ATOM 5966 O O . ASP B 1 124 ? 12.664 38.906 -14.922 1 35.09 124 ASP B O 1
ATOM 5970 N N . GLN B 1 125 ? 11.992 40.781 -15.914 1 34.28 125 GLN B N 1
ATOM 5971 C CA . GLN B 1 125 ? 12.422 41.719 -14.867 1 34.28 125 GLN B CA 1
ATOM 5972 C C . GLN B 1 125 ? 11.508 41.625 -13.648 1 34.28 125 GLN B C 1
ATOM 5974 O O . GLN B 1 125 ? 11.969 41.781 -12.516 1 34.28 125 GLN B O 1
ATOM 5979 N N . LYS B 1 126 ? 10.195 41.562 -13.836 1 37.25 126 LYS B N 1
ATOM 5980 C CA . LYS B 1 126 ? 9.281 41.594 -12.703 1 37.25 126 LYS B CA 1
ATOM 5981 C C . LYS B 1 126 ? 9.336 40.281 -11.914 1 37.25 126 LYS B C 1
ATOM 5983 O O . LYS B 1 126 ? 9.039 40.25 -10.719 1 37.25 126 LYS B O 1
ATOM 5988 N N . SER B 1 127 ? 9.516 39.312 -12.484 1 38.28 127 SER B N 1
ATOM 5989 C CA . SER B 1 127 ? 9.688 38.031 -11.773 1 38.28 127 SER B CA 1
ATOM 5990 C C . SER B 1 127 ? 10.953 38.062 -10.914 1 38.28 127 SER B C 1
ATOM 5992 O O . SER B 1 127 ? 11.016 37.375 -9.891 1 38.28 127 SER B O 1
ATOM 5994 N N . ALA B 1 128 ? 12.039 38.75 -11.336 1 37.31 128 ALA B N 1
ATOM 5995 C CA . ALA B 1 128 ? 13.289 38.938 -10.609 1 37.31 128 ALA B CA 1
ATOM 5996 C C . ALA B 1 128 ? 13.094 39.781 -9.352 1 37.31 128 ALA B C 1
ATOM 5998 O O . ALA B 1 128 ? 13.938 39.781 -8.461 1 37.31 128 ALA B O 1
ATOM 5999 N N . MET B 1 129 ? 12.211 40.688 -9.398 1 38.31 129 MET B N 1
ATOM 6000 C CA . MET B 1 129 ? 12.016 41.656 -8.328 1 38.31 129 MET B CA 1
ATOM 6001 C C . MET B 1 129 ? 11.547 41 -7.047 1 38.31 129 MET B C 1
ATOM 6003 O O . MET B 1 129 ? 11.609 41.594 -5.969 1 38.31 129 MET B O 1
ATOM 6007 N N . LEU B 1 130 ? 10.805 39.906 -7.105 1 44.59 130 LEU B N 1
ATOM 6008 C CA . LEU B 1 130 ? 10.273 39.281 -5.906 1 44.59 130 LEU B CA 1
ATOM 6009 C C . LEU B 1 130 ? 11.391 38.594 -5.105 1 44.59 130 LEU B C 1
ATOM 6011 O O . LEU B 1 130 ? 11.141 38.062 -4.027 1 44.59 130 LEU B O 1
ATOM 6015 N N . MET B 1 131 ? 12.562 38.406 -5.625 1 50.53 131 MET B N 1
ATOM 6016 C CA . MET B 1 131 ? 13.742 37.75 -5.094 1 50.53 131 MET B CA 1
ATOM 6017 C C . MET B 1 131 ? 14.172 38.344 -3.764 1 50.53 131 MET B C 1
ATOM 6019 O O . MET B 1 131 ? 14.781 37.688 -2.932 1 50.53 131 MET B O 1
ATOM 6023 N N . ASP B 1 132 ? 14.188 39.656 -3.67 1 59.47 132 ASP B N 1
ATOM 6024 C CA . ASP B 1 132 ? 14.883 40.25 -2.527 1 59.47 132 ASP B CA 1
ATOM 6025 C C . ASP B 1 132 ? 13.898 40.906 -1.568 1 59.47 132 ASP B C 1
ATOM 6027 O O . ASP B 1 132 ? 14.164 42 -1.07 1 59.47 132 ASP B O 1
ATOM 6031 N N . CYS B 1 133 ? 12.711 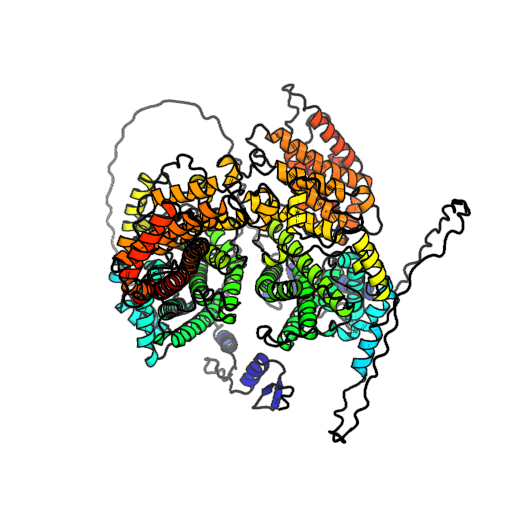40.031 -1.446 1 74.25 133 CYS B N 1
ATOM 6032 C CA . CYS B 1 133 ? 11.812 40.688 -0.498 1 74.25 133 CYS B CA 1
ATOM 6033 C C . CYS B 1 133 ? 12.211 40.375 0.938 1 74.25 133 CYS B C 1
ATOM 6035 O O . CYS B 1 133 ? 12.188 39.219 1.356 1 74.25 133 CYS B O 1
ATOM 6037 N N . SER B 1 134 ? 12.609 41.344 1.608 1 75.94 134 SER B N 1
ATOM 6038 C CA . SER B 1 134 ? 13.086 41.188 2.98 1 75.94 134 SER B CA 1
ATOM 6039 C C . SER B 1 134 ? 11.969 40.719 3.908 1 75.94 134 SER B C 1
ATOM 6041 O O . SER B 1 134 ? 12.211 39.969 4.855 1 75.94 134 SER B O 1
ATOM 6043 N N . GLN B 1 135 ? 10.781 41.125 3.586 1 79.31 135 GLN B N 1
ATOM 6044 C CA . GLN B 1 135 ? 9.656 40.719 4.426 1 79.31 135 GLN B CA 1
ATOM 6045 C C . GLN B 1 135 ? 9.344 39.25 4.27 1 79.31 135 GLN B C 1
ATOM 6047 O O . GLN B 1 135 ? 9.078 38.531 5.254 1 79.31 135 GLN B O 1
ATOM 6052 N N . CYS B 1 136 ? 9.367 38.781 3.09 1 77.62 136 CYS B N 1
ATOM 6053 C CA . CYS B 1 136 ? 9.125 37.375 2.832 1 77.62 136 CYS B CA 1
ATOM 6054 C C . CYS B 1 136 ? 10.211 36.5 3.451 1 77.62 136 CYS B C 1
ATOM 6056 O O . CYS B 1 136 ? 9.922 35.438 4.02 1 77.62 136 CYS B O 1
ATOM 6058 N N . ALA B 1 137 ? 11.391 36.969 3.381 1 73.56 137 ALA B N 1
ATOM 6059 C CA . ALA B 1 137 ? 12.523 36.25 3.928 1 73.56 137 ALA B CA 1
ATOM 6060 C C . ALA B 1 137 ? 12.43 36.125 5.449 1 73.56 137 ALA B C 1
ATOM 6062 O O . ALA B 1 137 ? 12.773 35.094 6.035 1 73.56 137 ALA B O 1
ATOM 6063 N N . ALA B 1 138 ? 11.898 37.188 6.027 1 75.06 138 ALA B N 1
ATOM 6064 C CA . ALA B 1 138 ? 11.836 37.25 7.484 1 75.06 138 ALA B CA 1
ATOM 6065 C C . ALA B 1 138 ? 10.781 36.281 8.031 1 75.06 138 ALA B C 1
ATOM 6067 O O . ALA B 1 138 ? 10.969 35.688 9.094 1 75.06 138 ALA B O 1
ATOM 6068 N N . THR B 1 139 ? 9.758 36.094 7.328 1 73.06 139 THR B N 1
ATOM 6069 C CA . THR B 1 139 ? 8.664 35.281 7.816 1 73.06 139 THR B CA 1
ATOM 6070 C C . THR B 1 139 ? 8.664 33.906 7.125 1 73.06 139 THR B C 1
ATOM 6072 O O . THR B 1 139 ? 7.891 33.031 7.484 1 73.06 139 THR B O 1
ATOM 6075 N N . ASN B 1 140 ? 9.57 33.719 6.172 1 73.12 140 ASN B N 1
ATOM 6076 C CA . ASN B 1 140 ? 9.633 32.531 5.34 1 73.12 140 ASN B CA 1
ATOM 6077 C C . ASN B 1 140 ? 8.297 32.25 4.664 1 73.12 140 ASN B C 1
ATOM 6079 O O . ASN B 1 140 ? 7.883 31.094 4.566 1 73.12 140 ASN B O 1
ATOM 6083 N N . MET B 1 141 ? 7.52 33.375 4.441 1 78.25 141 MET B N 1
ATOM 6084 C CA . MET B 1 141 ? 6.234 33.25 3.75 1 78.25 141 MET B CA 1
ATOM 6085 C C . MET B 1 141 ? 5.992 34.469 2.859 1 78.25 141 MET B C 1
ATOM 6087 O O . MET B 1 141 ? 6.609 35.531 3.049 1 78.25 141 MET B O 1
ATOM 6091 N N . LEU B 1 142 ? 5.109 34.312 1.911 1 78.19 142 LEU B N 1
ATOM 6092 C CA . LEU B 1 142 ? 4.797 35.375 0.979 1 78.19 142 LEU B CA 1
ATOM 6093 C C . LEU B 1 142 ? 4.086 36.531 1.691 1 78.19 142 LEU B C 1
ATOM 6095 O O . LEU B 1 142 ? 3.113 36.312 2.416 1 78.19 142 LEU B O 1
ATOM 6099 N N . CYS B 1 143 ? 4.633 37.656 1.56 1 82 143 CYS B N 1
ATOM 6100 C CA . CYS B 1 143 ? 3.963 38.844 2.105 1 82 143 CYS B CA 1
ATOM 6101 C C . CYS B 1 143 ? 2.869 39.344 1.164 1 82 143 CYS B C 1
ATOM 6103 O O . CYS B 1 143 ? 2.781 38.875 0.019 1 82 143 CYS B O 1
ATOM 6105 N N . ASP B 1 144 ? 2.041 40.25 1.6 1 83.69 144 ASP B N 1
ATOM 6106 C CA . ASP B 1 144 ? 0.893 40.719 0.839 1 83.69 144 ASP B CA 1
ATOM 6107 C C . ASP B 1 144 ? 1.339 41.438 -0.438 1 83.69 144 ASP B C 1
ATOM 6109 O O . ASP B 1 144 ? 0.689 41.312 -1.479 1 83.69 144 ASP B O 1
ATOM 6113 N N . GLU B 1 145 ? 2.436 42.125 -0.349 1 83.25 145 GLU B N 1
ATOM 6114 C CA . GLU B 1 145 ? 2.951 42.844 -1.511 1 83.25 145 GLU B CA 1
ATOM 6115 C C . GLU B 1 145 ? 3.42 41.875 -2.596 1 83.25 145 GLU B C 1
ATOM 6117 O O . GLU B 1 145 ? 3.164 42.094 -3.781 1 83.25 145 GLU B O 1
ATOM 6122 N N . CYS B 1 146 ? 4.062 40.875 -2.148 1 81.62 146 CYS B N 1
ATOM 6123 C CA . CYS B 1 146 ? 4.559 39.906 -3.1 1 81.62 146 CYS B CA 1
ATOM 6124 C C . CYS B 1 146 ? 3.408 39.125 -3.736 1 81.62 146 CYS B C 1
ATOM 6126 O O . CYS B 1 146 ? 3.467 38.781 -4.918 1 81.62 146 CYS B O 1
ATOM 6128 N N . ILE B 1 147 ? 2.35 38.875 -3.002 1 84.44 147 ILE B N 1
ATOM 6129 C CA . ILE B 1 147 ? 1.174 38.188 -3.539 1 84.44 147 ILE B CA 1
ATOM 6130 C C . ILE B 1 147 ? 0.548 39.031 -4.641 1 84.44 147 ILE B C 1
ATOM 6132 O O . ILE B 1 147 ? 0.179 38.531 -5.699 1 84.44 147 ILE B O 1
ATOM 6136 N N . SER B 1 148 ? 0.514 40.281 -4.355 1 83.62 148 SER B N 1
ATOM 6137 C CA . SER B 1 148 ? -0.061 41.188 -5.34 1 83.62 148 SER B CA 1
ATOM 6138 C C . SER B 1 148 ? 0.78 41.25 -6.609 1 83.62 148 SER B C 1
ATOM 6140 O O . SER B 1 148 ? 0.245 41.406 -7.711 1 83.62 148 SER B O 1
ATOM 6142 N N . GLY B 1 149 ? 2.047 41.094 -6.438 1 79 149 GLY B N 1
ATOM 6143 C CA . GLY B 1 149 ? 2.955 41.094 -7.574 1 79 149 GLY B CA 1
ATOM 6144 C C . GLY B 1 149 ? 2.852 39.875 -8.438 1 79 149 GLY B C 1
ATOM 6145 O O . GLY B 1 149 ? 3.242 39.875 -9.609 1 79 149 GLY B O 1
ATOM 6146 N N . LEU B 1 150 ? 2.273 38.812 -7.867 1 80.12 150 LEU B N 1
ATOM 6147 C CA . LEU B 1 150 ? 2.201 37.562 -8.578 1 80.12 150 LEU B CA 1
ATOM 6148 C C . LEU B 1 150 ? 0.881 37.438 -9.336 1 80.12 150 LEU B C 1
ATOM 6150 O O . LEU B 1 150 ? 0.704 36.5 -10.133 1 80.12 150 LEU B O 1
ATOM 6154 N N . LEU B 1 151 ? 0.01 38.344 -9.203 1 83.19 151 LEU B N 1
ATOM 6155 C CA . LEU B 1 151 ? -1.353 38.25 -9.719 1 83.19 151 LEU B CA 1
ATOM 6156 C C . LEU B 1 151 ? -1.355 38.156 -11.234 1 83.19 151 LEU B C 1
ATOM 6158 O O . LEU B 1 151 ? -2.057 37.344 -11.82 1 83.19 151 LEU B O 1
ATOM 6162 N N . PRO B 1 152 ? -0.495 38.906 -11.875 1 78.56 152 PRO B N 1
ATOM 6163 C CA . PRO B 1 152 ? -0.513 38.812 -13.336 1 78.56 152 PRO B CA 1
ATOM 6164 C C . PRO B 1 152 ? -0.037 37.469 -13.859 1 78.56 152 PRO B C 1
ATOM 6166 O O . PRO B 1 152 ? -0.461 37.031 -14.938 1 78.56 152 PRO B O 1
ATOM 6169 N N . ALA B 1 153 ? 0.67 36.781 -13.102 1 74.94 153 ALA B N 1
ATOM 6170 C CA . ALA B 1 153 ? 1.252 35.5 -13.531 1 74.94 153 ALA B CA 1
ATOM 6171 C C . ALA B 1 153 ? 0.236 34.375 -13.422 1 74.94 153 ALA B C 1
ATOM 6173 O O . ALA B 1 153 ? 0.429 33.312 -14 1 74.94 153 ALA B O 1
ATOM 6174 N N . THR B 1 154 ? -0.808 34.594 -12.789 1 81.56 154 THR B N 1
ATOM 6175 C CA . THR B 1 154 ? -1.799 33.562 -12.578 1 81.56 154 THR B CA 1
ATOM 6176 C C . THR B 1 154 ? -2.617 33.312 -13.844 1 81.56 154 THR B C 1
ATOM 6178 O O . THR B 1 154 ? -3.213 32.25 -14.023 1 81.56 154 THR B O 1
ATOM 6181 N N . GLY B 1 155 ? -2.73 34.25 -14.719 1 80.81 155 GLY B N 1
ATOM 6182 C CA . GLY B 1 155 ? -3.561 34.156 -15.906 1 80.81 155 GLY B CA 1
ATOM 6183 C C . GLY B 1 155 ? -5.02 34.469 -15.641 1 80.81 155 GLY B C 1
ATOM 6184 O O . GLY B 1 155 ? -5.855 34.375 -16.547 1 80.81 155 GLY B O 1
ATOM 6185 N N . LEU B 1 156 ? -5.285 34.906 -14.43 1 86.31 156 LEU B N 1
ATOM 6186 C CA . LEU B 1 156 ? -6.656 35.25 -14.07 1 86.31 156 LEU B CA 1
ATOM 6187 C C . LEU B 1 156 ? -6.996 36.656 -14.531 1 86.31 156 LEU B C 1
ATOM 6189 O O . LEU B 1 156 ? -6.109 37.5 -14.656 1 86.31 156 LEU B O 1
ATOM 6193 N N . GLY B 1 157 ? -8.266 36.875 -14.82 1 85.62 157 GLY B N 1
ATOM 6194 C CA . GLY B 1 157 ? -8.719 38.219 -15.102 1 85.62 157 GLY B CA 1
ATOM 6195 C C . GLY B 1 157 ? -8.688 39.125 -13.883 1 85.62 157 GLY B C 1
ATOM 6196 O O . GLY B 1 157 ? -8.727 38.656 -12.75 1 85.62 157 GLY B O 1
ATOM 6197 N N . GLU B 1 158 ? -8.594 40.438 -14.086 1 86.56 158 GLU B N 1
ATOM 6198 C CA . GLU B 1 158 ? -8.492 41.406 -13.008 1 86.56 158 GLU B CA 1
ATOM 6199 C C . GLU B 1 158 ? -9.688 41.312 -12.07 1 86.56 158 GLU B C 1
ATOM 6201 O O . GLU B 1 158 ? -9.57 41.594 -10.875 1 86.56 158 GLU B O 1
ATOM 6206 N N . GLN B 1 159 ? -10.805 40.781 -12.562 1 86.56 159 GLN B N 1
ATOM 6207 C CA . GLN B 1 159 ? -12 40.656 -11.742 1 86.56 159 GLN B CA 1
ATOM 6208 C C . GLN B 1 159 ? -11.852 39.562 -10.695 1 86.56 159 GLN B C 1
ATOM 6210 O O . GLN B 1 159 ? -12.5 39.594 -9.648 1 86.56 159 GLN B O 1
ATOM 6215 N N . ASP B 1 160 ? -10.992 38.719 -10.938 1 89.19 160 ASP B N 1
ATOM 6216 C CA . ASP B 1 160 ? -10.836 37.562 -10.039 1 89.19 160 ASP B CA 1
ATOM 6217 C C . ASP B 1 160 ? -9.617 37.75 -9.133 1 89.19 160 ASP B C 1
ATOM 6219 O O . ASP B 1 160 ? -9.336 36.906 -8.289 1 89.19 160 ASP B O 1
ATOM 6223 N N . TRP B 1 161 ? -8.922 38.906 -9.164 1 91 161 TRP B N 1
ATOM 6224 C CA . TRP B 1 161 ? -7.676 39.125 -8.422 1 91 161 TRP B CA 1
ATOM 6225 C C . TRP B 1 161 ? -7.949 39.25 -6.93 1 91 161 TRP B C 1
ATOM 6227 O O . TRP B 1 161 ? -7.152 38.812 -6.105 1 91 161 TRP B O 1
ATOM 6237 N N . ASN B 1 162 ? -9.031 39.812 -6.629 1 91.19 162 ASN B N 1
ATOM 6238 C CA . ASN B 1 162 ? -9.344 40 -5.215 1 91.19 162 ASN B CA 1
ATOM 6239 C C . ASN B 1 162 ? -9.625 38.656 -4.531 1 91.19 162 ASN B C 1
ATOM 6241 O O . ASN B 1 162 ? -9.156 38.438 -3.414 1 91.19 162 ASN B O 1
ATOM 6245 N N . ALA B 1 163 ? -10.375 37.875 -5.211 1 94 163 ALA B N 1
ATOM 6246 C CA . ALA B 1 163 ? -10.664 36.562 -4.656 1 94 163 ALA B CA 1
ATOM 6247 C C . ALA B 1 163 ? -9.383 35.75 -4.527 1 94 163 ALA B C 1
ATOM 6249 O O . ALA B 1 163 ? -9.188 35.031 -3.527 1 94 163 ALA B O 1
ATOM 6250 N N . PHE B 1 164 ? -8.586 35.875 -5.492 1 93.62 164 PHE B N 1
ATOM 6251 C CA . PHE B 1 164 ? -7.328 35.125 -5.473 1 93.62 164 PHE B CA 1
ATOM 6252 C C . PHE B 1 164 ? -6.438 35.625 -4.332 1 93.62 164 PHE B C 1
ATOM 6254 O O . PHE B 1 164 ? -5.836 34.812 -3.625 1 93.62 164 PHE B O 1
ATOM 6261 N N . ARG B 1 165 ? -6.336 36.906 -4.207 1 91.94 165 ARG B N 1
ATOM 6262 C CA . ARG B 1 165 ? -5.527 37.5 -3.139 1 91.94 165 ARG B CA 1
ATOM 6263 C C . ARG B 1 165 ? -6 37 -1.771 1 91.94 165 ARG B C 1
ATOM 6265 O O . ARG B 1 165 ? -5.184 36.656 -0.917 1 91.94 165 ARG B O 1
ATOM 6272 N N . PHE B 1 166 ? -7.242 36.938 -1.651 1 93.12 166 PHE B N 1
ATOM 6273 C CA . PHE B 1 166 ? -7.793 36.5 -0.381 1 93.12 166 PHE B CA 1
ATOM 6274 C C . PHE B 1 166 ? -7.426 35.031 -0.123 1 93.12 166 PHE B C 1
ATOM 6276 O O . PHE B 1 166 ? -6.973 34.688 0.97 1 93.12 166 PHE B O 1
ATOM 6283 N N . CYS B 1 167 ? -7.695 34.219 -1.107 1 93.88 167 CYS B N 1
ATOM 6284 C CA . CYS B 1 167 ? -7.414 32.781 -0.962 1 93.88 167 CYS B CA 1
ATOM 6285 C C . CYS B 1 167 ? -5.938 32.531 -0.676 1 93.88 167 CYS B C 1
ATOM 6287 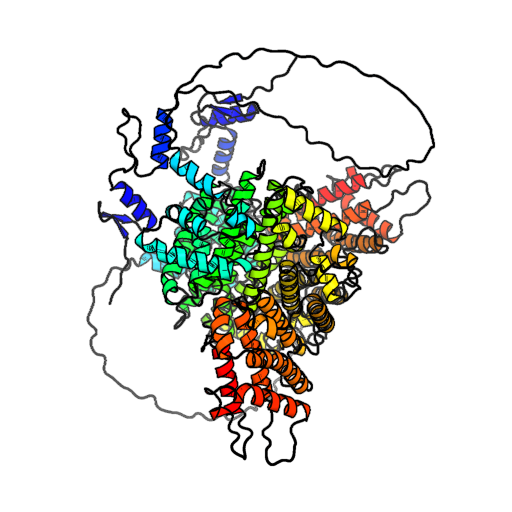O O . CYS B 1 167 ? -5.59 31.703 0.153 1 93.88 167 CYS B O 1
ATOM 6289 N N . MET B 1 168 ? -5.098 33.312 -1.312 1 91.31 168 MET B N 1
ATOM 6290 C CA . MET B 1 168 ? -3.66 33.156 -1.111 1 91.31 168 MET B CA 1
ATOM 6291 C C . MET B 1 168 ? -3.258 33.625 0.286 1 91.31 168 MET B C 1
ATOM 6293 O O . MET B 1 168 ? -2.422 33 0.935 1 91.31 168 MET B O 1
ATOM 6297 N N . GLN B 1 169 ? -3.779 34.688 0.716 1 89.75 169 GLN B N 1
ATOM 6298 C CA . GLN B 1 169 ? -3.494 35.219 2.057 1 89.75 169 GLN B CA 1
ATOM 6299 C C . GLN B 1 169 ? -3.949 34.219 3.123 1 89.75 169 GLN B C 1
ATOM 6301 O O . GLN B 1 169 ? -3.25 34 4.113 1 89.75 169 GLN B O 1
ATOM 6306 N N . HIS B 1 170 ? -5.09 33.688 2.818 1 89.5 170 HIS B N 1
ATOM 6307 C CA . HIS B 1 170 ? -5.598 32.688 3.75 1 89.5 170 HIS B CA 1
ATOM 6308 C C . HIS B 1 170 ? -4.699 31.453 3.777 1 89.5 170 HIS B C 1
ATOM 6310 O O . HIS B 1 170 ? -4.469 30.859 4.84 1 89.5 170 HIS B O 1
ATOM 6316 N N . PHE B 1 171 ? -4.277 31.031 2.629 1 90.88 171 PHE B N 1
ATOM 6317 C CA . PHE B 1 171 ? -3.357 29.906 2.566 1 90.88 171 PHE B CA 1
ATOM 6318 C C . PHE B 1 171 ? -2.094 30.188 3.369 1 90.88 171 PHE B C 1
ATOM 6320 O O . PHE B 1 171 ? -1.664 29.359 4.176 1 90.88 171 PHE B O 1
ATOM 6327 N N . VAL B 1 172 ? -1.501 31.312 3.189 1 87.38 172 VAL B N 1
ATOM 6328 C CA . VAL B 1 172 ? -0.227 31.672 3.807 1 87.38 172 VAL B CA 1
ATOM 6329 C C . VAL B 1 172 ? -0.389 31.75 5.324 1 87.38 172 VAL B C 1
ATOM 6331 O O . VAL B 1 172 ? 0.477 31.297 6.07 1 87.38 172 VAL B O 1
ATOM 6334 N N . ARG B 1 173 ? -1.492 32.188 5.77 1 81.25 173 ARG B N 1
ATOM 6335 C CA . ARG B 1 173 ? -1.687 32.406 7.195 1 81.25 173 ARG B CA 1
ATOM 6336 C C . ARG B 1 173 ? -2.111 31.141 7.918 1 81.25 173 ARG B C 1
ATOM 6338 O O . ARG B 1 173 ? -1.759 30.93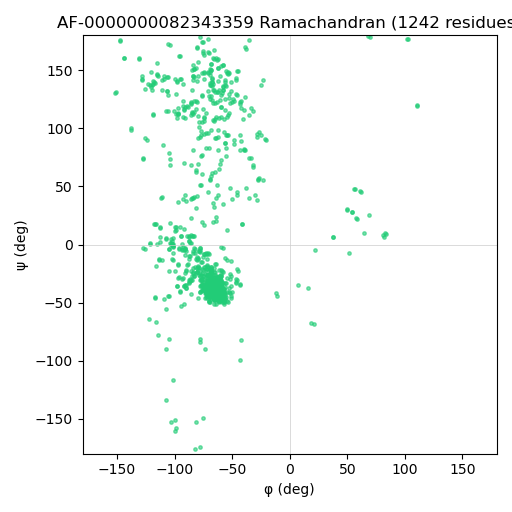8 9.078 1 81.25 173 ARG B O 1
ATOM 6345 N N . ILE B 1 174 ? -2.811 30.328 7.172 1 81.44 174 ILE B N 1
ATOM 6346 C CA . ILE B 1 174 ? -3.459 29.234 7.895 1 81.44 174 ILE B CA 1
ATOM 6347 C C . ILE B 1 174 ? -2.902 27.891 7.422 1 81.44 174 ILE B C 1
ATOM 6349 O O . ILE B 1 174 ? -2.512 27.062 8.242 1 81.44 174 ILE B O 1
ATOM 6353 N N . HIS B 1 175 ? -2.777 27.672 6.121 1 85.81 175 HIS B N 1
ATOM 6354 C CA . HIS B 1 175 ? -2.555 26.328 5.598 1 85.81 175 HIS B CA 1
ATOM 6355 C C . HIS B 1 175 ? -1.074 26.078 5.336 1 85.81 175 HIS B C 1
ATOM 6357 O O . HIS B 1 175 ? -0.644 24.922 5.234 1 85.81 175 HIS B O 1
ATOM 6363 N N . ALA B 1 176 ? -0.301 27.078 5.277 1 85.94 176 ALA B N 1
ATOM 6364 C CA . ALA B 1 176 ? 1.099 26.938 4.883 1 85.94 176 ALA B CA 1
ATOM 6365 C C . ALA B 1 176 ? 1.858 26.047 5.859 1 85.94 176 ALA B C 1
ATOM 6367 O O . ALA B 1 176 ? 2.783 25.328 5.465 1 85.94 176 ALA B O 1
ATOM 6368 N N . GLN B 1 177 ? 1.445 26.016 7.047 1 80.94 177 GLN B N 1
ATOM 6369 C CA . GLN B 1 177 ? 2.119 25.219 8.062 1 80.94 177 GLN B CA 1
ATOM 6370 C C . GLN B 1 177 ? 1.944 23.734 7.801 1 80.94 177 GLN B C 1
ATOM 6372 O O . GLN B 1 177 ? 2.76 22.922 8.242 1 80.94 177 GLN B O 1
ATOM 6377 N N . GLY B 1 178 ? 0.907 23.438 7.047 1 84.75 178 GLY B N 1
ATOM 6378 C CA . GLY B 1 178 ? 0.669 22.047 6.691 1 84.75 178 GLY B CA 1
ATOM 6379 C C . GLY B 1 178 ? 1.554 21.562 5.559 1 84.75 178 GLY B C 1
ATOM 6380 O O . GLY B 1 178 ? 1.583 20.375 5.258 1 84.75 178 GLY B O 1
ATOM 6381 N N . PHE B 1 179 ? 2.293 22.5 5.008 1 90.44 179 PHE B N 1
ATOM 6382 C CA . PHE B 1 179 ? 3.201 22.188 3.91 1 90.44 179 PHE B CA 1
ATOM 6383 C C . PHE B 1 179 ? 4.609 22.688 4.215 1 90.44 179 PHE B C 1
ATOM 6385 O O . PHE B 1 179 ? 5.102 23.609 3.555 1 90.44 179 PHE B O 1
ATOM 6392 N N . PRO B 1 180 ? 5.262 22 5.113 1 89.12 180 PRO B N 1
ATOM 6393 C CA . PRO B 1 180 ? 6.523 22.5 5.656 1 89.12 180 PRO B CA 1
ATOM 6394 C C . PRO B 1 180 ? 7.684 22.375 4.672 1 89.12 180 PRO B C 1
ATOM 6396 O O . PRO B 1 180 ? 8.844 22.406 5.074 1 89.12 180 PRO B O 1
ATOM 6399 N N . PHE B 1 181 ? 7.383 22.172 3.4 1 91.31 181 PHE B N 1
ATOM 6400 C CA . PHE B 1 181 ? 8.461 22.109 2.42 1 91.31 181 PHE B CA 1
ATOM 6401 C C . PHE B 1 181 ? 8.586 23.406 1.653 1 91.31 181 PHE B C 1
ATOM 6403 O O . PHE B 1 181 ? 9.5 23.578 0.845 1 91.31 181 PHE B O 1
ATOM 6410 N N . LEU B 1 182 ? 7.734 24.344 2.004 1 86.69 182 LEU B N 1
ATOM 6411 C CA . LEU B 1 182 ? 7.754 25.625 1.321 1 86.69 182 LEU B CA 1
ATOM 6412 C C . LEU B 1 182 ? 8.789 26.562 1.945 1 86.69 182 LEU B C 1
ATOM 6414 O O . LEU B 1 182 ? 8.703 26.891 3.133 1 86.69 182 LEU B O 1
ATOM 6418 N N . HIS B 1 183 ? 9.766 26.875 1.229 1 85 183 HIS B N 1
ATOM 6419 C CA . HIS B 1 183 ? 10.805 27.797 1.673 1 85 183 HIS B CA 1
ATOM 6420 C C . HIS B 1 183 ? 10.742 29.109 0.887 1 85 183 HIS B C 1
ATOM 6422 O O . HIS B 1 183 ? 10.508 29.094 -0.322 1 85 183 HIS B O 1
ATOM 6428 N N . SER B 1 184 ? 10.969 30.203 1.539 1 76.06 184 SER B N 1
ATOM 6429 C CA . SER B 1 184 ? 10.828 31.531 0.939 1 76.06 184 SER B CA 1
ATOM 6430 C C . SER B 1 184 ? 11.781 31.703 -0.244 1 76.06 184 SER B C 1
ATOM 6432 O O . SER B 1 184 ? 11.461 32.406 -1.206 1 76.06 184 SER B O 1
ATOM 6434 N N . SER B 1 185 ? 12.906 31 -0.176 1 71.31 185 SER B N 1
ATOM 6435 C CA . SER B 1 185 ? 13.883 31.156 -1.245 1 71.31 185 SER B CA 1
ATOM 6436 C C . SER B 1 185 ? 13.438 30.438 -2.516 1 71.31 185 SER B C 1
ATOM 6438 O O . SER B 1 185 ? 13.938 30.734 -3.605 1 71.31 185 SER B O 1
ATOM 6440 N N . SER B 1 186 ? 12.492 29.484 -2.352 1 67.25 186 SER B N 1
ATOM 6441 C CA . SER B 1 186 ? 12.094 28.688 -3.508 1 67.25 186 SER B CA 1
ATOM 6442 C C . SER B 1 186 ? 10.773 29.172 -4.09 1 67.25 186 SER B C 1
ATOM 6444 O O . SER B 1 186 ? 10.328 28.688 -5.133 1 67.25 186 SER B O 1
ATOM 6446 N N . TRP B 1 187 ? 10.078 30 -3.371 1 62.22 187 TRP B N 1
ATOM 6447 C CA . TRP B 1 187 ? 8.758 30.453 -3.809 1 62.22 187 TRP B CA 1
ATOM 6448 C C . TRP B 1 187 ? 8.82 31 -5.227 1 62.22 187 TRP B C 1
ATOM 6450 O O . TRP B 1 187 ? 7.879 30.828 -6.008 1 62.22 187 TRP B O 1
ATOM 6460 N N . ARG B 1 188 ? 9.82 31.469 -5.527 1 54.22 188 ARG B N 1
ATOM 6461 C CA . ARG B 1 188 ? 9.758 32.281 -6.738 1 54.22 188 ARG B CA 1
ATOM 6462 C C . ARG B 1 188 ? 10.32 31.531 -7.938 1 54.22 188 ARG B C 1
ATOM 6464 O O . ARG B 1 188 ? 10.234 32 -9.07 1 54.22 188 ARG B O 1
ATOM 6471 N N . MET B 1 189 ? 10.719 30.344 -7.664 1 58.09 189 MET B N 1
ATOM 6472 C CA . MET B 1 189 ? 11.281 29.656 -8.82 1 58.09 189 MET B CA 1
ATOM 6473 C C . MET B 1 189 ? 10.203 28.875 -9.562 1 58.09 189 MET B C 1
ATOM 6475 O O . MET B 1 189 ? 9.562 27.984 -8.992 1 58.09 189 MET B O 1
ATOM 6479 N N . ASP B 1 190 ? 9.922 29.156 -10.781 1 58.69 190 ASP B N 1
ATOM 6480 C CA . ASP B 1 190 ? 9.078 28.469 -11.758 1 58.69 190 ASP B CA 1
ATOM 6481 C C . ASP B 1 190 ? 7.645 28.344 -11.242 1 58.69 190 ASP B C 1
ATOM 6483 O O . ASP B 1 190 ? 6.902 27.469 -11.672 1 58.69 190 ASP B O 1
ATOM 6487 N N . TRP B 1 191 ? 7.242 29.188 -10.297 1 63.91 191 TRP B N 1
ATOM 6488 C CA . TRP B 1 191 ? 5.902 29.094 -9.719 1 63.91 191 TRP B CA 1
ATOM 6489 C C . TRP B 1 191 ? 4.84 29.484 -10.75 1 63.91 191 TRP B C 1
ATOM 6491 O O . TRP B 1 191 ? 3.734 28.938 -10.734 1 63.91 191 TRP B O 1
ATOM 6501 N N . GLU B 1 192 ? 5.305 30.281 -11.539 1 63 192 GLU B N 1
ATOM 6502 C CA . GLU B 1 192 ? 4.363 30.766 -12.539 1 63 192 GLU B CA 1
ATOM 6503 C C . GLU B 1 192 ? 4.012 29.672 -13.547 1 63 192 GLU B C 1
ATOM 6505 O O . GLU B 1 192 ? 2.865 29.578 -13.992 1 63 192 GLU B O 1
ATOM 6510 N N . GLN B 1 193 ? 4.93 28.828 -13.656 1 71.75 193 GLN B N 1
ATOM 6511 C CA . GLN B 1 193 ? 4.73 27.875 -14.742 1 71.75 193 GLN B CA 1
ATOM 6512 C C . GLN B 1 193 ? 4.172 26.562 -14.219 1 71.75 193 GLN B C 1
ATOM 6514 O O . GLN B 1 193 ? 3.467 25.844 -14.938 1 71.75 193 GLN B O 1
ATOM 6519 N N . SER B 1 194 ? 4.355 26.312 -13.062 1 78 194 SER B N 1
ATOM 6520 C CA . SER B 1 194 ? 3.99 25 -12.555 1 78 194 SER B CA 1
ATOM 6521 C C . SER B 1 194 ? 2.541 24.969 -12.078 1 78 194 SER B C 1
ATOM 6523 O O . SER B 1 194 ? 1.962 23.891 -11.891 1 78 194 SER B O 1
ATOM 6525 N N . GLY B 1 195 ? 1.924 26.141 -11.859 1 88.19 195 GLY B N 1
ATOM 6526 C CA . GLY B 1 195 ? 0.585 26.188 -11.289 1 88.19 195 GLY B CA 1
ATOM 6527 C C . GLY B 1 195 ? 0.575 26.094 -9.773 1 88.19 195 GLY B C 1
ATOM 6528 O O . GLY B 1 195 ? -0.489 25.969 -9.164 1 88.19 195 GLY B O 1
ATOM 6529 N N . LYS B 1 196 ? 1.711 26.172 -9.164 1 90.31 196 LYS B N 1
ATOM 6530 C CA . LYS B 1 196 ? 1.836 26.031 -7.719 1 90.31 196 LYS B CA 1
ATOM 6531 C C . LYS B 1 196 ? 1.04 27.125 -6.996 1 90.31 196 LYS B C 1
ATOM 6533 O O . LYS B 1 196 ? 0.373 26.844 -5.996 1 90.31 196 LYS B O 1
ATOM 6538 N N . LEU B 1 197 ? 1.047 28.344 -7.539 1 89.06 197 LEU B N 1
ATOM 6539 C CA . LEU B 1 197 ? 0.312 29.453 -6.941 1 89.06 197 LEU B CA 1
ATOM 6540 C C . LEU B 1 197 ? -1.188 29.188 -6.957 1 89.06 197 LEU B C 1
ATOM 6542 O O . LEU B 1 197 ? -1.882 29.453 -5.977 1 89.06 197 LEU B O 1
ATOM 6546 N N . LEU B 1 198 ? -1.576 28.672 -8.047 1 92.69 198 LEU B N 1
ATOM 6547 C CA . LEU B 1 198 ? -2.994 28.359 -8.188 1 92.69 198 LEU B CA 1
ATOM 6548 C C . LEU B 1 198 ? -3.402 27.25 -7.238 1 92.69 198 LEU B C 1
ATOM 6550 O O . LEU B 1 198 ? -4.484 27.297 -6.645 1 92.69 198 LEU B O 1
ATOM 6554 N N . ALA B 1 199 ? -2.529 26.266 -7.125 1 94.75 199 ALA B N 1
ATOM 6555 C CA . ALA B 1 199 ? -2.812 25.156 -6.211 1 94.75 199 ALA B CA 1
ATOM 6556 C C . ALA B 1 199 ? -2.893 25.641 -4.766 1 94.75 199 ALA B C 1
ATOM 6558 O O . ALA B 1 199 ? -3.758 25.219 -4.004 1 94.75 199 ALA B O 1
ATOM 6559 N N . MET B 1 200 ? -2.016 26.562 -4.398 1 92.94 200 MET B N 1
ATOM 6560 C CA . MET B 1 200 ? -2.033 27.141 -3.059 1 92.94 200 MET B CA 1
ATOM 6561 C C . MET B 1 200 ? -3.33 27.906 -2.812 1 92.94 200 MET B C 1
ATOM 6563 O O . MET B 1 200 ? -3.957 27.75 -1.764 1 92.94 200 MET B O 1
ATOM 6567 N N . ALA B 1 201 ? -3.668 28.625 -3.771 1 94.12 201 ALA B N 1
ATOM 6568 C CA . ALA B 1 201 ? -4.906 29.391 -3.645 1 94.12 201 ALA B CA 1
ATOM 6569 C C . ALA B 1 201 ? -6.113 28.469 -3.555 1 94.12 201 ALA B C 1
ATOM 6571 O O . ALA B 1 201 ? -7.078 28.766 -2.842 1 94.12 201 ALA B O 1
ATOM 6572 N N . ALA B 1 202 ? -6.074 27.406 -4.312 1 95.88 202 ALA B N 1
ATOM 6573 C CA . ALA B 1 202 ? -7.168 26.438 -4.258 1 95.88 202 ALA B CA 1
ATOM 6574 C C . ALA B 1 202 ? -7.324 25.859 -2.852 1 95.88 202 ALA B C 1
ATOM 6576 O O . ALA B 1 202 ? -8.438 25.781 -2.326 1 95.88 202 ALA B O 1
ATOM 6577 N N . VAL B 1 203 ? -6.262 25.531 -2.246 1 93.75 203 VAL B N 1
ATOM 6578 C CA . VAL B 1 203 ? -6.289 24.984 -0.893 1 93.75 203 VAL B CA 1
ATOM 6579 C C . VAL B 1 203 ? -6.758 26.062 0.09 1 93.75 203 VAL B C 1
ATOM 6581 O O . VAL B 1 203 ? -7.523 25.766 1.014 1 93.75 203 VAL B O 1
ATOM 6584 N N . GLY B 1 204 ? -6.379 27.234 -0.106 1 91.75 204 GLY B N 1
ATOM 6585 C CA . GLY B 1 204 ? -6.73 28.344 0.778 1 91.75 204 GLY B CA 1
ATOM 6586 C C . GLY B 1 204 ? -8.219 28.641 0.792 1 91.75 204 GLY B C 1
ATOM 6587 O O . GLY B 1 204 ? -8.758 29.062 1.817 1 91.75 204 GLY B O 1
ATOM 6588 N N . GLY B 1 205 ? -8.859 28.422 -0.332 1 91.5 205 GLY B N 1
ATOM 6589 C CA . GLY B 1 205 ? -10.266 28.781 -0.433 1 91.5 205 GLY B CA 1
ATOM 6590 C C . GLY B 1 205 ? -11.203 27.594 -0.341 1 91.5 205 GLY B C 1
ATOM 6591 O O . GLY B 1 205 ? -12.422 27.75 -0.376 1 91.5 205 GLY B O 1
ATOM 6592 N N . ARG B 1 206 ? -10.75 26.438 -0.173 1 88.38 206 ARG B N 1
ATOM 6593 C CA . ARG B 1 206 ? -11.516 25.203 -0.283 1 88.38 206 ARG B CA 1
ATOM 6594 C C . ARG B 1 206 ? -12.625 25.141 0.765 1 88.38 206 ARG B C 1
ATOM 6596 O O . ARG B 1 206 ? -13.75 24.734 0.468 1 88.38 206 ARG B O 1
ATOM 6603 N N . GLU B 1 207 ? -12.359 25.641 2.02 1 81.38 207 GLU B N 1
ATOM 6604 C CA . GLU B 1 207 ? -13.289 25.453 3.125 1 81.38 207 GLU B CA 1
ATOM 6605 C C . GLU B 1 207 ? -14.109 26.719 3.379 1 81.38 207 GLU B C 1
ATOM 6607 O O . GLU B 1 207 ? -14.891 26.766 4.328 1 81.38 207 GLU B O 1
ATOM 6612 N N . ILE B 1 208 ? -13.828 27.719 2.607 1 85.44 208 ILE B N 1
ATOM 6613 C CA . ILE B 1 208 ? -14.57 28.969 2.75 1 85.44 208 ILE B CA 1
ATOM 6614 C C . ILE B 1 208 ? -15.703 29.016 1.729 1 85.44 208 ILE B C 1
ATOM 6616 O O . ILE B 1 208 ? -15.461 29.141 0.527 1 85.44 208 ILE B O 1
ATOM 6620 N N . ALA B 1 209 ? -16.859 28.953 2.219 1 84.56 209 ALA B N 1
ATOM 6621 C CA . ALA B 1 209 ? -18.062 28.719 1.435 1 84.56 209 ALA B CA 1
ATOM 6622 C C . ALA B 1 209 ? -18.141 29.672 0.249 1 84.56 209 ALA B C 1
ATOM 6624 O O . ALA B 1 209 ? -18.359 29.25 -0.888 1 84.56 209 ALA B O 1
ATOM 6625 N N . PRO B 1 210 ? -17.859 30.953 0.439 1 89.5 210 PRO B N 1
ATOM 6626 C CA . PRO B 1 210 ? -17.984 31.859 -0.701 1 89.5 210 PRO B CA 1
ATOM 6627 C C . PRO B 1 210 ? -16.922 31.625 -1.771 1 89.5 210 PRO B C 1
ATOM 6629 O O . PRO B 1 210 ? -17.078 32.062 -2.914 1 89.5 210 PRO B O 1
ATOM 6632 N N . TYR B 1 211 ? -15.875 31.031 -1.361 1 92.25 211 TYR B N 1
ATOM 6633 C CA . TYR B 1 211 ? -14.758 30.891 -2.291 1 92.25 211 TYR B CA 1
ATOM 6634 C C . TYR B 1 211 ? -14.625 29.438 -2.756 1 92.25 211 TYR B C 1
ATOM 6636 O O . TYR B 1 211 ? -13.688 29.094 -3.477 1 92.25 211 TYR B O 1
ATOM 6644 N N . ALA B 1 212 ? -15.531 28.578 -2.396 1 89.62 212 ALA B N 1
ATOM 6645 C CA . ALA B 1 212 ? -15.453 27.156 -2.703 1 89.62 212 ALA B CA 1
ATOM 6646 C C . ALA B 1 212 ? -15.516 26.922 -4.207 1 89.62 212 ALA B C 1
ATOM 6648 O O . ALA B 1 212 ? -14.781 26.078 -4.742 1 89.62 212 ALA B O 1
ATOM 6649 N N . GLU B 1 213 ? -16.312 27.609 -4.871 1 91.06 213 GLU B N 1
ATOM 6650 C CA . GLU B 1 213 ? -16.5 27.406 -6.305 1 91.06 213 GLU B CA 1
ATOM 6651 C C . GLU B 1 213 ? -15.281 27.906 -7.086 1 91.06 213 GLU B C 1
ATOM 6653 O O . GLU B 1 213 ? -14.82 27.234 -8.023 1 91.06 213 GLU B O 1
ATOM 6658 N N . ILE B 1 214 ? -14.859 29.078 -6.699 1 93.25 214 ILE B N 1
ATOM 6659 C CA . ILE B 1 214 ? -13.719 29.625 -7.426 1 93.25 214 ILE B CA 1
ATOM 6660 C C . ILE B 1 214 ? -12.469 28.812 -7.117 1 93.25 214 ILE B C 1
ATOM 6662 O O . ILE B 1 214 ? -11.57 28.703 -7.957 1 93.25 214 ILE B O 1
ATOM 6666 N N . SER B 1 215 ? -12.391 28.312 -5.941 1 94.69 215 SER B N 1
ATOM 6667 C CA . SER B 1 215 ? -11.266 27.453 -5.582 1 94.69 215 SER B CA 1
ATOM 6668 C C . SER B 1 215 ? -11.203 26.234 -6.488 1 94.69 215 SER B C 1
ATOM 6670 O O . SER B 1 215 ? -10.109 25.734 -6.797 1 94.69 215 SER B O 1
ATOM 6672 N N . LYS B 1 216 ? -12.297 25.719 -6.891 1 94.56 216 LYS B N 1
ATOM 6673 C CA . LYS B 1 216 ? -12.344 24.594 -7.82 1 94.56 216 LYS B CA 1
ATOM 6674 C C . LYS B 1 216 ? -11.758 24.984 -9.18 1 94.56 216 LYS B C 1
ATOM 6676 O O . LYS B 1 216 ? -11.086 24.172 -9.82 1 94.56 216 LYS B O 1
ATOM 6681 N N . VAL B 1 217 ? -12.047 26.172 -9.508 1 94.25 217 VAL B N 1
ATOM 6682 C CA . VAL B 1 217 ? -11.492 26.672 -10.766 1 94.25 217 VAL B CA 1
ATOM 6683 C C . VAL B 1 217 ? -9.977 26.766 -10.664 1 94.25 217 VAL B C 1
ATOM 6685 O O . VAL B 1 217 ? -9.258 26.375 -11.594 1 94.25 217 VAL B O 1
ATOM 6688 N N . TYR B 1 218 ? -9.508 27.344 -9.539 1 95.75 218 TYR B N 1
ATOM 6689 C CA . TYR B 1 218 ? -8.062 27.406 -9.328 1 95.75 218 TYR B CA 1
ATOM 6690 C C . TYR B 1 218 ? -7.441 26.031 -9.43 1 95.75 218 TYR B C 1
ATOM 6692 O O . TYR B 1 218 ? -6.375 25.859 -10.023 1 95.75 218 TYR B O 1
ATOM 6700 N N . PHE B 1 219 ? -8.141 25.062 -8.859 1 96.12 219 PHE B N 1
ATOM 6701 C CA . PHE B 1 219 ? -7.68 23.672 -8.883 1 96.12 219 PHE B CA 1
ATOM 6702 C C . PHE B 1 219 ? -7.555 23.172 -10.32 1 96.12 219 PHE B C 1
ATOM 6704 O O . PHE B 1 219 ? -6.523 22.609 -10.695 1 96.12 219 PHE B O 1
ATOM 6711 N N . GLU B 1 220 ? -8.539 23.375 -11.109 1 95.19 220 GLU B N 1
ATOM 6712 C CA . GLU B 1 220 ? -8.539 22.891 -12.484 1 95.19 220 GLU B CA 1
ATOM 6713 C C . GLU B 1 220 ? -7.457 23.594 -13.312 1 95.19 220 GLU B C 1
ATOM 6715 O O . GLU B 1 220 ? -6.785 22.953 -14.125 1 95.19 220 GLU B O 1
ATOM 6720 N N . MET B 1 221 ? -7.316 24.828 -13.062 1 93.75 221 MET B N 1
ATOM 6721 C CA . MET B 1 221 ? -6.281 25.578 -13.766 1 93.75 221 MET B CA 1
ATOM 6722 C C . MET B 1 221 ? -4.895 25.078 -13.391 1 93.75 221 MET B C 1
ATOM 6724 O O . MET B 1 221 ? -4.008 24.984 -14.242 1 93.75 221 MET B O 1
ATOM 6728 N N . ALA B 1 222 ? -4.758 24.844 -12.125 1 94.69 222 ALA B N 1
ATOM 6729 C CA . ALA B 1 222 ? -3.467 24.344 -11.648 1 94.69 222 ALA B CA 1
ATOM 6730 C C . ALA B 1 222 ? -3.135 23 -12.266 1 94.69 222 ALA B C 1
ATOM 6732 O O . ALA B 1 222 ? -1.989 22.734 -12.648 1 94.69 222 ALA B O 1
ATOM 6733 N N . VAL B 1 223 ? -4.129 22.094 -12.359 1 94.81 223 VAL B N 1
ATOM 6734 C CA . VAL B 1 223 ? -3.934 20.766 -12.938 1 94.81 223 VAL B CA 1
ATOM 6735 C C . VAL B 1 223 ? -3.5 20.891 -14.391 1 94.81 223 VAL B C 1
ATOM 6737 O O . VAL B 1 223 ? -2.561 20.219 -14.828 1 94.81 223 VAL B O 1
ATOM 6740 N N . ASN B 1 224 ? -4.125 21.734 -15.055 1 91.19 224 ASN B N 1
ATOM 6741 C CA . ASN B 1 224 ? -3.807 21.922 -16.469 1 91.19 224 ASN B CA 1
ATOM 6742 C C . ASN B 1 224 ? -2.402 22.484 -16.656 1 91.19 224 ASN B C 1
ATOM 6744 O O . ASN B 1 224 ? -1.652 22.031 -17.516 1 91.19 224 ASN B O 1
ATOM 6748 N N . ARG B 1 225 ? -2.1 23.469 -15.906 1 90.81 225 ARG B N 1
ATOM 6749 C CA . ARG B 1 225 ? -0.778 24.078 -16 1 90.81 225 ARG B CA 1
ATOM 6750 C C . ARG B 1 225 ? 0.317 23.078 -15.641 1 90.81 225 ARG B C 1
ATOM 6752 O O . ARG B 1 225 ? 1.395 23.094 -16.234 1 90.81 225 ARG B O 1
ATOM 6759 N N . LEU B 1 226 ? 0.018 22.344 -14.656 1 91.25 226 LEU B N 1
ATOM 6760 C CA . LEU B 1 226 ? 0.984 21.328 -14.234 1 91.25 226 LEU B CA 1
ATOM 6761 C C . LEU B 1 226 ? 1.231 20.312 -15.344 1 91.25 226 LEU B C 1
ATOM 6763 O O . LEU B 1 226 ? 2.369 19.891 -15.562 1 91.25 226 LEU B O 1
ATOM 6767 N N . GLU B 1 227 ? 0.229 19.891 -16 1 87.81 227 GLU B N 1
ATOM 6768 C CA . GLU B 1 227 ? 0.367 18.938 -17.094 1 87.81 227 GLU B CA 1
ATOM 6769 C C . GLU B 1 227 ? 1.255 19.5 -18.203 1 87.81 227 GLU B C 1
ATOM 6771 O O . GLU B 1 227 ? 2.117 18.797 -18.734 1 87.81 227 GLU B O 1
ATOM 6776 N N . TYR B 1 228 ? 1.06 20.75 -18.453 1 84.44 228 TYR B N 1
ATOM 6777 C CA . TYR B 1 228 ? 1.871 21.391 -19.469 1 84.44 228 TYR B CA 1
ATOM 6778 C C . TYR B 1 228 ? 3.32 21.531 -19.016 1 84.44 228 TYR B C 1
ATOM 6780 O O . TYR B 1 228 ? 4.246 21.344 -19.812 1 84.44 228 TYR B O 1
ATOM 6788 N N . PHE B 1 229 ? 3.408 21.844 -17.797 1 85.25 229 PHE B N 1
ATOM 6789 C CA . PHE B 1 229 ? 4.742 22 -17.234 1 85.25 229 PHE B CA 1
ATOM 6790 C C . PHE B 1 229 ? 5.5 20.688 -17.266 1 85.25 229 PHE B C 1
ATOM 6792 O O . PHE B 1 229 ? 6.68 20.641 -17.609 1 85.25 229 PHE B O 1
ATOM 6799 N N . MET B 1 230 ? 4.895 19.641 -16.953 1 82.38 230 MET B N 1
ATOM 6800 C CA . MET B 1 230 ? 5.516 18.312 -16.922 1 82.38 230 MET B CA 1
ATOM 6801 C C . MET B 1 230 ? 5.91 17.875 -18.328 1 82.38 230 MET B C 1
ATOM 6803 O O . MET B 1 230 ? 6.949 17.234 -18.516 1 82.38 230 MET B O 1
ATOM 6807 N N . VAL B 1 231 ? 5.113 18.188 -19.25 1 78 231 VAL B N 1
ATOM 6808 C CA . VAL B 1 231 ? 5.418 17.859 -20.641 1 78 231 VAL B CA 1
ATOM 6809 C C . VAL B 1 231 ? 6.641 18.641 -21.094 1 78 231 VAL B C 1
ATOM 6811 O O . VAL B 1 231 ? 7.477 18.125 -21.844 1 78 231 VAL B O 1
ATOM 6814 N N . SER B 1 232 ? 6.734 19.812 -20.625 1 77.56 232 SER B N 1
ATOM 6815 C CA . SER B 1 232 ? 7.844 20.672 -21.016 1 77.56 232 SER B CA 1
ATOM 6816 C C . SER B 1 232 ? 9.164 20.156 -20.453 1 77.56 232 SER B C 1
ATOM 6818 O O . SER B 1 232 ? 10.234 20.516 -20.953 1 77.56 232 SER B O 1
ATOM 6820 N N . MET B 1 233 ? 9.062 19.438 -19.359 1 75.19 233 MET B N 1
ATOM 6821 C CA . MET B 1 233 ? 10.273 18.906 -18.75 1 75.19 233 MET B CA 1
ATOM 6822 C C . MET B 1 233 ? 10.852 17.766 -19.594 1 75.19 233 MET B C 1
ATOM 6824 O O . MET B 1 233 ? 12.031 17.438 -19.469 1 75.19 233 MET B O 1
ATOM 6828 N N . GLY B 1 234 ? 10.305 17.266 -20.547 1 60.31 234 GLY B N 1
ATOM 6829 C CA . GLY B 1 234 ? 10.781 16.156 -21.359 1 60.31 234 GLY B CA 1
ATOM 6830 C C . GLY B 1 234 ? 10.797 14.828 -20.625 1 60.31 234 GLY B C 1
ATOM 6831 O O . GLY B 1 234 ? 10.312 14.742 -19.484 1 60.31 234 GLY B O 1
ATOM 6832 N N . ASP B 1 235 ? 11.227 13.656 -21.297 1 53.66 235 ASP B N 1
ATOM 6833 C CA . ASP B 1 235 ? 11.227 12.289 -20.797 1 53.66 235 ASP B CA 1
ATOM 6834 C C . ASP B 1 235 ? 12.188 12.141 -19.609 1 53.66 235 ASP B C 1
ATOM 6836 O O . ASP B 1 235 ? 13.398 12.352 -19.766 1 53.66 235 ASP B O 1
ATOM 6840 N N . THR B 1 236 ? 11.703 12.32 -18.391 1 49.97 236 THR B N 1
ATOM 6841 C CA . THR B 1 236 ? 12.43 12.18 -17.125 1 49.97 236 THR B CA 1
ATOM 6842 C C . THR B 1 236 ? 13.273 10.914 -17.125 1 49.97 236 THR B C 1
ATOM 6844 O O . THR B 1 236 ? 14.008 10.648 -16.172 1 49.97 236 THR B O 1
ATOM 6847 N N . SER B 1 237 ? 12.938 9.922 -17.938 1 44.12 237 SER B N 1
ATOM 6848 C CA . SER B 1 237 ? 13.594 8.625 -17.844 1 44.12 237 SER B CA 1
ATOM 6849 C C . SER B 1 237 ? 15.078 8.734 -18.172 1 44.12 237 SER B C 1
ATOM 6851 O O . SER B 1 237 ? 15.844 7.809 -17.891 1 44.12 237 SER B O 1
ATOM 6853 N N . CYS B 1 238 ? 15.539 9.57 -19.031 1 38.94 238 CYS B N 1
ATOM 6854 C CA . CYS B 1 238 ? 16.938 9.57 -19.406 1 38.94 238 CYS B CA 1
ATOM 6855 C C . CYS B 1 238 ? 17.781 10.312 -18.391 1 38.94 238 CYS B C 1
ATOM 6857 O O . CYS B 1 238 ? 17.938 11.531 -18.484 1 38.94 238 CYS B O 1
ATOM 6859 N N . ILE B 1 239 ? 17.859 9.883 -17.266 1 43.28 239 ILE B N 1
ATOM 6860 C CA . ILE B 1 239 ? 18.438 10.367 -16.016 1 43.28 239 ILE B CA 1
ATOM 6861 C C . ILE B 1 239 ? 19.922 10.688 -16.203 1 43.28 239 ILE B C 1
ATOM 6863 O O . ILE B 1 239 ? 20.641 10.938 -15.242 1 43.28 239 ILE B O 1
ATOM 6867 N N . THR B 1 240 ? 20.578 10.352 -17.203 1 42.16 240 THR B N 1
ATOM 6868 C CA . THR B 1 240 ? 22.016 10.508 -17.016 1 42.16 240 THR B CA 1
ATOM 6869 C C . THR B 1 240 ? 22.328 11.82 -16.312 1 42.16 240 THR B C 1
ATOM 6871 O O . THR B 1 240 ? 23.094 11.844 -15.352 1 42.16 240 THR B O 1
ATOM 6874 N N . GLU B 1 241 ? 22.375 12.93 -17.062 1 47.88 241 GLU B N 1
ATOM 6875 C CA . GLU B 1 241 ? 23.031 14.156 -16.609 1 47.88 241 GLU B CA 1
ATOM 6876 C C . GLU B 1 241 ? 22.047 15.07 -15.883 1 47.88 241 GLU B C 1
ATOM 6878 O O . GLU B 1 241 ? 21.656 16.109 -16.406 1 47.88 241 GLU B O 1
ATOM 6883 N N . ARG B 1 242 ? 21.219 14.445 -15.039 1 55.06 242 ARG B N 1
ATOM 6884 C CA . ARG B 1 242 ? 20.188 15.25 -14.375 1 55.06 242 ARG B CA 1
ATOM 6885 C C . ARG B 1 242 ? 20.812 16.312 -13.492 1 55.06 242 ARG B C 1
ATOM 6887 O O . ARG B 1 242 ? 21.562 16.016 -12.562 1 55.06 242 ARG B O 1
ATOM 6894 N N . ASP B 1 243 ? 20.859 17.484 -14.055 1 69 243 ASP B N 1
ATOM 6895 C CA . ASP B 1 243 ? 21.422 18.672 -13.422 1 69 243 ASP B CA 1
ATOM 6896 C C . ASP B 1 243 ? 20.469 19.234 -12.359 1 69 243 ASP B C 1
ATOM 6898 O O . ASP B 1 243 ? 19.375 18.703 -12.164 1 69 243 ASP B O 1
ATOM 6902 N N . ASP B 1 244 ? 20.953 20.031 -11.602 1 74 244 ASP B N 1
ATOM 6903 C CA . ASP B 1 244 ? 20.281 20.719 -10.5 1 74 244 ASP B CA 1
ATOM 6904 C C . ASP B 1 244 ? 18.984 21.375 -10.984 1 74 244 ASP B C 1
ATOM 6906 O O . ASP B 1 244 ? 17.984 21.391 -10.266 1 74 244 ASP B O 1
ATOM 6910 N N . SER B 1 245 ? 19.016 21.688 -12.242 1 77.19 245 SER B N 1
ATOM 6911 C CA . SER B 1 245 ? 17.844 22.375 -12.781 1 77.19 245 SER B CA 1
ATOM 6912 C C . SER B 1 245 ? 16.688 21.406 -12.977 1 77.19 245 SER B C 1
ATOM 6914 O O . SER B 1 245 ? 15.531 21.734 -12.68 1 77.19 245 SER B O 1
ATOM 6916 N N . PHE B 1 246 ? 17.016 20.25 -13.391 1 80.31 246 PHE B N 1
ATOM 6917 C CA . PHE B 1 246 ? 15.969 19.25 -13.57 1 80.31 246 PHE B CA 1
ATOM 6918 C C . PHE B 1 246 ? 15.352 18.859 -12.227 1 80.31 246 PHE B C 1
ATOM 6920 O O . PHE B 1 246 ? 14.133 18.766 -12.102 1 80.31 246 PHE B O 1
ATOM 6927 N N . HIS B 1 247 ? 16.203 18.672 -11.312 1 81.94 247 HIS B N 1
ATOM 6928 C CA . HIS B 1 247 ? 15.719 18.266 -10.008 1 81.94 247 HIS B CA 1
ATOM 6929 C C . HIS B 1 247 ? 14.859 19.344 -9.367 1 81.94 247 HIS B C 1
ATOM 6931 O O . HIS B 1 247 ? 13.883 19.031 -8.672 1 81.94 247 HIS B O 1
ATOM 6937 N N . ARG B 1 248 ? 15.18 20.516 -9.633 1 84 248 ARG B N 1
ATOM 6938 C CA . ARG B 1 248 ? 14.391 21.625 -9.109 1 84 248 ARG B CA 1
ATOM 6939 C C . ARG B 1 248 ? 13.016 21.672 -9.766 1 84 248 ARG B C 1
ATOM 6941 O O . ARG B 1 248 ? 12.008 21.906 -9.086 1 84 248 ARG B O 1
ATOM 6948 N N . ARG B 1 249 ? 13 21.484 -10.992 1 85.12 249 ARG B N 1
ATOM 6949 C CA . ARG B 1 249 ? 11.719 21.469 -11.695 1 85.12 249 ARG B CA 1
ATOM 6950 C C . ARG B 1 249 ? 10.852 20.297 -11.258 1 85.12 249 ARG B C 1
ATOM 6952 O O . ARG B 1 249 ? 9.641 20.438 -11.086 1 85.12 249 ARG B O 1
ATOM 6959 N N . LEU B 1 250 ? 11.531 19.172 -11.094 1 87.81 250 LEU B N 1
ATOM 6960 C CA . LEU B 1 250 ? 10.805 18 -10.609 1 87.81 250 LEU B CA 1
ATOM 6961 C C . LEU B 1 250 ? 10.234 18.25 -9.219 1 87.81 250 LEU B C 1
ATOM 6963 O O . LEU B 1 250 ? 9.117 17.828 -8.914 1 87.81 250 LEU B O 1
ATOM 6967 N N . LEU B 1 251 ? 11.047 18.875 -8.445 1 90.06 251 LEU B N 1
ATOM 6968 C CA . LEU B 1 251 ? 10.602 19.188 -7.086 1 90.06 251 LEU B CA 1
ATOM 6969 C C . LEU B 1 251 ? 9.391 20.109 -7.105 1 90.06 251 LEU B C 1
ATOM 6971 O O . LEU B 1 251 ? 8.43 19.891 -6.367 1 90.06 251 LEU B O 1
ATOM 6975 N N . VAL B 1 252 ? 9.414 21.062 -7.938 1 89.94 252 VAL B N 1
ATOM 6976 C CA . VAL B 1 252 ? 8.312 22.016 -8.016 1 89.94 252 VAL B CA 1
ATOM 6977 C C . VAL B 1 252 ? 7.043 21.297 -8.461 1 89.94 252 VAL B C 1
ATOM 6979 O O . VAL B 1 252 ? 5.961 21.531 -7.926 1 89.94 252 VAL B O 1
ATOM 6982 N N . CYS B 1 253 ? 7.184 20.438 -9.367 1 91.5 253 CYS B N 1
ATOM 6983 C CA . CYS B 1 253 ? 6.047 19.641 -9.82 1 91.5 253 CYS B CA 1
ATOM 6984 C C . CYS B 1 253 ? 5.504 18.781 -8.688 1 91.5 253 CYS B C 1
ATOM 6986 O O . CYS B 1 253 ? 4.293 18.703 -8.484 1 91.5 253 CYS B O 1
ATOM 6988 N N . PHE B 1 254 ? 6.418 18.156 -8.055 1 93.69 254 PHE B N 1
ATOM 6989 C CA . PHE B 1 254 ? 6.035 17.266 -6.973 1 93.69 254 PHE B CA 1
ATOM 6990 C C . PHE B 1 254 ? 5.332 18.016 -5.855 1 93.69 254 PHE B C 1
ATOM 6992 O O . PHE B 1 254 ? 4.312 17.562 -5.332 1 93.69 254 PHE B O 1
ATOM 6999 N N . GLU B 1 255 ? 5.852 19.156 -5.512 1 93.75 255 GLU B N 1
ATOM 7000 C CA . GLU B 1 255 ? 5.234 20 -4.492 1 93.75 255 GLU B CA 1
ATOM 7001 C C . GLU B 1 255 ? 3.838 20.453 -4.914 1 93.75 255 GLU B C 1
ATOM 7003 O O . GLU B 1 255 ? 2.914 20.469 -4.102 1 93.75 255 GLU B O 1
ATOM 7008 N N . THR B 1 256 ? 3.729 20.812 -6.141 1 94.19 256 THR B N 1
ATOM 7009 C CA . THR B 1 256 ? 2.428 21.203 -6.668 1 94.19 256 THR B CA 1
ATOM 7010 C C . THR B 1 256 ? 1.439 20.047 -6.602 1 94.19 256 THR B C 1
ATOM 7012 O O . THR B 1 256 ? 0.275 20.234 -6.242 1 94.19 256 THR B O 1
ATOM 7015 N N . CYS B 1 257 ? 1.913 18.906 -6.922 1 95.75 257 CYS B N 1
ATOM 7016 C CA . CYS B 1 257 ? 1.062 17.719 -6.871 1 95.75 257 CYS B CA 1
ATOM 7017 C C . CYS B 1 257 ? 0.588 17.453 -5.445 1 95.75 257 CYS B C 1
ATOM 7019 O O . CYS B 1 257 ? -0.565 17.078 -5.234 1 95.75 257 CYS B O 1
ATOM 7021 N N . ILE B 1 258 ? 1.455 17.656 -4.492 1 96.81 258 ILE B N 1
ATOM 7022 C CA . ILE B 1 258 ? 1.075 17.438 -3.102 1 96.81 258 ILE B CA 1
ATOM 7023 C C . ILE B 1 258 ? -0.09 18.344 -2.736 1 96.81 258 ILE B C 1
ATOM 7025 O O . ILE B 1 258 ? -1.057 17.906 -2.105 1 96.81 258 ILE B O 1
ATOM 7029 N N . LEU B 1 259 ? 0.039 19.562 -3.146 1 95.88 259 LEU B N 1
ATOM 7030 C CA . LEU B 1 259 ? -1.021 20.531 -2.873 1 95.88 259 LEU B CA 1
ATOM 7031 C C . LEU B 1 259 ? -2.326 20.094 -3.539 1 95.88 259 LEU B C 1
ATOM 7033 O O . LEU B 1 259 ? -3.393 20.172 -2.922 1 95.88 259 LEU B O 1
ATOM 7037 N N . LEU B 1 260 ? -2.219 19.656 -4.723 1 96.88 260 LEU B N 1
ATOM 7038 C CA . LEU B 1 260 ? -3.404 19.25 -5.469 1 96.88 260 LEU B CA 1
ATOM 7039 C C . LEU B 1 260 ? -4.016 18 -4.875 1 96.88 260 LEU B C 1
ATOM 7041 O O . LEU B 1 260 ? -5.242 17.844 -4.836 1 96.88 260 LEU B O 1
ATOM 7045 N N . ILE B 1 261 ? -3.188 17.078 -4.477 1 96.81 261 ILE B N 1
ATOM 7046 C CA . ILE B 1 261 ? -3.682 15.867 -3.838 1 96.81 261 ILE B CA 1
ATOM 7047 C C . ILE B 1 261 ? -4.379 16.219 -2.527 1 96.81 261 ILE B C 1
ATOM 7049 O O . ILE B 1 261 ? -5.473 15.727 -2.244 1 96.81 261 ILE B O 1
ATOM 7053 N N . GLU B 1 262 ? -3.783 17.078 -1.743 1 95.44 262 GLU B N 1
ATOM 7054 C CA . GLU B 1 262 ? -4.395 17.5 -0.491 1 95.44 262 GLU B CA 1
ATOM 7055 C C . GLU B 1 262 ? -5.77 18.125 -0.734 1 95.44 262 GLU B C 1
ATOM 7057 O O . GLU B 1 262 ? -6.703 17.891 0.041 1 95.44 262 GLU B O 1
ATOM 7062 N N . TYR B 1 263 ? -5.875 18.891 -1.735 1 95.69 263 TYR B N 1
ATOM 7063 C CA . TYR B 1 263 ? -7.141 19.516 -2.082 1 95.69 263 TYR B CA 1
ATOM 7064 C C . TYR B 1 263 ? -8.188 18.484 -2.465 1 95.69 263 TYR B C 1
ATOM 7066 O O . TYR B 1 263 ? -9.359 18.609 -2.104 1 95.69 263 TYR B O 1
ATOM 7074 N N . SER B 1 264 ? -7.812 17.453 -3.15 1 95.94 264 SER B N 1
ATOM 7075 C CA . SER B 1 264 ? -8.766 16.578 -3.82 1 95.94 264 SER B CA 1
ATOM 7076 C C . SER B 1 264 ? -9.062 15.336 -2.98 1 95.94 264 SER B C 1
ATOM 7078 O O . SER B 1 264 ? -10.203 14.859 -2.943 1 95.94 264 SER B O 1
ATOM 7080 N N . VAL B 1 265 ? -8.164 14.797 -2.293 1 93.62 265 VAL B N 1
ATOM 7081 C CA . VAL B 1 265 ? -8.289 13.492 -1.652 1 93.62 265 VAL B CA 1
ATOM 7082 C C . VAL B 1 265 ? -9.359 13.555 -0.561 1 93.62 265 VAL B C 1
ATOM 7084 O O . VAL B 1 265 ? -10.086 12.586 -0.338 1 93.62 265 VAL B O 1
ATOM 7087 N N . TRP B 1 266 ? -9.477 14.688 0.078 1 89.25 266 TRP B N 1
ATOM 7088 C CA . TRP B 1 266 ? -10.391 14.812 1.209 1 89.25 266 TRP B CA 1
ATOM 7089 C C . TRP B 1 266 ? -11.742 15.344 0.759 1 89.25 266 TRP B C 1
ATOM 7091 O O . TRP B 1 266 ? -12.602 15.656 1.588 1 89.25 266 TRP B O 1
ATOM 7101 N N . SER B 1 267 ? -11.922 15.461 -0.528 1 88.25 267 SER B N 1
ATOM 7102 C CA . SER B 1 267 ? -13.148 16.047 -1.057 1 88.25 267 SER B CA 1
ATOM 7103 C C . SER B 1 267 ? -14.352 15.141 -0.796 1 88.25 267 SER B C 1
ATOM 7105 O O . SER B 1 267 ? -14.211 13.914 -0.768 1 88.25 267 SER B O 1
ATOM 7107 N N . ARG B 1 268 ? -15.461 15.773 -0.661 1 80.44 268 ARG B N 1
ATOM 7108 C CA . ARG B 1 268 ? -16.703 15.039 -0.484 1 80.44 268 ARG B CA 1
ATOM 7109 C C . ARG B 1 268 ? -17.188 14.453 -1.808 1 80.44 268 ARG B C 1
ATOM 7111 O O . ARG B 1 268 ? -17.984 13.508 -1.823 1 80.44 268 ARG B O 1
ATOM 7118 N N . HIS B 1 269 ? -16.672 15.062 -2.795 1 85 269 HIS B N 1
ATOM 7119 C CA . HIS B 1 269 ? -17.031 14.562 -4.117 1 85 269 HIS B CA 1
ATOM 7120 C C . HIS B 1 269 ? -16.188 13.344 -4.488 1 85 269 HIS B C 1
ATOM 7122 O O . HIS B 1 269 ? -14.961 13.438 -4.57 1 85 269 HIS B O 1
ATOM 7128 N N . ARG B 1 270 ? -16.859 12.32 -4.773 1 83.81 270 ARG B N 1
ATOM 7129 C CA . ARG B 1 270 ? -16.203 11.047 -5.035 1 83.81 270 ARG B CA 1
ATOM 7130 C C . ARG B 1 270 ? -15.227 11.156 -6.207 1 83.81 270 ARG B C 1
ATOM 7132 O O . ARG B 1 270 ? -14.117 10.625 -6.156 1 83.81 270 ARG B O 1
ATOM 7139 N N . GLU B 1 271 ? -15.664 11.773 -7.234 1 85.44 271 GLU B N 1
ATOM 7140 C CA . GLU B 1 271 ? -14.828 11.891 -8.422 1 85.44 271 GLU B CA 1
ATOM 7141 C C . GLU B 1 271 ? -13.531 12.633 -8.117 1 85.44 271 GLU B C 1
ATOM 7143 O O . GLU B 1 271 ? -12.453 12.219 -8.562 1 85.44 271 GLU B O 1
ATOM 7148 N N . LEU B 1 272 ? -13.727 13.742 -7.426 1 91.69 272 LEU B N 1
ATOM 7149 C CA . LEU B 1 272 ? -12.547 14.523 -7.074 1 91.69 272 LEU B CA 1
ATOM 7150 C C . LEU B 1 272 ? -11.633 13.734 -6.145 1 91.69 272 LEU B C 1
ATOM 7152 O O . LEU B 1 272 ? -10.406 13.797 -6.273 1 91.69 272 LEU B O 1
ATOM 7156 N N . ARG B 1 273 ? -12.211 13.047 -5.234 1 92.12 273 ARG B N 1
ATOM 7157 C CA . ARG B 1 273 ? -11.438 12.203 -4.328 1 92.12 273 ARG B CA 1
ATOM 7158 C C . ARG B 1 273 ? -10.664 11.133 -5.102 1 92.12 273 ARG B C 1
ATOM 7160 O O . ARG B 1 273 ? -9.484 10.891 -4.836 1 92.12 273 ARG B O 1
ATOM 7167 N N . GLN B 1 274 ? -11.312 10.508 -6.051 1 87.88 274 GLN B N 1
ATOM 7168 C CA . GLN B 1 274 ? -10.672 9.469 -6.855 1 87.88 274 GLN B CA 1
ATOM 7169 C C . GLN B 1 274 ? -9.516 10.047 -7.668 1 87.88 274 GLN B C 1
ATOM 7171 O O . GLN B 1 274 ? -8.484 9.391 -7.84 1 87.88 274 GLN B O 1
ATOM 7176 N N . ARG B 1 275 ? -9.727 11.242 -8.102 1 90.06 275 ARG B N 1
ATOM 7177 C CA . ARG B 1 275 ? -8.648 11.906 -8.828 1 90.06 275 ARG B CA 1
ATOM 7178 C C . ARG B 1 275 ? -7.43 12.109 -7.93 1 90.06 275 ARG B C 1
ATOM 7180 O O . ARG B 1 275 ? -6.293 11.938 -8.367 1 90.06 275 ARG B O 1
ATOM 7187 N N . GLY B 1 276 ? -7.727 12.547 -6.711 1 93.94 276 GLY B N 1
ATOM 7188 C CA . GLY B 1 276 ? -6.641 12.727 -5.758 1 93.94 276 GLY B CA 1
ATOM 7189 C C . GLY B 1 276 ? -5.906 11.438 -5.438 1 93.94 276 GLY B C 1
ATOM 7190 O O . GLY B 1 276 ? -4.676 11.414 -5.391 1 93.94 276 GLY B O 1
ATOM 7191 N N . LEU B 1 277 ? -6.645 10.398 -5.297 1 91.12 277 LEU B N 1
ATOM 7192 C CA . LEU B 1 277 ? -6.059 9.102 -4.984 1 91.12 277 LEU B CA 1
ATOM 7193 C C . LEU B 1 277 ? -5.227 8.586 -6.152 1 91.12 277 LEU B C 1
ATOM 7195 O O . LEU B 1 277 ? -4.129 8.055 -5.953 1 91.12 277 LEU B O 1
ATOM 7199 N N . LYS B 1 278 ? -5.73 8.773 -7.344 1 87.81 278 LYS B N 1
ATOM 7200 C CA . LYS B 1 278 ? -5.016 8.352 -8.539 1 87.81 278 LYS B CA 1
ATOM 7201 C C . LYS B 1 278 ? -3.707 9.125 -8.703 1 87.81 278 LYS B C 1
ATOM 7203 O O . LYS B 1 278 ? -2.672 8.547 -9.023 1 87.81 278 LYS B O 1
ATOM 7208 N N . GLU B 1 279 ? -3.824 10.359 -8.445 1 92.06 279 GLU B N 1
ATOM 7209 C CA . GLU B 1 279 ? -2.627 11.188 -8.562 1 92.06 279 GLU B CA 1
ATOM 7210 C C . GLU B 1 279 ? -1.589 10.797 -7.512 1 92.06 279 GLU B C 1
ATOM 7212 O O . GLU B 1 279 ? -0.387 10.805 -7.785 1 92.06 279 GLU B O 1
ATOM 7217 N N . PHE B 1 280 ? -2.041 10.516 -6.363 1 93.06 280 PHE B N 1
ATOM 7218 C CA . PHE B 1 280 ? -1.13 10.078 -5.312 1 93.06 280 PHE B CA 1
ATOM 7219 C C . PHE B 1 280 ? -0.348 8.844 -5.746 1 93.06 280 PHE B C 1
ATOM 7221 O O . PHE B 1 280 ? 0.877 8.805 -5.613 1 93.06 280 PHE B O 1
ATOM 7228 N N . THR B 1 281 ? -1.001 7.883 -6.238 1 88.12 281 THR B N 1
ATOM 7229 C CA . THR B 1 281 ? -0.366 6.633 -6.641 1 88.12 281 THR B CA 1
ATOM 7230 C C . THR B 1 281 ? 0.581 6.859 -7.816 1 88.12 281 THR B C 1
ATOM 7232 O O . THR B 1 281 ? 1.644 6.242 -7.891 1 88.12 281 THR B O 1
ATOM 7235 N N . HIS B 1 282 ? 0.158 7.734 -8.648 1 86.94 282 HIS B N 1
ATOM 7236 C CA . HIS B 1 282 ? 1.008 8.07 -9.781 1 86.94 282 HIS B CA 1
ATOM 7237 C C . HIS B 1 282 ? 2.342 8.648 -9.32 1 86.94 282 HIS B C 1
ATOM 7239 O O . HIS B 1 282 ? 3.4 8.234 -9.797 1 86.94 282 HIS B O 1
ATOM 7245 N N . GLN B 1 283 ? 2.268 9.547 -8.43 1 91.06 283 GLN B N 1
ATOM 7246 C CA . GLN B 1 283 ? 3.482 10.188 -7.938 1 91.06 283 GLN B CA 1
ATOM 7247 C C . GLN B 1 283 ? 4.348 9.203 -7.16 1 91.06 283 GLN B C 1
ATOM 7249 O O . GLN B 1 283 ? 5.578 9.281 -7.195 1 91.06 283 GLN B O 1
ATOM 7254 N N . ALA B 1 284 ? 3.742 8.312 -6.465 1 90 284 ALA B N 1
ATOM 7255 C CA . ALA B 1 284 ? 4.469 7.305 -5.699 1 90 284 ALA B CA 1
ATOM 7256 C C . ALA B 1 284 ? 5.309 6.418 -6.613 1 90 284 ALA B C 1
ATOM 7258 O O . ALA B 1 284 ? 6.375 5.938 -6.219 1 90 284 ALA B O 1
ATOM 7259 N N . ILE B 1 285 ? 4.863 6.262 -7.832 1 84.12 285 ILE B N 1
ATOM 7260 C CA . ILE B 1 285 ? 5.523 5.359 -8.773 1 84.12 285 ILE B CA 1
ATOM 7261 C C . ILE B 1 285 ? 6.559 6.125 -9.586 1 84.12 285 ILE B C 1
ATOM 7263 O O . ILE B 1 285 ? 7.664 5.633 -9.82 1 84.12 285 ILE B O 1
ATOM 7267 N N . VAL B 1 286 ? 6.242 7.406 -9.906 1 83 286 VAL B N 1
ATOM 7268 C CA . VAL B 1 286 ? 7.047 8.062 -10.93 1 83 286 VAL B CA 1
ATOM 7269 C C . VAL B 1 286 ? 7.996 9.062 -10.281 1 83 286 VAL B C 1
ATOM 7271 O O . VAL B 1 286 ? 9.188 9.094 -10.594 1 83 286 VAL B O 1
ATOM 7274 N N . ALA B 1 287 ? 7.539 9.828 -9.375 1 87.75 287 ALA B N 1
ATOM 7275 C CA . ALA B 1 287 ? 8.32 10.961 -8.891 1 87.75 287 ALA B CA 1
ATOM 7276 C C . ALA B 1 287 ? 9.102 10.594 -7.629 1 87.75 287 ALA B C 1
ATOM 7278 O O . ALA B 1 287 ? 10.273 10.953 -7.488 1 87.75 287 ALA B O 1
ATOM 7279 N N . VAL B 1 288 ? 8.516 9.859 -6.742 1 91.06 288 VAL B N 1
ATOM 7280 C CA . VAL B 1 288 ? 9.062 9.633 -5.406 1 91.06 288 VAL B CA 1
ATOM 7281 C C . VAL B 1 288 ? 10.375 8.859 -5.516 1 91.06 288 VAL B C 1
ATOM 7283 O O . VAL B 1 288 ? 11.383 9.25 -4.918 1 91.06 288 VAL B O 1
ATOM 7286 N N . PRO B 1 289 ? 10.422 7.785 -6.352 1 83.88 289 PRO B N 1
ATOM 7287 C CA . PRO B 1 289 ? 11.688 7.059 -6.414 1 83.88 289 PRO B CA 1
ATOM 7288 C C . PRO B 1 289 ? 12.828 7.914 -6.961 1 83.88 289 PRO B C 1
ATOM 7290 O O . PRO B 1 289 ? 13.969 7.809 -6.492 1 83.88 289 PRO B O 1
ATOM 7293 N N . VAL B 1 290 ? 12.547 8.82 -7.84 1 83.25 290 VAL B N 1
ATOM 7294 C CA . VAL B 1 290 ? 13.57 9.656 -8.453 1 83.25 290 VAL B CA 1
ATOM 7295 C C . VAL B 1 290 ? 14.078 10.688 -7.445 1 83.25 290 VAL B C 1
ATOM 7297 O O . VAL B 1 290 ? 15.289 10.875 -7.293 1 83.25 290 VAL B O 1
ATOM 7300 N N . LEU B 1 291 ? 13.18 11.281 -6.773 1 87.38 291 LEU B N 1
ATOM 7301 C CA . LEU B 1 291 ? 13.555 12.297 -5.793 1 87.38 291 LEU B CA 1
ATOM 7302 C C . LEU B 1 291 ? 14.266 11.672 -4.605 1 87.38 291 LEU B C 1
ATOM 7304 O O . LEU B 1 291 ? 15.227 12.242 -4.082 1 87.38 291 LEU B O 1
ATOM 7308 N N . ALA B 1 292 ? 13.773 10.531 -4.195 1 87.25 292 ALA B N 1
ATOM 7309 C CA . ALA B 1 292 ? 14.398 9.852 -3.066 1 87.25 292 ALA B CA 1
ATOM 7310 C C . ALA B 1 292 ? 15.82 9.398 -3.412 1 87.25 292 ALA B C 1
ATOM 7312 O O . ALA B 1 292 ? 16.703 9.438 -2.562 1 87.25 292 ALA B O 1
ATOM 7313 N N . ASP B 1 293 ? 16 8.992 -4.617 1 79.56 293 ASP B N 1
ATOM 7314 C CA . ASP B 1 293 ? 17.328 8.555 -5.055 1 79.56 293 ASP B CA 1
ATOM 7315 C C . ASP B 1 293 ? 18.312 9.711 -5.051 1 79.56 293 ASP B C 1
ATOM 7317 O O . ASP B 1 293 ? 19.484 9.539 -4.668 1 79.56 293 ASP B O 1
ATOM 7321 N N . VAL B 1 294 ? 17.891 10.828 -5.414 1 75.38 294 VAL B N 1
ATOM 7322 C CA . VAL B 1 294 ? 18.75 12.008 -5.445 1 75.38 294 VAL B CA 1
ATOM 7323 C C . VAL B 1 294 ? 19.156 12.383 -4.023 1 75.38 294 VAL B C 1
ATOM 7325 O O . VAL B 1 294 ? 20.312 12.766 -3.783 1 75.38 294 VAL B O 1
ATOM 7328 N N . MET B 1 295 ? 18.266 12.188 -3.146 1 77.94 295 MET B N 1
ATOM 7329 C CA . MET B 1 295 ? 18.531 12.539 -1.755 1 77.94 295 MET B CA 1
ATOM 7330 C C . MET B 1 295 ? 19.547 11.594 -1.136 1 77.94 295 MET B C 1
ATOM 7332 O O . MET B 1 295 ? 20.406 12.016 -0.348 1 77.94 295 MET B O 1
ATOM 7336 N N . ASN B 1 296 ? 19.453 10.391 -1.578 1 68.62 296 ASN B N 1
ATOM 7337 C CA . ASN B 1 296 ? 20.344 9.391 -1.002 1 68.62 296 ASN B CA 1
ATOM 7338 C C . ASN B 1 296 ? 21.734 9.445 -1.624 1 68.62 296 ASN B C 1
ATOM 7340 O O . ASN B 1 296 ? 22.719 9.023 -1.009 1 68.62 296 ASN B O 1
ATOM 7344 N N . SER B 1 297 ? 21.797 9.977 -2.863 1 60 297 SER B N 1
ATOM 7345 C CA . SER B 1 297 ? 23.062 9.977 -3.576 1 60 297 SER B CA 1
ATOM 7346 C C . SER B 1 297 ? 23.859 11.25 -3.297 1 60 297 SER B C 1
ATOM 7348 O O . SER B 1 297 ? 25.062 11.305 -3.514 1 60 297 SER B O 1
ATOM 7350 N N . MET B 1 298 ? 23.219 12.297 -2.898 1 57 298 MET B N 1
ATOM 7351 C CA . MET B 1 298 ? 23.938 13.57 -2.904 1 57 298 MET B CA 1
ATOM 7352 C C . MET B 1 298 ? 24.734 13.742 -1.622 1 57 298 MET B C 1
ATOM 7354 O O . MET B 1 298 ? 24.219 13.531 -0.524 1 57 298 MET B O 1
ATOM 7358 N N . PRO B 1 299 ? 25.922 13.727 -1.804 1 53.69 299 PRO B N 1
ATOM 7359 C CA . PRO B 1 299 ? 26.844 14.008 -0.698 1 53.69 299 PRO B CA 1
ATOM 7360 C C . PRO B 1 299 ? 26.422 15.219 0.129 1 53.69 299 PRO B C 1
ATOM 7362 O O . PRO B 1 299 ? 25.641 16.062 -0.343 1 53.69 299 PRO B O 1
ATOM 7365 N N . LYS B 1 300 ? 26.781 15.164 1.515 1 56.81 300 LYS B N 1
ATOM 7366 C CA . LYS B 1 300 ? 26.656 16.25 2.473 1 56.81 300 LYS B CA 1
ATOM 7367 C C . LYS B 1 300 ? 27.031 17.594 1.844 1 56.81 300 LYS B C 1
ATOM 7369 O O . LYS B 1 300 ? 28.172 17.781 1.435 1 56.81 300 LYS B O 1
ATOM 7374 N N . HIS B 1 301 ? 26.062 18.188 1.103 1 59.41 301 HIS B N 1
ATOM 7375 C CA . HIS B 1 301 ? 26.359 19.359 0.303 1 59.41 301 HIS B CA 1
ATOM 7376 C C . HIS B 1 301 ? 26.484 20.609 1.178 1 59.41 301 HIS B C 1
ATOM 7378 O O . HIS B 1 301 ? 25.719 20.781 2.129 1 59.41 301 HIS B O 1
ATOM 7384 N N . THR B 1 302 ? 27.531 21.266 0.998 1 64.44 302 THR B N 1
ATOM 7385 C CA . THR B 1 302 ? 27.953 22.438 1.769 1 64.44 302 THR B CA 1
ATOM 7386 C C . THR B 1 302 ? 27.453 23.719 1.111 1 64.44 302 THR B C 1
ATOM 7388 O O . THR B 1 302 ? 27.547 24.797 1.699 1 64.44 302 THR B O 1
ATOM 7391 N N . ARG B 1 303 ? 26.797 23.688 -0.085 1 79.88 303 ARG B N 1
ATOM 7392 C CA . ARG B 1 303 ? 26.312 24.922 -0.701 1 79.88 303 ARG B CA 1
ATOM 7393 C C . ARG B 1 303 ? 24.844 25.141 -0.407 1 79.88 303 ARG B C 1
ATOM 7395 O O . ARG B 1 303 ? 24.031 24.219 -0.502 1 79.88 303 ARG B O 1
ATOM 7402 N N . TRP B 1 304 ? 24.547 26.406 -0.163 1 84.25 304 TRP B N 1
ATOM 7403 C CA . TRP B 1 304 ? 23.219 26.812 0.303 1 84.25 304 TRP B CA 1
ATOM 7404 C C . TRP B 1 304 ? 22.141 26.438 -0.709 1 84.25 304 TRP B C 1
ATOM 7406 O O . TRP B 1 304 ? 21.156 25.812 -0.359 1 84.25 304 TRP B O 1
ATOM 7416 N N . PRO B 1 305 ? 22.297 26.703 -2.057 1 79.44 305 PRO B N 1
ATOM 7417 C CA . PRO B 1 305 ? 21.234 26.391 -2.998 1 79.44 305 PRO B CA 1
ATOM 7418 C C . PRO B 1 305 ? 20.969 24.891 -3.115 1 79.44 305 PRO B C 1
ATOM 7420 O O . PRO B 1 305 ? 19.812 24.469 -3.281 1 79.44 305 PRO B O 1
ATOM 7423 N N . LEU B 1 306 ? 22.031 24.219 -3.016 1 82.94 306 LEU B N 1
ATOM 7424 C CA . LEU B 1 306 ? 21.859 22.766 -3.102 1 82.94 306 LEU B CA 1
ATOM 7425 C C . LEU B 1 306 ? 21.281 22.203 -1.811 1 82.94 306 LEU B C 1
ATOM 7427 O O . LEU B 1 306 ? 20.484 21.266 -1.842 1 82.94 306 LEU B O 1
ATOM 7431 N N . TRP B 1 307 ? 21.703 22.766 -0.76 1 87.12 307 TRP B N 1
ATOM 7432 C CA . TRP B 1 307 ? 21.156 22.312 0.517 1 87.12 307 TRP B CA 1
ATOM 7433 C C . TRP B 1 307 ? 19.656 22.531 0.581 1 87.12 307 TRP B C 1
ATOM 7435 O O . TRP B 1 307 ? 18.906 21.672 1.052 1 87.12 307 TRP B O 1
ATOM 7445 N N . ILE B 1 308 ? 19.219 23.641 0.123 1 87.12 308 ILE B N 1
ATOM 7446 C CA . ILE B 1 308 ? 17.797 23.984 0.142 1 87.12 308 ILE B CA 1
ATOM 7447 C C . ILE B 1 308 ? 17.031 23 -0.741 1 87.12 308 ILE B C 1
ATOM 7449 O O . ILE B 1 308 ? 15.938 22.547 -0.375 1 87.12 308 ILE B O 1
ATOM 7453 N N . LEU B 1 309 ? 17.594 22.75 -1.877 1 86.06 309 LEU B N 1
ATOM 7454 C CA . LEU B 1 309 ? 16.953 21.812 -2.797 1 86.06 309 LEU B CA 1
ATOM 7455 C C . LEU B 1 309 ? 16.781 20.438 -2.145 1 86.06 309 LEU B C 1
ATOM 7457 O O . LEU B 1 309 ? 15.703 19.859 -2.219 1 86.06 309 LEU B O 1
ATOM 7461 N N . LEU B 1 310 ? 17.766 20.016 -1.515 1 88.5 310 LEU B N 1
ATOM 7462 C CA . LEU B 1 310 ? 17.734 18.688 -0.918 1 88.5 310 LEU B CA 1
ATOM 7463 C C . LEU B 1 310 ? 16.812 18.656 0.296 1 88.5 310 LEU B C 1
ATOM 7465 O O . LEU B 1 310 ? 16.047 17.703 0.471 1 88.5 310 LEU B O 1
ATOM 7469 N N . GLU B 1 311 ? 16.906 19.672 1.112 1 90.69 311 GLU B N 1
ATOM 7470 C CA . GLU B 1 311 ? 16.062 19.703 2.305 1 90.69 311 GLU B CA 1
ATOM 7471 C C . GLU B 1 311 ? 14.594 19.891 1.94 1 90.69 311 GLU B C 1
ATOM 7473 O O . GLU B 1 311 ? 13.719 19.281 2.561 1 90.69 311 GLU B O 1
ATOM 7478 N N . GLU B 1 312 ? 14.312 20.703 0.96 1 91.25 312 GLU B N 1
ATOM 7479 C CA . GLU B 1 312 ? 12.945 20.828 0.483 1 91.25 312 GLU B CA 1
ATOM 7480 C C . GLU B 1 312 ? 12.414 19.516 -0.067 1 91.25 312 GLU B C 1
ATOM 7482 O O . GLU B 1 312 ? 11.242 19.172 0.134 1 91.25 312 GLU B O 1
ATOM 7487 N N . SER B 1 313 ? 13.297 18.859 -0.798 1 91.81 313 SER B N 1
ATOM 7488 C CA . SER B 1 313 ? 12.898 17.547 -1.332 1 91.81 313 SER B CA 1
ATOM 7489 C C . SER B 1 313 ? 12.594 16.562 -0.212 1 91.81 313 SER B C 1
ATOM 7491 O O . SER B 1 313 ? 11.594 15.844 -0.267 1 91.81 313 SER B O 1
ATOM 7493 N N . LYS B 1 314 ? 13.414 16.578 0.735 1 92.5 314 LYS B N 1
ATOM 7494 C CA . LYS B 1 314 ? 13.211 15.695 1.885 1 92.5 314 LYS B CA 1
ATOM 7495 C C . LYS B 1 314 ? 11.898 16 2.588 1 92.5 314 LYS B C 1
ATOM 7497 O O . LYS B 1 314 ? 11.109 15.102 2.877 1 92.5 314 LYS B O 1
ATOM 7502 N N . ARG B 1 315 ? 11.664 17.234 2.82 1 93.62 315 ARG B N 1
ATOM 7503 C CA . ARG B 1 315 ? 10.453 17.672 3.512 1 93.62 315 ARG B CA 1
ATOM 7504 C C . ARG B 1 315 ? 9.211 17.391 2.674 1 93.62 315 ARG B C 1
ATOM 7506 O O . ARG B 1 315 ? 8.164 17.016 3.211 1 93.62 315 ARG B O 1
ATOM 7513 N N . ALA B 1 316 ? 9.352 17.562 1.388 1 95.5 316 ALA B N 1
ATOM 7514 C CA . ALA B 1 316 ? 8.234 17.281 0.495 1 95.5 316 ALA B CA 1
ATOM 7515 C C . ALA B 1 316 ? 7.906 15.789 0.49 1 95.5 316 ALA B C 1
ATOM 7517 O O . ALA B 1 316 ? 6.734 15.398 0.502 1 95.5 316 ALA B O 1
ATOM 7518 N N . LEU B 1 317 ? 8.914 14.977 0.445 1 95.75 317 LEU B N 1
ATOM 7519 C CA . LEU B 1 317 ? 8.711 13.531 0.46 1 95.75 317 LEU B CA 1
ATOM 7520 C C . LEU B 1 317 ? 8.031 13.086 1.753 1 95.75 317 LEU B C 1
ATOM 7522 O O . LEU B 1 317 ? 7.125 12.25 1.729 1 95.75 317 LEU B O 1
ATOM 7526 N N . TRP B 1 318 ? 8.391 13.68 2.818 1 95.06 318 TRP B N 1
ATOM 7527 C CA . TRP B 1 318 ? 7.762 13.336 4.09 1 95.06 318 TRP B CA 1
ATOM 7528 C C . TRP B 1 318 ? 6.32 13.828 4.141 1 95.06 318 TRP B C 1
ATOM 7530 O O . TRP B 1 318 ? 5.449 13.172 4.711 1 95.06 318 TRP B O 1
ATOM 7540 N N . CYS B 1 319 ? 6.117 15.016 3.604 1 96.06 319 CYS B N 1
ATOM 7541 C CA . CYS B 1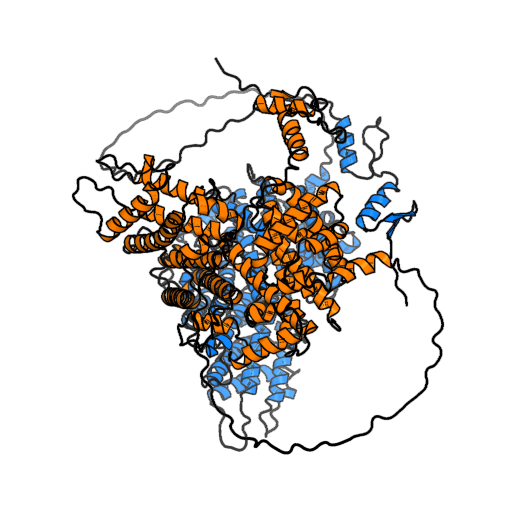 319 ? 4.746 15.508 3.529 1 96.06 319 CYS B CA 1
ATOM 7542 C C . CYS B 1 319 ? 3.871 14.555 2.725 1 96.06 319 CYS B C 1
ATOM 7544 O O . CYS B 1 319 ? 2.729 14.289 3.104 1 96.06 319 CYS B O 1
ATOM 7546 N N . PHE B 1 320 ? 4.434 14.086 1.626 1 96.44 320 PHE B N 1
ATOM 7547 C CA . PHE B 1 320 ? 3.754 13.102 0.786 1 96.44 320 PHE B CA 1
ATOM 7548 C C . PHE B 1 320 ? 3.48 11.82 1.562 1 96.44 320 PHE B C 1
ATOM 7550 O O . PHE B 1 320 ? 2.381 11.266 1.487 1 96.44 320 PHE B O 1
ATOM 7557 N N . TYR B 1 321 ? 4.469 11.344 2.354 1 96.25 321 TYR B N 1
ATOM 7558 C CA . TYR B 1 321 ? 4.332 10.148 3.182 1 96.25 321 TYR B CA 1
ATOM 7559 C C . TYR B 1 321 ? 3.217 10.328 4.207 1 96.25 321 TYR B C 1
ATOM 7561 O O . TYR B 1 321 ? 2.352 9.453 4.348 1 96.25 321 TYR B O 1
ATOM 7569 N N . CYS B 1 322 ? 3.186 11.453 4.906 1 95.75 322 CYS B N 1
ATOM 7570 C CA . CYS B 1 322 ? 2.191 11.695 5.945 1 95.75 322 CYS B CA 1
ATOM 7571 C C . CYS B 1 322 ? 0.793 11.805 5.352 1 95.75 322 CYS B C 1
ATOM 7573 O O . CYS B 1 322 ? -0.17 11.289 5.922 1 95.75 322 CYS B O 1
ATOM 7575 N N . LEU B 1 323 ? 0.743 12.484 4.227 1 95.5 323 LEU B N 1
ATOM 7576 C CA . LEU B 1 323 ? -0.536 12.602 3.537 1 95.5 323 LEU B CA 1
ATOM 7577 C C . LEU B 1 323 ? -1.063 11.234 3.131 1 95.5 323 LEU B C 1
ATOM 7579 O O . LEU B 1 323 ? -2.256 10.953 3.273 1 95.5 323 LEU B O 1
ATOM 7583 N N . GLY B 1 324 ? -0.164 10.398 2.629 1 94.44 324 GLY B N 1
ATOM 7584 C CA . GLY B 1 324 ? -0.548 9.047 2.238 1 94.44 324 GLY B CA 1
ATOM 7585 C C . GLY B 1 324 ? -0.998 8.195 3.406 1 94.44 324 GLY B C 1
ATOM 7586 O O . GLY B 1 324 ? -1.987 7.465 3.305 1 94.44 324 GLY B O 1
ATOM 7587 N N . VAL B 1 325 ? -0.32 8.266 4.508 1 95.62 325 VAL B N 1
ATOM 7588 C CA . VAL B 1 325 ? -0.643 7.477 5.691 1 95.62 325 VAL B CA 1
ATOM 7589 C C . VAL B 1 325 ? -2.02 7.875 6.219 1 95.62 325 VAL B C 1
ATOM 7591 O O . VAL B 1 325 ? -2.867 7.016 6.469 1 95.62 325 VAL B O 1
ATOM 7594 N N . LYS B 1 326 ? -2.238 9.141 6.316 1 95.5 326 LYS B N 1
ATOM 7595 C CA . LYS B 1 326 ? -3.5 9.617 6.875 1 95.5 326 LYS B CA 1
ATOM 7596 C C . LYS B 1 326 ? -4.66 9.336 5.926 1 95.5 326 LYS B C 1
ATOM 7598 O O . LYS B 1 326 ? -5.68 8.773 6.332 1 95.5 326 LYS B O 1
ATOM 7603 N N . SER B 1 327 ? -4.496 9.695 4.703 1 93.56 327 SER B N 1
ATOM 7604 C CA . SER B 1 327 ? -5.582 9.484 3.75 1 93.56 327 SER B CA 1
ATOM 7605 C C . SER B 1 327 ? -5.863 8 3.549 1 93.56 327 SER B C 1
ATOM 7607 O O . SER B 1 327 ? -7.023 7.594 3.451 1 93.56 327 SER B O 1
ATOM 7609 N N . GLY B 1 328 ? -4.789 7.238 3.471 1 91.44 328 GLY B N 1
ATOM 7610 C CA . GLY B 1 328 ? -4.984 5.805 3.32 1 91.44 328 GLY B CA 1
ATOM 7611 C C . GLY B 1 328 ? -5.73 5.18 4.484 1 91.44 328 GLY B C 1
ATOM 7612 O O . GLY B 1 328 ? -6.629 4.359 4.281 1 91.44 328 GLY B O 1
ATOM 7613 N N . HIS B 1 329 ? -5.406 5.555 5.652 1 93.44 329 HIS B N 1
ATOM 7614 C CA . HIS B 1 329 ? -6.012 4.988 6.852 1 93.44 329 HIS B CA 1
ATOM 7615 C C . HIS B 1 329 ? -7.469 5.418 6.988 1 93.44 329 HIS B C 1
ATOM 7617 O O . HIS B 1 329 ? -8.359 4.578 7.168 1 93.44 329 HIS B O 1
ATOM 7623 N N . PHE B 1 330 ? -7.723 6.676 6.84 1 92.88 330 PHE B N 1
ATOM 7624 C CA . PHE B 1 330 ? -9.039 7.199 7.176 1 92.88 330 PHE B CA 1
ATOM 7625 C C . PHE B 1 330 ? -10.016 6.996 6.027 1 92.88 330 PHE B C 1
ATOM 7627 O O . PHE B 1 330 ? -11.227 6.871 6.242 1 92.88 330 PHE B O 1
ATOM 7634 N N . LEU B 1 331 ? -9.516 6.945 4.832 1 88.69 331 LEU B N 1
ATOM 7635 C CA . LEU B 1 331 ? -10.391 6.719 3.691 1 88.69 331 LEU B CA 1
ATOM 7636 C C . LEU B 1 331 ? -10.414 5.242 3.305 1 88.69 331 LEU B C 1
ATOM 7638 O O . LEU B 1 331 ? -11.078 4.855 2.344 1 88.69 331 LEU B O 1
ATOM 7642 N N . ASN B 1 332 ? -9.602 4.414 3.994 1 84.75 332 ASN B N 1
ATOM 7643 C CA . ASN B 1 332 ? -9.562 2.969 3.803 1 84.75 332 ASN B CA 1
ATOM 7644 C C . ASN B 1 332 ? -9.125 2.604 2.387 1 84.75 332 ASN B C 1
ATOM 7646 O O . ASN B 1 332 ? -9.805 1.837 1.701 1 84.75 332 ASN B O 1
ATOM 7650 N N . HIS B 1 333 ? -8.102 3.271 1.971 1 83.75 333 HIS B N 1
ATOM 7651 C CA . HIS B 1 333 ? -7.457 2.949 0.702 1 83.75 333 HIS B CA 1
ATOM 7652 C C . HIS B 1 333 ? -6 2.545 0.909 1 83.75 333 HIS B C 1
ATOM 7654 O O . HIS B 1 333 ? -5.309 3.109 1.76 1 83.75 333 HIS B O 1
ATOM 7660 N N . PRO B 1 334 ? -5.625 1.577 0.223 1 78.19 334 PRO B N 1
ATOM 7661 C CA . PRO B 1 334 ? -4.234 1.15 0.392 1 78.19 334 PRO B CA 1
ATOM 7662 C C . PRO B 1 334 ? -3.244 2.078 -0.309 1 78.19 334 PRO B C 1
ATOM 7664 O O . PRO B 1 334 ? -2.744 1.75 -1.389 1 78.19 334 PRO B O 1
ATOM 7667 N N . LEU B 1 335 ? -3.006 3.172 0.295 1 83.81 335 LEU B N 1
ATOM 7668 C CA . LEU B 1 335 ? -1.994 4.074 -0.241 1 83.81 335 LEU B CA 1
ATOM 7669 C C . LEU B 1 335 ? -0.629 3.789 0.375 1 83.81 335 LEU B C 1
ATOM 7671 O O . LEU B 1 335 ? -0.514 3.627 1.59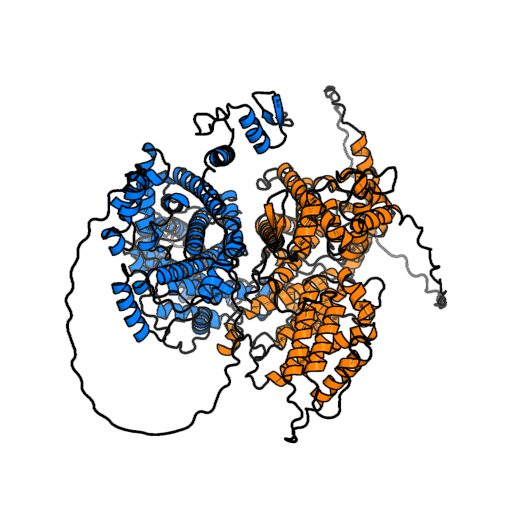2 1 83.81 335 LEU B O 1
ATOM 7675 N N . SER B 1 336 ? 0.271 3.379 -0.418 1 76.94 336 SER B N 1
ATOM 7676 C CA . SER B 1 336 ? 1.59 3.064 0.121 1 76.94 336 SER B CA 1
ATOM 7677 C C . SER B 1 336 ? 2.674 3.912 -0.54 1 76.94 336 SER B C 1
ATOM 7679 O O . SER B 1 336 ? 2.549 4.285 -1.707 1 76.94 336 SER B O 1
ATOM 7681 N N . THR B 1 337 ? 3.525 4.348 0.291 1 81.5 337 THR B N 1
ATOM 7682 C CA . THR B 1 337 ? 4.727 5.023 -0.188 1 81.5 337 THR B CA 1
ATOM 7683 C C . THR B 1 337 ? 5.891 4.043 -0.295 1 81.5 337 THR B C 1
ATOM 7685 O O . THR B 1 337 ? 6.027 3.137 0.531 1 81.5 337 THR B O 1
ATOM 7688 N N . PRO B 1 338 ? 6.652 4.25 -1.314 1 81.31 338 PRO B N 1
ATOM 7689 C CA . PRO B 1 338 ? 7.812 3.369 -1.49 1 81.31 338 PRO B CA 1
ATOM 7690 C C . PRO B 1 338 ? 8.703 3.311 -0.252 1 81.31 338 PRO B C 1
ATOM 7692 O O . PRO B 1 338 ? 8.859 4.316 0.446 1 81.31 338 PRO B O 1
ATOM 7695 N N . GLU B 1 339 ? 9.297 2.23 -0.038 1 84.06 339 GLU B N 1
ATOM 7696 C CA . GLU B 1 339 ? 10.117 1.965 1.142 1 84.06 339 GLU B CA 1
ATOM 7697 C C . GLU B 1 339 ? 11.352 2.854 1.165 1 84.06 339 GLU B C 1
ATOM 7699 O O . GLU B 1 339 ? 11.898 3.146 2.234 1 84.06 339 GLU B O 1
ATOM 7704 N N . ILE B 1 340 ? 11.711 3.281 0.035 1 86.31 340 ILE B N 1
ATOM 7705 C CA . ILE B 1 340 ? 12.906 4.113 -0.056 1 86.31 340 ILE B CA 1
ATOM 7706 C C . ILE B 1 340 ? 12.719 5.383 0.771 1 86.31 340 ILE B C 1
ATOM 7708 O O . ILE B 1 340 ? 13.68 5.926 1.318 1 86.31 340 ILE B O 1
ATOM 7712 N N . VAL B 1 341 ? 11.508 5.789 0.926 1 88.88 341 VAL B N 1
ATOM 7713 C CA . VAL B 1 341 ? 11.211 7.008 1.674 1 88.88 341 VAL B CA 1
ATOM 7714 C C . VAL B 1 341 ? 11.414 6.758 3.166 1 88.88 341 VAL B C 1
ATOM 7716 O O . VAL B 1 341 ? 11.93 7.621 3.881 1 88.88 341 VAL B O 1
ATOM 7719 N N . LYS B 1 342 ? 11.102 5.594 3.602 1 88.44 342 LYS B N 1
ATOM 7720 C CA . LYS B 1 342 ? 11.203 5.27 5.02 1 88.44 342 LYS B CA 1
ATOM 7721 C C . LYS B 1 342 ? 12.664 5.082 5.434 1 88.44 342 LYS B C 1
ATOM 7723 O O . LYS B 1 342 ? 12.977 5.043 6.629 1 88.44 342 LYS B O 1
ATOM 7728 N N . ASN B 1 343 ? 13.523 5.074 4.445 1 88.19 343 ASN B N 1
ATOM 7729 C CA . ASN B 1 343 ? 14.953 4.938 4.727 1 88.19 343 ASN B CA 1
ATOM 7730 C C . ASN B 1 343 ? 15.656 6.289 4.703 1 88.19 343 ASN B C 1
ATOM 7732 O O . ASN B 1 343 ? 16.891 6.355 4.742 1 88.19 343 ASN B O 1
ATOM 7736 N N . MET B 1 344 ? 14.891 7.312 4.742 1 90.5 344 MET B N 1
ATOM 7737 C CA . MET B 1 344 ? 15.469 8.656 4.711 1 90.5 344 MET B CA 1
ATOM 7738 C C . MET B 1 344 ? 15.633 9.211 6.121 1 90.5 344 MET B C 1
ATOM 7740 O O . MET B 1 344 ? 14.984 8.742 7.055 1 90.5 344 MET B O 1
ATOM 7744 N N . HIS B 1 345 ? 16.453 10.211 6.184 1 89.81 345 HIS B N 1
ATOM 7745 C CA . HIS B 1 345 ? 16.609 10.953 7.434 1 89.81 345 HIS B CA 1
ATOM 7746 C C . HIS B 1 345 ? 15.414 11.852 7.703 1 89.81 345 HIS B C 1
ATOM 7748 O O . HIS B 1 345 ? 14.75 12.305 6.766 1 89.81 345 HIS B O 1
ATOM 7754 N N . LEU B 1 346 ? 15.117 12.031 8.938 1 90.19 346 LEU B N 1
ATOM 7755 C CA . LEU B 1 346 ? 14.156 13.055 9.312 1 90.19 346 LEU B CA 1
ATOM 7756 C C . LEU B 1 346 ? 14.648 14.445 8.914 1 90.19 346 LEU B C 1
ATOM 7758 O O . LEU B 1 346 ? 15.859 14.656 8.758 1 90.19 346 LEU B O 1
ATOM 7762 N N . PRO B 1 347 ? 13.742 15.344 8.656 1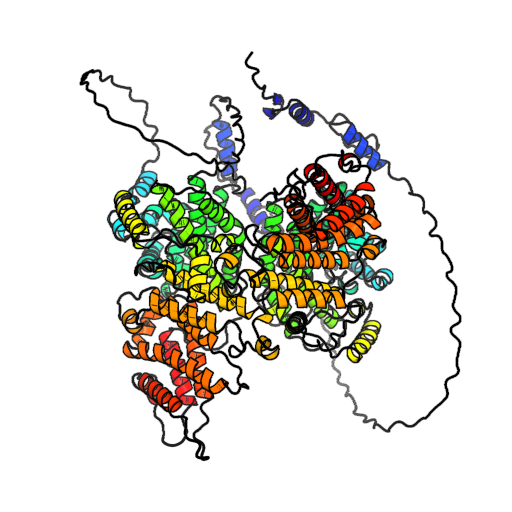 90.19 347 PRO B N 1
ATOM 7763 C CA . PRO B 1 347 ? 14.18 16.688 8.289 1 90.19 347 PRO B CA 1
ATOM 7764 C C . PRO B 1 347 ? 14.961 17.375 9.406 1 90.19 347 PRO B C 1
ATOM 7766 O O . PRO B 1 347 ? 14.867 16.984 10.57 1 90.19 347 PRO B O 1
ATOM 7769 N N . CYS B 1 348 ? 15.703 18.359 8.992 1 87.5 348 CYS B N 1
ATOM 7770 C CA . CYS B 1 348 ? 16.406 19.172 9.977 1 87.5 348 CYS B CA 1
ATOM 7771 C C . CYS B 1 348 ? 15.414 19.969 10.82 1 87.5 348 CYS B C 1
ATOM 7773 O O . CYS B 1 348 ? 14.234 20.078 10.477 1 87.5 348 CYS B O 1
ATOM 7775 N N . PRO B 1 349 ? 15.844 20.406 11.945 1 84.75 349 PRO B N 1
ATOM 7776 C CA . PRO B 1 349 ? 14.945 21.25 12.742 1 84.75 349 PRO B CA 1
ATOM 7777 C C . PRO B 1 349 ? 14.406 22.453 11.953 1 84.75 349 PRO B C 1
ATOM 7779 O O . PRO B 1 349 ? 15.109 23 11.109 1 84.75 349 PRO B O 1
ATOM 7782 N N . ASP B 1 350 ? 13.234 22.844 12.234 1 83.81 350 ASP B N 1
ATOM 7783 C CA . ASP B 1 350 ? 12.555 23.906 11.5 1 83.81 350 ASP B CA 1
ATOM 7784 C C . ASP B 1 350 ? 13.344 25.219 11.57 1 83.81 350 ASP B C 1
ATOM 7786 O O . ASP B 1 350 ? 13.359 25.984 10.609 1 83.81 350 ASP B O 1
ATOM 7790 N N . ALA B 1 351 ? 14.008 25.422 12.672 1 83 351 ALA B N 1
ATOM 7791 C CA . ALA B 1 351 ? 14.773 26.656 12.836 1 83 351 ALA B CA 1
ATOM 7792 C C . ALA B 1 351 ? 15.898 26.734 11.812 1 83 351 ALA B C 1
ATOM 7794 O O . ALA B 1 351 ? 16.234 27.828 11.328 1 83 351 ALA B O 1
ATOM 7795 N N . VAL B 1 352 ? 16.484 25.656 11.5 1 86.94 352 VAL B N 1
ATOM 7796 C CA . VAL B 1 352 ? 17.562 25.609 10.523 1 86.94 352 VAL B CA 1
ATOM 7797 C C . VAL B 1 352 ? 16.984 25.797 9.117 1 86.94 352 VAL B C 1
ATOM 7799 O O . VAL B 1 352 ? 17.547 26.547 8.305 1 86.94 352 VAL B O 1
ATOM 7802 N N . PHE B 1 353 ? 15.898 25.172 8.836 1 89.12 353 PHE B N 1
ATOM 7803 C CA . PHE B 1 353 ? 15.281 25.219 7.516 1 89.12 353 PHE B CA 1
ATOM 7804 C C . PHE B 1 353 ? 14.789 26.641 7.215 1 89.12 353 PHE B C 1
ATOM 7806 O O . PHE B 1 353 ? 14.836 27.078 6.066 1 89.12 353 PHE B O 1
ATOM 7813 N N . GLU B 1 354 ? 14.328 27.297 8.211 1 86.06 354 GLU B N 1
ATOM 7814 C CA . GLU B 1 354 ? 13.695 28.594 8.023 1 86.06 354 GLU B CA 1
ATOM 7815 C C . GLU B 1 354 ? 14.742 29.719 7.961 1 86.06 354 GLU B C 1
ATOM 7817 O O . GLU B 1 354 ? 14.391 30.891 7.887 1 86.06 354 GLU B O 1
ATOM 7822 N N . ALA B 1 355 ? 16.016 29.328 7.938 1 87.19 355 ALA B N 1
ATOM 7823 C CA . ALA B 1 355 ? 17.047 30.359 7.773 1 87.19 355 ALA B CA 1
ATOM 7824 C C . ALA B 1 355 ? 16.828 31.141 6.484 1 87.19 355 ALA B C 1
ATOM 7826 O O . ALA B 1 355 ? 16.625 30.562 5.418 1 87.19 355 ALA B O 1
ATOM 7827 N N . PRO B 1 356 ? 16.891 32.406 6.551 1 81.81 356 PRO B N 1
ATOM 7828 C CA . PRO B 1 356 ? 16.547 33.219 5.383 1 81.81 356 PRO B CA 1
ATOM 7829 C C . PRO B 1 356 ? 17.672 33.25 4.348 1 81.81 356 PRO B C 1
ATOM 7831 O O . PRO B 1 356 ? 17.422 33.562 3.182 1 81.81 356 PRO B O 1
ATOM 7834 N N . ASN B 1 357 ? 18.922 33.062 4.836 1 82.69 357 ASN B N 1
ATOM 7835 C CA . ASN B 1 357 ? 20.078 33.156 3.939 1 82.69 357 ASN B CA 1
ATOM 7836 C C . ASN B 1 357 ? 21.188 32.219 4.344 1 82.69 357 ASN B C 1
ATOM 7838 O O . ASN B 1 357 ? 21.094 31.531 5.371 1 82.69 357 ASN B O 1
ATOM 7842 N N . SER B 1 358 ? 22.234 32.188 3.531 1 86.62 358 SER B N 1
ATOM 7843 C CA . SER B 1 358 ? 23.328 31.234 3.684 1 86.62 358 SER B CA 1
ATOM 7844 C C . SER B 1 358 ? 24.078 31.469 4.988 1 86.62 358 SER B C 1
ATOM 7846 O O . SER B 1 358 ? 24.359 30.516 5.723 1 86.62 358 SER B O 1
ATOM 7848 N N . PRO B 1 359 ? 24.359 32.719 5.352 1 87.38 359 PRO B N 1
ATOM 7849 C CA . PRO B 1 359 ? 25.094 32.906 6.609 1 87.38 359 PRO B CA 1
ATOM 7850 C C . PRO B 1 359 ? 24.281 32.469 7.832 1 87.38 359 PRO B C 1
ATOM 7852 O O . PRO B 1 359 ? 24.812 31.844 8.742 1 87.38 359 PRO B O 1
ATOM 7855 N N . ALA B 1 360 ? 23 32.906 7.871 1 88.56 360 ALA B N 1
ATOM 7856 C CA . ALA B 1 360 ? 22.141 32.5 8.977 1 88.56 360 ALA B CA 1
ATOM 7857 C C . ALA B 1 360 ? 22.031 30.969 9.047 1 88.56 360 ALA B C 1
ATOM 7859 O O . ALA B 1 360 ? 21.984 30.391 10.141 1 88.56 360 ALA B O 1
ATOM 7860 N N . TRP B 1 361 ? 22 30.375 7.918 1 88.88 361 TRP B N 1
ATOM 7861 C CA . TRP B 1 361 ? 21.922 28.906 7.844 1 88.88 361 TRP B CA 1
ATOM 7862 C C . TRP B 1 361 ? 23.172 28.266 8.422 1 88.88 361 TRP B C 1
ATOM 7864 O O . TRP B 1 361 ? 23.078 27.312 9.195 1 88.88 361 TRP B O 1
ATOM 7874 N N . ARG B 1 362 ? 24.312 28.75 8.039 1 89.19 362 ARG B N 1
ATOM 7875 C CA . ARG B 1 362 ? 25.578 28.188 8.523 1 89.19 362 ARG B CA 1
ATOM 7876 C C . ARG B 1 362 ? 25.672 28.297 10.047 1 89.19 362 ARG B C 1
ATOM 7878 O O . ARG B 1 362 ? 26.109 27.359 10.711 1 89.19 362 ARG B O 1
ATOM 7885 N N . GLU B 1 363 ? 25.234 29.375 10.508 1 89.25 363 GLU B N 1
ATOM 7886 C CA . GLU B 1 363 ? 25.281 29.594 11.953 1 89.25 363 GLU B CA 1
ATOM 7887 C C . GLU B 1 363 ? 24.359 28.609 12.68 1 89.25 363 GLU B C 1
ATOM 7889 O O . GLU B 1 363 ? 24.766 27.969 13.641 1 89.25 363 GLU B O 1
ATOM 7894 N N . ARG B 1 364 ? 23.156 28.5 12.188 1 87.06 364 ARG B N 1
ATOM 7895 C CA . ARG B 1 364 ? 22.156 27.641 12.82 1 87.06 364 ARG B CA 1
ATOM 7896 C C . ARG B 1 364 ? 22.516 26.156 12.641 1 87.06 364 ARG B C 1
ATOM 7898 O O . ARG B 1 364 ? 22.297 25.344 13.531 1 87.06 364 ARG B O 1
ATOM 7905 N N . ASN B 1 365 ? 23.016 25.859 11.508 1 84.56 365 ASN B N 1
ATOM 7906 C CA . ASN B 1 365 ? 23.391 24.484 11.211 1 84.56 365 ASN B CA 1
ATOM 7907 C C . ASN B 1 365 ? 24.578 24.031 12.055 1 84.56 365 ASN B C 1
ATOM 7909 O O . ASN B 1 365 ? 24.625 22.875 12.5 1 84.56 365 ASN B O 1
ATOM 7913 N N . ASP B 1 366 ? 25.516 24.875 12.18 1 82.25 366 ASP B N 1
ATOM 7914 C CA . ASP B 1 366 ? 26.672 24.562 13.016 1 82.25 366 ASP B CA 1
ATOM 7915 C C . ASP B 1 366 ? 26.266 24.375 14.477 1 82.25 366 ASP B C 1
ATOM 7917 O O . ASP B 1 366 ? 26.75 23.469 15.156 1 82.25 366 ASP B O 1
ATOM 7921 N N . SER B 1 367 ? 25.438 25.219 14.93 1 81.88 367 SER B N 1
ATOM 7922 C CA . SER B 1 367 ? 24.922 25.109 16.297 1 81.88 367 SER B CA 1
ATOM 7923 C C . SER B 1 367 ? 24.172 23.797 16.5 1 81.88 367 SER B C 1
ATOM 7925 O O . SER B 1 367 ? 24.312 23.156 17.547 1 81.88 367 SER B O 1
ATOM 7927 N N . ASN B 1 368 ? 23.422 23.453 15.508 1 79.31 368 ASN B N 1
ATOM 7928 C CA . ASN B 1 368 ? 22.641 22.219 15.586 1 79.31 368 ASN B CA 1
ATOM 7929 C C . ASN B 1 368 ? 23.562 20.984 15.562 1 79.31 368 ASN B C 1
ATOM 7931 O O . ASN B 1 368 ? 23.297 20 16.266 1 79.31 368 ASN B O 1
ATOM 7935 N N . ASN B 1 369 ? 24.5 21 14.734 1 75.31 369 ASN B N 1
ATOM 7936 C CA . ASN B 1 369 ? 25.422 19.875 14.633 1 75.31 369 ASN B CA 1
ATOM 7937 C C . ASN B 1 369 ? 26.188 19.656 15.938 1 75.31 369 ASN B C 1
ATOM 7939 O O . ASN B 1 369 ? 26.516 18.531 16.281 1 75.31 369 ASN B O 1
ATOM 7943 N N . HIS B 1 370 ? 26.469 20.688 16.578 1 69.94 370 HIS B N 1
ATOM 7944 C CA . HIS B 1 370 ? 27.188 20.594 17.844 1 69.94 370 HIS B CA 1
ATOM 7945 C C . HIS B 1 370 ? 26.297 20.016 18.938 1 69.94 370 HIS B C 1
ATOM 7947 O O . HIS B 1 370 ? 26.781 19.297 19.812 1 69.94 370 HIS B O 1
ATOM 7953 N N . GLN B 1 371 ? 25.062 20.312 18.797 1 67.56 371 GLN B N 1
ATOM 7954 C CA . GLN B 1 371 ? 24.141 19.906 19.844 1 67.56 371 GLN B CA 1
ATOM 7955 C C . GLN B 1 371 ? 23.562 18.516 19.562 1 67.56 371 GLN B C 1
ATOM 7957 O O . GLN B 1 371 ? 23.312 17.734 20.484 1 67.56 371 GLN B O 1
ATOM 7962 N N . SER B 1 372 ? 23.406 18.375 18.188 1 66.5 372 SER B N 1
ATOM 7963 C CA . SER B 1 372 ? 22.672 17.172 17.844 1 66.5 372 SER B CA 1
ATOM 7964 C C . SER B 1 372 ? 23.594 16.109 17.234 1 66.5 372 SER B C 1
ATOM 7966 O O . SER B 1 372 ? 24.625 16.453 16.656 1 66.5 372 SER B O 1
ATOM 7968 N N . GLY B 1 373 ? 23.844 14.953 17.797 1 63.84 373 GLY B N 1
ATOM 7969 C CA . GLY B 1 373 ? 24.625 13.82 17.328 1 63.84 373 GLY B CA 1
ATOM 7970 C C . GLY B 1 373 ? 24.406 13.523 15.859 1 63.84 373 GLY B C 1
ATOM 7971 O O . GLY B 1 373 ? 24.766 12.445 15.375 1 63.84 373 GLY B O 1
ATOM 7972 N N . GLY B 1 374 ? 23.812 14.523 14.969 1 71.62 374 GLY B N 1
ATOM 7973 C CA . GLY B 1 374 ? 23.672 14.289 13.539 1 71.62 374 GLY B CA 1
ATOM 7974 C C . GLY B 1 374 ? 22.266 13.914 13.133 1 71.62 374 GLY B C 1
ATOM 7975 O O . GLY B 1 374 ? 21.359 13.844 13.977 1 71.62 374 GLY B O 1
ATOM 7976 N N . PRO B 1 375 ? 22.031 13.734 11.773 1 78.69 375 PRO B N 1
ATOM 7977 C CA . PRO B 1 375 ? 20.719 13.375 11.258 1 78.69 375 PRO B CA 1
ATOM 7978 C C . PRO B 1 375 ? 20.281 11.961 11.664 1 78.69 375 PRO B C 1
ATOM 7980 O O . PRO B 1 375 ? 21.125 11.062 11.766 1 78.69 375 PRO B O 1
ATOM 7983 N N . VAL B 1 376 ? 19.047 11.82 11.992 1 83.38 376 VAL B N 1
ATOM 7984 C CA . VAL B 1 376 ? 18.5 10.547 12.453 1 83.38 376 VAL B CA 1
ATOM 7985 C C . VAL B 1 376 ? 17.641 9.93 11.359 1 83.38 376 VAL B C 1
ATOM 7987 O O . VAL B 1 376 ? 16.812 10.617 10.742 1 83.38 376 VAL B O 1
ATOM 7990 N N . LEU B 1 377 ? 17.906 8.641 11.125 1 88.94 377 LEU B N 1
ATOM 7991 C CA . LEU B 1 377 ? 17.062 7.902 10.195 1 88.94 377 LEU B CA 1
ATOM 7992 C C . LEU B 1 377 ? 15.656 7.695 10.766 1 88.94 377 LEU B C 1
ATOM 7994 O O . LEU B 1 377 ? 15.508 7.438 11.961 1 88.94 377 LEU B O 1
ATOM 7998 N N . PHE B 1 378 ? 14.711 7.859 10 1 92.06 378 PHE B N 1
ATOM 7999 C CA . PHE B 1 378 ? 13.328 7.676 10.422 1 92.06 378 PHE B CA 1
ATOM 8000 C C . PHE B 1 378 ? 13.133 6.305 11.055 1 92.06 378 PHE B C 1
ATOM 8002 O O . PHE B 1 378 ? 12.5 6.188 12.109 1 92.06 378 PHE B O 1
ATOM 8009 N N . ARG B 1 379 ? 13.594 5.262 10.406 1 91.12 379 ARG B N 1
ATOM 8010 C CA . ARG B 1 379 ? 13.43 3.898 10.898 1 91.12 379 ARG B CA 1
ATOM 8011 C C . ARG B 1 379 ? 14.023 3.75 12.297 1 91.12 379 ARG B C 1
ATOM 8013 O O . ARG B 1 379 ? 13.469 3.051 13.141 1 91.12 379 ARG B O 1
ATOM 8020 N N . GLU B 1 380 ? 15.125 4.41 12.477 1 89.06 380 GLU B N 1
ATOM 8021 C CA . GLU B 1 380 ? 15.773 4.367 13.789 1 89.06 380 GLU B CA 1
ATOM 8022 C C . GLU B 1 380 ? 14.938 5.098 14.836 1 89.06 380 GLU B C 1
ATOM 8024 O O . GLU B 1 380 ? 14.742 4.594 15.945 1 89.06 380 GLU B O 1
ATOM 8029 N N . ALA B 1 381 ? 14.461 6.254 14.469 1 88.69 381 ALA B N 1
ATOM 8030 C CA . ALA B 1 381 ? 13.648 7.051 15.383 1 88.69 381 ALA B CA 1
ATOM 8031 C C . ALA B 1 381 ? 12.359 6.324 15.742 1 88.69 381 ALA B C 1
ATOM 8033 O O . ALA B 1 381 ? 11.93 6.34 16.906 1 88.69 381 ALA B O 1
ATOM 8034 N N . LEU B 1 382 ? 11.75 5.715 14.758 1 90.38 382 LEU B N 1
ATOM 8035 C CA . LEU B 1 382 ? 10.5 5 14.984 1 90.38 382 LEU B CA 1
ATOM 8036 C C . LEU B 1 382 ? 10.727 3.785 15.875 1 90.38 382 LEU B C 1
ATOM 8038 O O . LEU B 1 382 ? 9.914 3.496 16.75 1 90.38 382 LEU B O 1
ATOM 8042 N N . TYR B 1 383 ? 11.812 3.049 15.594 1 90.56 383 TYR B N 1
ATOM 8043 C CA . TYR B 1 383 ? 12.141 1.901 16.438 1 90.56 383 TYR B CA 1
ATOM 8044 C C . TYR B 1 383 ? 12.359 2.328 17.875 1 90.56 383 TYR B C 1
ATOM 8046 O O . TYR B 1 383 ? 11.883 1.67 18.812 1 90.56 383 TYR B O 1
ATOM 8054 N N . GLN B 1 384 ? 13.016 3.375 18.047 1 87.12 384 GLN B N 1
ATOM 8055 C CA . GLN B 1 384 ? 13.305 3.869 19.375 1 87.12 384 GLN B CA 1
ATOM 8056 C C . GLN B 1 384 ? 12.039 4.328 20.094 1 87.12 384 GLN B C 1
ATOM 8058 O O . GLN B 1 384 ? 11.891 4.148 21.297 1 87.12 384 GLN B O 1
ATOM 8063 N N . LEU B 1 385 ? 11.188 4.902 19.375 1 86.94 385 LEU B N 1
ATOM 8064 C CA . LEU B 1 385 ? 9.906 5.312 19.953 1 86.94 385 LEU B CA 1
ATOM 8065 C C . LEU B 1 385 ? 9.117 4.109 20.438 1 86.94 385 LEU B C 1
ATOM 8067 O O . LEU B 1 385 ? 8.477 4.168 21.484 1 86.94 385 LEU B O 1
ATOM 8071 N N . MET B 1 386 ? 9.188 3.018 19.75 1 85.56 386 MET B N 1
ATOM 8072 C CA . MET B 1 386 ? 8.359 1.854 20.062 1 85.56 386 MET B CA 1
ATOM 8073 C C . MET B 1 386 ? 9.039 0.964 21.094 1 85.56 386 MET B C 1
ATOM 8075 O O . MET B 1 386 ? 8.367 0.245 21.828 1 85.56 386 MET B O 1
ATOM 8079 N N . SER B 1 387 ? 10.367 0.841 21.156 1 79.25 387 SER B N 1
ATOM 8080 C CA . SER B 1 387 ? 11.094 0.011 22.109 1 79.25 387 SER B CA 1
ATOM 8081 C C . SER B 1 387 ? 11.375 0.771 23.391 1 79.25 387 SER B C 1
ATOM 8083 O O . SER B 1 387 ? 11.766 0.173 24.406 1 79.25 387 SER B O 1
ATOM 8085 N N . ALA B 1 388 ? 10.906 1.817 23.562 1 64.62 388 ALA B N 1
ATOM 8086 C CA . ALA B 1 388 ? 11.211 2.707 24.688 1 64.62 388 ALA B CA 1
ATOM 8087 C C . ALA B 1 388 ? 12.688 2.633 25.062 1 64.62 388 ALA B C 1
ATOM 8089 O O . ALA B 1 388 ? 13.031 2.697 26.25 1 64.62 388 ALA B O 1
ATOM 8090 N N . ASP B 1 389 ? 13.5 1.896 24.234 1 56.81 389 ASP B N 1
ATOM 8091 C CA . ASP B 1 389 ? 14.93 1.921 24.516 1 56.81 389 ASP B CA 1
ATOM 8092 C C . ASP B 1 389 ? 15.453 3.354 24.609 1 56.81 389 ASP B C 1
ATOM 8094 O O . ASP B 1 389 ? 14.898 4.262 23.984 1 56.81 389 ASP B O 1
ATOM 8098 N N . ARG B 1 390 ? 16.141 3.625 25.797 1 50.09 390 ARG B N 1
ATOM 8099 C CA . ARG B 1 390 ? 16.672 4.961 26.047 1 50.09 390 ARG B CA 1
ATOM 8100 C C . ARG B 1 390 ? 17.125 5.621 24.75 1 50.09 390 ARG B C 1
ATOM 8102 O O . ARG B 1 390 ? 18 5.105 24.062 1 50.09 390 ARG B O 1
ATOM 8109 N N . MET B 1 391 ? 16.188 6.023 24.031 1 49.44 391 MET B N 1
ATOM 8110 C CA . MET B 1 391 ? 16.5 6.848 22.875 1 49.44 391 MET B CA 1
ATOM 8111 C C . MET B 1 391 ? 17.812 7.586 23.062 1 49.44 391 MET B C 1
ATOM 8113 O O . MET B 1 391 ? 18.047 8.172 24.125 1 49.44 391 MET B O 1
ATOM 8117 N N . ARG B 1 392 ? 18.812 7.145 22.656 1 45.25 392 ARG B N 1
ATOM 8118 C CA . ARG B 1 392 ? 19.75 8.25 22.562 1 45.25 392 ARG B CA 1
ATOM 8119 C C . ARG B 1 392 ? 19.031 9.586 22.453 1 45.25 392 ARG B C 1
ATOM 8121 O O . ARG B 1 392 ? 17.875 9.641 22.031 1 45.25 392 ARG B O 1
ATOM 8128 N N . GLN B 1 393 ? 19.531 10.656 23.094 1 44.09 393 GLN B N 1
ATOM 8129 C CA . GLN B 1 393 ? 19.047 12.031 23.109 1 44.09 393 GLN B CA 1
ATOM 8130 C C . GLN B 1 393 ? 18.312 12.367 21.812 1 44.09 393 GLN B C 1
ATOM 8132 O O . GLN B 1 393 ? 18.953 12.633 20.797 1 44.09 393 GLN B O 1
ATOM 8137 N N . LEU B 1 394 ? 17.562 11.461 21.266 1 47.34 394 LEU B N 1
ATOM 8138 C CA . LEU B 1 394 ? 16.766 12.203 20.297 1 47.34 394 LEU B CA 1
ATOM 8139 C C . LEU B 1 394 ? 16.578 13.656 20.734 1 47.34 394 LEU B C 1
ATOM 8141 O O . LEU B 1 394 ? 15.961 13.922 21.781 1 47.34 394 LEU B O 1
ATOM 8145 N N . ILE B 1 395 ? 17.781 14.234 20.953 1 42.25 395 ILE B N 1
ATOM 8146 C CA . ILE B 1 395 ? 17.766 15.656 21.281 1 42.25 395 ILE B CA 1
ATOM 8147 C C . ILE B 1 395 ? 16.547 16.312 20.656 1 42.25 395 ILE B C 1
ATOM 8149 O O . ILE B 1 395 ? 16.484 16.5 19.438 1 42.25 395 ILE B O 1
ATOM 8153 N N . VAL B 1 396 ? 15.422 15.727 21.031 1 44.66 396 VAL B N 1
ATOM 8154 C CA . VAL B 1 396 ? 14.188 16.438 20.719 1 44.66 396 VAL B CA 1
ATOM 8155 C C . VAL B 1 396 ? 14.398 17.938 20.922 1 44.66 396 VAL B C 1
ATOM 8157 O O . VAL B 1 396 ? 14.492 18.422 22.047 1 44.66 396 VAL B O 1
ATOM 8160 N N . ASP B 1 397 ? 15.32 18.406 20.453 1 42 397 ASP B N 1
ATOM 8161 C CA . ASP B 1 397 ? 15.078 19.844 20.516 1 42 397 ASP B CA 1
ATOM 8162 C C . ASP B 1 397 ? 13.586 20.156 20.359 1 42 397 ASP B C 1
ATOM 8164 O O . ASP B 1 397 ? 12.867 19.438 19.656 1 42 397 ASP B O 1
ATOM 8168 N N . GLU B 1 398 ? 13 20.719 21.328 1 43.06 398 GLU B N 1
ATOM 8169 C CA . GLU B 1 398 ? 11.711 21.406 21.328 1 43.06 398 GLU B CA 1
ATOM 8170 C C . GLU B 1 398 ? 11.211 21.656 19.906 1 43.06 398 GLU B C 1
ATOM 8172 O O . GLU B 1 398 ? 10.008 21.812 19.688 1 43.06 398 GLU B O 1
ATOM 8177 N N . THR B 1 399 ? 12.148 22.078 18.984 1 47.06 399 THR B N 1
ATOM 8178 C CA . THR B 1 399 ? 11.867 22.844 17.781 1 47.06 399 THR B CA 1
ATOM 8179 C C . THR B 1 399 ? 11.523 21.922 16.609 1 47.06 399 THR B C 1
ATOM 8181 O O . THR B 1 399 ? 11.242 22.391 15.508 1 47.06 399 THR B O 1
ATOM 8184 N N . ALA B 1 400 ? 11.43 20.438 16.75 1 63.62 400 ALA B N 1
ATOM 8185 C CA . ALA B 1 400 ? 11.289 19.781 15.445 1 63.62 400 ALA B CA 1
ATOM 8186 C C . ALA B 1 400 ? 9.852 19.328 15.219 1 63.62 400 ALA B C 1
ATOM 8188 O O . ALA B 1 400 ? 9.555 18.141 15.289 1 63.62 400 ALA B O 1
ATOM 8189 N N . LYS B 1 401 ? 9 20.422 15.055 1 75.25 401 LYS B N 1
ATOM 8190 C CA . LYS B 1 401 ? 7.562 20.266 14.875 1 75.25 401 LYS B CA 1
ATOM 8191 C C . LYS B 1 401 ? 7.254 19.297 13.742 1 75.25 401 LYS B C 1
ATOM 8193 O O . LYS B 1 401 ? 6.414 18.406 13.883 1 75.25 401 LYS B O 1
ATOM 8198 N N . TYR B 1 402 ? 8.07 19.406 12.781 1 88.56 402 TYR B N 1
ATOM 8199 C CA . TYR B 1 402 ? 7.738 18.594 11.617 1 88.56 402 TYR B CA 1
ATOM 8200 C C . TYR B 1 402 ? 8.094 17.125 11.859 1 88.56 402 TYR B C 1
ATOM 8202 O O . TYR B 1 402 ? 7.363 16.219 11.445 1 88.56 402 TYR B O 1
ATOM 8210 N N . SER B 1 403 ? 9.172 16.844 12.602 1 88.88 403 SER B N 1
ATOM 8211 C CA . SER B 1 403 ? 9.578 15.477 12.898 1 88.88 403 SER B CA 1
ATOM 8212 C C . SER B 1 403 ? 8.57 14.781 13.805 1 88.88 403 SER B C 1
ATOM 8214 O O . SER B 1 403 ? 8.344 13.578 13.688 1 88.88 403 SER B O 1
ATOM 8216 N N . SER B 1 404 ? 7.98 15.57 14.75 1 89.88 404 SER B N 1
ATOM 8217 C CA . SER B 1 404 ? 6.965 15 15.625 1 89.88 404 SER B CA 1
ATOM 8218 C C . SER B 1 404 ? 5.766 14.5 14.828 1 89.88 404 SER B C 1
ATOM 8220 O O . SER B 1 404 ? 5.207 13.445 15.125 1 89.88 404 SER B O 1
ATOM 8222 N N . HIS B 1 405 ? 5.406 15.32 13.82 1 92.69 405 HIS B N 1
ATOM 8223 C CA . HIS B 1 405 ? 4.281 14.945 12.969 1 92.69 405 HIS B CA 1
ATOM 8224 C C . HIS B 1 405 ? 4.598 13.695 12.156 1 92.69 405 HIS B C 1
ATOM 8226 O O . HIS B 1 405 ? 3.758 12.797 12.039 1 92.69 405 HIS B O 1
ATOM 8232 N N . ILE B 1 406 ? 5.805 13.641 11.641 1 93.69 406 ILE B N 1
ATOM 8233 C CA . ILE B 1 406 ? 6.227 12.484 10.844 1 93.69 406 ILE B CA 1
ATOM 8234 C C . ILE B 1 406 ? 6.211 11.227 11.711 1 93.69 406 ILE B C 1
ATOM 8236 O O . ILE B 1 406 ? 5.734 10.18 11.281 1 93.69 406 ILE B O 1
ATOM 8240 N N . LEU B 1 407 ? 6.633 11.336 12.898 1 92.94 407 LEU B N 1
ATOM 8241 C CA . LEU B 1 407 ? 6.75 10.18 13.781 1 92.94 407 LEU B CA 1
ATOM 8242 C C . LEU B 1 407 ? 5.371 9.672 14.195 1 92.94 407 LEU B C 1
ATOM 8244 O O . LEU B 1 407 ? 5.152 8.461 14.281 1 92.94 407 LEU B O 1
ATOM 8248 N N . ILE B 1 408 ? 4.426 10.609 14.484 1 95.19 408 ILE B N 1
ATOM 8249 C CA . ILE B 1 408 ? 3.1 10.141 14.867 1 95.19 408 ILE B CA 1
ATOM 8250 C C . ILE B 1 408 ? 2.42 9.484 13.672 1 95.19 408 ILE B C 1
ATOM 8252 O O . ILE B 1 408 ? 1.66 8.523 13.828 1 95.19 408 ILE B O 1
ATOM 8256 N N . CYS B 1 409 ? 2.668 10.023 12.477 1 95.5 409 CYS B N 1
ATOM 8257 C CA . CYS B 1 409 ? 2.178 9.359 11.273 1 95.5 409 CYS B CA 1
ATOM 8258 C C . CYS B 1 409 ? 2.832 7.996 11.102 1 95.5 409 CYS B C 1
ATOM 8260 O O . CYS B 1 409 ? 2.188 7.047 10.648 1 95.5 409 CYS B O 1
ATOM 8262 N N . GLY B 1 410 ? 4.164 7.918 11.469 1 95 410 GLY B N 1
ATOM 8263 C CA . GLY B 1 410 ? 4.848 6.633 11.445 1 95 410 GLY B CA 1
ATOM 8264 C C . GLY B 1 410 ? 4.234 5.613 12.383 1 95 410 GLY B C 1
ATOM 8265 O O . GLY B 1 410 ? 4.121 4.438 12.047 1 95 410 GLY B O 1
ATOM 8266 N N . VAL B 1 411 ? 3.799 6.074 13.516 1 95.94 411 VAL B N 1
ATOM 8267 C CA . VAL B 1 411 ? 3.154 5.191 14.484 1 95.94 411 VAL B CA 1
ATOM 8268 C C . VAL B 1 411 ? 1.805 4.73 13.938 1 95.94 411 VAL B C 1
ATOM 8270 O O . VAL B 1 411 ? 1.443 3.557 14.078 1 95.94 411 VAL B O 1
ATOM 8273 N N . LEU B 1 412 ? 1.078 5.688 13.344 1 96.44 412 LEU B N 1
ATOM 8274 C CA . LEU B 1 412 ? -0.196 5.328 12.727 1 96.44 412 LEU B CA 1
ATOM 8275 C C . LEU B 1 412 ? 0.002 4.293 11.625 1 96.44 412 LEU B C 1
ATOM 8277 O O . LEU B 1 412 ? -0.758 3.328 11.531 1 96.44 412 LEU B O 1
ATOM 8281 N N . ASP B 1 413 ? 1.005 4.512 10.828 1 95.12 413 ASP B N 1
ATOM 8282 C CA . ASP B 1 413 ? 1.318 3.596 9.734 1 95.12 413 ASP B CA 1
ATOM 8283 C C . ASP B 1 413 ? 1.652 2.203 10.266 1 95.12 413 ASP B C 1
ATOM 8285 O O . ASP B 1 413 ? 1.182 1.199 9.727 1 95.12 413 ASP B O 1
ATOM 8289 N N . ASN B 1 414 ? 2.457 2.174 11.297 1 94.38 414 ASN B N 1
ATOM 8290 C CA . ASN B 1 414 ? 2.828 0.906 11.914 1 94.38 414 ASN B CA 1
ATOM 8291 C C . ASN B 1 414 ? 1.621 0.214 12.539 1 94.38 414 ASN B C 1
ATOM 8293 O O . ASN B 1 414 ? 1.511 -1.013 12.5 1 94.38 414 ASN B O 1
ATOM 8297 N N . TYR B 1 415 ? 0.764 0.988 13.211 1 95.38 415 TYR B N 1
ATOM 8298 C CA . TYR B 1 415 ? -0.459 0.428 13.766 1 95.38 415 TYR B CA 1
ATOM 8299 C C . TYR B 1 415 ? -1.32 -0.203 12.68 1 95.38 415 TYR B C 1
ATOM 8301 O O . TYR B 1 415 ? -1.752 -1.351 12.812 1 95.38 415 TYR B O 1
ATOM 8309 N N . GLN B 1 416 ? -1.487 0.566 11.609 1 93.06 416 GLN B N 1
ATOM 8310 C CA . GLN B 1 416 ? -2.336 0.12 10.508 1 93.06 416 GLN B CA 1
ATOM 8311 C C . GLN B 1 416 ? -1.802 -1.168 9.891 1 93.06 416 GLN B C 1
ATOM 8313 O O . GLN B 1 416 ? -2.572 -2.074 9.562 1 93.06 416 GLN B O 1
ATOM 8318 N N . THR B 1 417 ? -0.574 -1.284 9.703 1 92.25 417 THR B N 1
ATOM 8319 C CA . THR B 1 417 ? 0.054 -2.451 9.094 1 92.25 417 THR B CA 1
ATOM 8320 C C . THR B 1 417 ? 0.055 -3.633 10.062 1 92.25 417 THR B C 1
ATOM 8322 O O . THR B 1 417 ? -0.218 -4.766 9.664 1 92.25 417 THR B O 1
ATOM 8325 N N . SER B 1 418 ? 0.302 -3.395 11.312 1 94.44 418 SER B N 1
ATOM 8326 C CA . SER B 1 418 ? 0.448 -4.449 12.312 1 94.44 418 SER B CA 1
ATOM 8327 C C . SER B 1 418 ? -0.868 -5.191 12.531 1 94.44 418 SER B C 1
ATOM 8329 O O . SER B 1 418 ? -0.872 -6.391 12.805 1 94.44 418 SER B O 1
ATOM 8331 N N . ILE B 1 419 ? -1.943 -4.5 12.367 1 93.94 419 ILE B N 1
ATOM 8332 C CA . ILE B 1 419 ? -3.229 -5.117 12.68 1 93.94 419 ILE B CA 1
ATOM 8333 C C . ILE B 1 419 ? -3.656 -6.027 11.531 1 93.94 419 ILE B C 1
ATOM 8335 O O . ILE B 1 419 ? -4.582 -6.828 11.68 1 93.94 419 ILE B O 1
ATOM 8339 N N . THR B 1 420 ? -2.99 -5.938 10.367 1 91.5 420 THR B N 1
ATOM 8340 C CA . THR B 1 420 ? -3.342 -6.781 9.234 1 91.5 420 THR B CA 1
ATOM 8341 C C . THR B 1 420 ? -2.611 -8.117 9.312 1 91.5 420 THR B C 1
ATOM 8343 O O . THR B 1 420 ? -2.908 -9.039 8.539 1 91.5 420 THR B O 1
ATOM 8346 N N . ILE B 1 421 ? -1.656 -8.289 10.188 1 92.62 421 ILE B N 1
ATOM 8347 C CA . ILE B 1 421 ? -0.85 -9.5 10.312 1 92.62 421 ILE B CA 1
ATOM 8348 C C . ILE B 1 421 ? -1.531 -10.484 11.266 1 92.62 421 ILE B C 1
ATOM 8350 O O . ILE B 1 421 ? -1.7 -10.188 12.445 1 92.62 421 ILE B O 1
ATOM 8354 N N . PRO B 1 422 ? -1.878 -11.625 10.781 1 90.94 422 PRO B N 1
ATOM 8355 C CA . PRO B 1 422 ? -2.631 -12.57 11.602 1 90.94 422 PRO B CA 1
ATOM 8356 C C . PRO B 1 422 ? -1.874 -12.984 12.867 1 90.94 422 PRO B C 1
ATOM 8358 O O . PRO B 1 422 ? -2.457 -13.031 13.953 1 90.94 422 PRO B O 1
ATOM 8361 N N . CYS B 1 423 ? -0.596 -13.148 12.797 1 89.12 423 CYS B N 1
ATOM 8362 C CA . CYS B 1 423 ? 0.184 -13.711 13.891 1 89.12 423 CYS B CA 1
ATOM 8363 C C . CYS B 1 423 ? 0.421 -12.68 14.984 1 89.12 423 CYS B C 1
ATOM 8365 O O . CYS B 1 423 ? 0.938 -13.008 16.062 1 89.12 423 CYS B O 1
ATOM 8367 N N . ASN B 1 424 ? -0.031 -11.5 14.75 1 92.88 424 ASN B N 1
ATOM 8368 C CA . ASN B 1 424 ? 0.041 -10.492 15.797 1 92.88 424 ASN B CA 1
ATOM 8369 C C . ASN B 1 424 ? -1.123 -10.617 16.781 1 92.88 424 ASN B C 1
ATOM 8371 O O . ASN B 1 424 ? -1.165 -9.914 17.781 1 92.88 424 ASN B O 1
ATOM 8375 N N . PHE B 1 425 ? -2.027 -11.531 16.5 1 92.5 425 PHE B N 1
ATOM 8376 C CA . PHE B 1 425 ? -3.143 -11.805 17.391 1 92.5 425 PHE B CA 1
ATOM 8377 C C . PHE B 1 425 ? -3.047 -13.211 17.969 1 92.5 425 PHE B C 1
ATOM 8379 O O . PHE B 1 425 ? -2.639 -14.141 17.266 1 92.5 425 PHE B O 1
ATOM 8386 N N . ALA B 1 426 ? -3.453 -13.375 19.156 1 89.38 426 ALA B N 1
ATOM 8387 C CA . ALA B 1 426 ? -3.289 -14.641 19.875 1 89.38 426 ALA B CA 1
ATOM 8388 C C . ALA B 1 426 ? -4.285 -15.688 19.375 1 89.38 426 ALA B C 1
ATOM 8390 O O . ALA B 1 426 ? -3.992 -16.891 19.391 1 89.38 426 ALA B O 1
ATOM 8391 N N . THR B 1 427 ? -5.492 -15.234 19.016 1 90.5 427 THR B N 1
ATOM 8392 C CA . THR B 1 427 ? -6.531 -16.156 18.562 1 90.5 427 THR B CA 1
ATOM 8393 C C . THR B 1 427 ? -7.156 -15.664 17.266 1 90.5 427 THR B C 1
ATOM 8395 O O . THR B 1 427 ? -7.043 -14.492 16.906 1 90.5 427 THR B O 1
ATOM 8398 N N . LEU B 1 428 ? -7.777 -16.594 16.578 1 90.06 428 LEU B N 1
ATOM 8399 C CA . LEU B 1 428 ? -8.445 -16.266 15.328 1 90.06 428 LEU B CA 1
ATOM 8400 C C . LEU B 1 428 ? -9.578 -15.273 15.562 1 90.06 428 LEU B C 1
ATOM 8402 O O . LEU B 1 428 ? -9.742 -14.32 14.797 1 90.06 428 LEU B O 1
ATOM 8406 N N . ASP B 1 429 ? -10.336 -15.438 16.609 1 90.62 429 ASP B N 1
ATOM 8407 C CA . ASP B 1 429 ? -11.445 -14.539 16.906 1 90.62 429 ASP B CA 1
ATOM 8408 C C . ASP B 1 429 ? -10.945 -13.125 17.172 1 90.62 429 ASP B C 1
ATOM 8410 O O . ASP B 1 429 ? -11.562 -12.148 16.734 1 90.62 429 ASP B O 1
ATOM 8414 N N . ALA B 1 430 ? -9.844 -13.086 17.906 1 92.75 430 ALA B N 1
ATOM 8415 C CA . ALA B 1 430 ? -9.266 -11.781 18.188 1 92.75 430 ALA B CA 1
ATOM 8416 C C . ALA B 1 430 ? -8.805 -11.086 16.922 1 92.75 430 ALA B C 1
ATOM 8418 O O . ALA B 1 430 ? -8.945 -9.867 16.781 1 92.75 430 ALA B O 1
ATOM 8419 N N . TYR B 1 431 ? -8.242 -11.914 15.992 1 92.62 431 TYR B N 1
ATOM 8420 C CA . TYR B 1 431 ? -7.785 -11.383 14.719 1 92.62 431 TYR B CA 1
ATOM 8421 C C . TYR B 1 431 ? -8.953 -10.867 13.891 1 92.62 431 TYR B C 1
ATOM 8423 O O . TYR B 1 431 ? -8.898 -9.766 13.336 1 92.62 431 TYR B O 1
ATOM 8431 N N . MET B 1 432 ? -10.055 -11.617 13.867 1 91.25 432 MET B N 1
ATOM 8432 C CA . MET B 1 432 ? -11.203 -11.281 13.039 1 91.25 432 MET B CA 1
ATOM 8433 C C . MET B 1 432 ? -11.945 -10.07 13.594 1 91.25 432 MET B C 1
ATOM 8435 O O . MET B 1 432 ? -12.484 -9.258 12.836 1 91.25 432 MET B O 1
ATOM 8439 N N . GLU B 1 433 ? -11.922 -9.867 14.891 1 91.62 433 GLU B N 1
ATOM 8440 C CA . GLU B 1 433 ? -12.664 -8.781 15.531 1 91.62 433 GLU B CA 1
ATOM 8441 C C . GLU B 1 433 ? -11.742 -7.617 15.875 1 91.62 433 GLU B C 1
ATOM 8443 O O . GLU B 1 433 ? -12.188 -6.605 16.422 1 91.62 433 GLU B O 1
ATOM 8448 N N . LEU B 1 434 ? -10.477 -7.75 15.609 1 92.94 434 LEU B N 1
ATOM 8449 C CA . LEU B 1 434 ? -9.484 -6.738 15.93 1 92.94 434 LEU B CA 1
ATOM 8450 C C . LEU B 1 434 ? -9.508 -6.402 17.422 1 92.94 434 LEU B C 1
ATOM 8452 O O . LEU B 1 434 ? -9.617 -5.234 17.797 1 92.94 434 LEU B O 1
ATOM 8456 N N . ASP B 1 435 ? -9.508 -7.461 18.219 1 93.81 435 ASP B N 1
ATOM 8457 C CA . ASP B 1 435 ? -9.469 -7.34 19.672 1 93.81 435 ASP B CA 1
ATOM 8458 C C . ASP B 1 435 ? -8.078 -6.941 20.141 1 93.81 435 ASP B C 1
ATOM 8460 O O . ASP B 1 435 ? -7.168 -7.773 20.188 1 93.81 435 ASP B O 1
ATOM 8464 N N . MET B 1 436 ? -7.965 -5.727 20.609 1 94.62 436 MET B N 1
ATOM 8465 C CA . MET B 1 436 ? -6.66 -5.188 20.969 1 94.62 436 MET B CA 1
ATOM 8466 C C . MET B 1 436 ? -6.188 -5.75 22.312 1 94.62 436 MET B C 1
ATOM 8468 O O . MET B 1 436 ? -5.012 -5.645 22.656 1 94.62 436 MET B O 1
ATOM 8472 N N . SER B 1 437 ? -7.086 -6.359 23.094 1 92.19 437 SER B N 1
ATOM 8473 C CA . SER B 1 437 ? -6.684 -6.996 24.344 1 92.19 437 SER B CA 1
ATOM 8474 C C . SER B 1 437 ? -5.828 -8.234 24.078 1 92.19 437 SER B C 1
ATOM 8476 O O . SER B 1 437 ? -5.09 -8.68 24.969 1 92.19 437 SER B O 1
ATOM 8478 N N . ARG B 1 438 ? -5.914 -8.742 22.906 1 93.31 438 ARG B N 1
ATOM 8479 C CA . ARG B 1 438 ? -5.152 -9.93 22.531 1 93.31 438 ARG B CA 1
ATOM 8480 C C . ARG B 1 438 ? -4.176 -9.617 21.406 1 93.31 438 ARG B C 1
ATOM 8482 O O . ARG B 1 438 ? -3.781 -10.516 20.656 1 93.31 438 ARG B O 1
ATOM 8489 N N . PHE B 1 439 ? -3.924 -8.344 21.219 1 94.38 439 PHE B N 1
ATOM 8490 C CA . PHE B 1 439 ? -2.967 -7.883 20.219 1 94.38 439 PHE B CA 1
ATOM 8491 C C . PHE B 1 439 ? -1.553 -7.879 20.781 1 94.38 439 PHE B C 1
ATOM 8493 O O . PHE B 1 439 ? -1.275 -7.191 21.766 1 94.38 439 PHE B O 1
ATOM 8500 N N . ARG B 1 440 ? -0.575 -8.594 20.219 1 92.12 440 ARG B N 1
ATOM 8501 C CA . ARG B 1 440 ? 0.754 -8.867 20.75 1 92.12 440 ARG B CA 1
ATOM 8502 C C . ARG B 1 440 ? 1.585 -7.59 20.828 1 92.12 440 ARG B C 1
ATOM 8504 O O . ARG B 1 440 ? 2.428 -7.449 21.719 1 92.12 440 ARG B O 1
ATOM 8511 N N . LEU B 1 441 ? 1.335 -6.664 19.906 1 92.75 441 LEU B N 1
ATOM 8512 C CA . LEU B 1 441 ? 2.174 -5.473 19.828 1 92.75 441 LEU B CA 1
ATOM 8513 C C . LEU B 1 441 ? 1.506 -4.297 20.531 1 92.75 441 LEU B C 1
ATOM 8515 O O . LEU B 1 441 ? 1.917 -3.148 20.359 1 92.75 441 LEU B O 1
ATOM 8519 N N . ARG B 1 442 ? 0.474 -4.508 21.281 1 93.56 442 ARG B N 1
ATOM 8520 C CA . ARG B 1 442 ? -0.276 -3.432 21.922 1 93.56 442 ARG B CA 1
ATOM 8521 C C . ARG B 1 442 ? 0.61 -2.643 22.891 1 93.56 442 ARG B C 1
ATOM 8523 O O . ARG B 1 442 ? 0.585 -1.409 22.891 1 93.56 442 ARG B O 1
ATOM 8530 N N . ASP B 1 443 ? 1.421 -3.363 23.688 1 91.81 443 ASP B N 1
ATOM 8531 C CA . ASP B 1 443 ? 2.285 -2.695 24.656 1 91.81 443 ASP B CA 1
ATOM 8532 C C . ASP B 1 443 ? 3.328 -1.828 23.969 1 91.81 443 ASP B C 1
ATOM 8534 O O . ASP B 1 443 ? 3.676 -0.751 24.453 1 91.81 443 ASP B O 1
ATOM 8538 N N . ASP B 1 444 ? 3.873 -2.352 22.891 1 91.88 444 ASP B N 1
ATOM 8539 C CA . ASP B 1 444 ? 4.824 -1.57 22.109 1 91.88 444 ASP B CA 1
ATOM 8540 C C . ASP B 1 444 ? 4.176 -0.3 21.562 1 91.88 444 ASP B C 1
ATOM 8542 O O . ASP B 1 444 ? 4.789 0.77 21.578 1 91.88 444 ASP B O 1
ATOM 8546 N N . LEU B 1 445 ? 2.951 -0.423 21.078 1 93.88 445 LEU B N 1
ATOM 8547 C CA . LEU B 1 445 ? 2.203 0.719 20.562 1 93.88 445 LEU B CA 1
ATOM 8548 C C . LEU B 1 445 ? 1.953 1.746 21.672 1 93.88 445 LEU B C 1
ATOM 8550 O O . LEU B 1 445 ? 2.18 2.941 21.469 1 93.88 445 LEU B O 1
ATOM 8554 N N . MET B 1 446 ? 1.542 1.271 22.859 1 93.62 446 MET B N 1
ATOM 8555 C CA . MET B 1 446 ? 1.252 2.158 23.984 1 93.62 446 MET B CA 1
ATOM 8556 C C . MET B 1 446 ? 2.521 2.844 24.469 1 93.62 446 MET B C 1
ATOM 8558 O O . MET B 1 446 ? 2.496 4.02 24.844 1 93.62 446 MET B O 1
ATOM 8562 N N . ARG B 1 447 ? 3.57 2.113 24.453 1 91.75 447 ARG B N 1
ATOM 8563 C CA . ARG B 1 447 ? 4.852 2.701 24.828 1 91.75 447 ARG B CA 1
ATOM 8564 C C . ARG B 1 447 ? 5.25 3.811 23.859 1 91.75 447 ARG B C 1
ATOM 8566 O O . ARG B 1 447 ? 5.734 4.863 24.281 1 91.75 447 ARG B O 1
ATOM 8573 N N . ALA B 1 448 ? 5.094 3.545 22.594 1 93.06 448 ALA B N 1
ATOM 8574 C CA . ALA B 1 448 ? 5.41 4.551 21.578 1 93.06 448 ALA B CA 1
ATOM 8575 C C . ALA B 1 448 ? 4.582 5.816 21.781 1 93.06 448 ALA B C 1
ATOM 8577 O O . ALA B 1 448 ? 5.102 6.93 21.672 1 93.06 448 ALA B O 1
ATOM 8578 N N . LEU B 1 449 ? 3.314 5.645 22.109 1 94.31 449 LEU B N 1
ATOM 8579 C CA . LEU B 1 449 ? 2.422 6.777 22.312 1 94.31 449 LEU B CA 1
ATOM 8580 C C . LEU B 1 449 ? 2.801 7.547 23.578 1 94.31 449 LEU B C 1
ATOM 8582 O O . LEU B 1 449 ? 2.828 8.781 23.578 1 94.31 449 LEU B O 1
ATOM 8586 N N . ARG B 1 450 ? 3.119 6.824 24.594 1 91.88 450 ARG B N 1
ATOM 8587 C CA . ARG B 1 450 ? 3.527 7.473 25.844 1 91.88 450 ARG B CA 1
ATOM 8588 C C . ARG B 1 450 ? 4.82 8.258 25.656 1 91.88 450 ARG B C 1
ATOM 8590 O O . ARG B 1 450 ? 4.957 9.375 26.156 1 91.88 450 ARG B O 1
ATOM 8597 N N . TYR B 1 451 ? 5.695 7.629 24.969 1 89.81 451 TYR B N 1
ATOM 8598 C CA . TYR B 1 451 ? 6.973 8.289 24.734 1 89.81 451 TYR B CA 1
ATOM 8599 C C . TYR B 1 451 ? 6.797 9.508 23.844 1 89.81 451 TYR B C 1
ATOM 8601 O O . TYR B 1 451 ? 7.418 10.547 24.062 1 89.81 451 TYR B O 1
ATOM 8609 N N . TRP B 1 452 ? 6.039 9.406 22.766 1 91.06 452 TRP B N 1
ATOM 8610 C CA . TRP B 1 452 ? 5.758 10.539 21.906 1 91.06 452 TRP B CA 1
ATOM 8611 C C . TRP B 1 452 ? 5.125 11.688 22.688 1 91.06 452 TRP B C 1
ATOM 8613 O O . TRP B 1 452 ? 5.484 12.852 22.5 1 91.06 452 TRP B O 1
ATOM 8623 N N . LYS B 1 453 ? 4.176 11.375 23.562 1 90.06 453 LYS B N 1
ATOM 8624 C CA . LYS B 1 453 ? 3.516 12.375 24.391 1 90.06 453 LYS B CA 1
ATOM 8625 C C . LYS B 1 453 ? 4.516 13.07 25.312 1 90.06 453 LYS B C 1
ATOM 8627 O O . LYS B 1 453 ? 4.461 14.289 25.484 1 90.06 453 LYS B O 1
ATOM 8632 N N . ALA B 1 454 ? 5.379 12.297 25.875 1 87.38 454 ALA B N 1
ATOM 8633 C CA . ALA B 1 454 ? 6.379 12.859 26.781 1 87.38 454 ALA B CA 1
ATOM 8634 C C . ALA B 1 454 ? 7.285 13.852 26.047 1 87.38 454 ALA B C 1
ATOM 8636 O O . ALA B 1 454 ? 7.727 14.844 26.641 1 87.38 454 ALA B O 1
ATOM 8637 N N . LEU B 1 455 ? 7.484 13.617 24.797 1 82.69 455 LEU B N 1
ATOM 8638 C CA . LEU B 1 455 ? 8.43 14.43 24.047 1 82.69 455 LEU B CA 1
ATOM 8639 C C . LEU B 1 455 ? 7.738 15.633 23.422 1 82.69 455 LEU B C 1
ATOM 8641 O O . LEU B 1 455 ? 8.312 16.719 23.359 1 82.69 455 LEU B O 1
ATOM 8645 N N . PHE B 1 456 ? 6.516 15.445 22.953 1 84.25 456 PHE B N 1
ATOM 8646 C CA . PHE B 1 456 ? 6.012 16.422 22 1 84.25 456 PHE B CA 1
ATOM 8647 C C . PHE B 1 456 ? 4.664 16.984 22.469 1 84.25 456 PHE B C 1
ATOM 8649 O O . PHE B 1 456 ? 4.137 17.922 21.859 1 84.25 456 PHE B O 1
ATOM 8656 N N . TRP B 1 457 ? 4.098 16.531 23.516 1 87.75 457 TRP B N 1
ATOM 8657 C CA . TRP B 1 457 ? 2.752 16.906 23.938 1 87.75 457 TRP B CA 1
ATOM 8658 C C . TRP B 1 457 ? 2.707 18.375 24.359 1 87.75 457 TRP B C 1
ATOM 8660 O O . TRP B 1 457 ? 3.65 18.875 24.984 1 87.75 457 TRP B O 1
ATOM 8670 N N . HIS B 1 458 ? 1.677 18.984 23.906 1 85 458 HIS B N 1
ATOM 8671 C CA . HIS B 1 458 ? 1.32 20.328 24.359 1 85 458 HIS B CA 1
ATOM 8672 C C . HIS B 1 458 ? -0.135 20.375 24.812 1 85 458 HIS B C 1
ATOM 8674 O O . HIS B 1 458 ? -1.007 19.766 24.188 1 85 458 HIS B O 1
ATOM 8680 N N . ASP B 1 459 ? -0.391 21.094 25.828 1 84.31 459 ASP B N 1
ATOM 8681 C CA . ASP B 1 459 ? -1.743 21.188 26.375 1 84.31 459 ASP B CA 1
ATOM 8682 C C . ASP B 1 459 ? -2.719 21.734 25.328 1 84.31 459 ASP B C 1
ATOM 8684 O O . ASP B 1 459 ? -2.555 22.859 24.859 1 84.31 459 ASP B O 1
ATOM 8688 N N . PRO B 1 460 ? -3.689 20.906 25 1 85.62 460 PRO B N 1
ATOM 8689 C CA . PRO B 1 460 ? -4.645 21.328 23.969 1 85.62 460 PRO B CA 1
ATOM 8690 C C . PRO B 1 460 ? -5.363 22.625 24.344 1 85.62 460 PRO B C 1
ATOM 8692 O O . PRO B 1 460 ? -5.73 23.406 23.469 1 85.62 460 PRO B O 1
ATOM 8695 N N . HIS B 1 461 ? -5.617 22.875 25.609 1 84.06 461 HIS B N 1
ATOM 8696 C CA . HIS B 1 461 ? -6.27 24.109 26.047 1 84.06 461 HIS B CA 1
ATOM 8697 C C . HIS B 1 461 ? -5.465 25.328 25.641 1 84.06 461 HIS B C 1
ATOM 8699 O O . HIS B 1 461 ? -6.027 26.328 25.156 1 84.06 461 HIS B O 1
ATOM 8705 N N . GLU B 1 462 ? -4.219 25.25 25.766 1 83.69 462 GLU B N 1
ATOM 8706 C CA . GLU B 1 462 ? -3.346 26.344 25.391 1 83.69 462 GLU B CA 1
ATOM 8707 C C . GLU B 1 462 ? -3.311 26.531 23.875 1 83.69 462 GLU B C 1
ATOM 8709 O O . GLU B 1 462 ? -3.23 27.656 23.375 1 83.69 462 GLU B O 1
ATOM 8714 N N . LEU B 1 463 ? -3.383 25.469 23.219 1 83.81 463 LEU B N 1
ATOM 8715 C CA . LEU B 1 463 ? -3.305 25.531 21.766 1 83.81 463 LEU B CA 1
ATOM 8716 C C . LEU B 1 463 ? -4.559 26.156 21.172 1 83.81 463 LEU B C 1
ATOM 8718 O O . LEU B 1 463 ? -4.469 26.969 20.234 1 83.81 463 LEU B O 1
ATOM 8722 N N . TRP B 1 464 ? -5.668 25.906 21.703 1 81.19 464 TRP B N 1
ATOM 8723 C CA . TRP B 1 464 ? -6.918 26.453 21.203 1 81.19 464 TRP B CA 1
ATOM 8724 C C . TRP B 1 464 ? -7.039 27.938 21.562 1 81.19 464 TRP B C 1
ATOM 8726 O O . TRP B 1 464 ? -7.707 28.703 20.859 1 81.19 464 TRP B O 1
ATOM 8736 N N . HIS B 1 465 ? -6.387 28.25 22.625 1 76.75 465 HIS B N 1
ATOM 8737 C CA . HIS B 1 465 ? -6.48 29.625 23.094 1 76.75 465 HIS B CA 1
ATOM 8738 C C . HIS B 1 465 ? -5.551 30.547 22.297 1 76.75 465 HIS B C 1
ATOM 8740 O O . HIS B 1 465 ? -5.754 31.75 22.266 1 76.75 465 HIS B O 1
ATOM 8746 N N . SER B 1 466 ? -4.621 29.922 21.688 1 72.94 466 SER B N 1
ATOM 8747 C CA . SER B 1 466 ? -3.703 30.719 20.875 1 72.94 466 SER B CA 1
ATOM 8748 C C . SER B 1 466 ? -4.406 31.312 19.656 1 72.94 466 SER B C 1
ATOM 8750 O O . SER B 1 466 ? -5.402 30.766 19.188 1 72.94 466 SER B O 1
ATOM 8752 N N . LYS B 1 467 ? -4.02 32.5 19.312 1 63.19 467 LYS B N 1
ATOM 8753 C CA . LYS B 1 467 ? -4.59 33.156 18.141 1 63.19 467 LYS B CA 1
ATOM 8754 C C . LYS B 1 467 ? -4.418 32.312 16.891 1 63.19 467 LYS B C 1
ATOM 8756 O O . LYS B 1 467 ? -5.316 32.25 16.047 1 63.19 467 LYS B O 1
ATOM 8761 N N . HIS B 1 468 ? -3.299 31.688 16.875 1 64.31 468 HIS B N 1
ATOM 8762 C CA . HIS B 1 468 ? -3.041 30.797 15.75 1 64.31 468 HIS B CA 1
ATOM 8763 C C . HIS B 1 468 ? -2.676 29.391 16.234 1 64.31 468 HIS B C 1
ATOM 8765 O O . HIS B 1 468 ? -1.509 29.109 16.516 1 64.31 468 HIS B O 1
ATOM 8771 N N . PRO B 1 469 ? -3.854 28.688 16.297 1 58.09 469 PRO B N 1
ATOM 8772 C CA . PRO B 1 469 ? -3.566 27.328 16.766 1 58.09 469 PRO B CA 1
ATOM 8773 C C . PRO B 1 469 ? -2.582 26.594 15.867 1 58.09 469 PRO B C 1
ATOM 8775 O O . PRO B 1 469 ? -2.568 26.797 14.656 1 58.09 469 PRO B O 1
ATOM 8778 N N . ASP B 1 470 ? -1.639 25.922 16.516 1 64.44 470 ASP B N 1
ATOM 8779 C CA . ASP B 1 470 ? -0.489 25.281 15.891 1 64.44 470 ASP B CA 1
ATOM 8780 C C . ASP B 1 470 ? -0.851 23.891 15.375 1 64.44 470 ASP B C 1
ATOM 8782 O O . ASP B 1 470 ? -1.849 23.297 15.805 1 64.44 470 ASP B O 1
ATOM 8786 N N . HIS B 1 471 ? -0.163 23.438 14.414 1 71.81 471 HIS B N 1
ATOM 8787 C CA . HIS B 1 471 ? -0.271 22.125 13.773 1 71.81 471 HIS B CA 1
ATOM 8788 C C . HIS B 1 471 ? -0.064 21 14.781 1 71.81 471 HIS B C 1
ATOM 8790 O O . HIS B 1 471 ? -0.389 19.844 14.5 1 71.81 471 HIS B O 1
ATOM 8796 N N . LYS B 1 472 ? 0.219 21.422 15.969 1 81.5 472 LYS B N 1
ATOM 8797 C CA . LYS B 1 472 ? 0.386 20.422 17.031 1 81.5 472 LYS B CA 1
ATOM 8798 C C . LYS B 1 472 ? -0.953 19.812 17.406 1 81.5 472 LYS B C 1
ATOM 8800 O O . LYS B 1 472 ? -1.001 18.672 17.891 1 81.5 472 LYS B O 1
ATOM 8805 N N . LEU B 1 473 ? -2.025 20.625 17.172 1 86.81 473 LEU B N 1
ATOM 8806 C CA . LEU B 1 473 ? -3.354 20.094 17.469 1 86.81 473 LEU B CA 1
ATOM 8807 C C . LEU B 1 473 ? -3.652 18.875 16.609 1 86.81 473 LEU B C 1
ATOM 8809 O O . LEU B 1 473 ? -4.312 17.938 17.047 1 86.81 473 LEU B O 1
ATOM 8813 N N . ASN B 1 474 ? -3.164 18.938 15.398 1 90 474 ASN B N 1
ATOM 8814 C CA . ASN B 1 474 ? -3.371 17.812 14.492 1 90 474 ASN B CA 1
ATOM 8815 C C . ASN B 1 474 ? -2.688 16.547 15.008 1 90 474 ASN B C 1
ATOM 8817 O O . ASN B 1 474 ? -3.264 15.469 14.961 1 90 474 ASN B O 1
ATOM 8821 N N . ASP B 1 475 ? -1.498 16.734 15.539 1 92.25 475 ASP B N 1
ATOM 8822 C CA . ASP B 1 475 ? -0.744 15.602 16.062 1 92.25 475 ASP B CA 1
ATOM 8823 C C . ASP B 1 475 ? -1.403 15.039 17.328 1 92.25 475 ASP B C 1
ATOM 8825 O O . ASP B 1 475 ? -1.449 13.82 17.516 1 92.25 475 ASP B O 1
ATOM 8829 N N . ILE B 1 476 ? -1.902 15.953 18.141 1 92.75 476 ILE B N 1
ATOM 8830 C CA . ILE B 1 476 ? -2.535 15.539 19.391 1 92.75 476 ILE B CA 1
ATOM 8831 C C . ILE B 1 476 ? -3.801 14.742 19.094 1 92.75 476 ILE B C 1
ATOM 8833 O O . ILE B 1 476 ? -4.051 13.711 19.703 1 92.75 476 ILE B O 1
ATOM 8837 N N . MET B 1 477 ? -4.559 15.234 18.141 1 93.19 477 MET B N 1
ATOM 8838 C CA . MET B 1 477 ? -5.789 14.539 17.781 1 93.19 477 MET B CA 1
ATOM 8839 C C . MET B 1 477 ? -5.488 13.172 17.172 1 93.19 477 MET B C 1
ATOM 8841 O O . MET B 1 477 ? -6.211 12.203 17.422 1 93.19 477 MET B O 1
ATOM 8845 N N . LEU B 1 478 ? -4.453 13.102 16.359 1 94.94 478 LEU B N 1
ATOM 8846 C CA . LEU B 1 478 ? -4.043 11.82 15.797 1 94.94 478 LEU B CA 1
ATOM 8847 C C . LEU B 1 478 ? -3.568 10.875 16.891 1 94.94 478 LEU B C 1
ATOM 8849 O O . LEU B 1 478 ? -3.879 9.68 16.859 1 94.94 478 LEU B O 1
ATOM 8853 N N . TRP B 1 479 ? -2.787 11.469 17.797 1 95.94 479 TRP B N 1
ATOM 8854 C CA . TRP B 1 479 ? -2.33 10.703 18.953 1 95.94 479 TRP B CA 1
ATOM 8855 C C . TRP B 1 479 ? -3.51 10.117 19.719 1 95.94 479 TRP B C 1
ATOM 8857 O O . TRP B 1 479 ? -3.51 8.93 20.062 1 95.94 479 TRP B O 1
ATOM 8867 N N . MET B 1 480 ? -4.543 10.945 19.969 1 95.62 480 MET B N 1
ATOM 8868 C CA . MET B 1 480 ? -5.734 10.508 20.703 1 95.62 480 MET B CA 1
ATOM 8869 C C . MET B 1 480 ? -6.461 9.406 19.938 1 95.62 480 MET B C 1
ATOM 8871 O O . MET B 1 480 ? -6.918 8.43 20.531 1 95.62 480 MET B O 1
ATOM 8875 N N . TYR B 1 481 ? -6.547 9.57 18.688 1 96.31 481 TYR B N 1
ATOM 8876 C CA . TYR B 1 481 ? -7.191 8.578 17.828 1 96.31 481 TYR B CA 1
ATOM 8877 C C . TYR B 1 481 ? -6.52 7.215 17.984 1 96.31 481 TYR B C 1
ATOM 8879 O O . TYR B 1 481 ? -7.191 6.203 18.188 1 96.31 481 TYR B O 1
ATOM 8887 N N . ILE B 1 482 ? -5.148 7.184 17.859 1 97.31 482 ILE B N 1
ATOM 8888 C CA . ILE B 1 482 ? -4.41 5.93 17.906 1 97.31 482 ILE B CA 1
ATOM 8889 C C . ILE B 1 482 ? -4.574 5.289 19.281 1 97.31 482 ILE B C 1
ATOM 8891 O O . ILE B 1 482 ? -4.746 4.07 19.391 1 97.31 482 ILE B O 1
ATOM 8895 N N . GLU B 1 483 ? -4.539 6.125 20.312 1 96.94 483 GLU B N 1
ATOM 8896 C CA . GLU B 1 483 ? -4.691 5.609 21.656 1 96.94 483 GLU B CA 1
ATOM 8897 C C . GLU B 1 483 ? -6.066 4.977 21.859 1 96.94 483 GLU B C 1
ATOM 8899 O O . GLU B 1 483 ? -6.18 3.916 22.484 1 96.94 483 GLU B O 1
ATOM 8904 N N . VAL B 1 484 ? -7.074 5.613 21.344 1 96.19 484 VAL B N 1
ATOM 8905 C CA . VAL B 1 484 ? -8.422 5.059 21.453 1 96.19 484 VAL B CA 1
ATOM 8906 C C . VAL B 1 484 ? -8.5 3.732 20.703 1 96.19 484 VAL B C 1
ATOM 8908 O O . VAL B 1 484 ? -9.117 2.779 21.172 1 96.19 484 VAL B O 1
ATOM 8911 N N . GLN B 1 485 ? -7.871 3.668 19.516 1 95.38 485 GLN B N 1
ATOM 8912 C CA . GLN B 1 485 ? -7.855 2.436 18.734 1 95.38 485 GLN B CA 1
ATOM 8913 C C . GLN B 1 485 ? -7.172 1.308 19.5 1 95.38 485 GLN B C 1
ATOM 8915 O O . GLN B 1 485 ? -7.531 0.138 19.344 1 95.38 485 GLN B O 1
ATOM 8920 N N . ALA B 1 486 ? -6.172 1.655 20.328 1 95.44 486 ALA B N 1
ATOM 8921 C CA . ALA B 1 486 ? -5.41 0.666 21.078 1 95.44 486 ALA B CA 1
ATOM 8922 C C . ALA B 1 486 ? -6.262 0.047 22.188 1 95.44 486 ALA B C 1
ATOM 8924 O O . ALA B 1 486 ? -5.883 -0.971 22.766 1 95.44 486 ALA B O 1
ATOM 8925 N N . TRP B 1 487 ? -7.477 0.626 22.375 1 94.25 487 TRP B N 1
ATOM 8926 C CA . TRP B 1 487 ? -8.344 0.109 23.438 1 94.25 487 TRP B CA 1
ATOM 8927 C C . TRP B 1 487 ? -9.586 -0.55 22.844 1 94.25 487 TRP B C 1
ATOM 8929 O O . TRP B 1 487 ? -10.547 -0.832 23.562 1 94.25 487 TRP B O 1
ATOM 8939 N N . ARG B 1 488 ? -9.586 -0.842 21.594 1 91.88 488 ARG B N 1
ATOM 8940 C CA . ARG B 1 488 ? -10.703 -1.521 20.938 1 91.88 488 ARG B CA 1
ATOM 8941 C C . ARG B 1 488 ? -10.883 -2.934 21.484 1 91.88 488 ARG B C 1
ATOM 8943 O O . ARG B 1 488 ? -9.906 -3.676 21.641 1 91.88 488 ARG B O 1
ATOM 8950 N N . CYS B 1 489 ? -12.102 -3.23 21.812 1 91.06 489 CYS B N 1
ATOM 8951 C CA . CYS B 1 489 ? -12.461 -4.531 22.359 1 91.06 489 CYS B CA 1
ATOM 8952 C C . CYS B 1 489 ? -13.891 -4.902 22.016 1 91.06 489 CYS B C 1
ATOM 8954 O O . CYS B 1 489 ? -14.797 -4.07 22.125 1 91.06 489 CYS B O 1
ATOM 8956 N N . PRO B 1 490 ? -14.039 -6.098 21.531 1 88.75 490 PRO B N 1
ATOM 8957 C CA . PRO B 1 490 ? -15.406 -6.527 21.219 1 88.75 490 PRO B CA 1
ATOM 8958 C C . PRO B 1 490 ? -16.328 -6.48 22.422 1 88.75 490 PRO B C 1
ATOM 8960 O O . PRO B 1 490 ? -15.891 -6.684 23.547 1 88.75 490 PRO B O 1
ATOM 8963 N N . GLU B 1 491 ? -17.609 -6.332 22.125 1 84.62 491 GLU B N 1
ATOM 8964 C CA . GLU B 1 491 ? -18.609 -6.168 23.172 1 84.62 491 GLU B CA 1
ATOM 8965 C C . GLU B 1 491 ? -18.75 -7.438 24.016 1 84.62 491 GLU B C 1
ATOM 8967 O O . GLU B 1 491 ? -19.031 -7.371 25.203 1 84.62 491 GLU B O 1
ATOM 8972 N N . SER B 1 492 ? -18.516 -8.531 23.344 1 83.62 492 SER B N 1
ATOM 8973 C CA . SER B 1 492 ? -18.719 -9.812 24.016 1 83.62 492 SER B CA 1
ATOM 8974 C C . SER B 1 492 ? -17.562 -10.148 24.953 1 83.62 492 SER B C 1
ATOM 8976 O O . SER B 1 492 ? -17.703 -11 25.844 1 83.62 492 SER B O 1
ATOM 8978 N N . HIS B 1 493 ? -16.578 -9.328 24.922 1 86.75 493 HIS B N 1
ATOM 8979 C CA . HIS B 1 493 ? -15.398 -9.609 25.734 1 86.75 493 HIS B CA 1
ATOM 8980 C C . HIS B 1 493 ? -15.586 -9.125 27.172 1 86.75 493 HIS B C 1
ATOM 8982 O O . HIS B 1 493 ? -16.172 -8.062 27.406 1 86.75 493 HIS B O 1
ATOM 8988 N N . PRO B 1 494 ? -15.07 -9.812 28.141 1 83.75 494 PRO B N 1
ATOM 8989 C CA . PRO B 1 494 ? -15.227 -9.438 29.547 1 83.75 494 PRO B CA 1
ATOM 8990 C C . PRO B 1 494 ? -14.547 -8.117 29.891 1 83.75 494 PRO B C 1
ATOM 8992 O O . PRO B 1 494 ? -14.969 -7.418 30.812 1 83.75 494 PRO B O 1
ATOM 8995 N N . LEU B 1 495 ? -13.523 -7.82 29.203 1 87.31 495 LEU B N 1
ATOM 8996 C CA . LEU B 1 495 ? -12.789 -6.59 29.469 1 87.31 495 LEU B CA 1
ATOM 8997 C C . LEU B 1 495 ? -13.391 -5.414 28.719 1 87.31 495 LEU B C 1
ATOM 8999 O O . LEU B 1 495 ? -12.938 -4.277 28.844 1 87.31 495 LEU B O 1
ATOM 9003 N N . SER B 1 496 ? -14.414 -5.609 28.016 1 89.06 496 SER B N 1
ATOM 9004 C CA . SER B 1 496 ? -15 -4.605 27.125 1 89.06 496 SER B CA 1
ATOM 9005 C C . SER B 1 496 ? -15.438 -3.371 27.906 1 89.06 496 SER B C 1
ATOM 9007 O O . SER B 1 496 ? -15.172 -2.24 27.5 1 89.06 496 SER B O 1
ATOM 9009 N N . PRO B 1 497 ? -16.047 -3.533 29.109 1 86.62 497 PRO B N 1
ATOM 9010 C CA . PRO B 1 497 ? -16.469 -2.34 29.859 1 86.62 497 PRO B CA 1
ATOM 9011 C C . PRO B 1 497 ? -15.297 -1.471 30.281 1 86.62 497 PRO B C 1
ATOM 9013 O O . PRO B 1 497 ? -15.375 -0.241 30.219 1 86.62 497 PRO B O 1
ATOM 9016 N N . LEU B 1 498 ? -14.273 -2.117 30.75 1 90.5 498 LEU B N 1
ATOM 9017 C CA . LEU B 1 498 ? -13.086 -1.376 31.156 1 90.5 498 LEU B CA 1
ATOM 9018 C C . LEU B 1 498 ? -12.461 -0.642 29.969 1 90.5 498 LEU B C 1
ATOM 9020 O O . LEU B 1 498 ? -12.102 0.531 30.094 1 90.5 498 LEU B O 1
ATOM 9024 N N . HIS B 1 499 ? -12.344 -1.321 28.844 1 92.62 499 HIS B N 1
ATOM 9025 C CA . HIS B 1 499 ? -11.734 -0.731 27.641 1 92.62 499 HIS B CA 1
ATOM 9026 C C . HIS B 1 499 ? -12.57 0.435 27.125 1 92.62 499 HIS B C 1
ATOM 9028 O O . HIS B 1 499 ? -12.023 1.466 26.734 1 92.62 499 HIS B O 1
ATOM 9034 N N . ARG B 1 500 ? -13.828 0.264 27.188 1 91.19 500 ARG B N 1
ATOM 9035 C CA . ARG B 1 500 ? -14.727 1.328 26.75 1 91.19 500 ARG B CA 1
ATOM 9036 C C . ARG B 1 500 ? -14.617 2.549 27.656 1 91.19 500 ARG B C 1
ATOM 9038 O O . ARG B 1 500 ? -14.648 3.688 27.188 1 91.19 500 ARG B O 1
ATOM 9045 N N . ARG B 1 501 ? -14.508 2.301 28.906 1 93 501 ARG B N 1
ATOM 9046 C CA . ARG B 1 501 ? -14.375 3.395 29.875 1 93 501 ARG B CA 1
ATOM 9047 C C . ARG B 1 501 ? -13.086 4.176 29.641 1 93 501 ARG B C 1
ATOM 9049 O O . ARG B 1 501 ? -13.094 5.406 29.641 1 93 501 ARG B O 1
ATOM 9056 N N . VAL B 1 502 ? -12.023 3.463 29.453 1 94.62 502 VAL B N 1
ATOM 9057 C CA . VAL B 1 502 ? -10.734 4.113 29.266 1 94.62 502 VAL B CA 1
ATOM 9058 C C . VAL B 1 502 ? -10.758 4.949 27.984 1 94.62 502 VAL B C 1
ATOM 9060 O O . VAL B 1 502 ? -10.273 6.082 27.969 1 94.62 502 VAL B O 1
ATOM 9063 N N . ALA B 1 503 ? -11.312 4.371 26.906 1 94.94 503 ALA B N 1
ATOM 9064 C CA . ALA B 1 503 ? -11.438 5.098 25.656 1 94.94 503 ALA B CA 1
ATOM 9065 C C . ALA B 1 503 ? -12.297 6.348 25.812 1 94.94 503 ALA B C 1
ATOM 9067 O O . ALA B 1 503 ? -11.969 7.41 25.281 1 94.94 503 ALA B O 1
ATOM 9068 N N . ALA B 1 504 ? -13.352 6.246 26.531 1 94.88 504 ALA B N 1
ATOM 9069 C CA . ALA B 1 504 ? -14.234 7.383 26.781 1 94.88 504 ALA B CA 1
ATOM 9070 C C . ALA B 1 504 ? -13.547 8.438 27.641 1 94.88 504 ALA B C 1
ATOM 9072 O O . ALA B 1 504 ? -13.766 9.641 27.453 1 94.88 504 ALA B O 1
ATOM 9073 N N . GLU B 1 505 ? -12.828 7.977 28.609 1 95.38 505 GLU B N 1
ATOM 9074 C CA . GLU B 1 505 ? -12.086 8.906 29.453 1 95.38 505 GLU B CA 1
ATOM 9075 C C . GLU B 1 505 ? -11.109 9.742 28.625 1 95.38 505 GLU B C 1
ATOM 9077 O O . GLU B 1 505 ? -11 10.953 28.828 1 95.38 505 GLU B O 1
ATOM 9082 N N . LEU B 1 506 ? -10.43 9.086 27.719 1 94.19 506 LEU B N 1
ATOM 9083 C CA . LEU B 1 506 ? -9.5 9.789 26.844 1 94.19 506 LEU B CA 1
ATOM 9084 C C . LEU B 1 506 ? -10.234 10.82 25.984 1 94.19 506 LEU B C 1
ATOM 9086 O O . LEU B 1 506 ? -9.773 11.953 25.844 1 94.19 506 LEU B O 1
ATOM 9090 N N . ALA B 1 507 ? -11.328 10.422 25.453 1 94.75 507 ALA B N 1
ATOM 9091 C CA . ALA B 1 507 ? -12.125 11.32 24.609 1 94.75 507 ALA B CA 1
ATOM 9092 C C . ALA B 1 507 ? -12.664 12.492 25.422 1 94.75 507 ALA B C 1
ATOM 9094 O O . ALA B 1 507 ? -12.688 13.625 24.953 1 94.75 507 ALA B O 1
ATOM 9095 N N . LEU B 1 508 ? -13.07 12.234 26.625 1 93.88 508 LEU B N 1
ATOM 9096 C CA . LEU B 1 508 ? -13.664 13.258 27.469 1 93.88 508 LEU B CA 1
ATOM 9097 C C . LEU B 1 508 ? -12.602 14.25 27.938 1 93.88 508 LEU B C 1
ATOM 9099 O O . LEU B 1 508 ? -12.914 15.414 28.203 1 93.88 508 LEU B O 1
ATOM 9103 N N . ASP B 1 509 ? -11.383 13.789 28.062 1 91.81 509 ASP B N 1
ATOM 9104 C CA . ASP B 1 509 ? -10.312 14.703 28.438 1 91.81 509 ASP B CA 1
ATOM 9105 C C . ASP B 1 509 ? -10.164 15.828 27.406 1 91.81 509 ASP B C 1
ATOM 9107 O O . ASP B 1 509 ? -10.047 17 27.781 1 91.81 509 ASP B O 1
ATOM 9111 N N . ILE B 1 510 ? -10.164 15.469 26.156 1 91.69 510 ILE B N 1
ATOM 9112 C CA . ILE B 1 510 ? -10.062 16.484 25.125 1 91.69 510 ILE B CA 1
ATOM 9113 C C . ILE B 1 510 ? -11.359 17.281 25.047 1 91.69 510 ILE B C 1
ATOM 9115 O O . ILE B 1 510 ? -11.344 18.484 24.797 1 91.69 510 ILE B O 1
ATOM 9119 N N . PHE B 1 511 ? -12.43 16.609 25.25 1 91.75 511 PHE B N 1
ATOM 9120 C CA . PHE B 1 511 ? -13.734 17.25 25.266 1 91.75 511 PHE B CA 1
ATOM 9121 C C . PHE B 1 511 ? -13.805 18.312 26.359 1 91.75 511 PHE B C 1
ATOM 9123 O O . PHE B 1 511 ? -14.312 19.422 26.125 1 91.75 511 PHE B O 1
ATOM 9130 N N . SER B 1 512 ? -13.305 17.969 27.469 1 91.06 512 SER B N 1
ATOM 9131 C CA . SER B 1 512 ? -13.258 18.891 28.594 1 91.06 512 SER B CA 1
ATOM 9132 C C . SER B 1 512 ? -12.328 20.078 28.312 1 91.06 512 SER B C 1
ATOM 9134 O O . SER B 1 512 ? -12.633 21.219 28.688 1 91.06 512 SER B O 1
ATOM 9136 N N . SER B 1 513 ? -11.242 19.797 27.703 1 89.56 513 SER B N 1
ATOM 9137 C CA . SER B 1 513 ? -10.312 20.859 27.344 1 89.56 513 SER B CA 1
ATOM 9138 C C . SER B 1 513 ? -10.953 21.844 26.391 1 89.56 513 SER B C 1
ATOM 9140 O O . SER B 1 513 ? -10.727 23.062 26.484 1 89.56 513 SER B O 1
ATOM 9142 N N . ILE B 1 514 ? -11.695 21.359 25.469 1 88.94 514 ILE B N 1
ATOM 9143 C CA . ILE B 1 514 ? -12.406 22.203 24.5 1 88.94 514 ILE B CA 1
ATOM 9144 C C . ILE B 1 514 ? -13.469 23.016 25.219 1 88.94 514 ILE B C 1
ATOM 9146 O O . ILE B 1 514 ? -13.68 24.188 24.891 1 88.94 514 ILE B O 1
ATOM 9150 N N . SER B 1 515 ? -14.086 22.359 26.156 1 88.75 515 SER B N 1
ATOM 9151 C CA . SER B 1 515 ? -15.117 23.047 26.938 1 88.75 515 SER B CA 1
ATOM 9152 C C . SER B 1 515 ? -14.547 24.234 27.688 1 88.75 515 SER B C 1
ATOM 9154 O O . SER B 1 515 ? -15.203 25.281 27.797 1 88.75 515 SER B O 1
ATOM 9156 N N . LEU B 1 516 ? -13.406 24.078 28.219 1 86.38 516 LEU B N 1
ATOM 9157 C CA . LEU B 1 516 ? -12.758 25.156 28.953 1 86.38 516 LEU B CA 1
ATOM 9158 C C . LEU B 1 516 ? -12.508 26.359 28.047 1 86.38 516 LEU B C 1
ATOM 9160 O O . LEU B 1 516 ? -12.617 27.516 28.484 1 86.38 516 LEU B O 1
ATOM 9164 N N . THR B 1 517 ? -12.156 26.172 26.797 1 85 517 THR B N 1
ATOM 9165 C CA . THR B 1 517 ? -11.969 27.234 25.828 1 85 517 THR B CA 1
ATOM 9166 C C . THR B 1 517 ? -13.312 27.734 25.312 1 85 517 THR B C 1
ATOM 9168 O O . THR B 1 517 ? -13.469 28.938 25.031 1 85 517 THR B O 1
ATOM 9171 N N . GLY B 1 518 ? -14.273 26.891 25.266 1 86.75 518 GLY B N 1
ATOM 9172 C CA . GLY B 1 518 ? -15.586 27.172 24.703 1 86.75 518 GLY B CA 1
ATOM 9173 C C . GLY B 1 518 ? -15.852 26.422 23.406 1 86.75 518 GLY B C 1
ATOM 9174 O O . GLY B 1 518 ? -15.156 26.625 22.406 1 86.75 518 GLY B O 1
ATOM 9175 N N . PHE B 1 519 ? -16.844 25.641 23.406 1 88.5 519 PHE B N 1
ATOM 9176 C CA . PHE B 1 519 ? -17.172 24.797 22.266 1 88.5 519 PHE B CA 1
ATOM 9177 C C . PHE B 1 519 ? -17.453 25.656 21.031 1 88.5 519 PHE B C 1
ATOM 9179 O O . PHE B 1 519 ? -17.031 25.297 19.922 1 88.5 519 PHE B O 1
ATOM 9186 N N . LEU B 1 520 ? -18.078 26.766 21.188 1 85.69 520 LEU B N 1
ATOM 9187 C CA . LEU B 1 520 ? -18.422 27.625 20.062 1 85.69 520 LEU B CA 1
ATOM 9188 C C . LEU B 1 520 ? -17.172 28.297 19.5 1 85.69 520 LEU B C 1
ATOM 9190 O O . LEU B 1 520 ? -17.047 28.453 18.281 1 85.69 520 LEU B O 1
ATOM 9194 N N . GLU B 1 521 ? -16.359 28.656 20.453 1 85.44 521 GLU B N 1
ATOM 9195 C CA . GLU B 1 521 ? -15.117 29.281 20.016 1 85.44 521 GLU B CA 1
ATOM 9196 C C . GLU B 1 521 ? -14.242 28.312 19.234 1 85.44 521 GLU B C 1
ATOM 9198 O O . GLU B 1 521 ? -13.695 28.672 18.188 1 85.44 521 GLU B O 1
ATOM 9203 N N . VAL B 1 522 ? -14.141 27.141 19.75 1 87.06 522 VAL B N 1
ATOM 9204 C CA . VAL B 1 522 ? -13.336 26.125 19.078 1 87.06 522 VAL B CA 1
ATOM 9205 C C . VAL B 1 522 ? -13.992 25.75 17.75 1 87.06 522 VAL B C 1
ATOM 9207 O O . VAL B 1 522 ? -13.305 25.531 16.75 1 87.06 522 VAL B O 1
ATOM 9210 N N . GLY B 1 523 ? -15.289 25.625 17.688 1 84.75 523 GLY B N 1
ATOM 9211 C CA . GLY B 1 523 ? -16 25.312 16.453 1 84.75 523 GLY B CA 1
ATOM 9212 C C . GLY B 1 523 ? -15.797 26.344 15.367 1 84.75 523 GLY B C 1
ATOM 9213 O O . GLY B 1 523 ? -15.789 26.016 14.18 1 84.75 523 GLY B O 1
ATOM 9214 N N . ALA B 1 524 ? -15.609 27.547 15.758 1 81.81 524 ALA B N 1
ATOM 9215 C CA . ALA B 1 524 ? -15.398 28.625 14.805 1 81.81 524 ALA B CA 1
ATOM 9216 C C . ALA B 1 524 ? -13.984 28.594 14.242 1 81.81 524 ALA B C 1
ATOM 9218 O O . ALA B 1 524 ? -13.758 28.953 13.086 1 81.81 524 ALA B O 1
ATOM 9219 N N . LYS B 1 525 ? -13.102 28.141 15.031 1 80.69 525 LYS B N 1
ATOM 9220 C CA . LYS B 1 525 ? -11.688 28.156 14.656 1 80.69 525 LYS B CA 1
ATOM 9221 C C . LYS B 1 525 ? -11.297 26.828 13.984 1 80.69 525 LYS B C 1
ATOM 9223 O O . LYS B 1 525 ? -10.414 26.812 13.117 1 80.69 525 LYS B O 1
ATOM 9228 N N . SER B 1 526 ? -11.945 25.766 14.328 1 81.81 526 SER B N 1
ATOM 9229 C CA . SER B 1 526 ? -11.523 24.406 13.984 1 81.81 526 SER B CA 1
ATOM 9230 C C . SER B 1 526 ? -11.484 24.203 12.469 1 81.81 526 SER B C 1
ATOM 9232 O O . SER B 1 526 ? -10.508 23.688 11.93 1 81.81 526 SER B O 1
ATOM 9234 N N . PRO B 1 527 ? -12.438 24.656 11.688 1 74.94 527 PRO B N 1
ATOM 9235 C CA . PRO B 1 527 ? -12.406 24.406 10.25 1 74.94 527 PRO B CA 1
ATOM 9236 C C . PRO B 1 527 ? -11.211 25.062 9.555 1 74.94 527 PRO B C 1
ATOM 9238 O O . PRO B 1 527 ? -10.805 24.625 8.477 1 74.94 527 PRO B O 1
ATOM 9241 N N . LEU B 1 528 ? -10.625 26 10.281 1 75.5 528 LEU B N 1
ATOM 9242 C CA . LEU B 1 528 ? -9.555 26.766 9.656 1 75.5 528 LEU B CA 1
ATOM 9243 C C . LEU B 1 528 ? -8.188 26.203 10.031 1 75.5 528 LEU B C 1
ATOM 9245 O O . LEU B 1 528 ? -7.223 26.344 9.273 1 75.5 528 LEU B O 1
ATOM 9249 N N . TYR B 1 529 ? -8.141 25.609 11.195 1 78.12 529 TYR B N 1
ATOM 9250 C CA . TYR B 1 529 ? -6.809 25.328 11.703 1 78.12 529 TYR B CA 1
ATOM 9251 C C . TYR B 1 529 ? -6.559 23.812 11.773 1 78.12 529 TYR B C 1
ATOM 9253 O O . TYR B 1 529 ? -5.418 23.375 11.922 1 78.12 529 TYR B O 1
ATOM 9261 N N . VAL B 1 530 ? -7.57 23.047 11.625 1 83.25 530 VAL B N 1
ATOM 9262 C CA . VAL B 1 530 ? -7.355 21.609 11.766 1 83.25 530 VAL B CA 1
ATOM 9263 C C . VAL B 1 530 ? -7.418 20.938 10.391 1 83.25 530 VAL B C 1
ATOM 9265 O O . VAL B 1 530 ? -8.125 21.406 9.5 1 83.25 530 VAL B O 1
ATOM 9268 N N . GLU B 1 531 ? -6.57 19.922 10.25 1 85.12 531 GLU B N 1
ATOM 9269 C CA . GLU B 1 531 ? -6.578 19.125 9.031 1 85.12 531 GLU B CA 1
ATOM 9270 C C . GLU B 1 531 ? -7.828 18.25 8.953 1 85.12 531 GLU B C 1
ATOM 9272 O O . GLU B 1 531 ? -8.516 18.047 9.953 1 85.12 531 GLU B O 1
ATOM 9277 N N . ARG B 1 532 ? -8.062 17.75 7.828 1 83.62 532 ARG B N 1
ATOM 9278 C CA . ARG B 1 532 ? -9.258 16.953 7.602 1 83.62 532 ARG B CA 1
ATOM 9279 C C . ARG B 1 532 ? -9.18 15.633 8.359 1 83.62 532 ARG B C 1
ATOM 9281 O O . ARG B 1 532 ? -10.211 15.086 8.773 1 83.62 532 ARG B O 1
ATOM 9288 N N . ALA B 1 533 ? -8.016 15.148 8.547 1 88.44 533 ALA B N 1
ATOM 9289 C CA . ALA B 1 533 ? -7.84 13.914 9.297 1 88.44 533 ALA B CA 1
ATOM 9290 C C . ALA B 1 533 ? -8.383 14.055 10.719 1 88.44 533 ALA B C 1
ATOM 9292 O O . ALA B 1 533 ? -8.836 13.078 11.312 1 88.44 533 ALA B O 1
ATOM 9293 N N . VAL B 1 534 ? -8.383 15.258 11.219 1 88.69 534 VAL B N 1
ATOM 9294 C CA . VAL B 1 534 ? -8.828 15.531 12.586 1 88.69 534 VAL B CA 1
ATOM 9295 C C . VAL B 1 534 ? -10.336 15.289 12.695 1 88.69 534 VAL B C 1
ATOM 9297 O O . VAL B 1 534 ? -10.828 14.875 13.742 1 88.69 534 VAL B O 1
ATOM 9300 N N . TYR B 1 535 ? -11.023 15.453 11.664 1 87.88 535 TYR B N 1
ATOM 9301 C CA . TYR B 1 535 ? -12.461 15.195 11.68 1 87.88 535 TYR B CA 1
ATOM 9302 C C . TYR B 1 535 ? -12.742 13.711 11.914 1 87.88 535 TYR B C 1
ATOM 9304 O O . TYR B 1 535 ? -13.672 13.367 12.648 1 87.88 535 TYR B O 1
ATOM 9312 N N . PHE B 1 536 ? -11.953 12.945 11.305 1 90.56 536 PHE B N 1
ATOM 9313 C CA . PHE B 1 536 ? -12.109 11.508 11.5 1 90.56 536 PHE B CA 1
ATOM 9314 C C . PHE B 1 536 ? -11.727 11.117 12.922 1 90.56 536 PHE B C 1
ATOM 9316 O O . PHE B 1 536 ? -12.359 10.25 13.523 1 90.56 536 PHE B O 1
ATOM 9323 N N . SER B 1 537 ? -10.711 11.758 13.406 1 92.75 537 SER B N 1
ATOM 9324 C CA . SER B 1 537 ? -10.312 11.5 14.781 1 92.75 537 SER B CA 1
ATOM 9325 C C . SER B 1 537 ? -11.406 11.914 15.758 1 92.75 537 SER B C 1
ATOM 9327 O O . SER B 1 537 ? -11.688 11.203 16.719 1 92.75 537 SER B O 1
ATOM 9329 N N . SER B 1 538 ? -12.023 13.055 15.477 1 91.5 538 SER B N 1
ATOM 9330 C CA . SER B 1 538 ? -13.094 13.539 16.344 1 91.5 538 SER B CA 1
ATOM 9331 C C . SER B 1 538 ? -14.297 12.602 16.312 1 91.5 538 SER B C 1
ATOM 9333 O O . SER B 1 538 ? -14.961 12.406 17.344 1 91.5 538 SER B O 1
ATOM 9335 N N . ARG B 1 539 ? -14.531 12.078 15.203 1 91.38 539 ARG B N 1
ATOM 9336 C CA . ARG B 1 539 ? -15.617 11.109 15.094 1 91.38 539 ARG B CA 1
ATOM 9337 C C . ARG B 1 539 ? -15.344 9.875 15.945 1 91.38 539 ARG B C 1
ATOM 9339 O O . ARG B 1 539 ? -16.25 9.352 16.594 1 91.38 539 ARG B O 1
ATOM 9346 N N . CYS B 1 540 ? -14.188 9.461 15.828 1 93.31 540 CYS B N 1
ATOM 9347 C CA . CYS B 1 540 ? -13.781 8.297 16.625 1 93.31 540 CYS B CA 1
ATOM 9348 C C . CYS B 1 540 ? -13.914 8.586 18.109 1 93.31 540 CYS B C 1
ATOM 9350 O O . CYS B 1 540 ? -14.398 7.746 18.875 1 93.31 540 CYS B O 1
ATOM 9352 N N . LEU B 1 541 ? -13.516 9.766 18.531 1 94.25 541 LEU B N 1
ATOM 9353 C CA . LEU B 1 541 ? -13.602 10.148 19.938 1 94.25 541 LEU B CA 1
ATOM 9354 C C . LEU B 1 541 ? -15.062 10.25 20.375 1 94.25 541 LEU B C 1
ATOM 9356 O O . LEU B 1 541 ? -15.422 9.773 21.453 1 94.25 541 LEU B O 1
ATOM 9360 N N . ALA B 1 542 ? -15.844 10.781 19.516 1 92.94 542 ALA B N 1
ATOM 9361 C CA . ALA B 1 542 ? -17.266 10.867 19.797 1 92.94 542 ALA B CA 1
ATOM 9362 C C . ALA B 1 542 ? -17.891 9.477 19.922 1 92.94 542 ALA B C 1
ATOM 9364 O O . ALA B 1 542 ? -18.688 9.227 20.828 1 92.94 542 ALA B O 1
ATOM 9365 N N . SER B 1 543 ? -17.516 8.625 19 1 92.31 543 SER B N 1
ATOM 9366 C CA . SER B 1 543 ? -18.031 7.262 19.016 1 92.31 543 SER B CA 1
ATOM 9367 C C . SER B 1 543 ? -17.625 6.535 20.297 1 92.31 543 SER B C 1
ATOM 9369 O O . SER B 1 543 ? -18.391 5.711 20.812 1 92.31 543 SER B O 1
ATOM 9371 N N . ALA B 1 544 ? -16.422 6.785 20.719 1 94.19 544 ALA B N 1
ATOM 9372 C CA . ALA B 1 544 ? -15.961 6.18 21.969 1 94.19 544 ALA B CA 1
ATOM 9373 C C . ALA B 1 544 ? -16.812 6.629 23.156 1 94.19 544 ALA B C 1
ATOM 9375 O O . ALA B 1 544 ? -17.172 5.82 24.016 1 94.19 544 ALA B O 1
ATOM 9376 N N . MET B 1 545 ? -17.156 7.898 23.188 1 93.31 545 MET B N 1
ATOM 9377 C CA . MET B 1 545 ? -18.016 8.438 24.25 1 93.31 545 MET B CA 1
ATOM 9378 C C . MET B 1 545 ? -19.406 7.828 24.188 1 93.31 545 MET B C 1
ATOM 9380 O O . MET B 1 545 ? -19.969 7.441 25.203 1 93.31 545 MET B O 1
ATOM 9384 N N . LEU B 1 546 ? -19.906 7.684 22.984 1 90.75 546 LEU B N 1
ATOM 9385 C CA . LEU B 1 546 ? -21.25 7.176 22.797 1 90.75 546 LEU B CA 1
ATOM 9386 C C . LEU B 1 546 ? -21.328 5.691 23.141 1 90.75 546 LEU B C 1
ATOM 9388 O O . LEU B 1 546 ? -22.297 5.246 23.766 1 90.75 546 LEU B O 1
ATOM 9392 N N . THR B 1 547 ? -20.328 4.949 22.656 1 90.56 547 THR B N 1
ATOM 9393 C CA . THR B 1 547 ? -20.297 3.527 22.969 1 90.56 547 THR B CA 1
ATOM 9394 C C . THR B 1 547 ? -20.25 3.312 24.484 1 90.56 547 THR B C 1
ATOM 9396 O O . THR B 1 547 ? -20.875 2.383 25 1 90.56 547 THR B O 1
ATOM 9399 N N . TRP B 1 548 ? -19.484 4.117 25.156 1 91.69 548 TRP B N 1
ATOM 9400 C CA . TRP B 1 548 ? -19.438 4.062 26.609 1 91.69 548 TRP B CA 1
ATOM 9401 C C . TRP B 1 548 ? -20.781 4.426 27.219 1 91.69 548 TRP B C 1
ATOM 9403 O O . TRP B 1 548 ? -21.266 3.736 28.125 1 91.69 548 TRP B O 1
ATOM 9413 N N . LEU B 1 549 ? -21.438 5.438 26.719 1 88.25 549 LEU B N 1
ATOM 9414 C CA . LEU B 1 549 ? -22.734 5.871 27.203 1 88.25 549 LEU B CA 1
ATOM 9415 C C . LEU B 1 549 ? -23.797 4.785 27.016 1 88.25 549 LEU B C 1
ATOM 9417 O O . LEU B 1 549 ? -24.641 4.574 27.875 1 88.25 549 LEU B O 1
ATOM 9421 N N . ASP B 1 550 ? -23.719 4.137 25.875 1 84.38 550 ASP B N 1
ATOM 9422 C CA . ASP B 1 550 ? -24.656 3.074 25.562 1 84.38 550 ASP B CA 1
ATOM 9423 C C . ASP B 1 550 ? -24.484 1.884 26.5 1 84.38 550 ASP B C 1
ATOM 9425 O O . ASP B 1 550 ? -25.438 1.15 26.766 1 84.38 550 ASP B O 1
ATOM 9429 N N . GLY B 1 551 ? -23.344 1.757 26.938 1 83.19 551 GLY B N 1
ATOM 9430 C CA . GLY B 1 551 ? -23.062 0.626 27.797 1 83.19 551 GLY B CA 1
ATOM 9431 C C . GLY B 1 551 ? -23.438 0.885 29.25 1 83.19 551 GLY B C 1
ATOM 9432 O O . GLY B 1 551 ? -23.422 -0.035 30.078 1 83.19 551 GLY B O 1
ATOM 9433 N N . LEU B 1 552 ? -23.797 2.113 29.453 1 82.44 552 LEU B N 1
ATOM 9434 C CA . LEU B 1 552 ? -24.156 2.432 30.828 1 82.44 552 LEU B CA 1
ATOM 9435 C C . LEU B 1 552 ? -25.547 1.904 31.156 1 82.44 552 LEU B C 1
ATOM 9437 O O . LEU B 1 552 ? -26.484 2.025 30.359 1 82.44 552 LEU B O 1
ATOM 9441 N N . LYS B 1 553 ? -25.75 0.691 31.75 1 64.38 553 LYS B N 1
ATOM 9442 C CA . LYS B 1 553 ? -27.016 0.114 32.156 1 64.38 553 LYS B CA 1
ATOM 9443 C C . LYS B 1 553 ? -27.812 1.092 33.031 1 64.38 553 LYS B C 1
ATOM 9445 O O . LYS B 1 553 ? -27.25 1.769 33.875 1 64.38 553 LYS B O 1
ATOM 9450 N N . PRO B 1 554 ? -29.109 1.407 32.5 1 53.75 554 PRO B N 1
ATOM 9451 C CA . PRO B 1 554 ? -29.953 2.275 33.312 1 53.75 554 PRO B CA 1
ATOM 9452 C C . PRO B 1 554 ? -29.984 1.849 34.781 1 53.75 554 PRO B C 1
ATOM 9454 O O . PRO B 1 554 ? -29.828 0.664 35.094 1 53.75 554 PRO B O 1
ATOM 9457 N N . PRO B 1 555 ? -29.734 2.854 35.594 1 46.09 555 PRO B N 1
ATOM 9458 C CA . PRO B 1 555 ? -29.984 2.455 37 1 46.09 555 PRO B CA 1
ATOM 9459 C C . PRO B 1 555 ? -31.297 1.702 37.156 1 46.09 555 PRO B C 1
ATOM 9461 O O . PRO B 1 555 ? -32.375 2.297 37.062 1 46.09 555 PRO B O 1
ATOM 9464 N N . GLY B 1 556 ? -31.641 0.774 36.344 1 40.28 556 GLY B N 1
ATOM 9465 C CA . GLY B 1 556 ? -32.875 0.13 36.75 1 40.28 556 GLY B CA 1
ATOM 9466 C C . GLY B 1 556 ? -33 -0.054 38.25 1 40.28 556 GLY B C 1
ATOM 9467 O O . GLY B 1 556 ? -32.062 0.225 39 1 40.28 556 GLY B O 1
ATOM 9468 N N . ASN B 1 557 ? -34.375 -0.456 38.688 1 39.22 557 ASN B N 1
ATOM 9469 C CA . ASN B 1 557 ? -34.75 -0.879 40.031 1 39.22 557 ASN B CA 1
ATOM 9470 C C . ASN B 1 557 ? -33.75 -1.834 40.625 1 39.22 557 ASN B C 1
ATOM 9472 O O . ASN B 1 557 ? -33.969 -2.375 41.719 1 39.22 557 ASN B O 1
ATOM 9476 N N . THR B 1 558 ? -33.188 -2.668 39.719 1 41.09 558 THR B N 1
ATOM 9477 C CA . THR B 1 558 ? -32.5 -3.76 40.438 1 41.09 558 THR B CA 1
ATOM 9478 C C . THR B 1 558 ? -31.188 -3.287 41.031 1 41.09 558 THR B C 1
ATOM 9480 O O . THR B 1 558 ? -30.438 -4.09 41.594 1 41.09 558 THR B O 1
ATOM 9483 N N . GLY B 1 559 ? -30.953 -2.354 41.906 1 44.31 559 GLY B N 1
ATOM 9484 C CA . GLY B 1 559 ? -29.938 -1.952 42.844 1 44.31 559 GLY B CA 1
ATOM 9485 C C . GLY B 1 559 ? -28.547 -1.852 42.25 1 44.31 559 GLY B C 1
ATOM 9486 O O . GLY B 1 559 ? -27.547 -1.795 42.969 1 44.31 559 GLY B O 1
ATOM 9487 N N . ARG B 1 560 ? -28.438 -2.27 41.062 1 49.47 560 ARG B N 1
ATOM 9488 C CA . ARG B 1 560 ? -27.016 -2.297 40.719 1 49.47 560 ARG B CA 1
ATOM 9489 C C . ARG B 1 560 ? -26.5 -0.892 40.438 1 49.47 560 ARG B C 1
ATOM 9491 O O . ARG B 1 560 ? -27.047 -0.188 39.562 1 49.47 560 ARG B O 1
ATOM 9498 N N . THR B 1 561 ? -25.719 -0.198 41.281 1 60.5 561 THR B N 1
ATOM 9499 C CA . THR B 1 561 ? -25.047 1.099 41.344 1 60.5 561 THR B CA 1
ATOM 9500 C C . THR B 1 561 ? -23.969 1.21 40.281 1 60.5 561 THR B C 1
ATOM 9502 O O . THR B 1 561 ? -23.25 0.243 40 1 60.5 561 THR B O 1
ATOM 9505 N N . MET B 1 562 ? -24 2.205 39.344 1 74.25 562 MET B N 1
ATOM 9506 C CA . MET B 1 562 ? -22.938 2.559 38.406 1 74.25 562 MET B CA 1
ATOM 9507 C C . MET B 1 562 ? -21.578 2.555 39.094 1 74.25 562 MET B C 1
ATOM 9509 O O . MET B 1 562 ? -21.453 3.061 40.219 1 74.25 562 MET B O 1
ATOM 9513 N N . PRO B 1 563 ? -20.688 1.743 38.531 1 82.06 563 PRO B N 1
ATOM 9514 C CA . PRO B 1 563 ? -19.359 1.804 39.125 1 82.06 563 PRO B CA 1
ATOM 9515 C C . PRO B 1 563 ? -18.875 3.236 39.344 1 82.06 563 PRO B C 1
ATOM 9517 O O . PRO B 1 563 ? -19.234 4.137 38.562 1 82.06 563 PRO B O 1
ATOM 9520 N N . ARG B 1 564 ? -18.188 3.477 40.406 1 84.25 564 ARG B N 1
ATOM 9521 C CA . ARG B 1 564 ? -17.719 4.797 40.844 1 84.25 564 ARG B CA 1
ATOM 9522 C C . ARG B 1 564 ? -16.984 5.504 39.719 1 84.25 564 ARG B C 1
ATOM 9524 O O . ARG B 1 564 ? -17.156 6.707 39.5 1 84.25 564 ARG B O 1
ATOM 9531 N N . GLU B 1 565 ? -16.188 4.754 39.031 1 87.44 565 GLU B N 1
ATOM 9532 C CA . GLU B 1 565 ? -15.406 5.352 37.938 1 87.44 565 GLU B CA 1
ATOM 9533 C C . GLU B 1 565 ? -16.297 5.84 36.812 1 87.44 565 GLU B C 1
ATOM 9535 O O . GLU B 1 565 ? -16.047 6.898 36.25 1 87.44 565 GLU B O 1
ATOM 9540 N N . ASP B 1 566 ? -17.312 5.148 36.5 1 89.62 566 ASP B N 1
ATOM 9541 C CA . ASP B 1 566 ? -18.266 5.555 35.469 1 89.62 566 ASP B CA 1
ATOM 9542 C C . ASP B 1 566 ? -19.078 6.758 35.938 1 89.62 566 ASP B C 1
ATOM 9544 O O . ASP B 1 566 ? -19.438 7.621 35.125 1 89.62 566 ASP B O 1
ATOM 9548 N N . GLY B 1 567 ? -19.328 6.738 37.219 1 85.44 567 GLY B N 1
ATOM 9549 C CA . GLY B 1 567 ? -20.031 7.875 37.781 1 85.44 567 GLY B CA 1
ATOM 9550 C C . GLY B 1 567 ? -19.266 9.172 37.656 1 85.44 567 GLY B C 1
ATOM 9551 O O . GLY B 1 567 ? -19.828 10.219 37.344 1 85.44 567 GLY B O 1
ATOM 9552 N N . ALA B 1 568 ? -18.016 9.094 37.938 1 88.81 568 ALA B N 1
ATOM 9553 C CA . ALA B 1 568 ? -17.156 10.273 37.844 1 88.81 568 ALA B CA 1
ATOM 9554 C C . ALA B 1 568 ? -17.094 10.797 36.406 1 88.81 568 ALA B C 1
ATOM 9556 O O . ALA B 1 568 ? -17.109 12.008 36.188 1 88.81 568 ALA B O 1
ATOM 9557 N N . LEU B 1 569 ? -17.016 9.898 35.5 1 91.06 569 LEU B N 1
ATOM 9558 C CA . LEU B 1 569 ? -16.953 10.281 34.094 1 91.06 569 LEU B CA 1
ATOM 9559 C C . LEU B 1 569 ? -18.266 10.891 33.625 1 91.06 569 LEU B C 1
ATOM 9561 O O . LEU B 1 569 ? -18.281 11.836 32.844 1 91.06 569 LEU B O 1
ATOM 9565 N N . TYR B 1 570 ? -19.266 10.312 34.094 1 87.56 570 TYR B N 1
ATOM 9566 C CA . TYR B 1 570 ? -20.609 10.812 33.781 1 87.56 570 TYR B CA 1
ATOM 9567 C C . TYR B 1 570 ? -20.797 12.234 34.281 1 87.56 570 TYR B C 1
ATOM 9569 O O . TYR B 1 570 ? -21.312 13.094 33.562 1 87.56 570 TYR B O 1
ATOM 9577 N N . GLU B 1 571 ? -20.344 12.492 35.469 1 86.19 571 GLU B N 1
ATOM 9578 C CA . GLU B 1 571 ? -20.422 13.828 36.031 1 86.19 571 GLU B CA 1
ATOM 9579 C C . GLU B 1 571 ? -19.562 14.82 35.281 1 86.19 571 GLU B C 1
ATOM 9581 O O . GLU B 1 571 ? -19.953 15.977 35.062 1 86.19 571 GLU B O 1
ATOM 9586 N N . LYS B 1 572 ? -18.438 14.367 34.906 1 89.75 572 LYS B N 1
ATOM 9587 C CA . LYS B 1 572 ? -17.562 15.219 34.125 1 89.75 572 LYS B CA 1
ATOM 9588 C C . LYS B 1 572 ? -18.219 15.617 32.781 1 89.75 572 LYS B C 1
ATOM 9590 O O . LYS B 1 572 ? -18.109 16.766 32.344 1 89.75 572 LYS B O 1
ATOM 9595 N N . LEU B 1 573 ? -18.859 14.672 32.125 1 90.5 573 LEU B N 1
ATOM 9596 C CA . LEU B 1 573 ? -19.562 14.953 30.875 1 90.5 573 LEU B CA 1
ATOM 9597 C C . LEU B 1 573 ? -20.688 15.953 31.094 1 90.5 573 LEU B C 1
ATOM 9599 O O . LEU B 1 573 ? -20.859 16.875 30.297 1 90.5 573 LEU B O 1
ATOM 9603 N N . LEU B 1 574 ? -21.391 15.797 32.188 1 86.06 574 LEU B N 1
ATOM 9604 C CA . LEU B 1 574 ? -22.484 16.703 32.5 1 86.06 574 LEU B CA 1
ATOM 9605 C C . LEU B 1 574 ? -21.969 18.125 32.75 1 86.06 574 LEU B C 1
ATOM 9607 O O . LEU B 1 574 ? -22.594 19.094 32.312 1 86.06 574 LEU B O 1
ATOM 9611 N N . ASP B 1 575 ? -20.891 18.172 33.406 1 86.38 575 ASP B N 1
ATOM 9612 C CA . ASP B 1 575 ? -20.297 19.469 33.688 1 86.38 575 ASP B CA 1
ATOM 9613 C C . ASP B 1 575 ? -19.906 20.188 32.406 1 86.38 575 ASP B C 1
ATOM 9615 O O . ASP B 1 575 ? -20.031 21.406 32.312 1 86.38 575 ASP B O 1
ATOM 9619 N N . CYS B 1 576 ? -19.391 19.453 31.422 1 89.12 576 CYS B N 1
ATOM 9620 C CA . CYS B 1 576 ? -18.969 20.031 30.141 1 89.12 576 CYS B CA 1
ATOM 9621 C C . CYS B 1 576 ? -20.172 20.531 29.359 1 89.12 576 CYS B C 1
ATOM 9623 O O . CYS B 1 576 ? -20.109 21.562 28.688 1 89.12 576 CYS B O 1
ATOM 9625 N N . LEU B 1 577 ? -21.297 19.859 29.453 1 86.56 577 LEU B N 1
ATOM 9626 C CA . LEU B 1 577 ? -22.453 20.125 28.609 1 86.56 577 LEU B CA 1
ATOM 9627 C C . LEU B 1 577 ? -23.328 21.234 29.219 1 86.56 577 LEU B C 1
ATOM 9629 O O . LEU B 1 577 ? -24.047 21.922 28.5 1 86.56 577 LEU B O 1
ATOM 9633 N N . GLN B 1 578 ? -23.375 21.344 30.469 1 78.5 578 GLN B N 1
ATOM 9634 C CA . GLN B 1 578 ? -24.203 22.328 31.156 1 78.5 578 GLN B CA 1
ATOM 9635 C C . GLN B 1 578 ? -23.812 23.75 30.75 1 78.5 578 GLN B C 1
ATOM 9637 O O . GLN B 1 578 ? -24.656 24.656 30.766 1 78.5 578 GLN B O 1
ATOM 9642 N N . GLY B 1 579 ? -22.688 23.984 30.281 1 68.25 579 GLY B N 1
ATOM 9643 C CA . GLY B 1 579 ? -22.234 25.312 29.938 1 68.25 579 GLY B CA 1
ATOM 9644 C C . GLY B 1 579 ? -22.656 25.734 28.531 1 68.25 579 GLY B C 1
ATOM 9645 O O . GLY B 1 579 ? -22.406 26.875 28.125 1 68.25 579 GLY B O 1
ATOM 9646 N N . ILE B 1 580 ? -23.531 24.906 27.859 1 76.56 580 ILE B N 1
ATOM 9647 C CA . ILE B 1 580 ? -23.859 25.203 26.469 1 76.56 580 ILE B CA 1
ATOM 9648 C C . ILE B 1 580 ? -25.359 25.453 26.359 1 76.56 580 ILE B C 1
ATOM 9650 O O . ILE B 1 580 ? -26.172 24.531 26.516 1 76.56 580 ILE B O 1
ATOM 9654 N N . PRO B 1 581 ? -25.734 26.641 26.078 1 71.56 581 PRO B N 1
ATOM 9655 C CA . PRO B 1 581 ? -27.156 26.953 26 1 71.56 581 PRO B CA 1
ATOM 9656 C C . PRO B 1 581 ? -27.906 26.062 25 1 71.56 581 PRO B C 1
ATOM 9658 O O . PRO B 1 581 ? -29.047 25.703 25.234 1 71.56 581 PRO B O 1
ATOM 9661 N N . GLU B 1 582 ? -27.266 25.688 23.969 1 69.75 582 GLU B N 1
ATOM 9662 C CA . GLU B 1 582 ? -27.922 24.922 22.922 1 69.75 582 GLU B CA 1
ATOM 9663 C C . GLU B 1 582 ? -28.297 23.516 23.406 1 69.75 582 GLU B C 1
ATOM 9665 O O . GLU B 1 582 ? -29.188 22.875 22.844 1 69.75 582 GLU B O 1
ATOM 9670 N N . VAL B 1 583 ? -27.562 23.062 24.422 1 71.5 583 VAL B N 1
ATOM 9671 C CA . VAL B 1 583 ? -27.781 21.672 24.828 1 71.5 583 VAL B CA 1
ATOM 9672 C C . VAL B 1 583 ? -28.203 21.625 26.297 1 71.5 583 VAL B C 1
ATOM 9674 O O . VAL B 1 583 ? -28.531 20.562 26.828 1 71.5 583 VAL B O 1
ATOM 9677 N N . SER B 1 584 ? -28.312 22.703 26.906 1 69.06 584 SER B N 1
ATOM 9678 C CA . SER B 1 584 ? -28.609 22.734 28.328 1 69.06 584 SER B CA 1
ATOM 9679 C C . SER B 1 584 ? -29.938 22.062 28.641 1 69.06 584 SER B C 1
ATOM 9681 O O . SER B 1 584 ? -30.094 21.406 29.672 1 69.06 584 SER B O 1
ATOM 9683 N N . SER B 1 585 ? -30.828 22.219 27.75 1 66.94 585 SER B N 1
ATOM 9684 C CA . SER B 1 585 ? -32.125 21.625 27.969 1 66.94 585 SER B CA 1
ATOM 9685 C C . SER B 1 585 ? -32.062 20.109 27.938 1 66.94 585 SER B C 1
ATOM 9687 O O . SER B 1 585 ? -32.875 19.438 28.578 1 66.94 585 SER B O 1
ATOM 9689 N N . LEU B 1 586 ? -31.078 19.656 27.25 1 66.69 586 LEU B N 1
ATOM 9690 C CA . LEU B 1 586 ? -30.953 18.203 27.109 1 66.69 586 LEU B CA 1
ATOM 9691 C C . LEU B 1 586 ? -30.312 17.594 28.359 1 66.69 586 LEU B C 1
ATOM 9693 O O . LEU B 1 586 ? -30.422 16.391 28.594 1 66.69 586 LEU B O 1
ATOM 9697 N N . CYS B 1 587 ? -29.641 18.391 29.094 1 63.28 587 CYS B N 1
ATOM 9698 C CA . CYS B 1 587 ? -28.891 17.891 30.234 1 63.28 587 CYS B CA 1
ATOM 9699 C C . CYS B 1 587 ? -29.734 17.906 31.5 1 63.28 587 CYS B C 1
ATOM 9701 O O . CYS B 1 587 ? -29.297 17.438 32.531 1 63.28 587 CYS B O 1
ATOM 9703 N N . GLN B 1 588 ? -30.984 18.438 31.438 1 58.84 588 GLN B N 1
ATOM 9704 C CA . GLN B 1 588 ? -31.812 18.5 32.656 1 58.84 588 GLN B CA 1
ATOM 9705 C C . GLN B 1 588 ? -32.312 17.109 33.031 1 58.84 588 GLN B C 1
ATOM 9707 O O . GLN B 1 588 ? -32.812 16.375 32.188 1 58.84 588 GLN B O 1
ATOM 9712 N N . VAL B 1 589 ? -31.578 16.438 33.969 1 52.97 589 VAL B N 1
ATOM 9713 C CA . VAL B 1 589 ? -31.938 15.148 34.531 1 52.97 589 VAL B CA 1
ATOM 9714 C C . VAL B 1 589 ? -33.344 15.211 35.156 1 52.97 589 VAL B C 1
ATOM 9716 O O . VAL B 1 589 ? -33.594 16.031 36.031 1 52.97 589 VAL B O 1
ATOM 9719 N N . ASP B 1 590 ? -34.281 14.992 34.406 1 43.78 590 ASP B N 1
ATOM 9720 C CA . ASP B 1 590 ? -35.531 14.812 35.188 1 43.78 590 ASP B CA 1
ATOM 9721 C C . ASP B 1 590 ? -35.469 13.57 36.062 1 43.78 590 ASP B C 1
ATOM 9723 O O . ASP B 1 590 ? -35.062 12.492 35.594 1 43.78 590 ASP B O 1
ATOM 9727 N N . GLY B 1 591 ? -35.344 13.633 37.344 1 41.75 591 GLY B N 1
ATOM 9728 C CA . GLY B 1 591 ? -35.344 12.734 38.5 1 41.75 591 GLY B CA 1
ATOM 9729 C C . GLY B 1 591 ? -35.094 11.289 38.125 1 41.75 591 GLY B C 1
ATOM 9730 O O . GLY B 1 591 ? -34.656 10.5 38.969 1 41.75 591 GLY B O 1
ATOM 9731 N N . THR B 1 592 ? -35.906 10.539 37.438 1 42.62 592 THR B N 1
ATOM 9732 C CA . THR B 1 592 ? -35.938 9.078 37.406 1 42.62 592 THR B CA 1
ATOM 9733 C C . THR B 1 592 ? -34.812 8.547 36.5 1 42.62 592 THR B C 1
ATOM 9735 O O . THR B 1 592 ? -34.281 7.465 36.75 1 42.62 592 THR B O 1
ATOM 9738 N N . SER B 1 593 ? -34.844 8.453 35.094 1 46.25 593 SER B N 1
ATOM 9739 C CA . SER B 1 593 ? -34.156 7.617 34.125 1 46.25 593 SER B CA 1
ATOM 9740 C C . SER B 1 593 ? -32.875 8.289 33.625 1 46.25 593 SER B C 1
ATOM 9742 O O . SER B 1 593 ? -32.812 9.508 33.469 1 46.25 593 SER B O 1
ATOM 9744 N N . LEU B 1 594 ? -31.703 7.773 34 1 50.75 594 LEU B N 1
ATOM 9745 C CA . LEU B 1 594 ? -30.438 8.18 33.375 1 50.75 594 LEU B CA 1
ATOM 9746 C C . LEU B 1 594 ? -30.656 8.617 31.938 1 50.75 594 LEU B C 1
ATOM 9748 O O . LEU B 1 594 ? -31.125 7.832 31.109 1 50.75 594 LEU B O 1
ATOM 9752 N N . PRO B 1 595 ? -30.875 9.875 31.609 1 55.59 595 PRO B N 1
ATOM 9753 C CA . PRO B 1 595 ? -31.297 10.195 30.234 1 55.59 595 PRO B CA 1
ATOM 9754 C C . PRO B 1 595 ? -30.188 9.953 29.203 1 55.59 595 PRO B C 1
ATOM 9756 O O . PRO B 1 595 ? -29.516 10.891 28.781 1 55.59 595 PRO B O 1
ATOM 9759 N N . SER B 1 596 ? -29.688 8.625 29.141 1 61.41 596 SER B N 1
ATOM 9760 C CA . SER B 1 596 ? -28.641 8.211 28.219 1 61.41 596 SER B CA 1
ATOM 9761 C C . SER B 1 596 ? -28.906 8.734 26.797 1 61.41 596 SER B C 1
ATOM 9763 O O . SER B 1 596 ? -27.984 9.219 26.125 1 61.41 596 SER B O 1
ATOM 9765 N N . ASN B 1 597 ? -30.203 8.828 26.484 1 69.25 597 ASN B N 1
ATOM 9766 C CA . ASN B 1 597 ? -30.5 9.219 25.109 1 69.25 597 ASN B CA 1
ATOM 9767 C C . ASN B 1 597 ? -30.312 10.719 24.891 1 69.25 597 ASN B C 1
ATOM 9769 O O . ASN B 1 597 ? -29.812 11.141 23.844 1 69.25 597 ASN B O 1
ATOM 9773 N N . ARG B 1 598 ? -30.672 11.461 26 1 75.94 598 ARG B N 1
ATOM 9774 C CA . ARG B 1 598 ? -30.516 12.906 25.859 1 75.94 598 ARG B CA 1
ATOM 9775 C C . ARG B 1 598 ? -29.047 13.312 25.875 1 75.94 598 ARG B C 1
ATOM 9777 O O . ARG B 1 598 ? -28.641 14.18 25.094 1 75.94 598 ARG B O 1
ATOM 9784 N N . LEU B 1 599 ? -28.328 12.703 26.719 1 81.19 599 LEU B N 1
ATOM 9785 C CA . LEU B 1 599 ? -26.891 13 26.781 1 81.19 599 LEU B CA 1
ATOM 9786 C C . LEU B 1 599 ? -26.203 12.586 25.484 1 81.19 599 LEU B C 1
ATOM 9788 O O . LEU B 1 599 ? -25.25 13.227 25.062 1 81.19 599 LEU B O 1
ATOM 9792 N N . ARG B 1 600 ? -26.734 11.531 24.922 1 84.62 600 ARG B N 1
ATOM 9793 C CA . ARG B 1 600 ? -26.219 11.086 23.625 1 84.62 600 ARG B CA 1
ATOM 9794 C C . ARG B 1 600 ? -26.422 12.156 22.562 1 84.62 600 ARG B C 1
ATOM 9796 O O . ARG B 1 600 ? -25.484 12.5 21.844 1 84.62 600 ARG B O 1
ATOM 9803 N N . GLU B 1 601 ? -27.547 12.617 22.531 1 83.56 601 GLU B N 1
ATOM 9804 C CA . GLU B 1 601 ? -27.875 13.641 21.547 1 83.56 601 GLU B CA 1
ATOM 9805 C C . GLU B 1 601 ? -27.062 14.914 21.781 1 83.56 601 GLU B C 1
ATOM 9807 O O . GLU B 1 601 ? -26.594 15.547 20.828 1 83.56 601 GLU B O 1
ATOM 9812 N N . ALA B 1 602 ? -26.953 15.297 23.016 1 86.25 602 ALA B N 1
ATOM 9813 C CA . ALA B 1 602 ? -26.188 16.484 23.359 1 86.25 602 ALA B CA 1
ATOM 9814 C C . ALA B 1 602 ? -24.719 16.344 22.953 1 86.25 602 ALA B C 1
ATOM 9816 O O . ALA B 1 602 ? -24.125 17.281 22.422 1 86.25 602 ALA B O 1
ATOM 9817 N N . THR B 1 603 ? -24.188 15.195 23.25 1 87.44 603 THR B N 1
ATOM 9818 C CA . THR B 1 603 ? -22.797 14.93 22.906 1 87.44 603 THR B CA 1
ATOM 9819 C C . THR B 1 603 ? -22.578 15 21.406 1 87.44 603 THR B C 1
ATOM 9821 O O . THR B 1 603 ? -21.594 15.586 20.938 1 87.44 603 THR B O 1
ATOM 9824 N N . VAL B 1 604 ? -23.469 14.43 20.609 1 86.69 604 VAL B N 1
ATOM 9825 C CA . VAL B 1 604 ? -23.375 14.445 19.156 1 86.69 604 VAL B CA 1
ATOM 9826 C C . VAL B 1 604 ? -23.469 15.883 18.641 1 86.69 604 VAL B C 1
ATOM 9828 O O . VAL B 1 604 ? -22.719 16.281 17.766 1 86.69 604 VAL B O 1
ATOM 9831 N N . ARG B 1 605 ? -24.297 16.656 19.234 1 85.12 605 ARG B N 1
ATOM 9832 C CA . ARG B 1 605 ? -24.5 18.047 18.812 1 85.12 605 ARG B CA 1
ATOM 9833 C C . ARG B 1 605 ? -23.266 18.891 19.109 1 85.12 605 ARG B C 1
ATOM 9835 O O . ARG B 1 605 ? -22.891 19.75 18.312 1 85.12 605 ARG B O 1
ATOM 9842 N N . VAL B 1 606 ? -22.734 18.688 20.25 1 88.12 606 VAL B N 1
ATOM 9843 C CA . VAL B 1 606 ? -21.578 19.484 20.641 1 88.12 606 VAL B CA 1
ATOM 9844 C C . VAL B 1 606 ? -20.391 19.141 19.719 1 88.12 606 VAL B C 1
ATOM 9846 O O . VAL B 1 606 ? -19.672 20.047 19.281 1 88.12 606 VAL B O 1
ATOM 9849 N N . TRP B 1 607 ? -20.188 17.859 19.516 1 88.56 607 TRP B N 1
ATOM 9850 C CA . TRP B 1 607 ? -19.109 17.484 18.594 1 88.56 607 TRP B CA 1
ATOM 9851 C C . TRP B 1 607 ? -19.359 18.062 17.203 1 88.56 607 TRP B C 1
ATOM 9853 O O . TRP B 1 607 ? -18.406 18.422 16.5 1 88.56 607 TRP B O 1
ATOM 9863 N N . ALA B 1 608 ? -20.578 18.125 16.766 1 86 608 ALA B N 1
ATOM 9864 C CA . ALA B 1 608 ? -20.922 18.734 15.484 1 86 608 ALA B CA 1
ATOM 9865 C C . ALA B 1 608 ? -20.547 20.203 15.453 1 86 608 ALA B C 1
ATOM 9867 O O . ALA B 1 608 ? -20.094 20.719 14.43 1 86 608 ALA B O 1
ATOM 9868 N N . ILE B 1 609 ? -20.719 20.859 16.562 1 84.75 609 ILE B N 1
ATOM 9869 C CA . ILE B 1 609 ? -20.359 22.266 16.688 1 84.75 609 ILE B CA 1
ATOM 9870 C C . ILE B 1 609 ? -18.844 22.422 16.594 1 84.75 609 ILE B C 1
ATOM 9872 O O . ILE B 1 609 ? -18.344 23.297 15.883 1 84.75 609 ILE B O 1
ATOM 9876 N N . VAL B 1 610 ? -18.188 21.547 17.297 1 85.94 610 VAL B N 1
ATOM 9877 C CA . VAL B 1 610 ? -16.734 21.641 17.391 1 85.94 610 VAL B CA 1
ATOM 9878 C C . VAL B 1 610 ? -16.109 21.359 16.016 1 85.94 610 VAL B C 1
ATOM 9880 O O . VAL B 1 610 ? -15.117 21.984 15.641 1 85.94 610 VAL B O 1
ATOM 9883 N N . THR B 1 611 ? -16.688 20.422 15.242 1 82.94 611 THR B N 1
ATOM 9884 C CA . THR B 1 611 ? -16.141 20.062 13.938 1 82.94 611 THR B CA 1
ATOM 9885 C C . THR B 1 611 ? -16.781 20.891 12.836 1 82.94 611 THR B C 1
ATOM 9887 O O . THR B 1 611 ? -16.375 20.812 11.672 1 82.94 611 THR B O 1
ATOM 9890 N N . SER B 1 612 ? -17.688 21.719 13.133 1 74.81 612 SER B N 1
ATOM 9891 C CA . SER B 1 612 ? -18.438 22.547 12.195 1 74.81 612 SER B CA 1
ATOM 9892 C C . SER B 1 612 ? -19 21.719 11.047 1 74.81 612 SER B C 1
ATOM 9894 O O . SER B 1 612 ? -18.922 22.125 9.891 1 74.81 612 SER B O 1
ATOM 9896 N N . ASP B 1 613 ? -19.297 20.484 11.336 1 71.94 613 ASP B N 1
ATOM 9897 C CA . ASP B 1 613 ? -19.891 19.578 10.359 1 71.94 613 ASP B CA 1
ATOM 9898 C C . ASP B 1 613 ? -21 18.734 10.992 1 71.94 613 ASP B C 1
ATOM 9900 O O . ASP B 1 613 ? -20.703 17.75 11.688 1 71.94 613 ASP B O 1
ATOM 9904 N N . ALA B 1 614 ? -22.172 19.156 10.781 1 61.78 614 ALA B N 1
ATOM 9905 C CA . ALA B 1 614 ? -23.312 18.484 11.391 1 61.78 614 ALA B CA 1
ATOM 9906 C C . ALA B 1 614 ? -23.438 17.047 10.891 1 61.78 614 ALA B C 1
ATOM 9908 O O . ALA B 1 614 ? -24.047 16.203 11.547 1 61.78 614 ALA B O 1
ATOM 9909 N N . ARG B 1 615 ? -23 16.766 9.727 1 59.72 615 ARG B N 1
ATOM 9910 C CA . ARG B 1 615 ? -23.188 15.445 9.133 1 59.72 615 ARG B CA 1
ATOM 9911 C C . ARG B 1 615 ? -22 14.531 9.453 1 59.72 615 ARG B C 1
ATOM 9913 O O . ARG B 1 615 ? -21.891 13.438 8.898 1 59.72 615 ARG B O 1
ATOM 9920 N N . TRP B 1 616 ? -21.281 15.039 10.359 1 63.31 616 TRP B N 1
ATOM 9921 C CA . TRP B 1 616 ? -19.969 14.398 10.508 1 63.31 616 TRP B CA 1
ATOM 9922 C C . TRP B 1 616 ? -20.125 13.016 11.141 1 63.31 616 TRP B C 1
ATOM 9924 O O . TRP B 1 616 ? -19.344 12.102 10.836 1 63.31 616 TRP B O 1
ATOM 9934 N N . MET B 1 617 ? -21.094 12.945 12.039 1 58.34 617 MET B N 1
ATOM 9935 C CA . MET B 1 617 ? -21.281 11.68 12.734 1 58.34 617 MET B CA 1
ATOM 9936 C C . MET B 1 617 ? -22.156 10.742 11.914 1 58.34 617 MET B C 1
ATOM 9938 O O . MET B 1 617 ? -22.25 9.547 12.211 1 58.34 617 MET B O 1
ATOM 9942 N N . ASP B 1 618 ? -22.984 11.305 11.125 1 53.59 618 ASP B N 1
ATOM 9943 C CA . ASP B 1 618 ? -23.922 10.445 10.406 1 53.59 618 ASP B CA 1
ATOM 9944 C C . ASP B 1 618 ? -23.188 9.438 9.531 1 53.59 618 ASP B C 1
ATOM 9946 O O . ASP B 1 618 ? -22.203 9.781 8.859 1 53.59 618 ASP B O 1
ATOM 9950 N N . GLY B 1 619 ? -22.625 8.508 10.148 1 46.91 619 GLY B N 1
ATOM 9951 C CA . GLY B 1 619 ? -22.062 7.297 9.578 1 46.91 619 GLY B CA 1
ATOM 9952 C C . GLY B 1 619 ? -21.859 7.371 8.078 1 46.91 619 GLY B C 1
ATOM 9953 O O . GLY B 1 619 ? -21.453 6.395 7.449 1 46.91 619 GLY B O 1
ATOM 9954 N N . GLY B 1 620 ? -22.844 8.047 7.355 1 37.94 620 GLY B N 1
ATOM 9955 C CA . GLY B 1 620 ? -22.938 7.871 5.918 1 37.94 620 GLY B CA 1
ATOM 9956 C C . GLY B 1 620 ? -21.734 8.406 5.168 1 37.94 620 GLY B C 1
ATOM 9957 O O . GLY B 1 620 ? -21.734 9.562 4.738 1 37.94 620 GLY B O 1
ATOM 9958 N N . GLY B 1 621 ? -20.625 8.367 5.688 1 36.19 621 GLY B N 1
ATOM 9959 C CA . GLY B 1 621 ? -19.578 8.539 4.691 1 36.19 621 GLY B CA 1
ATOM 9960 C C . GLY B 1 621 ? -20.047 8.234 3.279 1 36.19 621 GLY B C 1
ATOM 9961 O O . GLY B 1 621 ? -20.703 7.215 3.041 1 36.19 621 GLY B O 1
ATOM 9962 N N . GLU B 1 622 ? -20.547 9.234 2.582 1 31.92 622 GLU B N 1
ATOM 9963 C CA . GLU B 1 622 ? -20.812 8.945 1.176 1 31.92 622 GLU B CA 1
ATOM 9964 C C . GLU B 1 622 ? -19.812 7.926 0.631 1 31.92 622 GLU B C 1
ATOM 9966 O O . GLU B 1 622 ? -18.594 8.156 0.655 1 31.92 622 GLU B O 1
ATOM 9971 N N . HIS B 1 623 ? -19.781 6.66 0.997 1 28.31 623 HIS B N 1
ATOM 9972 C CA . HIS B 1 623 ? -19.156 5.633 0.175 1 28.31 623 HIS B CA 1
ATOM 9973 C C . HIS B 1 623 ? -19.188 6.008 -1.302 1 28.31 623 HIS B C 1
ATOM 9975 O O . HIS B 1 623 ? -20.203 6.523 -1.791 1 28.31 623 HIS B O 1
#